Protein AF-0000000066374258 (afdb_homodimer)

Secondary structure (DSSP, 8-state):
--HHHHHHHHHHHTSTT--HHHHHHHHHHHSSHHHHHHS-HHHHTTTS-SHHHHHHHH-HHHHHHHHHHHHHHHHHHTSTTEEEEETTSTTEEGGGGSSSPPPSEEEEEE-GGGGGS--EEEE--TT--HHHHHHHHHHHHHHHHTTPPEEE---TTHHHHHHHHHHTSSS-EEEEESS-TTS-SSGGGHHHHHHHHHHSEEEE-SPTT----TTHHHHHHHHHHHH-SEEEE-S--TT-THHHHHHHHHHTT-EEEE----TT-GGGHHHHHHHHTTPEE--SHHHHHHH-GGGG------EE-TT----------------------------S---HHHHHHHHH-SS-B-HHHHHHHHT--HHHHHHHHHHHHHTTSEEEETTTEEEE---/--HHHHHHHHHHHTSTT--HHHHHHHHHHHSSHHHHHHS-HHHHTTTS-SHHHHHHHH-HHHHHHHHHHHHHHHHHHTSTTEEEEETTSTTEEGGGGSSSPPPSEEEEEE-GGGGGS--EEEE--TT--HHHHHHHHHHHHHHHHTTPPEEE---TTHHHHHHHHHHTSSS-EEEEESS-TTS-SSGGGHHHHHHHHHHSEEEE-SPTT----TTHHHHHHHHHHHH-SEEEE-S--TT-THHHHHHHHHHTT-EEEE----TT-GGGHHHHHHHHTTPEE--SHHHHHHH-GGGG----PPEE-TT----------------------------S---HHHHHHHHHTTS-B-HHHHHHHHT--HHHHHHHHHHHHHTTSEEEETTTEEEE---

Solvent-accessible surface area (backbone atoms only — not comparable to full-atom values): 39954 Å² total; per-residue (Å²): 131,52,71,64,45,51,47,27,39,40,20,53,57,51,26,64,78,38,37,44,62,35,45,52,43,36,35,67,75,48,71,30,41,51,48,42,73,69,45,54,64,80,71,45,38,79,45,37,86,13,69,54,29,44,48,34,68,67,30,65,66,46,47,48,49,8,44,49,49,27,52,51,46,57,57,53,33,73,41,88,57,34,39,74,46,39,47,70,36,61,77,28,48,33,47,47,56,49,40,32,66,42,58,55,46,35,44,35,31,36,49,70,68,62,66,33,42,41,22,34,19,40,39,29,28,57,80,45,51,73,67,43,29,50,50,29,17,50,49,16,24,52,37,3,65,67,57,18,22,32,28,28,48,44,44,54,33,20,19,42,24,20,47,56,18,3,69,75,29,79,20,21,33,37,31,43,42,43,18,2,78,81,44,77,64,46,70,91,41,45,69,56,49,54,50,33,38,72,67,11,20,36,38,12,70,44,59,77,73,37,63,85,44,77,13,28,44,63,55,37,30,50,54,45,28,32,57,15,57,29,36,36,33,54,34,20,32,77,84,34,71,39,55,51,32,42,49,47,15,46,42,46,71,28,46,40,32,19,24,55,29,40,74,87,38,67,51,22,46,25,20,45,51,42,34,67,72,65,26,41,65,38,81,51,69,64,54,51,43,72,75,40,57,64,47,70,45,81,61,70,51,62,53,34,44,76,78,60,78,66,75,82,66,78,73,75,71,76,72,70,68,75,72,72,77,77,90,82,74,84,79,74,86,74,82,79,84,54,51,78,68,41,52,49,53,66,70,46,43,74,49,73,38,42,57,61,59,51,17,29,72,66,67,42,57,61,36,59,43,36,39,51,47,50,53,33,36,71,71,58,45,30,42,77,36,58,52,57,16,35,24,46,43,88,125,130,52,72,65,44,51,47,27,40,40,20,53,56,50,26,63,78,38,36,44,64,37,44,50,42,35,35,68,75,47,71,32,42,51,50,41,73,68,44,54,64,79,72,45,38,78,46,38,85,14,70,54,27,43,48,34,67,68,30,64,67,47,47,50,50,9,45,49,48,27,50,51,46,57,58,52,34,73,41,88,58,33,40,74,47,39,49,69,35,60,75,27,47,34,46,47,55,48,40,32,66,41,59,55,45,35,44,36,32,36,50,72,68,61,66,33,41,41,23,36,20,40,39,30,27,58,80,46,50,72,67,42,29,50,50,29,17,51,49,16,25,53,37,3,66,67,56,18,23,33,30,28,47,44,44,54,33,20,19,42,24,20,47,57,18,3,68,76,30,79,20,21,31,37,31,44,42,43,18,3,76,81,44,76,64,48,69,90,41,46,69,56,50,53,50,33,38,72,67,11,20,35,37,12,69,45,58,74,74,37,61,86,44,78,13,29,43,63,57,37,31,50,54,46,29,33,57,16,58,30,37,34,33,54,33,20,32,76,84,35,70,41,57,52,32,41,50,48,15,44,43,47,70,28,46,40,31,18,25,55,27,40,76,86,38,67,51,23,46,25,21,45,50,43,36,64,73,64,27,42,66,38,81,52,69,65,53,52,44,71,74,41,58,64,47,70,44,82,60,69,52,61,53,35,46,77,77,60,77,68,76,80,65,76,73,76,71,78,73,71,68,77,72,74,73,84,73,74,82,78,85,77,80,79,86,82,84,56,51,77,68,43,52,50,54,65,71,46,44,73,48,73,38,41,58,61,58,51,17,27,71,66,65,41,58,60,37,59,43,36,39,52,48,49,54,33,37,72,73,56,45,30,41,78,37,58,51,58,16,37,25,46,44,87,126

InterPro domains:
  IPR003488 DNA recombination-mediator protein A [PTHR43022] (1-393)
  IPR036388 Winged helix-like DNA-binding domain superfamily [G3DSA:1.10.10.10] (315-391)
  IPR041614 DprA, winged helix domain [PF17782] (343-388)
  IPR057666 Smf/DprA, SLOG domain [PF02481] (84-292)
  IPR057666 Smf/DprA, SLOG domain [TIGR00732] (74-291)

Organism: Neisseria gonorrhoeae (strain ATCC 700825 / FA 1090) (NCBI:txid242231)

Nearest PDB structures (foldseek):
  3maj-assembly1_A-2  TM=7.321E-01  e=1.060E-27  Rhodopseudomonas palustris
  3uqz-assembly1_A  TM=8.735E-01  e=2.988E-21  Streptococcus pneumoniae
  4ljk-assembly1_H  TM=9.257E-01  e=1.109E-14  Helicobacter pylori 26695
  1wek-assembly1_C  TM=6.368E-01  e=1.276E-03  Thermus thermophilus
  1wek-assembly1_F  TM=6.330E-01  e=2.756E-03  Thermus thermophilus

Foldseek 3Di:
DDPVQLLLLQLQLQQFLCHLQLSVLLCVQQVTSVRSLPDDLVSSCVSRVFPLSSVSSVDPVSSVVSSVLSVQLVVVQPDPQKDKDALQDQFAFPLQVFQARHRGIKIKFADPLLLFAAAEEEDEDLPEDPVLLQQLLQLLQVCLQLLHEYEYAQGHDSRLSSLNSVLVHQNAYEHEYLFAPQDDPPPVCVVVNVSNSHRHMYMYSDTHPGDDFQLSVLVRLLVSLSSHLEYEYRWAALLGSVLSSQQSNVQSVHAYAYEADDPPDRRRHSRVVVVVVPHHHDDDPVSVCVVPVSNSVPPGRRGDRPPPPPPPPDPPPPCPVPPDDDDDDDPPPDDPPQPVLRVLPVQQDQDWDALSSSCSHSVHGSSVSSSSVSVCVSVVQWGAHGHNTIGGDDD/DDPVQLLLLQLQLQQFLCHLQLSVLLCVQQVTSVRSLPDQLVSSCVSRVFPLSSVSSVDPVSSVVSSVLSVQLVVQQPDPQKDKDALQDQFAFVLQVFQARHRGIKIKFADPLLLFAAAEEEDEDLPEDPVLLQVLLCLLQVCLQLLHEYEYAQGHDSRLSSLNSVLVHQNAYEHEYLFAPQDDPPPVCVVVNVSNSHRHMYMYSDTHPGDDFQLSVLVRLLVSLSSHLEYEYRWAALLGSSLSSQQSNVQSVHAYAYEADDPPDRRRHSRVVVVVVPHHHDDDPVSVCVVPVCNSVPPGRRGDRPPPPPPPPDPPPPCPVPPPPDCPDDDPPDDPPQPVLRVLPVQQDADWDALSSSCSHSVHGSSVSSSSVSVCVSVVQWGAHGHNTIGGDDD

Structure (mmCIF, N/CA/C/O backbone):
data_AF-0000000066374258-model_v1
#
loop_
_entity.id
_entity.type
_entity.pdbx_description
1 polymer 'DNA processing protein DprA'
#
loop_
_atom_site.group_PDB
_atom_site.id
_atom_site.type_symbol
_atom_site.label_atom_id
_atom_site.label_alt_id
_atom_site.label_comp_id
_atom_site.label_asym_id
_atom_site.label_entity_id
_atom_site.label_seq_id
_atom_site.pdbx_PDB_ins_code
_atom_site.Cartn_x
_atom_site.Cartn_y
_atom_site.Cartn_z
_atom_site.occupancy
_atom_site.B_iso_or_equiv
_atom_site.auth_seq_id
_atom_site.auth_comp_id
_atom_site.auth_asym_id
_atom_site.auth_atom_id
_atom_site.pdbx_PDB_model_num
ATOM 1 N N . MET A 1 1 ? -13.344 -36.75 -30.312 1 82.25 1 MET A N 1
ATOM 2 C CA . MET A 1 1 ? -12 -37.281 -30.562 1 82.25 1 MET A CA 1
ATOM 3 C C . MET A 1 1 ? -11.969 -38.781 -30.453 1 82.25 1 MET A C 1
ATOM 5 O O . MET A 1 1 ? -12.602 -39.375 -29.562 1 82.25 1 MET A O 1
ATOM 9 N N . THR A 1 2 ? -11.336 -39.438 -31.359 1 89.88 2 THR A N 1
ATOM 10 C CA . THR A 1 2 ? -11.266 -40.906 -31.328 1 89.88 2 THR A CA 1
ATOM 11 C C . THR A 1 2 ? -10.344 -41.375 -30.203 1 89.88 2 THR A C 1
ATOM 13 O O . THR A 1 2 ? -9.539 -40.594 -29.688 1 89.88 2 THR A O 1
ATOM 16 N N . GLU A 1 3 ? -10.516 -42.594 -29.797 1 93.44 3 GLU A N 1
ATOM 17 C CA . GLU A 1 3 ? -9.672 -43.188 -28.766 1 93.44 3 GLU A CA 1
ATOM 18 C C . GLU A 1 3 ? -8.203 -43.156 -29.188 1 93.44 3 GLU A C 1
ATOM 20 O O . GLU A 1 3 ? -7.316 -42.906 -28.375 1 93.44 3 GLU A O 1
ATOM 25 N N . ASP A 1 4 ? -8.039 -43.438 -30.391 1 94.88 4 ASP A N 1
ATOM 26 C CA . ASP A 1 4 ? -6.68 -43.469 -30.922 1 94.88 4 ASP A CA 1
ATOM 27 C C . ASP A 1 4 ? -6.055 -42.062 -30.891 1 94.88 4 ASP A C 1
ATOM 29 O O . ASP A 1 4 ? -4.891 -41.906 -30.516 1 94.88 4 ASP A O 1
ATOM 33 N N . GLU A 1 5 ? -6.812 -41.156 -31.312 1 96.31 5 GLU A N 1
ATOM 34 C CA . GLU A 1 5 ? -6.32 -39.781 -31.297 1 96.31 5 GLU A CA 1
ATOM 35 C C . GLU A 1 5 ? -6.086 -39.312 -29.859 1 96.31 5 GLU A C 1
ATOM 37 O O . GLU A 1 5 ? -5.109 -38.594 -29.594 1 96.31 5 GLU A O 1
ATOM 42 N N . ARG A 1 6 ? -6.996 -39.688 -29.031 1 97.06 6 ARG A N 1
ATOM 43 C CA . ARG A 1 6 ? -6.848 -39.344 -27.609 1 97.06 6 ARG A CA 1
ATOM 44 C C . ARG A 1 6 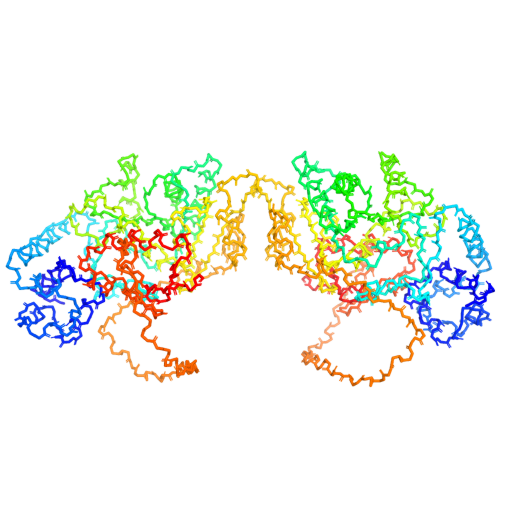? -5.562 -39.906 -27.031 1 97.06 6 ARG A C 1
ATOM 46 O O . ARG A 1 6 ? -4.824 -39.219 -26.328 1 97.06 6 ARG A O 1
ATOM 53 N N . PHE A 1 7 ? -5.285 -41.188 -27.375 1 97.12 7 PHE A N 1
ATOM 54 C CA . PHE A 1 7 ? -4.059 -41.812 -26.938 1 97.12 7 PHE A CA 1
ATOM 55 C C . PHE A 1 7 ? -2.838 -41.125 -27.516 1 97.12 7 PHE A C 1
ATOM 57 O O . PHE A 1 7 ? -1.868 -40.844 -26.797 1 97.12 7 PHE A O 1
ATOM 64 N N . ALA A 1 8 ? -2.922 -40.781 -28.75 1 96.56 8 ALA A N 1
ATOM 65 C CA . ALA A 1 8 ? -1.83 -40.094 -29.422 1 96.56 8 ALA A CA 1
ATOM 66 C C . ALA A 1 8 ? -1.582 -38.719 -28.797 1 96.56 8 ALA A C 1
ATOM 68 O O . ALA A 1 8 ? -0.434 -38.281 -28.641 1 96.56 8 ALA A O 1
ATOM 69 N N . TRP A 1 9 ? -2.648 -38.062 -28.469 1 97.31 9 TRP A N 1
ATOM 70 C CA . TRP A 1 9 ? -2.564 -36.75 -27.812 1 97.31 9 TRP A CA 1
ATOM 71 C C . TRP A 1 9 ? -1.757 -36.844 -26.531 1 97.31 9 TRP A C 1
ATOM 73 O O . TRP A 1 9 ? -0.824 -36.062 -26.312 1 97.31 9 TRP A O 1
ATOM 83 N N . LEU A 1 10 ? -2.1 -37.844 -25.719 1 97.94 10 LEU A N 1
ATOM 84 C CA . LEU A 1 10 ? -1.417 -38.062 -24.438 1 97.94 10 LEU A CA 1
ATOM 85 C C . LEU A 1 10 ? 0.049 -38.406 -24.656 1 97.94 10 LEU A C 1
ATOM 87 O O . LEU A 1 10 ? 0.933 -37.844 -24 1 97.94 10 LEU A O 1
ATOM 91 N N . GLN A 1 11 ? 0.234 -39.281 -25.594 1 95.75 11 GLN A N 1
ATOM 92 C CA . GLN A 1 11 ? 1.601 -39.688 -25.891 1 95.75 11 GLN A CA 1
ATOM 93 C C . GLN A 1 11 ? 2.451 -38.5 -26.328 1 95.75 11 GLN A C 1
ATOM 95 O O . GLN A 1 11 ? 3.578 -38.312 -25.859 1 95.75 11 GLN A O 1
ATOM 100 N N . LEU A 1 12 ? 1.891 -37.688 -27.188 1 94.38 12 LEU A N 1
ATOM 101 C CA . LEU A 1 12 ? 2.596 -36.531 -27.672 1 94.38 12 LEU A CA 1
ATOM 102 C C . LEU A 1 12 ? 2.887 -35.531 -26.531 1 94.38 12 LEU A C 1
ATOM 104 O O . LEU A 1 12 ? 4.008 -35.062 -26.406 1 94.38 12 LEU A O 1
ATOM 108 N N . ALA A 1 13 ? 1.93 -35.312 -25.719 1 95.19 13 ALA A N 1
ATOM 109 C CA . ALA A 1 13 ? 2.045 -34.375 -24.594 1 95.19 13 ALA A CA 1
ATOM 110 C C . ALA A 1 13 ? 3.113 -34.844 -23.609 1 95.19 13 ALA A C 1
ATOM 112 O O . ALA A 1 13 ? 3.758 -34 -22.953 1 95.19 13 ALA A O 1
ATOM 113 N N . PHE A 1 14 ? 3.311 -36.188 -23.5 1 94.5 14 PHE A N 1
ATOM 114 C CA . PHE A 1 14 ? 4.207 -36.719 -22.469 1 94.5 14 PHE A CA 1
ATOM 115 C C . PHE A 1 14 ? 5.574 -37.031 -23.062 1 94.5 14 PHE A C 1
ATOM 117 O O . PHE A 1 14 ? 6.445 -37.562 -22.375 1 94.5 14 PHE A O 1
ATOM 124 N N . THR A 1 15 ? 5.711 -36.719 -24.344 1 89.69 15 THR A N 1
ATOM 125 C CA . THR A 1 15 ? 7.016 -36.938 -24.969 1 89.69 15 THR A CA 1
ATOM 126 C C . THR A 1 15 ? 8.062 -36 -24.344 1 89.69 15 THR A C 1
ATOM 128 O O . THR A 1 15 ? 7.84 -34.812 -24.219 1 89.69 15 THR A O 1
ATOM 131 N N . PRO A 1 16 ? 9.156 -36.625 -23.953 1 84.06 16 PRO A N 1
ATOM 132 C CA . PRO A 1 16 ? 10.195 -35.812 -23.328 1 84.06 16 PRO A CA 1
ATOM 133 C C . PRO A 1 16 ? 10.625 -34.625 -24.203 1 84.06 16 PRO A C 1
ATOM 135 O O . PRO A 1 16 ? 10.75 -34.781 -25.422 1 84.06 16 PRO A O 1
ATOM 138 N N . TYR A 1 17 ? 10.688 -33.438 -23.578 1 79.44 17 TYR A N 1
ATOM 139 C CA . TYR A 1 17 ? 11.188 -32.188 -24.172 1 79.44 17 TYR A CA 1
ATOM 140 C C . TYR A 1 17 ? 10.133 -31.547 -25.062 1 79.44 17 TYR A C 1
ATOM 142 O O . TYR A 1 17 ? 10.406 -30.562 -25.766 1 79.44 17 TYR A O 1
ATOM 150 N N . ILE A 1 18 ? 9.016 -32.188 -25.141 1 83.5 18 ILE A N 1
ATOM 151 C CA . ILE A 1 18 ? 7.887 -31.516 -25.781 1 83.5 18 ILE A CA 1
ATOM 152 C C . ILE A 1 18 ? 7.062 -30.781 -24.734 1 83.5 18 ILE A C 1
ATOM 154 O O . ILE A 1 18 ? 6.336 -31.391 -23.953 1 83.5 18 ILE A O 1
ATOM 158 N N . GLY A 1 19 ? 7.238 -29.516 -24.734 1 84.25 19 GLY A N 1
ATOM 159 C CA . GLY A 1 19 ? 6.445 -28.688 -23.844 1 84.25 19 GLY A CA 1
ATOM 160 C C . GLY A 1 19 ? 5.148 -28.203 -24.469 1 84.25 19 GLY A C 1
ATOM 161 O O . GLY A 1 19 ? 4.781 -28.641 -25.562 1 84.25 19 GLY A O 1
ATOM 162 N N . ALA A 1 20 ? 4.434 -27.328 -23.734 1 87.88 20 ALA A N 1
ATOM 163 C CA . ALA A 1 20 ? 3.129 -26.844 -24.172 1 87.88 20 ALA A CA 1
ATOM 164 C C . ALA A 1 20 ? 3.242 -26.109 -25.5 1 87.88 20 ALA A C 1
ATOM 166 O O . ALA A 1 20 ? 2.412 -26.297 -26.391 1 87.88 20 ALA A O 1
ATOM 167 N N . GLU A 1 21 ? 4.281 -25.344 -25.625 1 84 21 GLU A N 1
ATOM 168 C CA . GLU A 1 21 ? 4.453 -24.578 -26.844 1 84 21 GLU A CA 1
ATOM 169 C C . GLU A 1 21 ? 4.727 -25.484 -28.047 1 84 21 GLU A C 1
ATOM 171 O O . GLU A 1 21 ? 4.086 -25.359 -29.078 1 84 21 GLU A O 1
ATOM 176 N N . SER A 1 22 ? 5.703 -26.312 -27.828 1 85.88 22 SER A N 1
ATOM 177 C CA . SER A 1 22 ? 6.039 -27.234 -28.906 1 85.88 22 SER A CA 1
ATOM 178 C C . SER A 1 22 ? 4.855 -28.141 -29.25 1 85.88 22 SER A C 1
ATOM 180 O O . SER A 1 22 ? 4.633 -28.453 -30.422 1 85.88 22 SER A O 1
ATOM 182 N N . PHE A 1 23 ? 4.164 -28.5 -28.312 1 91.31 23 PHE A N 1
ATOM 183 C CA . PHE A 1 23 ? 2.973 -29.312 -28.531 1 91.31 23 PHE A CA 1
ATOM 184 C C . PHE A 1 23 ? 2.002 -28.594 -29.469 1 91.31 23 PHE A C 1
ATOM 186 O O . PHE A 1 23 ? 1.55 -29.172 -30.469 1 91.31 23 PHE A O 1
ATOM 193 N N . LEU A 1 24 ? 1.745 -27.391 -29.109 1 89.12 24 LEU A N 1
ATOM 194 C CA . LEU A 1 24 ? 0.791 -26.625 -29.906 1 89.12 24 LEU A CA 1
ATOM 195 C C . LEU A 1 24 ? 1.297 -26.422 -31.328 1 89.12 24 LEU A C 1
ATOM 197 O O . LEU A 1 24 ? 0.52 -26.484 -32.281 1 89.12 24 LEU A O 1
ATOM 201 N N . LEU A 1 25 ? 2.516 -26.172 -31.406 1 87.75 25 LEU A N 1
ATOM 202 C CA . LEU A 1 25 ? 3.107 -26 -32.719 1 87.75 25 LEU A CA 1
ATOM 203 C C . LEU A 1 25 ? 2.967 -27.281 -33.562 1 87.75 25 LEU A C 1
ATOM 205 O O . LEU A 1 25 ? 2.635 -27.219 -34.75 1 87.75 25 LEU A O 1
ATOM 209 N N . LEU A 1 26 ? 3.207 -28.375 -32.969 1 91.56 26 LEU A N 1
ATOM 210 C CA . LEU A 1 26 ? 3.076 -29.656 -33.656 1 91.56 26 LEU A CA 1
ATOM 211 C C . LEU A 1 26 ? 1.628 -29.922 -34.062 1 91.56 26 LEU A C 1
ATOM 213 O O . LEU A 1 26 ? 1.359 -30.375 -35.156 1 91.56 26 LEU A O 1
ATOM 217 N N . MET A 1 27 ? 0.78 -29.609 -33.188 1 93.31 27 MET A N 1
ATOM 218 C CA . MET A 1 27 ? -0.643 -29.797 -33.469 1 93.31 27 MET A CA 1
ATOM 219 C C . MET A 1 27 ? -1.085 -28.938 -34.625 1 93.31 27 MET A C 1
ATOM 221 O O . MET A 1 27 ? -1.843 -29.391 -35.5 1 93.31 27 MET A O 1
ATOM 225 N N . ARG A 1 28 ? -0.628 -27.797 -34.656 1 91.69 28 ARG A N 1
ATOM 226 C CA . ARG A 1 28 ? -0.976 -26.891 -35.75 1 91.69 28 ARG A CA 1
ATOM 227 C C . ARG A 1 28 ? -0.373 -27.344 -37.062 1 91.69 28 ARG A C 1
ATOM 229 O O . ARG A 1 28 ? -1.03 -27.281 -38.094 1 91.69 28 ARG A O 1
ATOM 236 N N . SER A 1 29 ? 0.842 -27.781 -37.031 1 91.94 29 SER A N 1
ATOM 237 C CA . SER A 1 29 ? 1.583 -28.156 -38.219 1 91.94 29 SER A CA 1
ATOM 238 C C . SER A 1 29 ? 1.033 -29.438 -38.844 1 91.94 29 SER A C 1
ATOM 240 O O . SER A 1 29 ? 0.992 -29.578 -40.062 1 91.94 29 SER A O 1
ATOM 242 N N . PHE A 1 30 ? 0.576 -30.344 -38 1 94.56 30 PHE A N 1
ATOM 243 C CA . PHE A 1 30 ? 0.258 -31.672 -38.5 1 94.56 30 PHE A CA 1
ATOM 244 C C . PHE A 1 30 ? -1.241 -31.938 -38.438 1 94.56 30 PHE A C 1
ATOM 246 O O . PHE A 1 30 ? -1.728 -32.938 -38.969 1 94.56 30 PHE A O 1
ATOM 253 N N . GLY A 1 31 ? -1.938 -31.094 -37.656 1 93.19 31 GLY A N 1
ATOM 254 C CA . GLY A 1 31 ? -3.391 -31.156 -37.625 1 93.19 31 GLY A CA 1
ATOM 255 C C . GLY A 1 31 ? -3.916 -32.125 -36.562 1 93.19 31 GLY A C 1
ATOM 256 O O . GLY A 1 31 ? -5.07 -32 -36.156 1 93.19 31 GLY A O 1
ATOM 257 N N . SER A 1 32 ? -3.086 -33.188 -36.344 1 94.94 32 SER A N 1
ATOM 258 C CA . SER A 1 32 ? -3.459 -34.156 -35.312 1 94.94 32 SER A CA 1
ATOM 259 C C . SER A 1 32 ? -2.227 -34.688 -34.625 1 94.94 32 SER A C 1
ATOM 261 O O . SER A 1 32 ? -1.114 -34.625 -35.125 1 94.94 32 SER A O 1
ATOM 263 N N . ALA A 1 33 ? -2.543 -35.25 -33.406 1 95.75 33 ALA A N 1
ATOM 264 C CA . ALA A 1 33 ? -1.441 -35.844 -32.656 1 95.75 33 ALA A CA 1
ATOM 265 C C . ALA A 1 33 ? -0.924 -37.094 -33.344 1 95.75 33 ALA A C 1
ATOM 267 O O . ALA A 1 33 ? 0.283 -37.344 -33.375 1 95.75 33 ALA A O 1
ATOM 268 N N . GLN A 1 34 ? -1.825 -37.906 -33.906 1 95.38 34 GLN A N 1
ATOM 269 C CA . GLN A 1 34 ? -1.442 -39.094 -34.625 1 95.38 34 GLN A CA 1
ATOM 270 C C . GLN A 1 34 ? -0.509 -38.75 -35.781 1 95.38 34 GLN A C 1
ATOM 272 O O . GLN A 1 34 ? 0.522 -39.406 -35.969 1 95.38 34 GLN A O 1
ATOM 277 N N . ASN A 1 35 ? -0.896 -37.719 -36.469 1 94.94 35 ASN A N 1
ATOM 278 C CA . ASN A 1 35 ? -0.069 -37.281 -37.594 1 94.94 35 ASN A CA 1
ATOM 279 C C . ASN A 1 35 ? 1.297 -36.812 -37.125 1 94.94 35 ASN A C 1
ATOM 281 O O . ASN A 1 35 ? 2.316 -37.094 -37.75 1 94.94 35 ASN A O 1
ATOM 285 N N . ALA A 1 36 ? 1.289 -36.094 -36.094 1 93.5 36 ALA A N 1
ATOM 286 C CA . ALA A 1 36 ? 2.539 -35.562 -35.562 1 93.5 36 ALA A CA 1
ATOM 287 C C . ALA A 1 36 ? 3.473 -36.688 -35.156 1 93.5 36 ALA A C 1
ATOM 289 O O . ALA A 1 36 ? 4.656 -36.688 -35.5 1 93.5 36 ALA A O 1
ATOM 290 N N . LEU A 1 37 ? 2.953 -37.688 -34.406 1 92.31 37 LEU A N 1
ATOM 291 C CA . LEU A 1 37 ? 3.752 -38.781 -33.875 1 92.31 37 LEU A CA 1
ATOM 292 C C . LEU A 1 37 ? 4.277 -39.656 -35.031 1 92.31 37 LEU A C 1
ATOM 294 O O . LEU A 1 37 ? 5.324 -40.281 -34.875 1 92.31 37 LEU A O 1
ATOM 298 N N . SER A 1 38 ? 3.568 -39.656 -36.094 1 91.25 38 SER A N 1
ATOM 299 C CA . SER A 1 38 ? 3.953 -40.5 -37.25 1 91.25 38 SER A CA 1
ATOM 300 C C . SER A 1 38 ? 4.914 -39.75 -38.156 1 91.25 38 SER A C 1
ATOM 302 O O . SER A 1 38 ? 5.488 -40.344 -39.094 1 91.25 38 SER A O 1
ATOM 304 N N . ALA A 1 39 ? 5.027 -38.5 -37.938 1 89.94 39 ALA A N 1
ATOM 305 C CA . ALA A 1 39 ? 5.848 -37.688 -38.844 1 89.94 39 ALA A CA 1
ATOM 306 C C . ALA A 1 39 ? 7.332 -38 -38.625 1 89.94 39 ALA A C 1
ATOM 308 O O . ALA A 1 39 ? 7.781 -38.219 -37.5 1 89.94 39 ALA A O 1
ATOM 309 N N . PRO A 1 40 ? 8.062 -37.938 -39.75 1 86.62 40 PRO A N 1
ATOM 310 C CA . PRO A 1 40 ? 9.508 -38.094 -39.625 1 86.62 40 PRO A CA 1
ATOM 311 C C . PRO A 1 40 ? 10.164 -36.938 -38.875 1 86.62 40 PRO A C 1
ATOM 313 O O . PRO A 1 40 ? 9.641 -35.844 -38.875 1 86.62 40 PRO A O 1
ATOM 316 N N . ALA A 1 41 ? 11.25 -37.281 -38.281 1 83.31 41 ALA A N 1
ATOM 317 C CA . ALA A 1 41 ? 11.969 -36.312 -37.438 1 83.31 41 ALA A CA 1
ATOM 318 C C . ALA A 1 41 ? 12.289 -35.031 -38.219 1 83.31 41 ALA A C 1
ATOM 320 O O . ALA A 1 41 ? 12.281 -33.938 -37.656 1 83.31 41 ALA A O 1
ATOM 321 N N . GLU A 1 42 ? 12.492 -35.219 -39.438 1 83.38 42 GLU A N 1
ATOM 322 C CA . GLU A 1 42 ? 12.852 -34.094 -40.312 1 83.38 42 GLU A CA 1
ATOM 323 C C . GLU A 1 42 ? 11.703 -33.062 -40.406 1 83.38 42 GLU A C 1
ATOM 325 O O . GLU A 1 42 ? 11.938 -31.859 -40.5 1 83.38 42 GLU A O 1
ATOM 330 N N . GLN A 1 43 ? 10.516 -33.562 -40.281 1 85.69 43 GLN A N 1
ATOM 331 C CA . GLN A 1 43 ? 9.352 -32.688 -40.406 1 85.69 43 GLN A CA 1
ATOM 332 C C . GLN A 1 43 ? 8.992 -32.062 -39.062 1 85.69 43 GLN A C 1
ATOM 334 O O . GLN A 1 43 ? 8.32 -31.031 -39.031 1 85.69 43 GLN A O 1
ATOM 339 N N . VAL A 1 44 ? 9.422 -32.656 -38.031 1 85.88 44 VAL A N 1
ATOM 340 C CA . VAL A 1 44 ? 9.094 -32.188 -36.688 1 85.88 44 VAL A CA 1
ATOM 341 C C . VAL A 1 44 ? 10.117 -31.156 -36.219 1 85.88 44 VAL A C 1
ATOM 343 O O . VAL A 1 44 ? 9.812 -30.312 -35.406 1 85.88 44 VAL A O 1
ATOM 346 N N . ALA A 1 45 ? 11.219 -31.172 -36.844 1 81.5 45 ALA A N 1
ATOM 347 C CA . ALA A 1 45 ? 12.383 -30.391 -36.438 1 81.5 45 ALA A CA 1
ATOM 348 C C . ALA A 1 45 ? 12.047 -28.906 -36.375 1 81.5 45 ALA A C 1
ATOM 350 O O . ALA A 1 45 ? 12.422 -28.203 -35.438 1 81.5 45 ALA A O 1
ATOM 351 N N . PRO A 1 46 ? 11.258 -28.453 -37.344 1 79 46 PRO A N 1
ATOM 352 C CA . PRO A 1 46 ? 10.953 -27.031 -37.281 1 79 46 PRO A CA 1
ATOM 353 C C . PRO A 1 46 ? 10.102 -26.641 -36.094 1 79 46 PRO A C 1
ATOM 355 O O . PRO A 1 46 ? 10.156 -25.5 -35.625 1 79 46 PRO A O 1
ATOM 358 N N . ALA A 1 47 ? 9.352 -27.531 -35.625 1 77.62 47 ALA A N 1
ATOM 359 C CA . ALA A 1 47 ? 8.414 -27.25 -34.531 1 77.62 47 ALA A CA 1
ATOM 360 C C . ALA A 1 47 ? 9.078 -27.453 -33.188 1 77.62 47 ALA A C 1
ATOM 362 O O . ALA A 1 47 ? 8.617 -26.906 -32.188 1 77.62 47 ALA A O 1
ATOM 363 N N . VAL A 1 48 ? 10.117 -28.25 -33.281 1 75.62 48 VAL A N 1
ATOM 364 C CA . VAL A 1 48 ? 10.773 -28.594 -32.031 1 75.62 48 VAL A CA 1
ATOM 365 C C . VAL A 1 48 ? 12.18 -27.984 -32 1 75.62 48 VAL A C 1
ATOM 367 O O . VAL A 1 48 ? 13.047 -28.391 -32.75 1 75.62 48 VAL A O 1
ATOM 370 N N . ARG A 1 49 ? 12.328 -26.781 -31.75 1 65.12 49 ARG A N 1
ATOM 371 C CA . ARG A 1 49 ? 13.477 -25.906 -31.984 1 65.12 49 ARG A CA 1
ATOM 372 C C . ARG A 1 49 ? 14.719 -26.453 -31.281 1 65.12 49 ARG A C 1
ATOM 374 O O . ARG A 1 49 ? 15.812 -25.906 -31.438 1 65.12 49 ARG A O 1
ATOM 381 N N . HIS A 1 50 ? 14.5 -27.656 -30.562 1 65 50 HIS A N 1
ATOM 382 C CA . HIS A 1 50 ? 15.711 -28.016 -29.844 1 65 50 HIS A CA 1
ATOM 383 C C . HIS A 1 50 ? 16.188 -29.406 -30.234 1 65 50 HIS A C 1
ATOM 385 O O . HIS A 1 50 ? 15.367 -30.297 -30.516 1 65 50 HIS A O 1
ATOM 391 N N . LYS A 1 51 ? 17.531 -29.531 -30.344 1 67.69 51 LYS A N 1
ATOM 392 C CA . LYS A 1 51 ? 18.203 -30.766 -30.75 1 67.69 51 LYS A CA 1
ATOM 393 C C . LYS A 1 51 ? 17.781 -31.938 -29.859 1 67.69 51 LYS A C 1
ATOM 395 O O . LYS A 1 51 ? 17.547 -33.031 -30.359 1 67.69 51 LYS A O 1
ATOM 400 N N . HIS A 1 52 ? 17.609 -31.656 -28.609 1 69.19 52 HIS A N 1
ATOM 401 C CA . HIS A 1 52 ? 17.281 -32.719 -27.672 1 69.19 52 HIS A CA 1
ATOM 402 C C . HIS A 1 52 ? 15.867 -33.25 -27.891 1 69.19 52 HIS A C 1
ATOM 404 O O . HIS A 1 52 ? 15.609 -34.438 -27.75 1 69.19 52 HIS A O 1
ATOM 410 N N . ALA A 1 53 ? 15.039 -32.344 -28.219 1 75.25 53 ALA A N 1
ATOM 411 C CA . ALA A 1 53 ? 13.664 -32.75 -28.5 1 75.25 53 ALA A CA 1
ATOM 412 C C . ALA A 1 53 ? 13.609 -33.625 -29.75 1 75.25 53 ALA A C 1
ATOM 414 O O . ALA A 1 53 ? 12.883 -34.625 -29.781 1 75.25 53 ALA A O 1
ATOM 415 N N . LEU A 1 54 ? 14.422 -33.25 -30.641 1 77.75 54 LEU A N 1
ATOM 416 C CA . LEU A 1 54 ? 14.477 -34.062 -31.875 1 77.75 54 LEU A CA 1
ATOM 417 C C . LEU A 1 54 ? 15.07 -35.438 -31.609 1 77.75 54 LEU A C 1
ATOM 419 O O . LEU A 1 54 ? 14.602 -36.438 -32.156 1 77.75 54 LEU A O 1
ATOM 423 N N . GLU A 1 55 ? 16.094 -35.406 -30.781 1 78.81 55 GLU A N 1
ATOM 424 C CA . GLU A 1 55 ? 16.703 -36.688 -30.406 1 78.81 55 GLU A CA 1
ATOM 425 C C . GLU A 1 55 ? 15.719 -37.562 -29.641 1 78.81 55 GLU A C 1
ATOM 427 O O . GLU A 1 55 ? 15.633 -38.781 -29.891 1 78.81 55 GLU A O 1
ATOM 432 N N . ALA A 1 56 ? 15.031 -36.969 -28.781 1 76.5 56 ALA A N 1
ATOM 433 C CA . ALA A 1 56 ? 14.023 -37.688 -28.031 1 76.5 56 ALA A CA 1
ATOM 434 C C . ALA A 1 56 ? 12.922 -38.219 -28.953 1 76.5 56 ALA A C 1
ATOM 436 O O . ALA A 1 56 ? 12.422 -39.344 -28.766 1 76.5 56 ALA A O 1
ATOM 437 N N . TRP A 1 57 ? 12.688 -37.469 -29.906 1 78.5 57 TRP A N 1
ATOM 438 C CA . TRP A 1 57 ? 11.664 -37.812 -30.891 1 78.5 57 TRP A CA 1
ATOM 439 C C . TRP A 1 57 ? 12.078 -39.062 -31.672 1 78.5 57 TRP A C 1
ATOM 441 O O . TRP A 1 57 ? 11.242 -39.938 -31.938 1 78.5 57 TRP A O 1
ATOM 451 N N . ARG A 1 58 ? 13.352 -39.125 -31.859 1 79.62 58 ARG A N 1
ATOM 452 C CA . ARG A 1 58 ? 13.898 -40.219 -32.656 1 79.62 58 ARG A CA 1
ATOM 453 C C . ARG A 1 58 ? 14.172 -41.469 -31.797 1 79.62 58 ARG A C 1
ATOM 455 O O . ARG A 1 58 ? 14.297 -42.562 -32.312 1 79.62 58 ARG A O 1
ATOM 462 N N . ASN A 1 59 ? 14.258 -41.219 -30.578 1 83.5 59 ASN A N 1
ATOM 463 C CA . ASN A 1 59 ? 14.664 -42.25 -29.641 1 83.5 59 ASN A CA 1
ATOM 464 C C . ASN A 1 59 ? 13.508 -43.188 -29.297 1 83.5 59 ASN A C 1
ATOM 466 O O . ASN A 1 59 ? 12.523 -42.75 -28.688 1 83.5 59 ASN A O 1
ATOM 470 N N . ALA A 1 60 ? 13.703 -44.406 -29.625 1 83.62 60 ALA A N 1
ATOM 471 C CA . ALA A 1 60 ? 12.656 -45.406 -29.422 1 83.62 60 ALA A CA 1
ATOM 472 C C . ALA A 1 60 ? 12.312 -45.562 -27.938 1 83.62 60 ALA A C 1
ATOM 474 O O . ALA A 1 60 ? 11.148 -45.75 -27.578 1 83.62 60 ALA A O 1
ATOM 475 N N . GLU A 1 61 ? 13.32 -45.531 -27.172 1 87 61 GLU A N 1
ATOM 476 C CA . GLU A 1 61 ? 13.109 -45.656 -25.734 1 87 61 GLU A CA 1
ATOM 477 C C . GLU A 1 61 ? 12.281 -44.531 -25.188 1 87 61 GLU A C 1
ATOM 479 O O . GLU A 1 61 ? 11.367 -44.719 -24.375 1 87 61 GLU A O 1
ATOM 484 N N . LYS A 1 62 ? 12.602 -43.375 -25.578 1 85.44 62 LYS A N 1
ATOM 485 C CA . LYS A 1 62 ? 11.875 -42.188 -25.125 1 85.44 62 LYS A CA 1
ATOM 486 C C . LYS A 1 62 ? 10.43 -42.219 -25.625 1 85.44 62 LYS A C 1
ATOM 488 O O . LYS A 1 62 ? 9.508 -41.844 -24.891 1 85.44 62 LYS A O 1
ATOM 493 N N . ARG A 1 63 ? 10.242 -42.656 -26.75 1 86.75 63 ARG A N 1
ATOM 494 C CA . ARG A 1 63 ? 8.898 -42.781 -27.297 1 86.75 63 ARG A CA 1
ATOM 495 C C . ARG A 1 63 ? 8.109 -43.844 -26.516 1 86.75 63 ARG A C 1
ATOM 497 O O . ARG A 1 63 ? 6.902 -43.688 -26.297 1 86.75 63 ARG A O 1
ATOM 504 N N . ALA A 1 64 ? 8.836 -44.875 -26.188 1 91.38 64 ALA A N 1
ATOM 505 C CA . ALA A 1 64 ? 8.188 -45.938 -25.406 1 91.38 64 ALA A CA 1
ATOM 506 C C . ALA A 1 64 ? 7.758 -45.406 -24.031 1 91.38 64 ALA A C 1
ATOM 508 O O . ALA A 1 64 ? 6.691 -45.781 -23.531 1 91.38 64 ALA A O 1
ATOM 509 N N . LEU A 1 65 ? 8.586 -44.625 -23.5 1 91 65 LEU A N 1
ATOM 510 C CA . LEU A 1 65 ? 8.258 -44.031 -22.219 1 91 65 LEU A CA 1
ATOM 511 C C . LEU A 1 65 ? 7.016 -43.156 -22.312 1 91 65 LEU A C 1
ATOM 513 O O . LEU A 1 65 ? 6.156 -43.156 -21.422 1 91 65 LEU A O 1
ATOM 517 N N . ALA A 1 66 ? 6.957 -42.375 -23.359 1 93.94 66 ALA A N 1
ATOM 518 C CA . ALA A 1 66 ? 5.793 -41.531 -23.594 1 93.94 66 ALA A CA 1
ATOM 519 C C . ALA A 1 66 ? 4.531 -42.375 -23.766 1 93.94 66 ALA A C 1
ATOM 521 O O . ALA A 1 66 ? 3.461 -42 -23.266 1 93.94 66 ALA A O 1
ATOM 522 N N . ARG A 1 67 ? 4.691 -43.438 -24.453 1 95.31 67 ARG A N 1
ATOM 523 C CA . ARG A 1 67 ? 3.57 -44.375 -24.641 1 95.31 67 ARG A CA 1
ATOM 524 C C . ARG A 1 67 ? 3.119 -44.969 -23.297 1 95.31 67 ARG A C 1
ATOM 526 O O . ARG A 1 67 ? 1.92 -45.031 -23.016 1 95.31 67 ARG A O 1
ATOM 533 N N . GLN A 1 68 ? 4.07 -45.344 -22.547 1 96.19 68 GLN A N 1
ATOM 534 C CA . GLN A 1 68 ? 3.77 -45.906 -21.234 1 96.19 68 GLN A CA 1
ATOM 535 C C . GLN A 1 68 ? 3.062 -44.875 -20.344 1 96.19 68 GLN A C 1
ATOM 537 O O . GLN A 1 68 ? 2.123 -45.219 -19.625 1 96.19 68 GLN A O 1
ATOM 542 N N . ALA A 1 69 ? 3.537 -43.688 -20.438 1 96.69 69 ALA A N 1
ATOM 543 C CA . ALA A 1 69 ? 2.916 -42.625 -19.672 1 96.69 69 ALA A CA 1
ATOM 544 C C . ALA A 1 69 ? 1.471 -42.406 -20.094 1 96.69 69 ALA A C 1
ATOM 546 O O . ALA A 1 69 ? 0.597 -42.156 -19.266 1 96.69 69 ALA A O 1
ATOM 547 N N . ALA A 1 70 ? 1.247 -42.438 -21.344 1 97.81 70 ALA A N 1
ATOM 548 C CA . ALA A 1 70 ? -0.106 -42.281 -21.875 1 97.81 70 ALA A CA 1
ATOM 549 C C . ALA A 1 70 ? -1.011 -43.438 -21.391 1 97.81 70 ALA A C 1
ATOM 551 O O . ALA A 1 70 ? -2.15 -43.188 -20.984 1 97.81 70 ALA A O 1
ATOM 552 N N . GLU A 1 71 ? -0.454 -44.625 -21.422 1 97.81 71 GLU A N 1
ATOM 553 C CA . GLU A 1 71 ? -1.206 -45.781 -20.938 1 97.81 71 GLU A CA 1
ATOM 554 C C . GLU A 1 71 ? -1.544 -45.625 -19.453 1 97.81 71 GLU A C 1
ATOM 556 O O . GLU A 1 71 ? -2.68 -45.875 -19.047 1 97.81 71 GLU A O 1
ATOM 561 N N . ALA A 1 72 ? -0.619 -45.25 -18.719 1 97.81 72 ALA A N 1
ATOM 562 C CA . ALA A 1 72 ? -0.813 -45.031 -17.281 1 97.81 72 ALA A CA 1
ATOM 563 C C . ALA A 1 72 ? -1.872 -43.969 -17 1 97.81 72 ALA A C 1
ATOM 565 O O . ALA A 1 72 ? -2.674 -44.125 -16.078 1 97.81 72 ALA A O 1
ATOM 566 N N . ALA A 1 73 ? -1.836 -42.906 -17.781 1 98.44 73 ALA A N 1
ATOM 567 C CA . ALA A 1 73 ? -2.811 -41.844 -17.641 1 98.44 73 ALA A CA 1
ATOM 568 C C . ALA A 1 73 ? -4.23 -42.344 -17.891 1 98.44 73 ALA A C 1
ATOM 570 O O . ALA A 1 73 ? -5.148 -42.062 -17.125 1 98.44 73 ALA A O 1
ATOM 571 N N . LEU A 1 74 ? -4.359 -43.094 -18.953 1 98 74 LEU A N 1
ATOM 572 C CA . LEU A 1 74 ? -5.676 -43.625 -19.297 1 98 74 LEU A CA 1
ATOM 573 C C . LEU A 1 74 ? -6.168 -44.625 -18.25 1 98 74 LEU A C 1
ATOM 575 O O . LEU A 1 74 ? -7.352 -44.625 -17.906 1 98 74 LEU A O 1
ATOM 579 N N . GLU A 1 75 ? -5.227 -45.438 -17.781 1 97.75 75 GLU A N 1
ATOM 580 C CA . GLU A 1 75 ? -5.582 -46.344 -16.703 1 97.75 75 GLU A CA 1
ATOM 581 C C . GLU A 1 75 ? -6.031 -45.594 -15.461 1 97.75 75 GLU A C 1
ATOM 583 O O . GLU A 1 75 ? -7.02 -45.969 -14.828 1 97.75 75 GLU A O 1
ATOM 588 N N . TRP A 1 76 ? -5.324 -44.594 -15.109 1 97.81 76 TRP A N 1
ATOM 589 C CA . TRP A 1 76 ? -5.629 -43.781 -13.945 1 97.81 76 TRP A CA 1
ATOM 590 C C . TRP A 1 76 ? -7.012 -43.156 -14.07 1 97.81 76 TRP A C 1
ATOM 592 O O . TRP A 1 76 ? -7.762 -43.094 -13.094 1 97.81 76 TRP A O 1
ATOM 602 N N . GLU A 1 77 ? -7.355 -42.625 -15.203 1 97.75 77 GLU A N 1
ATOM 603 C CA . GLU A 1 77 ? -8.617 -41.938 -15.461 1 97.75 77 GLU A CA 1
ATOM 604 C C . GLU A 1 77 ? -9.812 -42.844 -15.164 1 97.75 77 GLU A C 1
ATOM 606 O O . GLU A 1 77 ? -10.914 -42.375 -14.898 1 97.75 77 GLU A O 1
ATOM 611 N N . MET A 1 78 ? -9.625 -44.156 -15.188 1 97.06 78 MET A N 1
ATOM 612 C CA . MET A 1 78 ? -10.703 -45.125 -14.992 1 97.06 78 MET A CA 1
ATOM 613 C C . MET A 1 78 ? -11.148 -45.156 -13.539 1 97.06 78 MET A C 1
ATOM 615 O O . MET A 1 78 ? -12.211 -45.688 -13.219 1 97.06 78 MET A O 1
ATOM 619 N N . ARG A 1 79 ? -10.43 -44.531 -12.695 1 95.69 79 ARG A N 1
ATOM 620 C CA . ARG A 1 79 ? -10.766 -44.5 -11.273 1 95.69 79 ARG A CA 1
ATOM 621 C C . ARG A 1 79 ? -11.883 -43.5 -11 1 95.69 79 ARG A C 1
ATOM 623 O O . ARG A 1 79 ? -12.102 -42.562 -11.789 1 95.69 79 ARG A O 1
ATOM 630 N N . ASP A 1 80 ? -12.492 -43.656 -9.883 1 94.88 80 ASP A N 1
ATOM 631 C CA . ASP A 1 80 ? -13.602 -42.781 -9.508 1 94.88 80 ASP A CA 1
ATOM 632 C C . ASP A 1 80 ? -13.117 -41.375 -9.219 1 94.88 80 ASP A C 1
ATOM 634 O O . ASP A 1 80 ? -12.117 -41.188 -8.523 1 94.88 80 ASP A O 1
ATOM 638 N N . GLY A 1 81 ? -13.852 -40.438 -9.773 1 95.94 81 GLY A N 1
ATOM 639 C CA . GLY A 1 81 ? -13.57 -39.031 -9.508 1 95.94 81 GLY A CA 1
ATOM 640 C C . GLY A 1 81 ? -12.352 -38.5 -10.25 1 95.94 81 GLY A C 1
ATOM 641 O O . GLY A 1 81 ? -11.875 -37.406 -9.977 1 95.94 81 GLY A O 1
ATOM 642 N N . CYS A 1 82 ? -11.766 -39.344 -11.133 1 98 82 CYS A N 1
ATOM 643 C CA . CYS A 1 82 ? -10.57 -38.969 -11.891 1 98 82 CYS A CA 1
ATOM 644 C C . CYS A 1 82 ? -10.93 -38.625 -13.328 1 98 82 CYS A C 1
ATOM 646 O O . CYS A 1 82 ? -11.773 -39.281 -13.945 1 98 82 CYS A O 1
ATOM 648 N N . ARG A 1 83 ? -10.305 -37.562 -13.836 1 98 83 ARG A N 1
ATOM 649 C CA . ARG A 1 83 ? -10.578 -37.156 -15.203 1 98 83 ARG A CA 1
ATOM 650 C C . ARG A 1 83 ? -9.328 -36.562 -15.859 1 98 83 ARG A C 1
ATOM 652 O O . ARG A 1 83 ? -8.578 -35.812 -15.234 1 98 83 ARG A O 1
ATOM 659 N N . LEU A 1 84 ? -9.109 -36.969 -17.078 1 98.38 84 LEU A N 1
ATOM 660 C CA . LEU A 1 84 ? -8.148 -36.312 -17.953 1 98.38 84 LEU A CA 1
ATOM 661 C C . LEU A 1 84 ? -8.844 -35.219 -18.781 1 98.38 84 LEU A C 1
ATOM 663 O O . LEU A 1 84 ? -9.805 -35.5 -19.5 1 98.38 84 LEU A O 1
ATOM 667 N N . MET A 1 85 ? -8.391 -34.031 -18.562 1 97.88 85 MET A N 1
ATOM 668 C CA . MET A 1 85 ? -8.906 -32.938 -19.375 1 97.88 85 MET A CA 1
ATOM 669 C C . MET A 1 85 ? -7.875 -32.5 -20.422 1 97.88 85 MET A C 1
ATOM 671 O O . MET A 1 85 ? -6.75 -32.125 -20.062 1 97.88 85 MET A O 1
ATOM 675 N N . LEU A 1 86 ? -8.234 -32.625 -21.641 1 97.31 86 LEU A N 1
ATOM 676 C CA . LEU A 1 86 ? -7.359 -32.219 -22.734 1 97.31 86 LEU A CA 1
ATOM 677 C C . LEU A 1 86 ? -7.684 -30.797 -23.203 1 97.31 86 LEU A C 1
ATOM 679 O O . LEU A 1 86 ? -8.828 -30.344 -23.094 1 97.31 86 LEU A O 1
ATOM 683 N N . LEU A 1 87 ? -6.715 -30.141 -23.719 1 95.69 87 LEU A N 1
ATOM 684 C CA . LEU A 1 87 ? -6.848 -28.781 -24.188 1 95.69 87 LEU A CA 1
ATOM 685 C C . LEU A 1 87 ? -7.977 -28.656 -25.203 1 95.69 87 LEU A C 1
ATOM 687 O O . LEU A 1 87 ? -8.648 -27.625 -25.281 1 95.69 87 LEU A O 1
ATOM 691 N N . GLN A 1 88 ? -8.242 -29.656 -25.906 1 92.75 88 GLN A N 1
ATOM 692 C CA . GLN A 1 88 ? -9.242 -29.609 -26.969 1 92.75 88 GLN A CA 1
ATOM 693 C C . GLN A 1 88 ? -10.641 -29.859 -26.406 1 92.75 88 GLN A C 1
ATOM 695 O O . GLN A 1 88 ? -11.633 -29.719 -27.125 1 92.75 88 GLN A O 1
ATOM 700 N N . ASP A 1 89 ? -10.734 -30.25 -25.156 1 94.69 89 ASP A N 1
ATOM 701 C CA . ASP A 1 89 ? -12.047 -30.484 -24.547 1 94.69 89 ASP A CA 1
ATOM 702 C C . ASP A 1 89 ? -12.867 -29.188 -24.5 1 94.69 89 ASP A C 1
ATOM 704 O O . ASP A 1 89 ? -12.32 -28.109 -24.234 1 94.69 89 ASP A O 1
ATOM 708 N N . GLU A 1 90 ? -14.133 -29.234 -24.656 1 92.62 90 GLU A N 1
ATOM 709 C CA . GLU A 1 90 ? -15.023 -28.078 -24.734 1 92.62 90 GLU A CA 1
ATOM 710 C C . GLU A 1 90 ? -15.078 -27.328 -23.406 1 92.62 90 GLU A C 1
ATOM 712 O O . GLU A 1 90 ? -15.289 -26.125 -23.375 1 92.62 90 GLU A O 1
ATOM 717 N N . ASP A 1 91 ? -14.852 -28.047 -22.375 1 94.31 91 ASP A N 1
ATOM 718 C CA . ASP A 1 91 ? -14.992 -27.422 -21.062 1 94.31 91 ASP A CA 1
ATOM 719 C C . ASP A 1 91 ? -13.625 -27.062 -20.484 1 94.31 91 ASP A C 1
ATOM 721 O O . ASP A 1 91 ? -13.5 -26.859 -19.266 1 94.31 91 ASP A O 1
ATOM 725 N N . PHE A 1 92 ? -12.656 -27 -21.328 1 95.94 92 PHE A N 1
ATOM 726 C CA . PHE A 1 92 ? -11.375 -26.5 -20.859 1 95.94 92 PHE A CA 1
ATOM 727 C C . PHE A 1 92 ? -11.492 -25.062 -20.391 1 95.94 92 PHE A C 1
ATOM 729 O O . PHE A 1 92 ? -12.039 -24.219 -21.094 1 95.94 92 PHE A O 1
ATOM 736 N N . PRO A 1 93 ? -11 -24.812 -19.219 1 94.19 93 PRO A N 1
ATOM 737 C CA . PRO A 1 93 ? -11.211 -23.453 -18.688 1 94.19 93 PRO A CA 1
ATOM 738 C C . PRO A 1 93 ? -10.531 -22.375 -19.516 1 94.19 93 PRO A C 1
ATOM 740 O O . PRO A 1 93 ? -9.312 -22.438 -19.734 1 94.19 93 PRO A O 1
ATOM 743 N N . GLU A 1 94 ? -11.195 -21.375 -19.891 1 90.44 94 GLU A N 1
ATOM 744 C CA . GLU A 1 94 ? -10.672 -20.281 -20.703 1 90.44 94 GLU A CA 1
ATOM 745 C C . GLU A 1 94 ? -9.555 -19.547 -19.984 1 90.44 94 GLU A C 1
ATOM 747 O O . GLU A 1 94 ? -8.617 -19.062 -20.609 1 90.44 94 GLU A O 1
ATOM 752 N N . MET A 1 95 ? -9.656 -19.469 -18.703 1 91.5 95 MET A N 1
ATOM 753 C CA . MET A 1 95 ? -8.688 -18.734 -17.906 1 91.5 95 MET A CA 1
ATOM 754 C C . MET A 1 95 ? -7.289 -19.312 -18.062 1 91.5 95 MET A C 1
ATOM 756 O O . MET A 1 95 ? -6.297 -18.594 -17.984 1 91.5 95 MET A O 1
ATOM 760 N N . LEU A 1 96 ? -7.203 -20.562 -18.391 1 94 96 LEU A N 1
ATOM 761 C CA . LEU A 1 96 ? -5.914 -21.219 -18.547 1 94 96 LEU A CA 1
ATOM 762 C C . LEU A 1 96 ? -5.344 -21 -19.938 1 94 96 LEU A C 1
ATOM 764 O O . LEU A 1 96 ? -4.258 -21.5 -20.25 1 94 96 LEU A O 1
ATOM 768 N N . THR A 1 97 ? -6.02 -20.234 -20.688 1 89.69 97 THR A N 1
ATOM 769 C CA . THR A 1 97 ? -5.531 -19.922 -22.031 1 89.69 97 THR A CA 1
ATOM 770 C C . THR A 1 97 ? -5.164 -18.453 -22.141 1 89.69 97 THR A C 1
ATOM 772 O O . THR A 1 97 ? -4.695 -18 -23.188 1 89.69 97 THR A O 1
ATOM 775 N N . GLN A 1 98 ? -5.297 -17.797 -21.094 1 87.25 98 GLN A N 1
ATOM 776 C CA . GLN A 1 98 ? -5.055 -16.344 -21.094 1 87.25 98 GLN A CA 1
ATOM 777 C C . GLN A 1 98 ? -3.727 -16.016 -20.422 1 87.25 98 GLN A C 1
ATOM 779 O O . GLN A 1 98 ? -3.576 -16.188 -19.203 1 87.25 98 GLN A O 1
ATOM 784 N N . GLY A 1 99 ? -2.842 -15.625 -21.203 1 81.19 99 GLY A N 1
ATOM 785 C CA . GLY A 1 99 ? -1.593 -15.133 -20.641 1 81.19 99 GLY A CA 1
ATOM 786 C C . GLY A 1 99 ? -0.55 -16.219 -20.469 1 81.19 99 GLY A C 1
ATOM 787 O O . GLY A 1 99 ? 0.53 -15.977 -19.938 1 81.19 99 GLY A O 1
ATOM 788 N N . LEU A 1 100 ? -0.912 -17.406 -20.766 1 84.56 100 LEU A N 1
ATOM 789 C CA . LEU A 1 100 ? 0.025 -18.516 -20.719 1 84.56 100 LEU A CA 1
ATOM 790 C C . LEU A 1 100 ? -0.262 -19.516 -21.844 1 84.56 100 LEU A C 1
ATOM 792 O O . LEU A 1 100 ? -1.322 -19.453 -22.469 1 84.56 100 LEU A O 1
ATOM 796 N N . THR A 1 101 ? 0.748 -20.297 -22.109 1 86.94 101 THR A N 1
ATOM 797 C CA . THR A 1 101 ? 0.466 -21.438 -22.984 1 86.94 101 THR A CA 1
ATOM 798 C C . THR A 1 101 ? -0.231 -22.547 -22.203 1 86.94 101 THR A C 1
ATOM 800 O O . THR A 1 101 ? 0.325 -23.094 -21.25 1 86.94 101 THR A O 1
ATOM 803 N N . ALA A 1 102 ? -1.319 -22.859 -22.688 1 92.62 102 ALA A N 1
ATOM 804 C CA . ALA A 1 102 ? -2.162 -23.812 -21.953 1 92.62 102 ALA A CA 1
ATOM 805 C C . ALA A 1 102 ? -1.526 -25.188 -21.938 1 92.62 102 ALA A C 1
ATOM 807 O O . ALA A 1 102 ? -0.945 -25.641 -22.922 1 92.62 102 ALA A O 1
ATOM 808 N N . PRO A 1 103 ? -1.604 -25.844 -20.812 1 95 103 PRO A N 1
ATOM 809 C CA . PRO A 1 103 ? -1.153 -27.234 -20.797 1 95 103 PRO A CA 1
ATOM 810 C C . PRO A 1 103 ? -1.993 -28.141 -21.688 1 95 103 PRO A C 1
ATOM 812 O O . PRO A 1 103 ? -3.221 -28.016 -21.719 1 95 103 PRO A O 1
ATOM 815 N N . PRO A 1 104 ? -1.327 -29.016 -22.344 1 96.31 104 PRO A N 1
ATOM 816 C CA . PRO A 1 104 ? -2.066 -29.906 -23.25 1 96.31 104 PRO A CA 1
ATOM 817 C C . PRO A 1 104 ? -2.973 -30.891 -22.5 1 96.31 104 PRO A C 1
ATOM 819 O O . PRO A 1 104 ? -3.949 -31.375 -23.078 1 96.31 104 PRO A O 1
ATOM 822 N N . VAL A 1 105 ? -2.547 -31.234 -21.281 1 97.75 105 VAL A N 1
ATOM 823 C CA . VAL A 1 105 ? -3.271 -32.25 -20.484 1 97.75 105 VAL A CA 1
ATOM 824 C C . VAL A 1 105 ? -3.309 -31.812 -19.031 1 97.75 105 VAL A C 1
ATOM 826 O O . VAL A 1 105 ? -2.309 -31.328 -18.484 1 97.75 105 VAL A O 1
ATOM 829 N N . LEU A 1 106 ? -4.48 -31.969 -18.438 1 98.38 106 LEU A N 1
ATOM 830 C CA . LEU A 1 106 ? -4.621 -31.828 -16.984 1 98.38 106 LEU A CA 1
ATOM 831 C C . LEU A 1 106 ? -5.203 -33.094 -16.375 1 98.38 106 LEU A C 1
ATOM 833 O O . LEU A 1 106 ? -6.141 -33.688 -16.922 1 98.38 106 LEU A O 1
ATOM 837 N N . PHE A 1 107 ? -4.562 -33.531 -15.289 1 98.75 107 PHE A N 1
ATOM 838 C CA . PHE A 1 107 ? -5.141 -34.562 -14.414 1 98.75 107 PHE A CA 1
ATOM 839 C C . PHE A 1 107 ? -6.027 -33.906 -13.352 1 98.75 107 PHE A C 1
ATOM 841 O O . PHE A 1 107 ? -5.598 -33 -12.641 1 98.75 107 PHE A O 1
ATOM 848 N N . LEU A 1 108 ? -7.262 -34.375 -13.25 1 98.75 108 LEU A N 1
ATOM 849 C CA . LEU A 1 108 ? -8.219 -33.812 -12.312 1 98.75 108 LEU A CA 1
ATOM 850 C C . LEU A 1 108 ? -8.789 -34.875 -11.391 1 98.75 108 LEU A C 1
ATOM 852 O O . LEU A 1 108 ? -9.148 -35.969 -11.852 1 98.75 108 LEU A O 1
ATOM 856 N N . ARG A 1 109 ? -8.844 -34.625 -10.164 1 98.62 109 ARG A N 1
ATOM 857 C CA . ARG A 1 109 ? -9.523 -35.5 -9.195 1 98.62 109 ARG A CA 1
ATOM 858 C C . ARG A 1 109 ? -10.445 -34.688 -8.297 1 98.62 109 ARG A C 1
ATOM 860 O O . ARG A 1 109 ? -10 -33.781 -7.59 1 98.62 109 ARG A O 1
ATOM 867 N N . GLY A 1 110 ? -11.742 -34.938 -8.266 1 98.19 110 GLY A N 1
ATOM 868 C CA . GLY A 1 110 ? -12.719 -34.219 -7.465 1 98.19 110 GLY A CA 1
ATOM 869 C C . GLY A 1 110 ? -13.734 -33.469 -8.297 1 98.19 110 GLY A C 1
ATOM 870 O O . GLY A 1 110 ? -14.203 -33.969 -9.32 1 98.19 110 GLY A O 1
ATOM 871 N N . ASN A 1 111 ? -14.18 -32.281 -7.895 1 97.75 111 ASN A N 1
ATOM 872 C CA . ASN A 1 111 ? -15.266 -31.516 -8.492 1 97.75 111 ASN A CA 1
ATOM 873 C C . ASN A 1 111 ? -14.758 -30.609 -9.609 1 97.75 111 ASN A C 1
ATOM 875 O O . ASN A 1 111 ? -14.391 -29.453 -9.359 1 97.75 111 ASN A O 1
ATOM 879 N N . VAL A 1 112 ? -14.906 -30.984 -10.844 1 97.38 112 VAL A N 1
ATOM 880 C CA . VAL A 1 112 ? -14.359 -30.328 -12.023 1 97.38 112 VAL A CA 1
ATOM 881 C C . VAL A 1 112 ? -15.078 -29 -12.258 1 97.38 112 VAL A C 1
ATOM 883 O O . VAL A 1 112 ? -14.531 -28.078 -12.875 1 97.38 112 VAL A O 1
ATOM 886 N N . ARG A 1 113 ? -16.25 -28.812 -11.734 1 95.62 113 ARG A N 1
ATOM 887 C CA . ARG A 1 113 ? -17.062 -27.609 -11.945 1 95.62 113 ARG A CA 1
ATOM 888 C C . ARG A 1 113 ? -16.375 -26.391 -11.344 1 95.62 113 ARG A C 1
ATOM 890 O O . ARG A 1 113 ? -16.641 -25.25 -11.75 1 95.62 113 ARG A O 1
ATOM 897 N N . LEU A 1 114 ? -15.523 -26.625 -10.391 1 97.19 114 LEU A N 1
ATOM 898 C CA . LEU A 1 114 ? -14.836 -25.531 -9.711 1 97.19 114 LEU A CA 1
ATOM 899 C C . LEU A 1 114 ? -13.922 -24.781 -10.664 1 97.19 114 LEU A C 1
ATOM 901 O O . LEU A 1 114 ? -13.578 -23.625 -10.422 1 97.19 114 LEU A O 1
ATOM 905 N N . LEU A 1 115 ? -13.531 -25.438 -11.781 1 96.75 115 LEU A N 1
ATOM 906 C CA . LEU A 1 115 ? -12.656 -24.797 -12.766 1 96.75 115 LEU A CA 1
ATOM 907 C C . LEU A 1 115 ? -13.398 -23.719 -13.539 1 96.75 115 LEU A C 1
ATOM 909 O O . LEU A 1 115 ? -12.773 -22.906 -14.227 1 96.75 115 LEU A O 1
ATOM 913 N N . HIS A 1 116 ? -14.664 -23.703 -13.414 1 94.5 116 HIS A N 1
ATOM 914 C CA . HIS A 1 116 ? -15.469 -22.797 -14.219 1 94.5 116 HIS A CA 1
ATOM 915 C C . HIS A 1 116 ? -16.078 -21.688 -13.359 1 94.5 116 HIS A C 1
ATOM 917 O O . HIS A 1 116 ? -16.922 -20.938 -13.82 1 94.5 116 HIS A O 1
ATOM 923 N N . LYS A 1 117 ? -15.664 -21.594 -12.141 1 94.56 117 LYS A N 1
ATOM 924 C CA . LYS A 1 117 ? -16.062 -20.516 -11.242 1 94.56 117 LYS A CA 1
ATOM 925 C C . LYS A 1 117 ? -14.938 -19.5 -11.055 1 94.56 117 LYS A C 1
ATOM 927 O O . LYS A 1 117 ? -13.766 -19.875 -10.961 1 94.56 117 LYS A O 1
ATOM 932 N N . PRO A 1 118 ? -15.367 -18.25 -11.055 1 96.06 118 PRO A N 1
ATOM 933 C CA . PRO A 1 118 ? -14.336 -17.281 -10.664 1 96.06 118 PRO A CA 1
ATOM 934 C C . PRO A 1 118 ? -13.727 -17.609 -9.305 1 96.06 118 PRO A C 1
ATOM 936 O O . PRO A 1 118 ? -14.445 -17.906 -8.352 1 96.06 118 PRO A O 1
ATOM 939 N N . SER A 1 119 ? -12.43 -17.562 -9.273 1 98 119 SER A N 1
ATOM 940 C CA . SER A 1 119 ? -11.758 -18 -8.062 1 98 119 SER A CA 1
ATOM 941 C C . SER A 1 119 ? -10.68 -17.016 -7.637 1 98 119 SER A C 1
ATOM 943 O O . SER A 1 119 ? -10.367 -16.078 -8.375 1 98 119 SER A O 1
ATOM 945 N N . ALA A 1 120 ? -10.211 -17.188 -6.422 1 98.56 120 ALA A N 1
ATOM 946 C CA . ALA A 1 120 ? -9.125 -16.391 -5.852 1 98.56 120 ALA A CA 1
ATOM 947 C C . ALA A 1 120 ? -8 -17.281 -5.336 1 98.56 120 ALA A C 1
ATOM 949 O O . ALA A 1 120 ? -8.25 -18.281 -4.652 1 98.56 120 ALA A O 1
ATOM 950 N N . ALA A 1 121 ? -6.797 -16.906 -5.672 1 98.88 121 ALA A N 1
ATOM 951 C CA . ALA A 1 121 ? -5.645 -17.641 -5.164 1 98.88 121 ALA A CA 1
ATOM 952 C C . ALA A 1 121 ? -5.164 -17.078 -3.834 1 98.88 121 ALA A C 1
ATOM 954 O O . ALA A 1 121 ? -5.152 -15.852 -3.641 1 98.88 121 ALA A O 1
ATOM 955 N N . ILE A 1 122 ? -4.812 -17.922 -2.93 1 98.88 122 ILE A N 1
ATOM 956 C CA . ILE A 1 122 ? -4.148 -17.562 -1.685 1 98.88 122 ILE A CA 1
ATOM 957 C C . ILE A 1 122 ? -2.812 -18.297 -1.576 1 98.88 122 ILE A C 1
ATOM 959 O O . ILE A 1 122 ? -2.773 -19.531 -1.58 1 98.88 122 ILE A O 1
ATOM 963 N N . VAL A 1 123 ? -1.695 -17.531 -1.525 1 98.81 123 VAL A N 1
ATOM 964 C CA . VAL A 1 123 ? -0.362 -18.109 -1.472 1 98.81 123 VAL A CA 1
ATOM 965 C C . VAL A 1 123 ? 0.479 -17.391 -0.419 1 98.81 123 VAL A C 1
ATOM 967 O O . VAL A 1 123 ? 0.067 -16.359 0.114 1 98.81 123 VAL A O 1
ATOM 970 N N . GLY A 1 124 ? 1.62 -18.016 -0.117 1 97.94 124 GLY A N 1
ATOM 971 C CA . GLY A 1 124 ? 2.527 -17.406 0.84 1 97.94 124 GLY A CA 1
ATOM 972 C C . GLY A 1 124 ? 3.578 -18.375 1.363 1 97.94 124 GLY A C 1
ATOM 973 O O . GLY A 1 124 ? 3.904 -19.359 0.706 1 97.94 124 GLY A O 1
ATOM 974 N N . SER A 1 125 ? 4.051 -18.078 2.572 1 93.62 125 SER A N 1
ATOM 975 C CA . SER A 1 125 ? 5.195 -18.75 3.164 1 93.62 125 SER A CA 1
ATOM 976 C C . SER A 1 125 ? 4.867 -20.203 3.508 1 93.62 125 SER A C 1
ATOM 978 O O . SER A 1 125 ? 3.781 -20.5 4.016 1 93.62 125 SER A O 1
ATOM 980 N N . ARG A 1 126 ? 5.852 -21.125 3.295 1 93.88 126 ARG A N 1
ATOM 981 C CA . ARG A 1 126 ? 5.742 -22.516 3.725 1 93.88 126 ARG A CA 1
ATOM 982 C C . ARG A 1 126 ? 5.949 -22.641 5.23 1 93.88 126 ARG A C 1
ATOM 984 O O . ARG A 1 126 ? 5.57 -23.641 5.832 1 93.88 126 ARG A O 1
ATOM 991 N N . HIS A 1 127 ? 6.668 -21.656 5.742 1 89.81 127 HIS A N 1
ATOM 992 C CA . HIS A 1 127 ? 6.918 -21.578 7.176 1 89.81 127 HIS A CA 1
ATOM 993 C C . HIS A 1 127 ? 6.203 -20.359 7.785 1 89.81 127 HIS A C 1
ATOM 995 O O . HIS A 1 127 ? 6.84 -19.516 8.406 1 89.81 127 HIS A O 1
ATOM 1001 N N . ALA A 1 128 ? 4.93 -20.375 7.656 1 89.88 128 ALA A N 1
ATOM 1002 C CA . ALA A 1 128 ? 4.098 -19.234 8.023 1 89.88 128 ALA A CA 1
ATOM 1003 C C . ALA A 1 128 ? 4.004 -19.078 9.539 1 89.88 128 ALA A C 1
ATOM 1005 O O . ALA A 1 128 ? 3.988 -20.078 10.266 1 89.88 128 ALA A O 1
ATOM 1006 N N . THR A 1 129 ? 3.982 -17.828 10 1 85.38 129 THR A N 1
ATOM 1007 C CA . THR A 1 129 ? 3.713 -17.547 11.406 1 85.38 129 THR A CA 1
ATOM 1008 C C . THR A 1 129 ? 2.291 -17.969 11.773 1 85.38 129 THR A C 1
ATOM 1010 O O . THR A 1 129 ? 1.43 -18.094 10.906 1 85.38 129 THR A O 1
ATOM 1013 N N . PRO A 1 130 ? 2.066 -18.203 13.078 1 86 130 PRO A N 1
ATOM 1014 C CA . PRO A 1 130 ? 0.711 -18.562 13.492 1 86 130 PRO A CA 1
ATOM 1015 C C . PRO A 1 130 ? -0.333 -17.531 13.07 1 86 130 PRO A C 1
ATOM 1017 O O . PRO A 1 130 ? -1.434 -17.906 12.648 1 86 130 PRO A O 1
ATOM 1020 N N . GLN A 1 131 ? -0.027 -16.281 13.148 1 85.69 131 GLN A N 1
ATOM 1021 C CA . GLN A 1 131 ? -0.946 -15.227 12.734 1 85.69 131 GLN A CA 1
ATOM 1022 C C . GLN A 1 131 ? -1.27 -15.344 11.242 1 85.69 131 GLN A C 1
ATOM 1024 O O . GLN A 1 131 ? -2.43 -15.227 10.844 1 85.69 131 GLN A O 1
ATOM 1029 N N . ALA A 1 132 ? -0.24 -15.602 10.477 1 92.44 132 ALA A N 1
ATOM 1030 C CA . ALA A 1 132 ? -0.429 -15.711 9.031 1 92.44 132 ALA A CA 1
ATOM 1031 C C . ALA A 1 132 ? -1.28 -16.922 8.68 1 92.44 132 ALA A C 1
ATOM 1033 O O . ALA A 1 132 ? -2.098 -16.875 7.758 1 92.44 132 ALA A O 1
ATOM 1034 N N . MET A 1 133 ? -1.043 -17.984 9.414 1 94.75 133 MET A N 1
ATOM 1035 C CA . MET A 1 133 ? -1.86 -19.188 9.219 1 94.75 133 MET A CA 1
ATOM 1036 C C . MET A 1 133 ? -3.332 -18.891 9.484 1 94.75 133 MET A C 1
ATOM 1038 O O . MET A 1 133 ? -4.199 -19.281 8.695 1 94.75 133 MET A O 1
ATOM 1042 N N . ARG A 1 134 ? -3.553 -18.203 10.555 1 94.12 134 ARG A N 1
ATOM 1043 C CA . ARG A 1 134 ? -4.922 -17.828 10.898 1 94.12 134 ARG A CA 1
ATOM 1044 C C . ARG A 1 134 ? -5.531 -16.938 9.82 1 94.12 134 ARG A C 1
ATOM 1046 O O . ARG A 1 134 ? -6.672 -17.156 9.406 1 94.12 134 ARG A O 1
ATOM 1053 N N . ILE A 1 135 ? -4.805 -15.961 9.367 1 95 135 ILE A N 1
ATOM 1054 C CA . ILE A 1 135 ? -5.277 -15.016 8.367 1 95 135 ILE A CA 1
ATOM 1055 C C . ILE A 1 135 ? -5.617 -15.75 7.078 1 95 135 ILE A C 1
ATOM 1057 O O . ILE A 1 135 ? -6.68 -15.531 6.488 1 95 135 ILE A O 1
ATOM 1061 N N . ALA A 1 136 ? -4.746 -16.656 6.625 1 98.38 136 ALA A N 1
ATOM 1062 C CA . ALA A 1 136 ? -4.98 -17.438 5.406 1 98.38 136 ALA A CA 1
ATOM 1063 C C . ALA A 1 136 ? -6.25 -18.281 5.523 1 98.38 136 ALA A C 1
ATOM 1065 O O . ALA A 1 136 ? -7.059 -18.312 4.598 1 98.38 136 ALA A O 1
ATOM 1066 N N . LYS A 1 137 ? -6.359 -18.906 6.664 1 98.44 137 LYS A N 1
ATOM 1067 C CA . LYS A 1 137 ? -7.539 -19.734 6.91 1 98.44 137 LYS A CA 1
ATOM 1068 C C . LYS A 1 137 ? -8.812 -18.891 6.891 1 98.44 137 LYS A C 1
ATOM 1070 O O . LYS A 1 137 ? -9.812 -19.266 6.281 1 98.44 137 LYS A O 1
ATOM 1075 N N . ASP A 1 138 ? -8.734 -17.719 7.531 1 97.69 138 ASP A N 1
ATOM 1076 C CA . ASP A 1 138 ? -9.875 -16.812 7.59 1 97.69 138 ASP A CA 1
ATOM 1077 C C . ASP A 1 138 ? -10.273 -16.344 6.195 1 97.69 138 ASP A C 1
ATOM 1079 O O . ASP A 1 138 ? -11.469 -16.281 5.875 1 97.69 138 ASP A O 1
ATOM 1083 N N . PHE A 1 139 ? -9.336 -16.031 5.359 1 98.62 139 PHE A N 1
ATOM 1084 C CA . PHE A 1 139 ? -9.648 -15.602 4 1 98.62 139 PHE A CA 1
ATOM 1085 C C . PHE A 1 139 ? -10.242 -16.75 3.191 1 98.62 139 PHE A C 1
ATOM 1087 O O . PHE A 1 139 ? -11.195 -16.547 2.436 1 98.62 139 PHE A O 1
ATOM 1094 N N . GLY A 1 140 ? -9.625 -17.969 3.32 1 98.75 140 GLY A N 1
ATOM 1095 C CA . GLY A 1 140 ? -10.203 -19.125 2.652 1 98.75 140 GLY A CA 1
ATOM 1096 C C . GLY A 1 140 ? -11.664 -19.344 3.006 1 98.75 140 GLY A C 1
ATOM 1097 O O . GLY A 1 140 ? -12.492 -19.562 2.123 1 98.75 140 GLY A O 1
ATOM 1098 N N . ARG A 1 141 ? -11.93 -19.266 4.297 1 98.5 141 ARG A N 1
ATOM 1099 C CA . ARG A 1 141 ? -13.289 -19.453 4.789 1 98.5 141 ARG A CA 1
ATOM 1100 C C . ARG A 1 141 ? -14.219 -18.359 4.281 1 98.5 141 ARG A C 1
ATOM 1102 O O . ARG A 1 141 ? -15.336 -18.641 3.836 1 98.5 141 ARG A O 1
ATOM 1109 N N . ALA A 1 142 ? -13.758 -17.141 4.348 1 98.19 142 ALA A N 1
ATOM 1110 C CA . ALA A 1 142 ? -14.562 -15.992 3.932 1 98.19 142 ALA A CA 1
ATOM 1111 C C . ALA A 1 142 ? -14.891 -16.062 2.443 1 98.19 142 ALA A C 1
ATOM 1113 O O . ALA A 1 142 ? -16.031 -15.828 2.041 1 98.19 142 ALA A O 1
ATOM 1114 N N . LEU A 1 143 ? -13.922 -16.359 1.647 1 98.25 143 LEU A N 1
ATOM 1115 C CA . LEU A 1 143 ? -14.156 -16.531 0.217 1 98.25 143 LEU A CA 1
ATOM 1116 C C . LEU A 1 143 ? -15.172 -17.641 -0.043 1 98.25 143 LEU A C 1
ATOM 1118 O O . LEU A 1 143 ? -16.125 -17.438 -0.795 1 98.25 143 LEU A O 1
ATOM 1122 N N . GLY A 1 144 ? -14.906 -18.781 0.594 1 97.94 144 GLY A N 1
ATOM 1123 C CA . GLY A 1 144 ? -15.828 -19.891 0.446 1 97.94 144 GLY A CA 1
ATOM 1124 C C . GLY A 1 144 ? -17.25 -19.547 0.843 1 97.94 144 GLY A C 1
ATOM 1125 O O . GLY A 1 144 ? -18.203 -20.031 0.226 1 97.94 144 GLY A O 1
ATOM 1126 N N . GLY A 1 145 ? -17.344 -18.719 1.886 1 97.25 145 GLY A N 1
ATOM 1127 C CA . GLY A 1 145 ? -18.656 -18.281 2.346 1 97.25 145 GLY A CA 1
ATOM 1128 C C . GLY A 1 145 ? -19.422 -17.484 1.307 1 97.25 145 GLY A C 1
ATOM 1129 O O . GLY A 1 145 ? -20.641 -17.406 1.349 1 97.25 145 GLY A O 1
ATOM 1130 N N . LYS A 1 146 ? -18.719 -16.922 0.404 1 96.5 146 LYS A N 1
ATOM 1131 C CA . LYS A 1 146 ? -19.344 -16.156 -0.676 1 96.5 146 LYS A CA 1
ATOM 1132 C C . LYS A 1 146 ? -19.453 -17 -1.949 1 96.5 146 LYS A C 1
ATOM 1134 O O . LYS A 1 146 ? -19.75 -16.469 -3.02 1 96.5 146 LYS A O 1
ATOM 1139 N N . GLY A 1 147 ? -19.109 -18.25 -1.851 1 96.69 147 GLY A N 1
ATOM 1140 C CA . GLY A 1 147 ? -19.203 -19.141 -2.988 1 96.69 147 GLY A CA 1
ATOM 1141 C C . GLY A 1 147 ? -18.016 -19.047 -3.93 1 96.69 147 GLY A C 1
ATOM 1142 O O . GLY A 1 147 ? -18.078 -19.484 -5.078 1 96.69 147 GLY A O 1
ATOM 1143 N N . ILE A 1 148 ? -16.938 -18.453 -3.506 1 97.5 148 ILE A N 1
ATOM 1144 C CA . ILE A 1 148 ? -15.742 -18.25 -4.324 1 97.5 148 ILE A CA 1
ATOM 1145 C C . ILE A 1 148 ? -14.703 -19.312 -3.994 1 97.5 148 ILE A C 1
ATOM 1147 O O . ILE A 1 148 ? -14.211 -19.391 -2.865 1 97.5 148 ILE A O 1
ATOM 1151 N N . PRO A 1 149 ? -14.352 -20.125 -4.922 1 98.38 149 PRO A N 1
ATOM 1152 C CA . PRO A 1 149 ? -13.336 -21.125 -4.637 1 98.38 149 PRO A CA 1
ATOM 1153 C C . PRO A 1 149 ? -11.961 -20.516 -4.375 1 98.38 149 PRO A C 1
ATOM 1155 O O . PRO A 1 149 ? -11.578 -19.531 -5.012 1 98.38 149 PRO A O 1
ATOM 1158 N N . THR A 1 150 ? -11.266 -21.141 -3.451 1 98.75 150 THR A N 1
ATOM 1159 C CA . THR A 1 150 ? -9.875 -20.812 -3.189 1 98.75 150 THR A CA 1
ATOM 1160 C C . THR A 1 150 ? -8.945 -21.703 -4.016 1 98.75 150 THR A C 1
ATOM 1162 O O . THR A 1 150 ? -9.141 -22.922 -4.09 1 98.75 150 THR A O 1
ATOM 1165 N N . VAL A 1 151 ? -7.98 -21.094 -4.723 1 98.88 151 VAL A N 1
ATOM 1166 C CA . VAL A 1 151 ? -6.961 -21.844 -5.453 1 98.88 151 VAL A CA 1
ATOM 1167 C C . VAL A 1 151 ? -5.613 -21.688 -4.75 1 98.88 151 VAL A C 1
ATOM 1169 O O . VAL A 1 151 ? -5.199 -20.578 -4.406 1 98.88 151 VAL A O 1
ATOM 1172 N N . SER A 1 152 ? -4.953 -22.766 -4.48 1 98.81 152 SER A N 1
ATOM 1173 C CA . SER A 1 152 ? -3.623 -22.734 -3.879 1 98.81 152 SER A CA 1
ATOM 1174 C C . SER A 1 152 ? -2.822 -23.984 -4.27 1 98.81 152 SER A C 1
ATOM 1176 O O . SER A 1 152 ? -3.238 -24.75 -5.145 1 98.81 152 SER A O 1
ATOM 1178 N N . GLY A 1 153 ? -1.641 -24.062 -3.881 1 97.38 153 GLY A N 1
ATOM 1179 C CA . GLY A 1 153 ? -0.814 -25.203 -4.227 1 97.38 153 GLY A CA 1
ATOM 1180 C C . GLY A 1 153 ? -1.031 -26.391 -3.314 1 97.38 153 GLY A C 1
ATOM 1181 O O . GLY A 1 153 ? -2.076 -27.047 -3.373 1 97.38 153 GLY A O 1
ATOM 1182 N N . MET A 1 154 ? -0.509 -26.672 -2.314 1 96.56 154 MET A N 1
ATOM 1183 C CA . MET A 1 154 ? -0.583 -27.75 -1.336 1 96.56 154 MET A CA 1
ATOM 1184 C C . MET A 1 154 ? 0.625 -27.734 -0.406 1 96.56 154 MET A C 1
ATOM 1186 O O . MET A 1 154 ? 0.793 -28.625 0.424 1 96.56 154 MET A O 1
ATOM 1190 N N . ALA A 1 155 ? 1.401 -26.703 -0.606 1 95.25 155 ALA A N 1
ATOM 1191 C CA . ALA A 1 155 ? 2.58 -26.594 0.25 1 95.25 155 ALA A CA 1
ATOM 1192 C C . ALA A 1 155 ? 2.182 -26.438 1.716 1 95.25 155 ALA A C 1
ATOM 1194 O O . ALA A 1 155 ? 1.017 -26.172 2.027 1 95.25 155 ALA A O 1
ATOM 1195 N N . SER A 1 156 ? 3.146 -26.688 2.553 1 95.56 156 SER A N 1
ATOM 1196 C CA . SER A 1 156 ? 2.939 -26.375 3.961 1 95.56 156 SER A CA 1
ATOM 1197 C C . SER A 1 156 ? 2.717 -24.875 4.156 1 95.56 156 SER A C 1
ATOM 1199 O O . SER A 1 156 ? 2.91 -24.094 3.229 1 95.56 156 SER A O 1
ATOM 1201 N N . GLY A 1 157 ? 2.24 -24.516 5.336 1 96.81 157 GLY A N 1
ATOM 1202 C CA . GLY A 1 157 ? 2.082 -23.109 5.652 1 96.81 157 GLY A CA 1
ATOM 1203 C C . GLY A 1 157 ? 0.804 -22.516 5.094 1 96.81 157 GLY A C 1
ATOM 1204 O O . GLY A 1 157 ? -0.288 -23.031 5.34 1 96.81 157 GLY A O 1
ATOM 1205 N N . ILE A 1 158 ? 0.944 -21.516 4.344 1 98.44 158 ILE A N 1
ATOM 1206 C CA . ILE A 1 158 ? -0.187 -20.703 3.914 1 98.44 158 ILE A CA 1
ATOM 1207 C C . ILE A 1 158 ? -1.12 -21.531 3.039 1 98.44 158 ILE A C 1
ATOM 1209 O O . ILE A 1 158 ? -2.344 -21.453 3.178 1 98.44 158 ILE A O 1
ATOM 1213 N N . ASP A 1 159 ? -0.564 -22.312 2.098 1 98.56 159 ASP A N 1
ATOM 1214 C CA . ASP A 1 159 ? -1.415 -23.141 1.244 1 98.56 159 ASP A CA 1
ATOM 1215 C C . ASP A 1 159 ? -2.32 -24.047 2.08 1 98.56 159 ASP A C 1
ATOM 1217 O O . ASP A 1 159 ? -3.523 -24.141 1.823 1 98.56 159 ASP A O 1
ATOM 1221 N N . THR A 1 160 ? -1.707 -24.656 3.043 1 98.5 160 THR A N 1
ATOM 1222 C CA . THR A 1 160 ? -2.441 -25.562 3.928 1 98.5 160 THR A CA 1
ATOM 1223 C C . THR A 1 160 ? -3.602 -24.828 4.598 1 98.5 160 THR A C 1
ATOM 1225 O O . THR A 1 160 ? -4.742 -25.297 4.551 1 98.5 160 THR A O 1
ATOM 1228 N N . ALA A 1 161 ? -3.295 -23.719 5.191 1 98.5 161 ALA A N 1
ATOM 1229 C CA . ALA A 1 161 ? -4.285 -22.953 5.938 1 98.5 161 ALA A CA 1
ATOM 1230 C C . ALA A 1 161 ? -5.41 -22.469 5.02 1 98.5 161 ALA A C 1
ATOM 1232 O O . ALA A 1 161 ? -6.582 -22.516 5.391 1 98.5 161 ALA A O 1
ATOM 1233 N N . ALA A 1 162 ? -5.059 -22.047 3.838 1 98.81 162 ALA A N 1
ATOM 1234 C CA . ALA A 1 162 ? -6.035 -21.562 2.865 1 98.81 162 ALA A CA 1
ATOM 1235 C C . ALA A 1 162 ? -7.039 -22.656 2.508 1 98.81 162 ALA A C 1
ATOM 1237 O O . ALA A 1 162 ? -8.25 -22.422 2.525 1 98.81 162 ALA A O 1
ATOM 1238 N N . HIS A 1 163 ? -6.531 -23.812 2.205 1 98.88 163 HIS A N 1
ATOM 1239 C CA . HIS A 1 163 ? -7.398 -24.938 1.857 1 98.88 163 HIS A CA 1
ATOM 1240 C C . HIS A 1 163 ? -8.281 -25.328 3.035 1 98.88 163 HIS A C 1
ATOM 1242 O O . HIS A 1 163 ? -9.477 -25.594 2.861 1 98.88 163 HIS A O 1
ATOM 1248 N N . GLN A 1 164 ? -7.66 -25.391 4.219 1 98.56 164 GLN A N 1
ATOM 1249 C CA . GLN A 1 164 ? -8.422 -25.766 5.41 1 98.56 164 GLN A CA 1
ATOM 1250 C C . GLN A 1 164 ? -9.594 -24.812 5.629 1 98.56 164 GLN A C 1
ATOM 1252 O O . GLN A 1 164 ? -10.711 -25.25 5.914 1 98.56 164 GLN A O 1
ATOM 1257 N N . GLY A 1 165 ? -9.32 -23.531 5.512 1 98.69 165 GLY A N 1
ATOM 1258 C CA . GLY A 1 165 ? -10.383 -22.547 5.625 1 98.69 165 GLY A CA 1
ATOM 1259 C C . GLY A 1 165 ? -11.461 -22.703 4.57 1 98.69 165 GLY A C 1
ATOM 1260 O O . GLY A 1 165 ? -12.656 -22.641 4.879 1 98.69 165 GLY A O 1
ATOM 1261 N N . ALA A 1 166 ? -11.047 -22.906 3.348 1 98.75 166 ALA A N 1
ATOM 1262 C CA . ALA A 1 166 ? -11.977 -23.062 2.232 1 98.75 166 ALA A CA 1
ATOM 1263 C C . ALA A 1 166 ? -12.891 -24.266 2.432 1 98.75 166 ALA A C 1
ATOM 1265 O O . ALA A 1 166 ? -14.07 -24.219 2.092 1 98.75 166 ALA A O 1
ATOM 1266 N N . LEU A 1 167 ? -12.375 -25.297 2.994 1 98.5 167 LEU A N 1
ATOM 1267 C CA . LEU A 1 167 ? -13.102 -26.547 3.176 1 98.5 167 LEU A CA 1
ATOM 1268 C C . LEU A 1 167 ? -14.188 -26.391 4.238 1 98.5 167 LEU A C 1
ATOM 1270 O O . LEU A 1 167 ? -15.086 -27.234 4.344 1 98.5 167 LEU A O 1
ATOM 1274 N N . GLU A 1 168 ? -14.086 -25.344 5.012 1 97.81 168 GLU A N 1
ATOM 1275 C CA . GLU A 1 168 ? -15.078 -25.078 6.051 1 97.81 168 GLU A CA 1
ATOM 1276 C C . GLU A 1 168 ? -16.281 -24.328 5.48 1 97.81 168 GLU A C 1
ATOM 1278 O O . GLU A 1 168 ? -17.266 -24.109 6.184 1 97.81 168 GLU A O 1
ATOM 1283 N N . ALA A 1 169 ? -16.219 -23.969 4.258 1 96.5 169 ALA A N 1
ATOM 1284 C CA . ALA A 1 169 ? -17.297 -23.234 3.604 1 96.5 169 ALA A CA 1
ATOM 1285 C C . ALA A 1 169 ? -17.734 -23.922 2.316 1 96.5 169 ALA A C 1
ATOM 1287 O O . ALA A 1 169 ? -17.203 -24.969 1.953 1 96.5 169 ALA A O 1
ATOM 1288 N N . GLU A 1 170 ? -18.656 -23.344 1.584 1 93.69 170 GLU A N 1
ATOM 1289 C CA . GLU A 1 170 ? -19.312 -24.047 0.476 1 93.69 170 GLU A CA 1
ATOM 1290 C C . GLU A 1 170 ? -18.641 -23.703 -0.855 1 93.69 170 GLU A C 1
ATOM 1292 O O . GLU A 1 170 ? -18.875 -24.375 -1.861 1 93.69 170 GLU A O 1
ATOM 1297 N N . GLY A 1 171 ? -17.844 -22.75 -0.88 1 93.56 171 GLY A N 1
ATOM 1298 C CA . GLY A 1 171 ? -17.297 -22.234 -2.133 1 93.56 171 GLY A CA 1
ATOM 1299 C C . GLY A 1 171 ? -16.344 -23.203 -2.807 1 93.56 171 GLY A C 1
ATOM 1300 O O . GLY A 1 171 ? -16.109 -23.125 -4.016 1 93.56 171 GLY A O 1
ATOM 1301 N N . GLY A 1 172 ? -15.734 -24.141 -1.998 1 96.06 172 GLY A N 1
ATOM 1302 C CA . GLY A 1 172 ? -14.82 -25.125 -2.547 1 96.06 172 GLY A CA 1
ATOM 1303 C C . GLY A 1 172 ? -13.383 -24.656 -2.6 1 96.06 172 GLY A C 1
ATOM 1304 O O . GLY A 1 172 ? -13.086 -23.516 -2.232 1 96.06 172 GLY A O 1
ATOM 1305 N N . THR A 1 173 ? -12.477 -25.547 -3.014 1 98.69 173 THR A N 1
ATOM 1306 C CA . THR A 1 173 ? -11.055 -25.266 -3.111 1 98.69 173 THR A CA 1
ATOM 1307 C C . THR A 1 173 ? -10.406 -26.094 -4.219 1 98.69 173 THR A C 1
ATOM 1309 O O . THR A 1 173 ? -10.844 -27.203 -4.504 1 98.69 173 THR A O 1
ATOM 1312 N N . VAL A 1 174 ? -9.461 -25.547 -4.875 1 98.88 174 VAL A N 1
ATOM 1313 C CA . VAL A 1 174 ? -8.695 -26.203 -5.938 1 98.88 174 VAL A CA 1
ATOM 1314 C C . VAL A 1 174 ? -7.215 -26.234 -5.555 1 98.88 174 VAL A C 1
ATOM 1316 O O . VAL A 1 174 ? -6.594 -25.188 -5.344 1 98.88 174 VAL A O 1
ATOM 1319 N N . ALA A 1 175 ? -6.684 -27.391 -5.434 1 98.94 175 ALA A N 1
ATOM 1320 C CA . ALA A 1 175 ? -5.258 -27.578 -5.172 1 98.94 175 ALA A CA 1
ATOM 1321 C C . ALA A 1 175 ? -4.508 -27.938 -6.445 1 98.94 175 ALA A C 1
ATOM 1323 O O . ALA A 1 175 ? -4.816 -28.953 -7.086 1 98.94 175 ALA A O 1
ATOM 1324 N N . VAL A 1 176 ? -3.535 -27.156 -6.801 1 98.81 176 VAL A N 1
ATOM 1325 C CA . VAL A 1 176 ? -2.713 -27.438 -7.973 1 98.81 176 VAL A CA 1
ATOM 1326 C C . VAL A 1 176 ? -1.375 -28.031 -7.535 1 98.81 176 VAL A C 1
ATOM 1328 O O . VAL A 1 176 ? -0.626 -27.406 -6.785 1 98.81 176 VAL A O 1
ATOM 1331 N N . TRP A 1 177 ? -1.092 -29.203 -8.047 1 98.31 177 TRP A N 1
ATOM 1332 C CA . TRP A 1 177 ? 0.058 -29.938 -7.547 1 98.31 177 TRP A CA 1
ATOM 1333 C C . TRP A 1 177 ? 1.251 -29.797 -8.484 1 98.31 177 TRP A C 1
ATOM 1335 O O . TRP A 1 177 ? 1.08 -29.578 -9.688 1 98.31 177 TRP A O 1
ATOM 1345 N N . GLY A 1 178 ? 2.467 -29.906 -7.875 1 96.75 178 GLY A N 1
ATOM 1346 C CA . GLY A 1 178 ? 3.707 -29.938 -8.633 1 96.75 178 GLY A CA 1
ATOM 1347 C C . GLY A 1 178 ? 4.262 -31.328 -8.82 1 96.75 178 GLY A C 1
ATOM 1348 O O . GLY A 1 178 ? 5.449 -31.5 -9.109 1 96.75 178 GLY A O 1
ATOM 1349 N N . THR A 1 179 ? 3.521 -32.281 -8.57 1 96.88 179 THR A N 1
ATOM 1350 C CA . THR A 1 179 ? 3.842 -33.719 -8.711 1 96.88 179 THR A CA 1
ATOM 1351 C C . THR A 1 179 ? 2.773 -34.438 -9.539 1 96.88 179 THR A C 1
ATOM 1353 O O . THR A 1 179 ? 1.775 -33.812 -9.93 1 96.88 179 THR A O 1
ATOM 1356 N N . GLY A 1 180 ? 3.111 -35.656 -9.938 1 97.62 180 GLY A N 1
ATOM 1357 C CA . GLY A 1 180 ? 2.002 -36.438 -10.422 1 97.62 180 GLY A CA 1
ATOM 1358 C C . GLY A 1 180 ? 0.832 -36.5 -9.461 1 97.62 180 GLY A C 1
ATOM 1359 O O . GLY A 1 180 ? 1.024 -36.531 -8.242 1 97.62 180 GLY A O 1
ATOM 1360 N N . ILE A 1 181 ? -0.339 -36.531 -10.031 1 97.81 181 ILE A N 1
ATOM 1361 C CA . ILE A 1 181 ? -1.549 -36.406 -9.227 1 97.81 181 ILE A CA 1
ATOM 1362 C C . ILE A 1 181 ? -1.676 -37.594 -8.297 1 97.81 181 ILE A C 1
ATOM 1364 O O . ILE A 1 181 ? -2.492 -37.594 -7.371 1 97.81 181 ILE A O 1
ATOM 1368 N N . ASP A 1 182 ? -0.865 -38.625 -8.477 1 95.88 182 ASP A N 1
ATOM 1369 C CA . ASP A 1 182 ? -0.845 -39.844 -7.652 1 95.88 182 ASP A CA 1
ATOM 1370 C C . ASP A 1 182 ? 0.204 -39.719 -6.547 1 95.88 182 ASP A C 1
ATOM 1372 O O . ASP A 1 182 ? 0.406 -40.688 -5.781 1 95.88 182 ASP A O 1
ATOM 1376 N N . ARG A 1 183 ? 0.861 -38.594 -6.461 1 94.56 183 ARG A N 1
ATOM 1377 C CA . ARG A 1 183 ? 1.901 -38.406 -5.457 1 94.56 183 ARG A CA 1
ATOM 1378 C C . ARG A 1 183 ? 1.602 -37.188 -4.578 1 94.56 183 ARG A C 1
ATOM 1380 O O . ARG A 1 183 ? 1.807 -36.062 -4.992 1 94.56 183 ARG A O 1
ATOM 1387 N N . ILE A 1 184 ? 1.26 -37.531 -3.342 1 94.88 184 ILE A N 1
ATOM 1388 C CA . ILE A 1 184 ? 0.94 -36.469 -2.398 1 94.88 184 ILE A CA 1
ATOM 1389 C C . ILE A 1 184 ? 2.229 -35.844 -1.864 1 94.88 184 ILE A C 1
ATOM 1391 O O . ILE A 1 184 ? 3.102 -36.531 -1.353 1 94.88 184 ILE A O 1
ATOM 1395 N N . TYR A 1 185 ? 2.295 -34.562 -2.043 1 94.19 185 TYR A N 1
ATOM 1396 C CA . TYR A 1 185 ? 3.416 -33.781 -1.519 1 94.19 185 TYR A CA 1
ATOM 1397 C C . TYR A 1 185 ? 2.959 -32.406 -1.04 1 94.19 185 TYR A C 1
ATOM 1399 O O . TYR A 1 185 ? 2.301 -31.672 -1.78 1 94.19 185 TYR A O 1
ATOM 1407 N N . PRO A 1 186 ? 3.379 -32 0.246 1 94.69 186 PRO A N 1
ATOM 1408 C CA . PRO A 1 186 ? 4.191 -32.75 1.193 1 94.69 186 PRO A CA 1
ATOM 1409 C C . PRO A 1 186 ? 3.398 -33.875 1.887 1 94.69 186 PRO A C 1
ATOM 1411 O O . PRO A 1 186 ? 2.168 -33.812 1.945 1 94.69 186 PRO A O 1
ATOM 1414 N N . PRO A 1 187 ? 4.16 -34.781 2.41 1 92 187 PRO A N 1
ATOM 1415 C CA . PRO A 1 187 ? 3.465 -35.906 3.07 1 92 187 PRO A CA 1
ATOM 1416 C C . PRO A 1 187 ? 2.625 -35.438 4.262 1 92 187 PRO A C 1
ATOM 1418 O O . PRO A 1 187 ? 1.6 -36.062 4.57 1 92 187 PRO A O 1
ATOM 1421 N N . ALA A 1 188 ? 2.984 -34.406 4.914 1 93.25 188 ALA A N 1
ATOM 1422 C CA . ALA A 1 188 ? 2.281 -33.875 6.078 1 93.25 188 ALA A CA 1
ATOM 1423 C C . ALA A 1 188 ? 0.86 -33.438 5.719 1 93.25 188 ALA A C 1
ATOM 1425 O O . ALA A 1 188 ? -0.002 -33.344 6.594 1 93.25 188 ALA A O 1
ATOM 1426 N N . ASN A 1 189 ? 0.57 -33.25 4.398 1 96.62 189 ASN A N 1
ATOM 1427 C CA . ASN A 1 189 ? -0.743 -32.781 3.967 1 96.62 189 ASN A CA 1
ATOM 1428 C C . ASN A 1 189 ? -1.562 -33.875 3.336 1 96.62 189 ASN A C 1
ATOM 1430 O O . ASN A 1 189 ? -2.463 -33.625 2.535 1 96.62 189 ASN A O 1
ATOM 1434 N N . LYS A 1 190 ? -1.264 -35.094 3.738 1 95.88 190 LYS A N 1
ATOM 1435 C CA . LYS A 1 190 ? -1.95 -36.281 3.184 1 95.88 190 LYS A CA 1
ATOM 1436 C C . LYS A 1 190 ? -3.447 -36.219 3.477 1 95.88 190 LYS A C 1
ATOM 1438 O O . LYS A 1 190 ? -4.27 -36.375 2.57 1 95.88 190 LYS A O 1
ATOM 1443 N N . ASN A 1 191 ? -3.793 -36 4.742 1 96.94 191 ASN A N 1
ATOM 1444 C CA . ASN A 1 191 ? -5.203 -35.969 5.113 1 96.94 191 ASN A CA 1
ATOM 1445 C C . ASN A 1 191 ? -5.922 -34.812 4.41 1 96.94 191 ASN A C 1
ATOM 1447 O O . ASN A 1 191 ? -7.062 -34.969 3.971 1 96.94 191 ASN A O 1
ATOM 1451 N N . LEU A 1 192 ? -5.23 -33.688 4.305 1 98.06 192 LEU A N 1
ATOM 1452 C CA . LEU A 1 192 ? -5.793 -32.562 3.604 1 98.06 192 LEU A CA 1
ATOM 1453 C C . LEU A 1 192 ? -6.047 -32.875 2.135 1 98.06 192 LEU A C 1
ATOM 1455 O O . LEU A 1 192 ? -7.094 -32.531 1.588 1 98.06 192 LEU A O 1
ATOM 1459 N N . ALA A 1 193 ? -5.164 -33.562 1.512 1 98.06 193 ALA A N 1
ATOM 1460 C CA . ALA A 1 193 ? -5.301 -33.969 0.116 1 98.06 193 ALA A CA 1
ATOM 1461 C C . ALA A 1 193 ? -6.547 -34.812 -0.086 1 98.06 193 ALA A C 1
ATOM 1463 O O . ALA A 1 193 ? -7.285 -34.625 -1.056 1 98.06 193 ALA A O 1
ATOM 1464 N N . TYR A 1 194 ? -6.75 -35.688 0.84 1 97.38 194 TYR A N 1
ATOM 1465 C CA . TYR A 1 194 ? -7.914 -36.562 0.751 1 97.38 194 TYR A CA 1
ATOM 1466 C C . TYR A 1 194 ? -9.203 -35.75 0.89 1 97.38 194 TYR A C 1
ATOM 1468 O O . TYR A 1 194 ? -10.172 -36 0.16 1 97.38 194 TYR A O 1
ATOM 1476 N N . GLU A 1 195 ? -9.195 -34.875 1.815 1 97.81 195 GLU A N 1
ATOM 1477 C CA . GLU A 1 195 ? -10.375 -34.062 2.008 1 97.81 195 GLU A CA 1
ATOM 1478 C C . GLU A 1 195 ? -10.656 -33.219 0.769 1 97.81 195 GLU A C 1
ATOM 1480 O O . GLU A 1 195 ? -11.812 -33.062 0.357 1 97.81 195 GLU A O 1
ATOM 1485 N N . ILE A 1 196 ? -9.602 -32.656 0.172 1 98.56 196 ILE A N 1
ATOM 1486 C CA . ILE A 1 196 ? -9.766 -31.844 -1.021 1 98.56 196 ILE A CA 1
ATOM 1487 C C . ILE A 1 196 ? -10.297 -32.688 -2.172 1 98.56 196 ILE A C 1
ATOM 1489 O O . ILE A 1 196 ? -11.172 -32.25 -2.926 1 98.56 196 ILE A O 1
ATOM 1493 N N . ALA A 1 197 ? -9.797 -33.875 -2.303 1 97.56 197 ALA A N 1
ATOM 1494 C CA . ALA A 1 197 ? -10.25 -34.781 -3.361 1 97.56 197 ALA A CA 1
ATOM 1495 C C . ALA A 1 197 ? -11.742 -35.094 -3.23 1 97.56 197 ALA A C 1
ATOM 1497 O O . ALA A 1 197 ? -12.43 -35.281 -4.234 1 97.56 197 ALA A O 1
ATOM 1498 N N . GLU A 1 198 ? -12.203 -35.062 -2.035 1 96.44 198 GLU A N 1
ATOM 1499 C CA . GLU A 1 198 ? -13.602 -35.375 -1.759 1 96.44 198 GLU A CA 1
ATOM 1500 C C . GLU A 1 198 ? -14.5 -34.156 -1.951 1 96.44 198 GLU A C 1
ATOM 1502 O O . GLU A 1 198 ? -15.578 -34.25 -2.539 1 96.44 198 GLU A O 1
ATOM 1507 N N . LYS A 1 199 ? -14.023 -33.031 -1.485 1 96.75 199 LYS A N 1
ATOM 1508 C CA . LYS A 1 199 ? -14.906 -31.859 -1.386 1 96.75 199 LYS A CA 1
ATOM 1509 C C . LYS A 1 199 ? -14.484 -30.766 -2.363 1 96.75 199 LYS A C 1
ATOM 1511 O O . LYS A 1 199 ? -15.242 -29.828 -2.615 1 96.75 199 LYS A O 1
ATOM 1516 N N . GLY A 1 200 ? -13.352 -30.891 -2.848 1 98.38 200 GLY A N 1
ATOM 1517 C CA . GLY A 1 200 ? -12.781 -29.906 -3.762 1 98.38 200 GLY A CA 1
ATOM 1518 C C . GLY A 1 200 ? -12.266 -30.531 -5.047 1 98.38 200 GLY A C 1
ATOM 1519 O O . GLY A 1 200 ? -12.906 -31.406 -5.621 1 98.38 200 GLY A O 1
ATOM 1520 N N . LEU A 1 201 ? -11.164 -29.938 -5.531 1 98.75 201 LEU A N 1
ATOM 1521 C CA . LEU A 1 201 ? -10.562 -30.406 -6.777 1 98.75 201 LEU A CA 1
ATOM 1522 C C . LEU A 1 201 ? -9.039 -30.375 -6.691 1 98.75 201 LEU A C 1
ATOM 1524 O O . LEU A 1 201 ? -8.453 -29.422 -6.195 1 98.75 201 LEU A O 1
ATOM 1528 N N . ILE A 1 202 ? -8.453 -31.422 -7.102 1 98.81 202 ILE A N 1
ATOM 1529 C CA . ILE A 1 202 ? -7.004 -31.5 -7.266 1 98.81 202 ILE A CA 1
ATOM 1530 C C . ILE A 1 202 ? -6.652 -31.469 -8.75 1 98.81 202 ILE A C 1
ATOM 1532 O O . ILE A 1 202 ? -7.293 -32.156 -9.562 1 98.81 202 ILE A O 1
ATOM 1536 N N . VAL A 1 203 ? -5.656 -30.656 -9.109 1 98.75 203 VAL A N 1
ATOM 1537 C CA . VAL A 1 203 ? -5.234 -30.484 -10.492 1 98.75 203 VAL A CA 1
ATOM 1538 C C . VAL A 1 203 ? -3.73 -30.719 -10.609 1 98.75 203 VAL A C 1
ATOM 1540 O O . VAL A 1 203 ? -2.955 -30.266 -9.773 1 98.75 203 VAL A O 1
ATOM 1543 N N . SER A 1 204 ? -3.295 -31.438 -11.594 1 98.56 204 SER A N 1
ATOM 1544 C CA . SER A 1 204 ? -1.88 -31.578 -11.922 1 98.56 204 SER A CA 1
ATOM 1545 C C . SER A 1 204 ? -1.672 -31.656 -13.43 1 98.56 204 SER A C 1
ATOM 1547 O O . SER A 1 204 ? -2.479 -32.25 -14.141 1 98.56 204 SER A O 1
ATOM 1549 N N . GLU A 1 205 ? -0.609 -31.062 -13.906 1 97.69 205 GLU A N 1
ATOM 1550 C CA . GLU A 1 205 ? -0.293 -31.172 -15.32 1 97.69 205 GLU A CA 1
ATOM 1551 C C . GLU A 1 205 ? 0.783 -32.219 -15.57 1 97.69 205 GLU A C 1
ATOM 1553 O O . GLU A 1 205 ? 1.182 -32.469 -16.703 1 97.69 205 GLU A O 1
ATOM 1558 N N . PHE A 1 206 ? 1.246 -32.906 -14.508 1 96.44 206 PHE A N 1
ATOM 1559 C CA . PHE A 1 206 ? 2.395 -33.812 -14.602 1 96.44 206 PHE A CA 1
ATOM 1560 C C . PHE A 1 206 ? 1.941 -35.25 -14.773 1 96.44 206 PHE A C 1
ATOM 1562 O O . PHE A 1 206 ? 0.962 -35.688 -14.156 1 96.44 206 PHE A O 1
ATOM 1569 N N . PRO A 1 207 ? 2.725 -36.031 -15.531 1 96.44 207 PRO A N 1
ATOM 1570 C CA . PRO A 1 207 ? 2.387 -37.438 -15.703 1 96.44 207 PRO A CA 1
ATOM 1571 C C . PRO A 1 207 ? 2.354 -38.219 -14.383 1 96.44 207 PRO A C 1
ATOM 1573 O O . PRO A 1 207 ? 2.982 -37.781 -13.406 1 96.44 207 PRO A O 1
ATOM 1576 N N . ILE A 1 208 ? 1.609 -39.281 -14.422 1 97.12 208 ILE A N 1
ATOM 1577 C CA . ILE A 1 208 ? 1.514 -40.188 -13.273 1 97.12 208 ILE A CA 1
ATOM 1578 C C . ILE A 1 208 ? 2.912 -40.625 -12.844 1 97.12 208 ILE A C 1
ATOM 1580 O O . ILE A 1 208 ? 3.76 -40.938 -13.68 1 97.12 208 ILE A O 1
ATOM 1584 N N . GLY A 1 209 ? 3.152 -40.5 -11.555 1 94.69 209 GLY A N 1
ATOM 1585 C CA . GLY A 1 209 ? 4.414 -41 -11.016 1 94.69 209 GLY A CA 1
ATOM 1586 C C . GLY A 1 209 ? 5.457 -39.906 -10.883 1 94.69 209 GLY A C 1
ATOM 1587 O O . GLY A 1 209 ? 6.504 -40.094 -10.266 1 94.69 209 GLY A O 1
ATOM 1588 N N . THR A 1 210 ? 5.23 -38.719 -11.422 1 94.44 210 THR A N 1
ATOM 1589 C CA . THR A 1 210 ? 6.199 -37.625 -11.359 1 94.44 210 THR A CA 1
ATOM 1590 C C . THR A 1 210 ? 6.527 -37.281 -9.906 1 94.44 210 THR A C 1
ATOM 1592 O O . THR A 1 210 ? 5.629 -36.969 -9.117 1 94.44 210 THR A O 1
ATOM 1595 N N . ARG A 1 211 ? 7.758 -37.281 -9.547 1 89.94 211 ARG A N 1
ATOM 1596 C CA . ARG A 1 211 ? 8.258 -37 -8.203 1 89.94 211 ARG A CA 1
ATOM 1597 C C . ARG A 1 211 ? 8.367 -35.5 -7.973 1 89.94 211 ARG A C 1
ATOM 1599 O O . ARG A 1 211 ? 8.234 -34.719 -8.914 1 89.94 211 ARG A O 1
ATOM 1606 N N . PRO A 1 212 ? 8.484 -35.125 -6.699 1 90.5 212 PRO A N 1
ATOM 1607 C CA . PRO A 1 212 ? 8.625 -33.688 -6.414 1 90.5 212 PRO A CA 1
ATOM 1608 C C . PRO A 1 212 ? 9.992 -33.156 -6.82 1 90.5 212 PRO A C 1
ATOM 1610 O O . PRO A 1 212 ? 10.938 -33.188 -6.035 1 90.5 212 PRO A O 1
ATOM 1613 N N . TYR A 1 213 ? 10.008 -32.625 -7.992 1 87.62 213 TYR A N 1
ATOM 1614 C CA . TYR A 1 213 ? 11.195 -31.922 -8.453 1 87.62 213 TYR A CA 1
ATOM 1615 C C . TYR A 1 213 ? 11.086 -30.438 -8.188 1 87.62 213 TYR A C 1
ATOM 1617 O O . TYR A 1 213 ? 10.047 -29.828 -8.438 1 87.62 213 TYR A O 1
ATOM 1625 N N . ALA A 1 214 ? 12.133 -29.844 -7.73 1 81.38 214 ALA A N 1
ATOM 1626 C CA . ALA A 1 214 ? 12.133 -28.438 -7.312 1 81.38 214 ALA A CA 1
ATOM 1627 C C . ALA A 1 214 ? 11.648 -27.531 -8.438 1 81.38 214 ALA A C 1
ATOM 1629 O O . ALA A 1 214 ? 10.914 -26.562 -8.195 1 81.38 214 ALA A O 1
ATOM 1630 N N . GLY A 1 215 ? 11.93 -27.797 -9.609 1 84.56 215 GLY A N 1
ATOM 1631 C CA . GLY A 1 215 ? 11.578 -26.969 -10.758 1 84.56 215 GLY A CA 1
ATOM 1632 C C . GLY A 1 215 ? 10.117 -27.062 -11.133 1 84.56 215 GLY A C 1
ATOM 1633 O O . GLY A 1 215 ? 9.602 -26.188 -11.852 1 84.56 215 GLY A O 1
ATOM 1634 N N . ASN A 1 216 ? 9.398 -28.062 -10.664 1 90.12 216 ASN A N 1
ATOM 1635 C CA . ASN A 1 216 ? 7.992 -28.25 -11.008 1 90.12 216 ASN A CA 1
ATOM 1636 C C . ASN A 1 216 ? 7.098 -27.25 -10.281 1 90.12 216 ASN A C 1
ATOM 1638 O O . ASN A 1 216 ? 6.027 -26.906 -10.781 1 90.12 216 ASN A O 1
ATOM 1642 N N . PHE A 1 217 ? 7.602 -26.812 -9.156 1 89.81 217 PHE A N 1
ATOM 1643 C CA . PHE A 1 217 ? 6.727 -26.016 -8.312 1 89.81 217 PHE A CA 1
ATOM 1644 C C . PHE A 1 217 ? 6.602 -24.594 -8.859 1 89.81 217 PHE A C 1
ATOM 1646 O O . PHE A 1 217 ? 5.492 -24.078 -9.039 1 89.81 217 PHE A O 1
ATOM 1653 N N . PRO A 1 218 ? 7.695 -23.984 -9.227 1 85.25 218 PRO A N 1
ATOM 1654 C CA . PRO A 1 218 ? 7.535 -22.688 -9.906 1 85.25 218 PRO A CA 1
ATOM 1655 C C . PRO A 1 218 ? 6.727 -22.797 -11.195 1 85.25 218 PRO A C 1
ATOM 1657 O O . PRO A 1 218 ? 5.918 -21.922 -11.5 1 85.25 218 PRO A O 1
ATOM 1660 N N . ARG A 1 219 ? 6.914 -23.844 -11.938 1 87.31 219 ARG A N 1
ATOM 1661 C CA . ARG A 1 219 ? 6.133 -24.078 -13.148 1 87.31 219 ARG A CA 1
ATOM 1662 C C . ARG A 1 219 ? 4.648 -24.203 -12.828 1 87.31 219 ARG A C 1
ATOM 1664 O O . ARG A 1 219 ? 3.807 -23.609 -13.516 1 87.31 219 ARG A O 1
ATOM 1671 N N . ARG A 1 220 ? 4.402 -24.906 -11.812 1 94.62 220 ARG A N 1
ATOM 1672 C CA . ARG A 1 220 ? 3.031 -25.125 -11.367 1 94.62 220 ARG A CA 1
ATOM 1673 C C . ARG A 1 220 ? 2.367 -23.828 -10.938 1 94.62 220 ARG A C 1
ATOM 1675 O O . ARG A 1 220 ? 1.172 -23.625 -11.156 1 94.62 220 ARG A O 1
ATOM 1682 N N . ASN A 1 221 ? 3.129 -22.906 -10.469 1 94.5 221 ASN A N 1
ATOM 1683 C CA . ASN A 1 221 ? 2.58 -21.672 -9.945 1 94.5 221 ASN A CA 1
ATOM 1684 C C . ASN A 1 221 ? 1.875 -20.859 -11.031 1 94.5 221 ASN A C 1
ATOM 1686 O O . ASN A 1 221 ? 0.938 -20.109 -10.742 1 94.5 221 ASN A O 1
ATOM 1690 N N . ARG A 1 222 ? 2.26 -21.047 -12.266 1 93.69 222 ARG A N 1
ATOM 1691 C CA . ARG A 1 222 ? 1.596 -20.312 -13.344 1 93.69 222 ARG A CA 1
ATOM 1692 C C . ARG A 1 222 ? 0.13 -20.719 -13.453 1 93.69 222 ARG A C 1
ATOM 1694 O O . ARG A 1 222 ? -0.719 -19.906 -13.82 1 93.69 222 ARG A O 1
ATOM 1701 N N . LEU A 1 223 ? -0.151 -21.953 -13.133 1 97.44 223 LEU A N 1
ATOM 1702 C CA . LEU A 1 223 ? -1.527 -22.438 -13.195 1 97.44 223 LEU A CA 1
ATOM 1703 C C . LEU A 1 223 ? -2.359 -21.844 -12.062 1 97.44 223 LEU A C 1
ATOM 1705 O O . LEU A 1 223 ? -3.541 -21.531 -12.242 1 97.44 223 LEU A O 1
ATOM 1709 N N . ILE A 1 224 ? -1.737 -21.703 -10.914 1 97.94 224 ILE A N 1
ATOM 1710 C CA . ILE A 1 224 ? -2.414 -21.062 -9.781 1 97.94 224 ILE A CA 1
ATOM 1711 C C . ILE A 1 224 ? -2.799 -19.625 -10.156 1 97.94 224 ILE A C 1
ATOM 1713 O O . ILE A 1 224 ? -3.943 -19.219 -9.953 1 97.94 224 ILE A O 1
ATOM 1717 N N . ALA A 1 225 ? -1.855 -18.938 -10.695 1 97.12 225 ALA A N 1
ATOM 1718 C CA . ALA A 1 225 ? -2.078 -17.547 -11.109 1 97.12 225 ALA A CA 1
ATOM 1719 C C . ALA A 1 225 ? -3.127 -17.469 -12.211 1 97.12 225 ALA A C 1
ATOM 1721 O O . ALA A 1 225 ? -4.023 -16.625 -12.164 1 97.12 225 ALA A O 1
ATOM 1722 N N . ALA A 1 226 ? -3.09 -18.359 -13.141 1 96.62 226 ALA A N 1
ATOM 1723 C CA . ALA A 1 226 ? -3.939 -18.297 -14.328 1 96.62 226 ALA A CA 1
ATOM 1724 C C . ALA A 1 226 ? -5.391 -18.625 -13.977 1 96.62 226 ALA A C 1
ATOM 1726 O O . ALA A 1 226 ? -6.316 -18.047 -14.539 1 96.62 226 ALA A O 1
ATOM 1727 N N . LEU A 1 227 ? -5.594 -19.484 -13.07 1 97 227 LEU A N 1
ATOM 1728 C CA . LEU A 1 227 ? -6.93 -19.969 -12.727 1 97 227 LEU A CA 1
ATOM 1729 C C . LEU A 1 227 ? -7.691 -18.922 -11.922 1 97 227 LEU A C 1
ATOM 1731 O O . LEU A 1 227 ? -8.914 -19 -11.773 1 97 227 LEU A O 1
ATOM 1735 N N . SER A 1 228 ? -6.957 -17.938 -11.383 1 97.38 228 SER A N 1
ATOM 1736 C CA . SER A 1 228 ? -7.551 -17.047 -10.391 1 97.38 228 SER A CA 1
ATOM 1737 C C . SER A 1 228 ? -7.672 -15.625 -10.93 1 97.38 228 SER A C 1
ATOM 1739 O O . SER A 1 228 ? -6.785 -15.148 -11.641 1 97.38 228 SER A O 1
ATOM 1741 N N . GLN A 1 229 ? -8.711 -14.953 -10.539 1 96.5 229 GLN A N 1
ATOM 1742 C CA . GLN A 1 229 ? -8.883 -13.547 -10.891 1 96.5 229 GLN A CA 1
ATOM 1743 C C . GLN A 1 229 ? -7.953 -12.656 -10.062 1 96.5 229 GLN A C 1
ATOM 1745 O O . GLN A 1 229 ? -7.586 -11.562 -10.5 1 96.5 229 GLN A O 1
ATOM 1750 N N . VAL A 1 230 ? -7.691 -13.172 -8.945 1 98.06 230 VAL A N 1
ATOM 1751 C CA . VAL A 1 230 ? -6.852 -12.414 -8.016 1 98.06 230 VAL A CA 1
ATOM 1752 C C . VAL A 1 230 ? -5.93 -13.367 -7.262 1 98.06 230 VAL A C 1
ATOM 1754 O O . VAL A 1 230 ? -6.305 -14.508 -6.973 1 98.06 230 VAL A O 1
ATOM 1757 N N . THR A 1 231 ? -4.742 -12.898 -7 1 98.75 231 THR A N 1
ATOM 1758 C CA . THR A 1 231 ? -3.803 -13.617 -6.152 1 98.75 231 THR A CA 1
ATOM 1759 C C . THR A 1 231 ? -3.488 -12.82 -4.891 1 98.75 231 THR A C 1
ATOM 1761 O O . THR A 1 231 ? -2.963 -11.711 -4.969 1 98.75 231 THR A O 1
ATOM 1764 N N . LEU A 1 232 ? -3.83 -13.406 -3.762 1 98.88 232 LEU A N 1
ATOM 1765 C CA . LEU A 1 232 ? -3.541 -12.805 -2.463 1 98.88 232 LEU A CA 1
ATOM 1766 C C . LEU A 1 232 ? -2.307 -13.445 -1.834 1 98.88 232 LEU A C 1
ATOM 1768 O O . LEU A 1 232 ? -2.273 -14.656 -1.605 1 98.88 232 LEU A O 1
ATOM 1772 N N . VAL A 1 233 ? -1.308 -12.648 -1.56 1 98.81 233 VAL A N 1
ATOM 1773 C CA . VAL A 1 233 ? -0.141 -13.102 -0.811 1 98.81 233 VAL A CA 1
ATOM 1774 C C . VAL A 1 233 ? -0.291 -12.727 0.661 1 98.81 233 VAL A C 1
ATOM 1776 O O . VAL A 1 233 ? -0.353 -11.539 1 1 98.81 233 VAL A O 1
ATOM 1779 N N . VAL A 1 234 ? -0.276 -13.688 1.543 1 98.19 234 VAL A N 1
ATOM 1780 C CA . VAL A 1 234 ? -0.625 -13.445 2.939 1 98.19 234 VAL A CA 1
ATOM 1781 C C . VAL A 1 234 ? 0.636 -13.133 3.742 1 98.19 234 VAL A C 1
ATOM 1783 O O . VAL A 1 234 ? 0.621 -12.266 4.621 1 98.19 234 VAL A O 1
ATOM 1786 N N . GLU A 1 235 ? 1.666 -13.906 3.496 1 95.25 235 GLU A N 1
ATOM 1787 C CA . GLU A 1 235 ? 2.971 -13.758 4.133 1 95.25 235 GLU A CA 1
ATOM 1788 C C . GLU A 1 235 ? 4.09 -14.25 3.219 1 95.25 235 GLU A C 1
ATOM 1790 O O . GLU A 1 235 ? 4.016 -15.344 2.668 1 95.25 235 GLU A O 1
ATOM 1795 N N . ALA A 1 236 ? 5.055 -13.375 3.141 1 96.19 236 ALA A N 1
ATOM 1796 C CA . ALA A 1 236 ? 6.188 -13.75 2.295 1 96.19 236 ALA A CA 1
ATOM 1797 C C . ALA A 1 236 ? 7.426 -12.93 2.648 1 96.19 236 ALA A C 1
ATOM 1799 O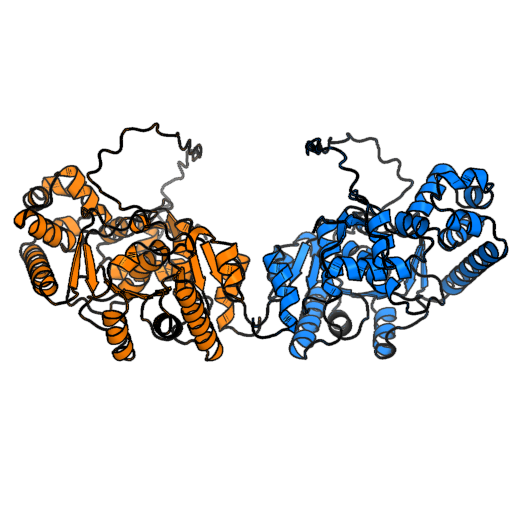 O . ALA A 1 236 ? 7.336 -11.719 2.883 1 96.19 236 ALA A O 1
ATOM 1800 N N . ALA A 1 237 ? 8.508 -13.602 2.744 1 91.12 237 ALA A N 1
ATOM 1801 C CA . ALA A 1 237 ? 9.789 -12.906 2.768 1 91.12 237 ALA A CA 1
ATOM 1802 C C . ALA A 1 237 ? 10.219 -12.5 1.36 1 91.12 237 ALA A C 1
ATOM 1804 O O . ALA A 1 237 ? 9.594 -12.898 0.374 1 91.12 237 ALA A O 1
ATOM 1805 N N . LEU A 1 238 ? 11.234 -11.719 1.239 1 90.31 238 LEU A N 1
ATOM 1806 C CA . LEU A 1 238 ? 11.68 -11.203 -0.049 1 90.31 238 LEU A CA 1
ATOM 1807 C C . LEU A 1 238 ? 12.094 -12.336 -0.98 1 90.31 238 LEU A C 1
ATOM 1809 O O . LEU A 1 238 ? 11.922 -12.242 -2.197 1 90.31 238 LEU A O 1
ATOM 1813 N N . GLU A 1 239 ? 12.547 -13.469 -0.461 1 84.56 239 GLU A N 1
ATOM 1814 C CA . GLU A 1 239 ? 13.039 -14.586 -1.261 1 84.56 239 GLU A CA 1
ATOM 1815 C C . GLU A 1 239 ? 11.977 -15.672 -1.396 1 84.56 239 GLU A C 1
ATOM 1817 O O . GLU A 1 239 ? 12.25 -16.766 -1.915 1 84.56 239 GLU A O 1
ATOM 1822 N N . SER A 1 240 ? 10.805 -15.312 -1.093 1 86.44 240 SER A N 1
ATOM 1823 C CA . SER A 1 240 ? 9.734 -16.297 -1.058 1 86.44 240 SER A CA 1
ATOM 1824 C C . SER A 1 240 ? 9.281 -16.672 -2.465 1 86.44 240 SER A C 1
ATOM 1826 O O . SER A 1 240 ? 9.156 -15.812 -3.334 1 86.44 240 SER A O 1
ATOM 1828 N N . GLY A 1 241 ? 8.938 -17.953 -2.707 1 86.75 241 GLY A N 1
ATOM 1829 C CA . GLY A 1 241 ? 8.391 -18.438 -3.961 1 86.75 241 GLY A CA 1
ATOM 1830 C C . GLY A 1 241 ? 7.027 -17.844 -4.285 1 86.75 241 GLY A C 1
ATOM 1831 O O . GLY A 1 241 ? 6.629 -17.797 -5.453 1 86.75 241 GLY A O 1
ATOM 1832 N N . SER A 1 242 ? 6.328 -17.422 -3.281 1 91.25 242 SER A N 1
ATOM 1833 C CA . SER A 1 242 ? 5.012 -16.828 -3.504 1 91.25 242 SER A CA 1
ATOM 1834 C C . SER A 1 242 ? 5.105 -15.539 -4.301 1 91.25 242 SER A C 1
ATOM 1836 O O . SER A 1 242 ? 4.141 -15.133 -4.957 1 91.25 242 SER A O 1
ATOM 1838 N N . LEU A 1 243 ? 6.211 -14.891 -4.199 1 92.31 243 LEU A N 1
ATOM 1839 C CA . LEU A 1 243 ? 6.387 -13.68 -4.984 1 92.31 243 LEU A CA 1
ATOM 1840 C C . LEU A 1 243 ? 6.406 -13.992 -6.477 1 92.31 243 LEU A C 1
ATOM 1842 O O . LEU A 1 243 ? 5.98 -13.172 -7.293 1 92.31 243 LEU A O 1
ATOM 1846 N N . ILE A 1 244 ? 6.793 -15.195 -6.801 1 88.69 244 ILE A N 1
ATOM 1847 C CA . ILE A 1 244 ? 6.793 -15.641 -8.188 1 88.69 244 ILE A CA 1
ATOM 1848 C C . ILE A 1 244 ? 5.355 -15.773 -8.688 1 88.69 244 ILE A C 1
ATOM 1850 O O . ILE A 1 244 ? 5.023 -15.305 -9.781 1 88.69 244 ILE A O 1
ATOM 1854 N N . THR A 1 245 ? 4.566 -16.359 -7.887 1 95.81 245 THR A N 1
ATOM 1855 C CA . THR A 1 245 ? 3.162 -16.5 -8.242 1 95.81 245 THR A CA 1
ATOM 1856 C C . THR A 1 245 ? 2.516 -15.141 -8.469 1 95.81 245 THR A C 1
ATOM 1858 O O . THR A 1 245 ? 1.778 -14.945 -9.438 1 95.81 245 THR A O 1
ATOM 1861 N N . ALA A 1 246 ? 2.846 -14.25 -7.555 1 96.81 246 ALA A N 1
ATOM 1862 C CA . ALA A 1 246 ? 2.318 -12.891 -7.676 1 96.81 246 ALA A CA 1
ATOM 1863 C C . ALA A 1 246 ? 2.801 -12.227 -8.961 1 96.81 246 ALA A C 1
ATOM 1865 O O . ALA A 1 246 ? 2.025 -11.562 -9.656 1 96.81 246 ALA A O 1
ATOM 1866 N N . GLY A 1 247 ? 4.031 -12.383 -9.25 1 93.31 247 GLY A N 1
ATOM 1867 C CA . GLY A 1 247 ? 4.582 -11.844 -10.484 1 93.31 247 GLY A CA 1
ATOM 1868 C C . GLY A 1 247 ? 3.914 -12.398 -11.734 1 93.31 247 GLY A C 1
ATOM 1869 O O . GLY A 1 247 ? 3.59 -11.648 -12.656 1 93.31 247 GLY A O 1
ATOM 1870 N N . LEU A 1 248 ? 3.717 -13.641 -11.781 1 91.62 248 LEU A N 1
ATOM 1871 C CA . LEU A 1 248 ? 3.041 -14.297 -12.891 1 91.62 248 LEU A CA 1
ATOM 1872 C C . LEU A 1 248 ? 1.617 -13.773 -13.047 1 91.62 248 LEU A C 1
ATOM 1874 O O . LEU A 1 248 ? 1.169 -13.5 -14.164 1 91.62 248 LEU A O 1
ATOM 1878 N N . ALA A 1 249 ? 0.937 -13.648 -11.945 1 96.56 249 ALA A N 1
ATOM 1879 C CA . ALA A 1 249 ? -0.422 -13.109 -11.969 1 96.56 249 ALA A CA 1
ATOM 1880 C C . ALA A 1 249 ? -0.451 -11.711 -12.586 1 96.56 249 ALA A C 1
ATOM 1882 O O . ALA A 1 249 ? -1.28 -11.43 -13.453 1 96.56 249 ALA A O 1
ATOM 1883 N N . ALA A 1 250 ? 0.436 -10.93 -12.125 1 94.25 250 ALA A N 1
ATOM 1884 C CA . ALA A 1 250 ? 0.517 -9.562 -12.648 1 94.25 250 ALA A CA 1
ATOM 1885 C C . ALA A 1 250 ? 0.758 -9.57 -14.156 1 94.25 250 ALA A C 1
ATOM 1887 O O . ALA A 1 250 ? 0.114 -8.82 -14.891 1 94.25 250 ALA A O 1
ATOM 1888 N N . GLU A 1 251 ? 1.582 -10.398 -14.609 1 87.88 251 GLU A N 1
ATOM 1889 C CA . GLU A 1 251 ? 1.927 -10.492 -16.031 1 87.88 251 GLU A CA 1
ATOM 1890 C C . GLU A 1 251 ? 0.73 -10.945 -16.859 1 87.88 251 GLU A C 1
ATOM 1892 O O . GLU A 1 251 ? 0.598 -10.562 -18.031 1 87.88 251 GLU A O 1
ATOM 1897 N N . MET A 1 252 ? -0.045 -11.672 -16.266 1 92.19 252 MET A N 1
ATOM 1898 C CA . MET A 1 252 ? -1.218 -12.195 -16.953 1 92.19 252 MET A CA 1
ATOM 1899 C C . MET A 1 252 ? -2.383 -11.211 -16.875 1 92.19 252 MET A C 1
ATOM 1901 O O . MET A 1 252 ? -3.486 -11.516 -17.328 1 92.19 252 MET A O 1
ATOM 1905 N N . GLY A 1 253 ? -2.137 -10.117 -16.203 1 92.5 253 GLY A N 1
ATOM 1906 C CA . GLY A 1 253 ? -3.172 -9.102 -16.094 1 92.5 253 GLY A CA 1
ATOM 1907 C C . GLY A 1 253 ? -4.156 -9.383 -14.969 1 92.5 253 GLY A C 1
ATOM 1908 O O . GLY A 1 253 ? -5.277 -8.867 -14.977 1 92.5 253 GLY A O 1
ATOM 1909 N N . ARG A 1 254 ? -3.777 -10.281 -14.062 1 95.5 254 ARG A N 1
ATOM 1910 C CA . ARG A 1 254 ? -4.605 -10.57 -12.898 1 95.5 254 ARG A CA 1
ATOM 1911 C C . ARG A 1 254 ? -4.309 -9.602 -11.758 1 95.5 254 ARG A C 1
ATOM 1913 O O . ARG A 1 254 ? -3.217 -9.031 -11.695 1 95.5 254 ARG A O 1
ATOM 1920 N N . GLU A 1 255 ? -5.281 -9.492 -10.867 1 97.25 255 GLU A N 1
ATOM 1921 C CA . GLU A 1 255 ? -5.07 -8.633 -9.711 1 97.25 255 GLU A CA 1
ATOM 1922 C C . GLU A 1 255 ? -4.133 -9.289 -8.703 1 97.25 255 GLU A C 1
ATOM 1924 O O . GLU A 1 255 ? -4.223 -10.492 -8.445 1 97.25 255 GLU A O 1
ATOM 1929 N N . VAL A 1 256 ? -3.229 -8.469 -8.195 1 98.62 256 VAL A N 1
ATOM 1930 C CA . VAL A 1 256 ? -2.338 -8.938 -7.137 1 98.62 256 VAL A CA 1
ATOM 1931 C C . VAL A 1 256 ? -2.613 -8.164 -5.848 1 98.62 256 VAL A C 1
ATOM 1933 O O . VAL A 1 256 ? -2.742 -6.938 -5.867 1 98.62 256 VAL A O 1
ATOM 1936 N N . MET A 1 257 ? -2.717 -8.875 -4.742 1 98.75 257 MET A N 1
ATOM 1937 C CA . MET A 1 257 ? -2.992 -8.32 -3.422 1 98.75 257 MET A CA 1
ATOM 1938 C C . MET A 1 257 ? -2.043 -8.891 -2.377 1 98.75 257 MET A C 1
ATOM 1940 O O . MET A 1 257 ? -1.511 -9.992 -2.553 1 98.75 257 MET A O 1
ATOM 1944 N N . ALA A 1 258 ? -1.822 -8.117 -1.342 1 98.75 258 ALA A N 1
ATOM 1945 C CA . ALA A 1 258 ? -0.919 -8.586 -0.295 1 98.75 258 ALA A CA 1
ATOM 1946 C C . ALA A 1 258 ? -1.368 -8.094 1.078 1 98.75 258 ALA A C 1
ATOM 1948 O O . ALA A 1 258 ? -1.866 -6.977 1.21 1 98.75 258 ALA A O 1
ATOM 1949 N N . VAL A 1 259 ? -1.211 -8.898 2.037 1 98.06 259 VAL A N 1
ATOM 1950 C CA . VAL A 1 259 ? -1.52 -8.578 3.426 1 98.06 259 VAL A CA 1
ATOM 1951 C C . VAL A 1 259 ? -0.33 -7.867 4.066 1 98.06 259 VAL A C 1
ATOM 1953 O O . VAL A 1 259 ? 0.797 -8.367 4.023 1 98.06 259 VAL A O 1
ATOM 1956 N N . PRO A 1 260 ? -0.6 -6.684 4.629 1 96.69 260 PRO A N 1
ATOM 1957 C CA . PRO A 1 260 ? 0.5 -5.969 5.281 1 96.69 260 PRO A CA 1
ATOM 1958 C C . PRO A 1 260 ? 0.856 -6.555 6.645 1 96.69 260 PRO A C 1
ATOM 1960 O O . PRO A 1 260 ? 0.107 -7.371 7.184 1 96.69 260 PRO A O 1
ATOM 1963 N N . GLY A 1 261 ? 2.045 -6.199 7.156 1 92 261 GLY A N 1
ATOM 1964 C CA . GLY A 1 261 ? 2.516 -6.539 8.492 1 92 261 GLY A CA 1
ATOM 1965 C C . GLY A 1 261 ? 3.469 -5.512 9.07 1 92 261 GLY A C 1
ATOM 1966 O O . GLY A 1 261 ? 3.699 -4.461 8.461 1 92 261 GLY A O 1
ATOM 1967 N N . SER A 1 262 ? 3.926 -5.812 10.258 1 87.94 262 SER A N 1
ATOM 1968 C CA . SER A 1 262 ? 4.867 -4.91 10.914 1 87.94 262 SER A CA 1
ATOM 1969 C C . SER A 1 262 ? 6.137 -4.742 10.086 1 87.94 262 SER A C 1
ATOM 1971 O O . SER A 1 262 ? 6.633 -5.703 9.492 1 87.94 262 SER A O 1
ATOM 1973 N N . ILE A 1 263 ? 6.648 -3.51 10.078 1 90.44 263 ILE A N 1
ATOM 1974 C CA . ILE A 1 263 ? 7.875 -3.258 9.32 1 90.44 263 ILE A CA 1
ATOM 1975 C C . ILE A 1 263 ? 9.039 -4.004 9.977 1 90.44 263 ILE A C 1
ATOM 1977 O O . ILE A 1 263 ? 10.078 -4.211 9.344 1 90.44 263 ILE A O 1
ATOM 1981 N N . ASP A 1 264 ? 8.875 -4.43 11.258 1 84.31 264 ASP A N 1
ATOM 1982 C CA . ASP A 1 264 ? 9.93 -5.137 11.977 1 84.31 264 ASP A CA 1
ATOM 1983 C C . ASP A 1 264 ? 9.875 -6.637 11.695 1 84.31 264 ASP A C 1
ATOM 1985 O O . ASP A 1 264 ? 10.766 -7.383 12.109 1 84.31 264 ASP A O 1
ATOM 1989 N N . ASN A 1 265 ? 8.828 -7.105 11.008 1 82.38 265 ASN A N 1
ATOM 1990 C CA . ASN A 1 265 ? 8.648 -8.516 10.68 1 82.38 265 ASN A CA 1
ATOM 1991 C C . ASN A 1 265 ? 9.273 -8.867 9.336 1 82.38 265 ASN A C 1
ATOM 1993 O O . ASN A 1 265 ? 8.766 -8.461 8.289 1 82.38 265 ASN A O 1
ATOM 1997 N N . PRO A 1 266 ? 10.359 -9.656 9.344 1 86.88 266 PRO A N 1
ATOM 1998 C CA . PRO A 1 266 ? 11 -10.008 8.078 1 86.88 266 PRO A CA 1
ATOM 1999 C C . PRO A 1 266 ? 10.078 -10.797 7.152 1 86.88 266 PRO A C 1
ATOM 2001 O O . PRO A 1 266 ? 10.227 -10.75 5.93 1 86.88 266 PRO A O 1
ATOM 2004 N N . HIS A 1 267 ? 9.109 -11.453 7.699 1 88 267 HIS A N 1
ATOM 2005 C CA . HIS A 1 267 ? 8.203 -12.289 6.934 1 88 267 HIS A CA 1
ATOM 2006 C C . HIS A 1 267 ? 7.141 -11.453 6.227 1 88 267 HIS A C 1
ATOM 2008 O O . HIS A 1 267 ? 6.32 -11.992 5.473 1 88 267 HIS A O 1
ATOM 2014 N N . SER A 1 268 ? 7.199 -10.117 6.449 1 92.38 268 SER A N 1
ATOM 2015 C CA . SER A 1 268 ? 6.242 -9.234 5.789 1 92.38 268 SER A CA 1
ATOM 2016 C C . SER A 1 268 ? 6.902 -8.461 4.645 1 92.38 268 SER A C 1
ATOM 2018 O O . SER A 1 268 ? 6.219 -7.793 3.869 1 92.38 268 SER A O 1
ATOM 2020 N N . LYS A 1 269 ? 8.211 -8.578 4.48 1 94.75 269 LYS A N 1
ATOM 2021 C CA . LYS A 1 269 ? 8.961 -7.738 3.547 1 94.75 269 LYS A CA 1
ATOM 2022 C C . LYS A 1 269 ? 8.555 -8.023 2.104 1 94.75 269 LYS A C 1
ATOM 2024 O O . LYS A 1 269 ? 8.516 -7.117 1.271 1 94.75 269 LYS A O 1
ATOM 2029 N N . GLY A 1 270 ? 8.297 -9.297 1.799 1 97 270 GLY A N 1
ATOM 2030 C CA . GLY A 1 270 ? 7.824 -9.633 0.465 1 97 270 GLY A CA 1
ATOM 2031 C C . GLY A 1 270 ? 6.477 -9.023 0.134 1 97 270 GLY A C 1
ATOM 2032 O O . GLY A 1 270 ? 6.277 -8.492 -0.963 1 97 270 GLY A O 1
ATOM 2033 N N . CYS A 1 271 ? 5.57 -9.102 1.079 1 97.94 271 CYS A N 1
ATOM 2034 C CA . CYS A 1 271 ? 4.266 -8.484 0.894 1 97.94 271 CYS A CA 1
ATOM 2035 C C . CYS A 1 271 ? 4.398 -6.977 0.713 1 97.94 271 CYS A C 1
ATOM 2037 O O . CYS A 1 271 ? 3.746 -6.391 -0.153 1 97.94 271 CYS A O 1
ATOM 2039 N N . HIS A 1 272 ? 5.234 -6.375 1.518 1 97.62 272 HIS A N 1
ATOM 2040 C CA . HIS A 1 272 ? 5.457 -4.938 1.407 1 97.62 272 HIS A CA 1
ATOM 2041 C C . HIS A 1 272 ? 6.023 -4.57 0.039 1 97.62 272 HIS A C 1
ATOM 2043 O O . HIS A 1 272 ? 5.605 -3.578 -0.564 1 97.62 272 HIS A O 1
ATOM 2049 N N . LYS A 1 273 ? 6.957 -5.324 -0.423 1 97.25 273 LYS A N 1
ATOM 2050 C CA . LYS A 1 273 ? 7.52 -5.094 -1.75 1 97.25 273 LYS A CA 1
ATOM 2051 C C . LYS A 1 273 ? 6.434 -5.137 -2.822 1 97.25 273 LYS A C 1
ATOM 2053 O O . LYS A 1 273 ? 6.383 -4.27 -3.697 1 97.25 273 LYS A O 1
ATOM 2058 N N . LEU A 1 274 ? 5.613 -6.109 -2.729 1 98.06 274 LEU A N 1
ATOM 2059 C CA . LEU A 1 274 ? 4.52 -6.223 -3.686 1 98.06 274 LEU A CA 1
ATOM 2060 C C . LEU A 1 274 ? 3.633 -4.984 -3.652 1 98.06 274 LEU A C 1
ATOM 2062 O O . LEU A 1 274 ? 3.248 -4.461 -4.703 1 98.06 274 LEU A O 1
ATOM 2066 N N . ILE A 1 275 ? 3.299 -4.516 -2.48 1 98.06 275 ILE A N 1
ATOM 2067 C CA . ILE A 1 275 ? 2.426 -3.355 -2.326 1 98.06 275 ILE A CA 1
ATOM 2068 C C . ILE A 1 275 ? 3.113 -2.113 -2.889 1 98.06 275 ILE A C 1
ATOM 2070 O O . ILE A 1 275 ? 2.49 -1.319 -3.598 1 98.06 275 ILE A O 1
ATOM 2074 N N . LYS A 1 276 ? 4.344 -1.952 -2.543 1 97.12 276 LYS A N 1
ATOM 2075 C CA . LYS A 1 276 ? 5.109 -0.839 -3.096 1 97.12 276 LYS A CA 1
ATOM 2076 C C . LYS A 1 276 ? 5.129 -0.887 -4.621 1 97.12 276 LYS A C 1
ATOM 2078 O O . LYS A 1 276 ? 5.145 0.155 -5.281 1 97.12 276 LYS A O 1
ATOM 2083 N N . ASP A 1 277 ? 5.059 -2.129 -5.164 1 95.12 277 ASP A N 1
ATOM 2084 C CA . ASP A 1 277 ? 5.113 -2.32 -6.609 1 95.12 277 ASP A CA 1
ATOM 2085 C C . ASP A 1 277 ? 3.727 -2.182 -7.234 1 95.12 277 ASP A C 1
ATOM 2087 O O . ASP A 1 277 ? 3.578 -2.287 -8.453 1 95.12 277 ASP A O 1
ATOM 2091 N N . GLY A 1 278 ? 2.75 -2.072 -6.414 1 95.69 278 GLY A N 1
ATOM 2092 C CA . GLY A 1 278 ? 1.453 -1.772 -7 1 95.69 278 GLY A CA 1
ATOM 2093 C C . GLY A 1 278 ? 0.357 -2.713 -6.539 1 95.69 278 GLY A C 1
ATOM 2094 O O . GLY A 1 278 ? -0.815 -2.516 -6.863 1 95.69 278 GLY A O 1
ATOM 2095 N N . ALA A 1 279 ? 0.709 -3.758 -5.824 1 98 279 ALA A N 1
ATOM 2096 C CA . ALA A 1 279 ? -0.316 -4.648 -5.289 1 98 279 ALA A CA 1
ATOM 2097 C C . ALA A 1 279 ? -1.223 -3.914 -4.305 1 98 279 ALA A C 1
ATOM 2099 O O . ALA A 1 279 ? -0.79 -2.973 -3.635 1 98 279 ALA A O 1
ATOM 2100 N N . LYS A 1 280 ? -2.408 -4.34 -4.191 1 97.94 280 LYS A N 1
ATOM 2101 C CA . LYS A 1 280 ? -3.354 -3.697 -3.281 1 97.94 280 LYS A CA 1
ATOM 2102 C C . LYS A 1 280 ? -3.186 -4.219 -1.857 1 97.94 280 LYS A C 1
ATOM 2104 O O . LYS A 1 280 ? -3.162 -5.43 -1.632 1 97.94 280 LYS A O 1
ATOM 2109 N N . LEU A 1 281 ? -3.057 -3.311 -0.972 1 98.56 281 LEU A N 1
ATOM 2110 C CA . LEU A 1 281 ? -3.074 -3.682 0.439 1 98.56 281 LEU A CA 1
ATOM 2111 C C . LEU A 1 281 ? -4.426 -4.27 0.831 1 98.56 281 LEU A C 1
ATOM 2113 O O . LEU A 1 281 ? -5.469 -3.652 0.59 1 98.56 281 LEU A O 1
ATOM 2117 N N . THR A 1 282 ? -4.422 -5.445 1.461 1 98.5 282 THR A N 1
ATOM 2118 C CA . THR A 1 282 ? -5.66 -6.164 1.73 1 98.5 282 THR A CA 1
ATOM 2119 C C . THR A 1 282 ? -5.746 -6.562 3.201 1 98.5 282 THR A C 1
ATOM 2121 O O . THR A 1 282 ? -4.809 -7.148 3.748 1 98.5 282 THR A O 1
ATOM 2124 N N . GLU A 1 283 ? -6.914 -6.23 3.824 1 95.88 283 GLU A N 1
ATOM 2125 C CA . GLU A 1 283 ? -7.09 -6.531 5.242 1 95.88 283 GLU A CA 1
ATOM 2126 C C . GLU A 1 283 ? -8.266 -7.477 5.461 1 95.88 283 GLU A C 1
ATOM 2128 O O . GLU A 1 283 ? -8.375 -8.102 6.52 1 95.88 283 GLU A O 1
ATOM 2133 N N . CYS A 1 284 ? -9.18 -7.48 4.48 1 95.5 284 CYS A N 1
ATOM 2134 C CA . CYS A 1 284 ? -10.414 -8.234 4.656 1 95.5 284 CYS A CA 1
ATOM 2135 C C . CYS A 1 284 ? -11.023 -8.609 3.309 1 95.5 284 CYS A C 1
ATOM 2137 O O . CYS A 1 284 ? -10.508 -8.203 2.262 1 95.5 284 CYS A O 1
ATOM 2139 N N . LEU A 1 285 ? -12.039 -9.398 3.369 1 97.19 285 LEU A N 1
ATOM 2140 C CA . LEU A 1 285 ? -12.688 -9.891 2.162 1 97.19 285 LEU A CA 1
ATOM 2141 C C . LEU A 1 285 ? -13.219 -8.727 1.322 1 97.19 285 LEU A C 1
ATOM 2143 O O . LEU A 1 285 ? -13.141 -8.758 0.092 1 97.19 285 LEU A O 1
ATOM 2147 N N . ASP A 1 286 ? -13.719 -7.699 1.919 1 96 286 ASP A N 1
ATOM 2148 C CA . ASP A 1 286 ? -14.289 -6.566 1.199 1 96 286 ASP A CA 1
ATOM 2149 C C . ASP A 1 286 ? -13.242 -5.898 0.31 1 96 286 ASP A C 1
ATOM 2151 O O . ASP A 1 286 ? -13.57 -5.398 -0.77 1 96 286 ASP A O 1
ATOM 2155 N N . ASP A 1 287 ? -12.047 -5.871 0.765 1 96.94 287 ASP A N 1
ATOM 2156 C CA . ASP A 1 287 ? -10.977 -5.332 -0.062 1 96.94 287 ASP A CA 1
ATOM 2157 C C . ASP A 1 287 ? -10.844 -6.105 -1.373 1 96.94 287 ASP A C 1
ATOM 2159 O O . ASP A 1 287 ? -10.609 -5.512 -2.428 1 96.94 287 ASP A O 1
ATOM 2163 N N . ILE A 1 288 ? -11.016 -7.426 -1.306 1 97.81 288 ILE A N 1
ATOM 2164 C CA . ILE A 1 288 ? -10.906 -8.281 -2.48 1 97.81 288 ILE A CA 1
ATOM 2165 C C . ILE A 1 288 ? -12.109 -8.062 -3.395 1 97.81 288 ILE A C 1
ATOM 2167 O O . ILE A 1 288 ? -11.953 -7.855 -4.602 1 97.81 288 ILE A O 1
ATOM 2171 N N . LEU A 1 289 ? -13.25 -8.039 -2.844 1 96.81 289 LEU A N 1
ATOM 2172 C CA . LEU A 1 289 ? -14.477 -7.969 -3.619 1 96.81 289 LEU A CA 1
ATOM 2173 C C . LEU A 1 289 ? -14.625 -6.605 -4.285 1 96.81 289 LEU A C 1
ATOM 2175 O O . LEU A 1 289 ? -15.172 -6.504 -5.387 1 96.81 289 LEU A O 1
ATOM 2179 N N . ASN A 1 290 ? -14.172 -5.582 -3.604 1 94.25 290 ASN A N 1
ATOM 2180 C CA . ASN A 1 290 ? -14.219 -4.242 -4.18 1 94.25 290 ASN A CA 1
ATOM 2181 C C . ASN A 1 290 ? -13.328 -4.129 -5.414 1 94.25 290 ASN A C 1
ATOM 2183 O O . ASN A 1 290 ? -13.695 -3.465 -6.387 1 94.25 290 ASN A O 1
ATOM 2187 N N . GLU A 1 291 ? -12.25 -4.789 -5.34 1 93.81 291 GLU A N 1
ATOM 2188 C CA . GLU A 1 291 ? -11.289 -4.723 -6.438 1 93.81 291 GLU A CA 1
ATOM 2189 C C . GLU A 1 291 ? -11.656 -5.703 -7.551 1 93.81 291 GLU A C 1
ATOM 2191 O O . GLU A 1 291 ? -11.328 -5.477 -8.719 1 93.81 291 GLU A O 1
ATOM 2196 N N . CYS A 1 292 ? -12.289 -6.836 -7.16 1 95.12 292 CYS A N 1
ATOM 2197 C CA . CYS A 1 292 ? -12.633 -7.887 -8.109 1 95.12 292 CYS A CA 1
ATOM 2198 C C . CYS A 1 292 ? -14.109 -8.25 -8.008 1 95.12 292 CYS A C 1
ATOM 2200 O O . CYS A 1 292 ? -14.453 -9.375 -7.652 1 95.12 292 CYS A O 1
ATOM 2202 N N . PRO A 1 293 ? -14.961 -7.379 -8.469 1 91.19 293 PRO A N 1
ATOM 2203 C CA . PRO A 1 293 ? -16.391 -7.664 -8.352 1 91.19 293 PRO A CA 1
ATOM 2204 C C . PRO A 1 293 ? -16.812 -8.875 -9.18 1 91.19 293 PRO A C 1
ATOM 2206 O O . PRO A 1 293 ? -17.844 -9.492 -8.891 1 91.19 293 PRO A O 1
ATOM 2209 N N . GLY A 1 294 ? -16.094 -9.258 -10.203 1 91.69 294 GLY A N 1
ATOM 2210 C CA . GLY A 1 294 ? -16.391 -10.414 -11.031 1 91.69 294 GLY A CA 1
ATOM 2211 C C . GLY A 1 294 ? -16.391 -11.719 -10.258 1 91.69 294 GLY A C 1
ATOM 2212 O O . GLY A 1 294 ? -16.938 -12.719 -10.719 1 91.69 294 GLY A O 1
ATOM 2213 N N . LEU A 1 295 ? -15.797 -11.711 -9.117 1 93.88 295 LEU A N 1
ATOM 2214 C CA . LEU A 1 295 ? -15.742 -12.906 -8.281 1 93.88 295 LEU A CA 1
ATOM 2215 C C . LEU A 1 295 ? -17.141 -13.312 -7.828 1 93.88 295 LEU A C 1
ATOM 2217 O O . LEU A 1 295 ? -17.375 -14.477 -7.508 1 93.88 295 LEU A O 1
ATOM 2221 N N . LEU A 1 296 ? -17.969 -12.289 -7.777 1 88.81 296 LEU A N 1
ATOM 2222 C CA . LEU A 1 296 ? -19.328 -12.562 -7.289 1 88.81 296 LEU A CA 1
ATOM 2223 C C . LEU A 1 296 ? -20.234 -13 -8.43 1 88.81 296 LEU A C 1
ATOM 2225 O O . LEU A 1 296 ? -21.375 -13.414 -8.195 1 88.81 296 LEU A O 1
ATOM 2229 N N . GLN A 1 297 ? -19.734 -12.766 -9.656 1 77.69 297 GLN A N 1
ATOM 2230 C CA . GLN A 1 297 ? -20.594 -13.086 -10.797 1 77.69 297 GLN A CA 1
ATOM 2231 C C . GLN A 1 297 ? -20.703 -14.594 -11 1 77.69 297 GLN A C 1
ATOM 2233 O O . GLN A 1 297 ? -19.719 -15.32 -10.805 1 77.69 297 GLN A O 1
ATOM 2238 N N . ASN A 1 298 ? -21.797 -15.164 -10.648 1 62.06 298 ASN A N 1
ATOM 2239 C CA . ASN A 1 298 ? -22.078 -16.578 -10.867 1 62.06 298 ASN A CA 1
ATOM 2240 C C . ASN A 1 298 ? -22.094 -16.922 -12.352 1 62.06 298 ASN A C 1
ATOM 2242 O O . ASN A 1 298 ? -22.703 -17.906 -12.758 1 62.06 298 ASN A O 1
ATOM 2246 N N . THR A 1 299 ? -21.562 -16.031 -13.164 1 54.69 299 THR A N 1
ATOM 2247 C CA . THR A 1 299 ? -21.703 -16.422 -14.562 1 54.69 299 THR A CA 1
ATOM 2248 C C . THR A 1 299 ? -20.594 -17.391 -14.953 1 54.69 299 THR A C 1
ATOM 2250 O O . THR A 1 299 ? -19.469 -17.281 -14.477 1 54.69 299 THR A O 1
ATOM 2253 N N . GLY A 1 300 ? -20.891 -18.641 -15.234 1 50.66 300 GLY A N 1
ATOM 2254 C CA . GLY A 1 300 ? -20.016 -19.703 -15.703 1 50.66 300 GLY A CA 1
ATOM 2255 C C . GLY A 1 300 ? -18.891 -19.203 -16.578 1 50.66 300 GLY A C 1
ATOM 2256 O O . GLY A 1 300 ? -19.094 -18.344 -17.453 1 50.66 300 GLY A O 1
ATOM 2257 N N . ALA A 1 301 ? -17.719 -19.281 -16.109 1 53.78 301 ALA A N 1
ATOM 2258 C CA . ALA A 1 301 ? -16.547 -18.938 -16.922 1 53.78 301 ALA A CA 1
ATOM 2259 C C . ALA A 1 301 ? -16.625 -19.547 -18.312 1 53.78 301 ALA A C 1
ATOM 2261 O O . ALA A 1 301 ? -17.094 -20.672 -18.469 1 53.78 301 ALA A O 1
ATOM 2262 N N . SER A 1 302 ? -16.328 -18.828 -19.438 1 55.22 302 SER A N 1
ATOM 2263 C CA . SER A 1 302 ? -16.344 -19.219 -20.844 1 55.22 302 SER A CA 1
ATOM 2264 C C . SER A 1 302 ? -15.359 -20.359 -21.109 1 55.22 302 SER A C 1
ATOM 2266 O O . SER A 1 302 ? -14.383 -20.516 -20.375 1 55.22 302 SER A O 1
ATOM 2268 N N . SER A 1 303 ? -15.734 -21.438 -21.797 1 49.91 303 SER A N 1
ATOM 2269 C CA . SER A 1 303 ? -14.93 -22.562 -22.25 1 49.91 303 SER A CA 1
ATOM 2270 C C . SER A 1 303 ? -14.141 -22.203 -23.516 1 49.91 303 SER A C 1
ATOM 2272 O O . SER A 1 303 ? -14.539 -21.312 -24.266 1 49.91 303 SER A O 1
ATOM 2274 N N . TYR A 1 304 ? -12.859 -22.594 -23.5 1 48 304 TYR A N 1
ATOM 2275 C CA . TYR A 1 304 ? -11.992 -22.469 -24.672 1 48 304 TYR A CA 1
ATOM 2276 C C . TYR A 1 304 ? -12.094 -23.688 -25.578 1 48 304 TYR A C 1
ATOM 2278 O O . TYR A 1 304 ? -12.25 -24.812 -25.094 1 48 304 TYR A O 1
ATOM 2286 N N . SER A 1 305 ? -12.664 -23.516 -26.828 1 46.56 305 SER A N 1
ATOM 2287 C CA . SER A 1 305 ? -12.516 -24.609 -27.781 1 46.56 305 SER A CA 1
ATOM 2288 C C . SER A 1 305 ? -11.508 -24.266 -28.875 1 46.56 305 SER A C 1
ATOM 2290 O O . SER A 1 305 ? -11.625 -23.219 -29.516 1 46.56 305 SER A O 1
ATOM 2292 N N . ILE A 1 306 ? -10.445 -24.938 -28.906 1 45.47 306 ILE A N 1
ATOM 2293 C CA . ILE A 1 306 ? -9.477 -24.734 -29.969 1 45.47 306 ILE A CA 1
ATOM 2294 C C . ILE A 1 306 ? -10.172 -24.844 -31.328 1 45.47 306 ILE A C 1
ATOM 2296 O O . ILE A 1 306 ? -9.703 -24.297 -32.312 1 45.47 306 ILE A O 1
ATOM 2300 N N . ASN A 1 307 ? -11.234 -25.719 -31.484 1 36.81 307 ASN A N 1
ATOM 2301 C CA . ASN A 1 307 ? -11.875 -25.859 -32.781 1 36.81 307 ASN A CA 1
ATOM 2302 C C . ASN A 1 307 ? -12.844 -24.703 -33.062 1 36.81 307 ASN A C 1
ATOM 2304 O O . ASN A 1 307 ? -13.594 -24.75 -34.031 1 36.81 307 ASN A O 1
ATOM 2308 N N . LYS A 1 308 ? -13.305 -23.938 -32.125 1 41.62 308 LYS A N 1
ATOM 2309 C CA . LYS A 1 308 ? -14.297 -22.938 -32.531 1 41.62 308 LYS A CA 1
ATOM 2310 C C . LYS A 1 308 ? -13.703 -21.953 -33.531 1 41.62 308 LYS A C 1
ATOM 2312 O O . LYS A 1 308 ? -12.609 -21.422 -33.312 1 41.62 308 LYS A O 1
ATOM 2317 N N . ASP A 1 309 ? -14.094 -22.047 -34.844 1 32.69 309 ASP A N 1
ATOM 2318 C CA . ASP A 1 309 ? -13.875 -21.031 -35.875 1 32.69 309 ASP A CA 1
ATOM 2319 C C . ASP A 1 309 ? -14.188 -19.641 -35.375 1 32.69 309 ASP A C 1
ATOM 2321 O O . ASP A 1 309 ? -15.352 -19.281 -35.156 1 32.69 309 ASP A O 1
ATOM 2325 N N . THR A 1 310 ? -13.68 -19.219 -34.344 1 33.69 310 THR A N 1
ATOM 2326 C CA . THR A 1 310 ? -14.039 -17.828 -34.031 1 33.69 310 THR A CA 1
ATOM 2327 C C . THR A 1 310 ? -13.977 -16.969 -35.312 1 33.69 310 THR A C 1
ATOM 2329 O O . THR A 1 310 ? -13.016 -17.062 -36.062 1 33.69 310 THR A O 1
ATOM 2332 N N . PRO A 1 311 ? -15.18 -16.516 -35.812 1 30.25 311 PRO A N 1
ATOM 2333 C CA . PRO A 1 311 ? -15.094 -15.508 -36.844 1 30.25 311 PRO A CA 1
ATOM 2334 C C . PRO A 1 311 ? -14.031 -14.445 -36.594 1 30.25 311 PRO A C 1
ATOM 2336 O O . PRO A 1 311 ? -13.68 -14.211 -35.406 1 30.25 311 PRO A O 1
ATOM 2339 N N . ASP A 1 312 ? -13.297 -14.039 -37.688 1 28.42 312 ASP A N 1
ATOM 2340 C CA . ASP A 1 312 ? -12.203 -13.086 -37.844 1 28.42 312 ASP A CA 1
ATOM 2341 C C . ASP A 1 312 ? -12.547 -11.75 -37.156 1 28.42 312 ASP A C 1
ATOM 2343 O O . ASP A 1 312 ? -13.148 -10.875 -37.781 1 28.42 312 ASP A O 1
ATOM 2347 N N . THR A 1 313 ? -13.406 -11.797 -36.219 1 26.84 313 THR A N 1
ATOM 2348 C CA . THR A 1 313 ? -13.648 -10.398 -35.875 1 26.84 313 THR A CA 1
ATOM 2349 C C . THR A 1 313 ? -12.328 -9.641 -35.75 1 26.84 313 THR A C 1
ATOM 2351 O O . THR A 1 313 ? -11.289 -10.234 -35.469 1 26.84 313 THR A O 1
ATOM 2354 N N . GLY A 1 314 ? -12.336 -8.391 -36.188 1 22.44 314 GLY A N 1
ATOM 2355 C CA . GLY A 1 314 ? -11.375 -7.328 -36.438 1 22.44 314 GLY A CA 1
ATOM 2356 C C . GLY A 1 314 ? -10.328 -7.199 -35.344 1 22.44 314 GLY A C 1
ATOM 2357 O O . GLY A 1 314 ? -10.617 -7.441 -34.156 1 22.44 314 GLY A O 1
ATOM 2358 N N . ARG A 1 315 ? -9.141 -7.488 -35.719 1 23.86 315 ARG A N 1
ATOM 2359 C CA . ARG A 1 315 ? -7.859 -7.211 -35.094 1 23.86 315 ARG A CA 1
ATOM 2360 C C . ARG A 1 315 ? -7.855 -5.828 -34.438 1 23.86 315 ARG A C 1
ATOM 2362 O O . ARG A 1 315 ? -7.902 -4.816 -35.156 1 23.86 315 ARG A O 1
ATOM 2369 N N . ARG A 1 316 ? -8.695 -5.547 -33.531 1 24.3 316 ARG A N 1
ATOM 2370 C CA . ARG A 1 316 ? -8.203 -4.285 -32.969 1 24.3 316 ARG A CA 1
ATOM 2371 C C . ARG A 1 316 ? -6.695 -4.328 -32.781 1 24.3 316 ARG A C 1
ATOM 2373 O O . ARG A 1 316 ? -6.168 -5.27 -32.156 1 24.3 316 ARG A O 1
ATOM 2380 N N . ALA A 1 317 ? -5.945 -3.66 -33.656 1 22.45 317 ALA A N 1
ATOM 2381 C CA . ALA A 1 317 ? -4.535 -3.277 -33.719 1 22.45 317 ALA A CA 1
ATOM 2382 C C . ALA A 1 317 ? -4.02 -2.932 -32.312 1 22.45 317 ALA A C 1
ATOM 2384 O O . ALA A 1 317 ? -4.492 -1.976 -31.703 1 22.45 317 ALA A O 1
ATOM 2385 N N . VAL A 1 318 ? -3.902 -3.861 -31.469 1 21.78 318 VAL A N 1
ATOM 2386 C CA . VAL A 1 318 ? -3.08 -3.369 -30.375 1 21.78 318 VAL A CA 1
ATOM 2387 C C . VAL A 1 318 ? -1.818 -2.709 -30.922 1 21.78 318 VAL A C 1
ATOM 2389 O O . VAL A 1 318 ? -1.002 -3.365 -31.578 1 21.78 318 VAL A O 1
ATOM 2392 N N . GLN A 1 319 ? -2.041 -1.497 -31.594 1 22.53 319 GLN A N 1
ATOM 2393 C CA . GLN A 1 319 ? -0.949 -0.593 -31.938 1 22.53 319 GLN A CA 1
ATOM 2394 C C . GLN A 1 319 ? 0.03 -0.451 -30.781 1 22.53 319 GLN A C 1
ATOM 2396 O O . GLN A 1 319 ? -0.311 0.116 -29.734 1 22.53 319 GLN A O 1
ATOM 2401 N N . THR A 1 320 ? 0.605 -1.557 -30.438 1 21.11 320 THR A N 1
ATOM 2402 C CA . THR A 1 320 ? 1.765 -1.458 -29.562 1 21.11 320 THR A CA 1
ATOM 2403 C C . THR A 1 320 ? 2.799 -0.495 -30.125 1 21.11 320 THR A C 1
ATOM 2405 O O . THR A 1 320 ? 3.404 -0.773 -31.172 1 21.11 320 THR A O 1
ATOM 2408 N N . ALA A 1 321 ? 2.402 0.783 -30.141 1 22.56 321 ALA A N 1
ATOM 2409 C CA . ALA A 1 321 ? 3.287 1.863 -30.578 1 22.56 321 ALA A CA 1
ATOM 2410 C C . ALA A 1 321 ? 4.652 1.755 -29.906 1 22.56 321 ALA A C 1
ATOM 2412 O O . ALA A 1 321 ? 5.457 2.688 -29.969 1 22.56 321 ALA A O 1
ATOM 2413 N N . TYR A 1 322 ? 5.016 0.754 -29.109 1 19.12 322 TYR A N 1
ATOM 2414 C CA . TYR A 1 322 ? 6.293 1.143 -28.516 1 19.12 322 TYR A CA 1
ATOM 2415 C C . TYR A 1 322 ? 7.402 1.119 -29.562 1 19.12 322 TYR A C 1
ATOM 2417 O O . TYR A 1 322 ? 7.578 0.124 -30.266 1 19.12 322 TYR A O 1
ATOM 2425 N N . ALA A 1 323 ? 7.668 2.254 -30.156 1 21.97 323 ALA A N 1
ATOM 2426 C CA . ALA A 1 323 ? 8.82 2.545 -31 1 21.97 323 ALA A CA 1
ATOM 2427 C C . ALA A 1 323 ? 10.117 2.098 -30.344 1 21.97 323 ALA A C 1
ATOM 2429 O O . ALA A 1 323 ? 10.461 2.561 -29.25 1 21.97 323 ALA A O 1
ATOM 2430 N N . PRO A 1 324 ? 10.508 0.866 -30.516 1 21.92 324 PRO A N 1
ATOM 2431 C CA . PRO A 1 324 ? 11.789 0.436 -29.969 1 21.92 324 PRO A CA 1
ATOM 2432 C C . PRO A 1 324 ? 12.953 1.33 -30.391 1 21.92 324 PRO A C 1
ATOM 2434 O O . PRO A 1 324 ? 12.977 1.806 -31.531 1 21.92 324 PRO A O 1
ATOM 2437 N N . PRO A 1 325 ? 13.492 2.174 -29.516 1 21.66 325 PRO A N 1
ATOM 2438 C CA . PRO A 1 325 ? 14.617 2.932 -30.078 1 21.66 325 PRO A CA 1
ATOM 2439 C C . PRO A 1 325 ? 15.703 2.033 -30.656 1 21.66 325 PRO A C 1
ATOM 2441 O O . PRO A 1 325 ? 15.797 0.856 -30.297 1 21.66 325 PRO A O 1
ATOM 2444 N N . PRO A 1 326 ? 16.469 2.43 -31.672 1 20.66 326 PRO A N 1
ATOM 2445 C CA . PRO A 1 326 ? 17.453 1.741 -32.5 1 20.66 326 PRO A CA 1
ATOM 2446 C C . PRO A 1 326 ? 18.703 1.323 -31.734 1 20.66 326 PRO A C 1
ATOM 2448 O O . PRO A 1 326 ? 19.594 0.686 -32.281 1 20.66 326 PRO A O 1
ATOM 2451 N N . ALA A 1 327 ? 18.984 1.606 -30.438 1 21.52 327 ALA A N 1
ATOM 2452 C CA . ALA A 1 327 ? 20.406 1.512 -30.141 1 21.52 327 ALA A CA 1
ATOM 2453 C C . ALA A 1 327 ? 20.969 0.146 -30.547 1 21.52 327 ALA A C 1
ATOM 2455 O O . ALA A 1 327 ? 20.328 -0.884 -30.281 1 21.52 327 ALA A O 1
ATOM 2456 N N . ALA A 1 328 ? 22.203 0.023 -31.266 1 19.53 328 ALA A N 1
ATOM 2457 C CA . ALA A 1 328 ? 23.328 -0.607 -31.953 1 19.53 328 ALA A CA 1
ATOM 2458 C C . ALA A 1 328 ? 24.141 -1.489 -31 1 19.53 328 ALA A C 1
ATOM 2460 O O . ALA A 1 328 ? 24.125 -1.272 -29.781 1 19.53 328 ALA A O 1
ATOM 2461 N N . LYS A 1 329 ? 25 -2.434 -31.547 1 21.83 329 LYS A N 1
ATOM 2462 C CA . LYS A 1 329 ? 25.625 -3.75 -31.469 1 21.83 329 LYS A CA 1
ATOM 2463 C C . LYS A 1 329 ? 26.891 -3.707 -30.625 1 21.83 329 LYS A C 1
ATOM 2465 O O . LYS A 1 329 ? 27.656 -4.668 -30.609 1 21.83 329 LYS A O 1
ATOM 2470 N N . MET A 1 330 ? 27.25 -2.908 -29.531 1 20.11 330 MET A N 1
ATOM 2471 C CA . MET A 1 330 ? 28.688 -3.115 -29.359 1 20.11 330 MET A CA 1
ATOM 2472 C C . MET A 1 330 ? 28.969 -4.527 -28.859 1 20.11 330 MET A C 1
ATOM 2474 O O . MET A 1 330 ? 28.203 -5.078 -28.062 1 20.11 330 MET A O 1
ATOM 2478 N N . PRO A 1 331 ? 29.922 -5.375 -29.5 1 22.94 331 PRO A N 1
ATOM 2479 C CA . PRO A 1 331 ? 30.406 -6.754 -29.375 1 22.94 331 PRO A CA 1
ATOM 2480 C C . PRO A 1 331 ? 31.062 -7.031 -28.031 1 22.94 331 PRO A C 1
ATOM 2482 O O . PRO A 1 331 ? 32.094 -6.445 -27.703 1 22.94 331 PRO A O 1
ATOM 2485 N N . SER A 1 332 ? 30.547 -6.637 -26.859 1 24.22 332 SER A N 1
ATOM 2486 C CA . SER A 1 332 ? 31.484 -6.805 -25.766 1 24.22 332 SER A CA 1
ATOM 2487 C C . SER A 1 332 ? 31.797 -8.281 -25.516 1 24.22 332 SER A C 1
ATOM 2489 O O . SER A 1 332 ? 30.922 -9.133 -25.641 1 24.22 332 SER A O 1
ATOM 2491 N N . GLU A 1 333 ? 33.094 -8.742 -25.719 1 24.2 333 GLU A N 1
ATOM 2492 C CA . GLU A 1 333 ? 33.875 -9.969 -25.531 1 24.2 333 GLU A CA 1
ATOM 2493 C C . GLU A 1 333 ? 33.688 -10.531 -24.125 1 24.2 333 GLU A C 1
ATOM 2495 O O . GLU A 1 333 ? 34.031 -9.859 -23.141 1 24.2 333 GLU A O 1
ATOM 2500 N N . GLY A 1 334 ? 32.656 -11.281 -23.969 1 26.3 334 GLY A N 1
ATOM 2501 C CA . GLY A 1 334 ? 32.156 -11.844 -22.734 1 26.3 334 GLY A CA 1
ATOM 2502 C C . GLY A 1 334 ? 33.125 -12.789 -22.047 1 26.3 334 GLY A C 1
ATOM 2503 O O . GLY A 1 334 ? 33.906 -13.461 -22.719 1 26.3 334 GLY A O 1
ATOM 2504 N N . ALA A 1 335 ? 33.5 -12.555 -20.766 1 28.39 335 ALA A N 1
ATOM 2505 C CA . ALA A 1 335 ? 34.219 -13.32 -19.766 1 28.39 335 ALA A CA 1
ATOM 2506 C C . ALA A 1 335 ? 33.625 -14.719 -19.609 1 28.39 335 ALA A C 1
ATOM 2508 O O . ALA A 1 335 ? 32.438 -14.875 -19.391 1 28.39 335 ALA A O 1
ATOM 2509 N N . ALA A 1 336 ? 34.25 -15.953 -19.891 1 28.2 336 ALA A N 1
ATOM 2510 C CA . ALA A 1 336 ? 34.094 -17.391 -20.125 1 28.2 336 ALA A CA 1
ATOM 2511 C C . ALA A 1 336 ? 33.562 -18.094 -18.891 1 28.2 336 ALA A C 1
ATOM 2513 O O . ALA A 1 336 ? 33.25 -19.281 -18.938 1 28.2 336 ALA A O 1
ATOM 2514 N N . GLY A 1 337 ? 33.906 -17.688 -17.734 1 33.34 337 GLY A N 1
ATOM 2515 C CA . GLY A 1 337 ? 33.719 -18.703 -16.703 1 33.34 337 GLY A CA 1
ATOM 2516 C C . GLY A 1 337 ? 32.281 -18.984 -16.375 1 33.34 337 GLY A C 1
ATOM 2517 O O . GLY A 1 337 ? 31.812 -18.703 -15.258 1 33.34 337 GLY A O 1
ATOM 2518 N N . GLY A 1 338 ? 31.344 -18.766 -17.297 1 35.72 338 GLY A N 1
ATOM 2519 C CA . GLY A 1 338 ? 29.938 -18.531 -17.047 1 35.72 338 GLY A CA 1
ATOM 2520 C C . GLY A 1 338 ? 29.188 -19.75 -16.547 1 35.72 338 GLY A C 1
ATOM 2521 O O . GLY A 1 338 ? 29.219 -20.797 -17.203 1 35.72 338 GLY A O 1
ATOM 2522 N N . THR A 1 339 ? 29.031 -19.969 -15.172 1 42.94 339 THR A N 1
ATOM 2523 C CA . THR A 1 339 ? 28.219 -20.969 -14.477 1 42.94 339 THR A CA 1
ATOM 2524 C C . THR A 1 339 ? 26.891 -21.188 -15.203 1 42.94 339 THR A C 1
ATOM 2526 O O . THR A 1 339 ? 26.531 -20.406 -16.078 1 42.94 339 THR A O 1
ATOM 2529 N N . ALA A 1 340 ? 26.219 -22.438 -14.875 1 52.06 340 ALA A N 1
ATOM 2530 C CA . ALA A 1 340 ? 24.922 -22.828 -15.414 1 52.06 340 ALA A CA 1
ATOM 2531 C C . ALA A 1 340 ? 24 -21.625 -15.57 1 52.06 340 ALA A C 1
ATOM 2533 O O . ALA A 1 340 ? 23.266 -21.531 -16.562 1 52.06 340 ALA A O 1
ATOM 2534 N N . VAL A 1 341 ? 24.047 -20.781 -14.641 1 60.22 341 VAL A N 1
ATOM 2535 C CA . VAL A 1 341 ? 23.25 -19.547 -14.656 1 60.22 341 VAL A CA 1
ATOM 2536 C C . VAL A 1 341 ? 23.719 -18.641 -15.789 1 60.22 341 VAL A C 1
ATOM 2538 O O . VAL A 1 341 ? 22.906 -18.031 -16.484 1 60.22 341 VAL A O 1
ATOM 2541 N N . GLY A 1 342 ? 25.016 -18.688 -15.984 1 62.72 342 GLY A N 1
ATOM 2542 C CA . GLY A 1 342 ? 25.594 -17.875 -17.047 1 62.72 342 GLY A CA 1
ATOM 2543 C C . GLY A 1 342 ? 25.141 -18.297 -18.438 1 62.72 342 GLY A C 1
ATOM 2544 O O . GLY A 1 342 ? 24.859 -17.469 -19.281 1 62.72 342 GLY A O 1
ATOM 2545 N N . GLY A 1 343 ? 25.031 -19.641 -18.547 1 75.25 343 GLY A N 1
ATOM 2546 C CA . GLY A 1 343 ? 24.578 -20.203 -19.812 1 75.25 343 GLY A CA 1
ATOM 2547 C C . GLY A 1 343 ? 23.141 -19.844 -20.141 1 75.25 343 GLY A C 1
ATOM 2548 O O . GLY A 1 343 ? 22.797 -19.625 -21.312 1 75.25 343 GLY A O 1
ATOM 2549 N N . ILE A 1 344 ? 22.297 -19.75 -19.078 1 85 344 ILE A N 1
ATOM 2550 C CA . ILE A 1 344 ? 20.891 -19.438 -19.266 1 85 344 ILE A CA 1
ATOM 2551 C C . ILE A 1 344 ? 20.734 -18 -19.75 1 85 344 ILE A C 1
ATOM 2553 O O . ILE A 1 344 ? 20.031 -17.734 -20.719 1 85 344 ILE A O 1
ATOM 2557 N N . LEU A 1 345 ? 21.484 -17.078 -19.172 1 84.38 345 LEU A N 1
ATOM 2558 C CA . LEU A 1 345 ? 21.375 -15.664 -19.531 1 84.38 345 LEU A CA 1
ATOM 2559 C C . LEU A 1 345 ? 21.906 -15.414 -20.938 1 84.38 345 LEU A C 1
ATOM 2561 O O . LEU A 1 345 ? 21.344 -14.609 -21.672 1 84.38 345 LEU A O 1
ATOM 2565 N N . ASP A 1 346 ? 22.969 -16.172 -21.297 1 78.38 346 ASP A N 1
ATOM 2566 C CA . ASP A 1 346 ? 23.547 -16.047 -22.625 1 78.38 346 ASP A CA 1
ATOM 2567 C C . ASP A 1 346 ? 22.578 -16.484 -23.703 1 78.38 346 ASP A C 1
ATOM 2569 O O . ASP A 1 346 ? 22.469 -15.836 -24.75 1 78.38 346 ASP A O 1
ATOM 2573 N N . LYS A 1 347 ? 21.797 -17.5 -23.391 1 80.5 347 LYS A N 1
ATOM 2574 C CA . LYS A 1 347 ? 20.875 -18.047 -24.375 1 80.5 347 LYS A CA 1
ATOM 2575 C C . LYS A 1 347 ? 19.578 -17.25 -24.406 1 80.5 347 LYS A C 1
ATOM 2577 O O . LYS A 1 347 ? 18.922 -17.172 -25.453 1 80.5 347 LYS A O 1
ATOM 2582 N N . MET A 1 348 ? 19.188 -16.734 -23.297 1 81.69 348 MET A N 1
ATOM 2583 C CA . MET A 1 348 ? 17.969 -15.953 -23.203 1 81.69 348 MET A CA 1
ATOM 2584 C C . MET A 1 348 ? 18.062 -14.68 -24.031 1 81.69 348 MET A C 1
ATOM 2586 O O . MET A 1 348 ? 17.094 -14.273 -24.672 1 81.69 348 MET A O 1
ATOM 2590 N N . GLY A 1 349 ? 19.281 -14.094 -24.234 1 72.25 349 GLY A N 1
ATOM 2591 C CA . GLY A 1 349 ? 19.375 -12.773 -24.828 1 72.25 349 GLY A CA 1
ATOM 2592 C C . GLY A 1 349 ? 18.531 -11.742 -24.109 1 72.25 349 GLY A C 1
ATOM 2593 O O . GLY A 1 349 ? 18.234 -11.883 -22.922 1 72.25 349 GLY A O 1
ATOM 2594 N N . PHE A 1 350 ? 18.125 -10.648 -24.812 1 76.12 350 PHE A N 1
ATOM 2595 C CA . PHE A 1 350 ? 17.375 -9.586 -24.141 1 76.12 350 PHE A CA 1
ATOM 2596 C C . PHE A 1 350 ? 15.93 -9.547 -24.625 1 76.12 350 PHE A C 1
ATOM 2598 O O . PHE A 1 350 ? 15.133 -8.734 -24.156 1 76.12 350 PHE A O 1
ATOM 2605 N N . ASP A 1 351 ? 15.562 -10.555 -25.531 1 72.12 351 ASP A N 1
ATOM 2606 C CA . ASP A 1 351 ? 14.18 -10.68 -25.984 1 72.12 351 ASP A CA 1
ATOM 2607 C C . ASP A 1 351 ? 13.414 -11.68 -25.109 1 72.12 351 ASP A C 1
ATOM 2609 O O . ASP A 1 351 ? 13.992 -12.656 -24.625 1 72.12 351 ASP A O 1
ATOM 2613 N N . PRO A 1 352 ? 12.148 -11.445 -24.938 1 79.38 352 PRO A N 1
ATOM 2614 C CA . PRO A 1 352 ? 11.359 -12.422 -24.188 1 79.38 352 PRO A CA 1
ATOM 2615 C C . PRO A 1 352 ? 11.383 -13.812 -24.812 1 79.38 352 PRO A C 1
ATOM 2617 O O . PRO A 1 352 ? 11.281 -13.945 -26.047 1 79.38 352 PRO A O 1
ATOM 2620 N N . VAL A 1 353 ? 11.625 -14.922 -24 1 79.75 353 VAL A N 1
ATOM 2621 C CA . VAL A 1 353 ? 11.711 -16.297 -24.484 1 79.75 353 VAL A CA 1
ATOM 2622 C C . VAL A 1 353 ? 10.844 -17.203 -23.625 1 79.75 353 VAL A C 1
ATOM 2624 O O . VAL A 1 353 ? 10.789 -17.047 -22.406 1 79.75 353 VAL A O 1
ATOM 2627 N N . HIS A 1 354 ? 10.148 -18.047 -24.25 1 78.94 354 HIS A N 1
ATOM 2628 C CA . HIS A 1 354 ? 9.375 -19.047 -23.516 1 78.94 354 HIS A CA 1
ATOM 2629 C C . HIS A 1 354 ? 10.281 -20.094 -22.891 1 78.94 354 HIS A C 1
ATOM 2631 O O . HIS A 1 354 ? 11.234 -20.562 -23.516 1 78.94 354 HIS A O 1
ATOM 2637 N N . PRO A 1 355 ? 9.969 -20.594 -21.688 1 79.44 355 PRO A N 1
ATOM 2638 C CA . PRO A 1 355 ? 10.828 -21.562 -21.016 1 79.44 355 PRO A CA 1
ATOM 2639 C C . PRO A 1 355 ? 11 -22.859 -21.797 1 79.44 355 PRO A C 1
ATOM 2641 O O . PRO A 1 355 ? 12.062 -23.484 -21.75 1 79.44 355 PRO A O 1
ATOM 2644 N N . ASP A 1 356 ? 10.047 -23.203 -22.578 1 73.69 356 ASP A N 1
ATOM 2645 C CA . ASP A 1 356 ? 10.141 -24.406 -23.375 1 73.69 356 ASP A CA 1
ATOM 2646 C C . ASP A 1 356 ? 11.258 -24.297 -24.422 1 73.69 356 ASP A C 1
ATOM 2648 O O . ASP A 1 356 ? 12 -25.25 -24.641 1 73.69 356 ASP A O 1
ATOM 2652 N N . VAL A 1 357 ? 11.281 -23.094 -24.984 1 73 357 VAL A N 1
ATOM 2653 C CA . VAL A 1 357 ? 12.289 -22.844 -26 1 73 357 VAL A CA 1
ATOM 2654 C C . VAL A 1 357 ? 13.68 -22.828 -25.359 1 73 357 VAL A C 1
ATOM 2656 O O . VAL A 1 357 ? 14.609 -23.453 -25.859 1 73 357 VAL A O 1
ATOM 2659 N N . LEU A 1 358 ? 13.703 -22.203 -24.266 1 80.81 358 LEU A N 1
ATOM 2660 C CA . LEU A 1 358 ? 14.961 -22.047 -23.547 1 80.81 358 LEU A CA 1
ATOM 2661 C C . LEU A 1 358 ? 15.469 -23.406 -23.062 1 80.81 358 LEU A C 1
ATOM 2663 O O . LEU A 1 358 ? 16.672 -23.688 -23.141 1 80.81 358 LEU A O 1
ATOM 2667 N N . ALA A 1 359 ? 14.594 -24.219 -22.531 1 77.69 359 ALA A N 1
ATOM 2668 C CA . ALA A 1 359 ? 14.945 -25.562 -22.094 1 77.69 359 ALA A CA 1
ATOM 2669 C C . ALA A 1 359 ? 15.539 -26.391 -23.234 1 77.69 359 ALA A C 1
ATOM 2671 O O . ALA A 1 359 ? 16.516 -27.109 -23.047 1 77.69 359 ALA A O 1
ATOM 2672 N N . GLY A 1 360 ? 14.992 -26.234 -24.375 1 70.44 360 GLY A N 1
ATOM 2673 C CA . GLY A 1 360 ? 15.5 -26.891 -25.562 1 70.44 360 GLY A CA 1
ATOM 2674 C C . GLY A 1 360 ? 16.891 -26.422 -25.953 1 70.44 360 GLY A C 1
ATOM 2675 O O . GLY A 1 360 ? 17.766 -27.234 -26.25 1 70.44 360 GLY A O 1
ATOM 2676 N N . GLN A 1 361 ? 17.047 -25.156 -25.891 1 74.19 361 GLN A N 1
ATOM 2677 C CA . GLN A 1 361 ? 18.312 -24.562 -26.297 1 74.19 361 GLN A CA 1
ATOM 2678 C C . GLN A 1 361 ? 19.438 -24.953 -25.344 1 74.19 361 GLN A C 1
ATOM 2680 O O . GLN A 1 361 ? 20.594 -25.078 -25.75 1 74.19 361 GLN A O 1
ATOM 2685 N N . LEU A 1 362 ? 19.062 -25.172 -24.156 1 79.31 362 LEU A N 1
ATOM 2686 C CA . LEU A 1 362 ? 20.062 -25.453 -23.125 1 79.31 362 LEU A CA 1
ATOM 2687 C C . LEU A 1 362 ? 20.156 -26.953 -22.859 1 79.31 362 LEU A C 1
ATOM 2689 O O . LEU A 1 362 ? 20.984 -27.391 -22.047 1 79.31 362 LEU A O 1
ATOM 2693 N N . ALA A 1 363 ? 19.312 -27.688 -23.516 1 73.69 363 ALA A N 1
ATOM 2694 C CA . ALA A 1 363 ? 19.266 -29.141 -23.359 1 73.69 363 ALA A CA 1
ATOM 2695 C C . ALA A 1 363 ? 19.078 -29.516 -21.906 1 73.69 363 ALA A C 1
ATOM 2697 O O . ALA A 1 363 ? 19.766 -30.406 -21.391 1 73.69 363 ALA A O 1
ATOM 2698 N N . MET A 1 364 ? 18.219 -28.812 -21.266 1 75.69 364 MET A N 1
ATOM 2699 C CA . MET A 1 364 ? 17.938 -29.125 -19.859 1 75.69 364 MET A CA 1
ATOM 2700 C C . MET A 1 364 ? 16.453 -29.422 -19.656 1 75.69 364 MET A C 1
ATOM 2702 O O . MET A 1 364 ? 15.602 -28.891 -20.359 1 75.69 364 MET A O 1
ATOM 2706 N N . PRO A 1 365 ? 16.172 -30.328 -18.719 1 69.12 365 PRO A N 1
ATOM 2707 C CA . PRO A 1 365 ? 14.766 -30.578 -18.391 1 69.12 365 PRO A CA 1
ATOM 2708 C C . PRO A 1 365 ? 14.031 -29.312 -17.938 1 69.12 365 PRO A C 1
ATOM 2710 O O . PRO A 1 365 ? 14.625 -28.469 -17.266 1 69.12 365 PRO A O 1
ATOM 2713 N N . ALA A 1 366 ? 12.758 -29.266 -18.359 1 72.38 366 ALA A N 1
ATOM 2714 C CA . ALA A 1 366 ? 11.938 -28.094 -18.062 1 72.38 366 ALA A CA 1
ATOM 2715 C C . ALA A 1 366 ? 11.961 -27.781 -16.562 1 72.38 366 ALA A C 1
ATOM 2717 O O . ALA A 1 366 ? 12.07 -26.609 -16.172 1 72.38 366 ALA A O 1
ATOM 2718 N N . ALA A 1 367 ? 11.922 -28.781 -15.766 1 70.81 367 ALA A N 1
ATOM 2719 C CA . ALA A 1 367 ? 11.891 -28.578 -14.32 1 70.81 367 ALA A CA 1
ATOM 2720 C C . ALA A 1 367 ? 13.156 -27.875 -13.836 1 70.81 367 ALA A C 1
ATOM 2722 O O . ALA A 1 367 ? 13.086 -26.969 -13 1 70.81 367 ALA A O 1
ATOM 2723 N N . ASP A 1 368 ? 14.25 -28.297 -14.383 1 75.5 368 ASP A N 1
ATOM 2724 C CA . ASP A 1 368 ? 15.531 -27.703 -14.008 1 75.5 368 ASP A CA 1
ATOM 2725 C C . ASP A 1 368 ? 15.617 -26.25 -14.469 1 75.5 368 ASP A C 1
ATOM 2727 O O . ASP A 1 368 ? 16.125 -25.391 -13.75 1 75.5 368 ASP A O 1
ATOM 2731 N N . LEU A 1 369 ? 15.109 -26.031 -15.578 1 80.44 369 LEU A N 1
ATOM 2732 C CA . LEU A 1 369 ? 15.133 -24.672 -16.125 1 80.44 369 LEU A CA 1
ATOM 2733 C C . LEU A 1 369 ? 14.281 -23.734 -15.281 1 80.44 369 LEU A C 1
ATOM 2735 O O . LEU A 1 369 ? 14.711 -22.641 -14.938 1 80.44 369 LEU A O 1
ATOM 2739 N N . TYR A 1 370 ? 13.133 -24.203 -14.953 1 77.12 370 TYR A N 1
ATOM 2740 C CA . TYR A 1 370 ? 12.25 -23.375 -14.148 1 77.12 370 TYR A CA 1
ATOM 2741 C C . TYR A 1 370 ? 12.867 -23.062 -12.789 1 77.12 370 TYR A C 1
ATOM 2743 O O . TYR A 1 370 ? 12.734 -21.953 -12.273 1 77.12 370 TYR A O 1
ATOM 2751 N N . ALA A 1 371 ? 13.578 -23.984 -12.273 1 74.38 371 ALA A N 1
ATOM 2752 C CA . ALA A 1 371 ? 14.273 -23.766 -11.016 1 74.38 371 ALA A CA 1
ATOM 2753 C C . ALA A 1 371 ? 15.336 -22.672 -11.156 1 74.38 371 ALA A C 1
ATOM 2755 O O . ALA A 1 371 ? 15.469 -21.797 -10.297 1 74.38 371 ALA A O 1
ATOM 2756 N N . ALA A 1 372 ? 15.992 -22.766 -12.219 1 78.75 372 ALA A N 1
ATOM 2757 C CA . ALA A 1 372 ? 17.047 -21.781 -12.477 1 78.75 372 ALA A CA 1
ATOM 2758 C C . ALA A 1 372 ? 16.438 -20.406 -12.727 1 78.75 372 ALA A C 1
ATOM 2760 O O . ALA A 1 372 ? 16.969 -19.406 -12.227 1 78.75 372 ALA A O 1
ATOM 2761 N N . LEU A 1 373 ? 15.328 -20.406 -13.445 1 78.94 373 LEU A N 1
ATOM 2762 C CA . LEU A 1 373 ? 14.664 -19.156 -13.75 1 78.94 373 LEU A CA 1
ATOM 2763 C C . LEU A 1 373 ? 14.133 -18.5 -12.477 1 78.94 373 LEU A C 1
ATOM 2765 O O . LEU A 1 373 ? 14.18 -17.266 -12.344 1 78.94 373 LEU A O 1
ATOM 2769 N N . LEU A 1 374 ? 13.703 -19.297 -11.617 1 75.12 374 LEU A N 1
ATOM 2770 C CA . LEU A 1 374 ? 13.227 -18.797 -10.328 1 75.12 374 LEU A CA 1
ATOM 2771 C C . LEU A 1 374 ? 14.344 -18.078 -9.586 1 75.12 374 LEU A C 1
ATOM 2773 O O . LEU A 1 374 ? 14.133 -16.969 -9.078 1 75.12 374 LEU A O 1
ATOM 2777 N N . GLU A 1 375 ? 15.477 -18.703 -9.578 1 76.62 375 GLU A N 1
ATOM 2778 C CA . GLU A 1 375 ? 16.609 -18.094 -8.906 1 76.62 375 GLU A CA 1
ATOM 2779 C C . GLU A 1 375 ? 17 -16.766 -9.562 1 76.62 375 GLU A C 1
ATOM 2781 O O . GLU A 1 375 ? 17.266 -15.789 -8.867 1 76.62 375 GLU A O 1
ATOM 2786 N N . LEU A 1 376 ? 16.938 -16.75 -10.82 1 79.5 376 LEU A N 1
ATOM 2787 C CA . LEU A 1 376 ? 17.312 -15.562 -11.578 1 79.5 376 LEU A CA 1
ATOM 2788 C C . LEU A 1 376 ? 16.281 -14.461 -11.414 1 79.5 376 LEU A C 1
ATOM 2790 O O . LEU A 1 376 ? 16.625 -13.273 -11.406 1 79.5 376 LEU A O 1
ATOM 2794 N N . GLU A 1 377 ? 15.039 -14.891 -11.297 1 78.12 377 GLU A N 1
ATOM 2795 C CA . GLU A 1 377 ? 13.969 -13.922 -11.086 1 78.12 377 GLU A CA 1
ATOM 2796 C C . GLU A 1 377 ? 14.07 -13.281 -9.703 1 78.12 377 GLU A C 1
ATOM 2798 O O . GLU A 1 377 ? 13.906 -12.07 -9.555 1 78.12 377 GLU A O 1
ATOM 2803 N N . LEU A 1 378 ? 14.398 -14.039 -8.828 1 71.06 378 LEU A N 1
ATOM 2804 C CA . LEU A 1 378 ? 14.523 -13.57 -7.453 1 71.06 378 LEU A CA 1
ATOM 2805 C C . LEU A 1 378 ? 15.703 -12.617 -7.309 1 71.06 378 LEU A C 1
ATOM 2807 O O . LEU A 1 378 ? 15.648 -11.672 -6.523 1 71.06 378 LEU A O 1
ATOM 2811 N N . ASP A 1 379 ? 16.719 -12.875 -8.055 1 71.56 379 ASP A N 1
ATOM 2812 C CA . ASP A 1 379 ? 17.891 -12.016 -7.961 1 71.56 379 ASP A CA 1
ATOM 2813 C C . ASP A 1 379 ? 17.781 -10.812 -8.898 1 71.56 379 ASP A C 1
ATOM 2815 O O . ASP A 1 379 ? 18.688 -9.984 -8.961 1 71.56 379 ASP A O 1
ATOM 2819 N N . GLY A 1 380 ? 16.719 -10.742 -9.672 1 73.5 380 GLY A N 1
ATOM 2820 C CA . GLY A 1 380 ? 16.406 -9.578 -10.484 1 73.5 380 GLY A CA 1
ATOM 2821 C C . GLY A 1 380 ? 17.062 -9.625 -11.852 1 73.5 380 GLY A C 1
ATOM 2822 O O . GLY A 1 380 ? 17.016 -8.648 -12.602 1 73.5 380 GLY A O 1
ATOM 2823 N N . SER A 1 381 ? 17.609 -10.781 -12.211 1 76.44 381 SER A N 1
ATOM 2824 C CA . SER A 1 381 ? 18.312 -10.906 -13.484 1 76.44 381 SER A CA 1
ATOM 2825 C C . SER A 1 381 ? 17.344 -11.195 -14.625 1 76.44 381 SER A C 1
ATOM 2827 O O . SER A 1 381 ? 17.672 -10.969 -15.797 1 76.44 381 SER A O 1
ATOM 2829 N N . VAL A 1 382 ? 16.141 -11.797 -14.25 1 83 382 VAL A N 1
ATOM 2830 C CA . VAL A 1 382 ? 15.133 -12.148 -15.242 1 83 382 VAL A CA 1
ATOM 2831 C C . VAL A 1 382 ? 13.75 -11.719 -14.75 1 83 382 VAL A C 1
ATOM 2833 O O . VAL A 1 382 ? 13.523 -11.625 -13.539 1 83 382 VAL A O 1
ATOM 2836 N N . ALA A 1 383 ? 12.898 -11.289 -15.688 1 78.06 383 ALA A N 1
ATOM 2837 C CA . ALA A 1 383 ? 11.523 -10.93 -15.328 1 78.06 383 ALA A CA 1
ATOM 2838 C C . ALA A 1 383 ? 10.516 -11.734 -16.141 1 78.06 383 ALA A C 1
ATOM 2840 O O . ALA A 1 383 ? 10.734 -12.016 -17.328 1 78.06 383 ALA A O 1
ATOM 2841 N N . ALA A 1 384 ? 9.461 -12.117 -15.438 1 76.88 384 ALA A N 1
ATOM 2842 C CA . ALA A 1 384 ? 8.359 -12.789 -16.125 1 76.88 384 ALA A CA 1
ATOM 2843 C C . ALA A 1 384 ? 7.617 -11.82 -17.047 1 76.88 384 ALA A C 1
ATOM 2845 O O . ALA A 1 384 ? 7.461 -10.641 -16.719 1 76.88 384 ALA A O 1
ATOM 2846 N N . MET A 1 385 ? 7.297 -12.297 -18.312 1 69.81 385 MET A N 1
ATOM 2847 C CA . MET A 1 385 ? 6.566 -11.547 -19.328 1 69.81 385 MET A CA 1
ATOM 2848 C C . MET A 1 385 ? 5.242 -12.227 -19.672 1 69.81 385 MET A C 1
ATOM 2850 O O . MET A 1 385 ? 5.047 -13.398 -19.359 1 69.81 385 MET A O 1
ATOM 2854 N N . PRO A 1 386 ? 4.324 -11.477 -20.297 1 67.81 386 PRO A N 1
ATOM 2855 C CA . PRO A 1 386 ? 3.076 -12.117 -20.719 1 67.81 386 PRO A CA 1
ATOM 2856 C C . PRO A 1 386 ? 3.312 -13.328 -21.609 1 67.81 386 PRO A C 1
ATOM 2858 O O . PRO A 1 386 ? 4.301 -13.375 -22.344 1 67.81 386 PRO A O 1
ATOM 2861 N N . GLY A 1 387 ? 2.379 -14.352 -21.578 1 65.81 387 GLY A N 1
ATOM 2862 C CA . GLY A 1 387 ? 2.48 -15.539 -22.406 1 65.81 387 GLY A CA 1
ATOM 2863 C C . GLY A 1 387 ? 3.377 -16.609 -21.797 1 65.81 387 GLY A C 1
ATOM 2864 O O . GLY A 1 387 ? 3.791 -17.547 -22.484 1 65.81 387 GLY A O 1
ATOM 2865 N N . GLY A 1 388 ? 3.693 -16.406 -20.406 1 67.62 388 GLY A N 1
ATOM 2866 C CA . GLY A 1 388 ? 4.562 -17.359 -19.75 1 67.62 388 GLY A CA 1
ATOM 2867 C C . GLY A 1 388 ? 6.016 -17.234 -20.172 1 67.62 388 GLY A C 1
ATOM 2868 O O . GLY A 1 388 ? 6.77 -18.203 -20.109 1 67.62 388 GLY A O 1
ATOM 2869 N N . ARG A 1 389 ? 6.371 -16.125 -20.703 1 74.5 389 ARG A N 1
ATOM 2870 C CA . ARG A 1 389 ? 7.727 -15.891 -21.188 1 74.5 389 ARG A CA 1
ATOM 2871 C C . ARG A 1 389 ? 8.57 -15.18 -20.125 1 74.5 389 ARG A C 1
ATOM 2873 O O . ARG A 1 389 ? 8.055 -14.75 -19.094 1 74.5 389 ARG A O 1
ATOM 2880 N N . TYR A 1 390 ? 9.891 -15.227 -20.281 1 80.75 390 TYR A N 1
ATOM 2881 C CA . TYR A 1 390 ? 10.844 -14.57 -19.391 1 80.75 390 TYR A CA 1
ATOM 2882 C C . TYR A 1 390 ? 11.82 -13.711 -20.188 1 80.75 390 TYR A C 1
ATOM 2884 O O . TYR A 1 390 ? 12.148 -14.023 -21.328 1 80.75 390 TYR A O 1
ATOM 2892 N N . GLN A 1 391 ? 12.25 -12.57 -19.578 1 78.25 391 GLN A N 1
ATOM 2893 C CA . GLN A 1 391 ? 13.18 -11.656 -20.234 1 78.25 391 GLN A CA 1
ATOM 2894 C C . GLN A 1 391 ? 14.32 -11.273 -19.297 1 78.25 391 GLN A C 1
ATOM 2896 O O . GLN A 1 391 ? 14.102 -11.047 -18.094 1 78.25 391 GLN A O 1
ATOM 2901 N N . ARG A 1 392 ? 15.531 -11.305 -19.859 1 81.06 392 ARG A N 1
ATOM 2902 C CA . ARG A 1 392 ? 16.703 -10.859 -19.109 1 81.06 392 ARG A CA 1
ATOM 2903 C C . ARG A 1 392 ? 16.656 -9.352 -18.875 1 81.06 392 ARG A C 1
ATOM 2905 O O . ARG A 1 392 ? 16.312 -8.586 -19.766 1 81.06 392 ARG A O 1
ATOM 2912 N N . ILE A 1 393 ? 16.891 -8.922 -17.672 1 72.31 393 ILE A N 1
ATOM 2913 C CA . ILE A 1 393 ? 16.922 -7.512 -17.312 1 72.31 393 ILE A CA 1
ATOM 2914 C C . ILE A 1 393 ? 18.359 -7.027 -17.25 1 72.31 393 ILE A C 1
ATOM 2916 O O . ILE A 1 393 ? 19.25 -7.754 -16.797 1 72.31 393 ILE A O 1
ATOM 2920 N N . ARG A 1 394 ? 18.734 -5.941 -17.922 1 58.28 394 ARG A N 1
ATOM 2921 C CA . ARG A 1 394 ? 20.078 -5.363 -17.859 1 58.28 394 ARG A CA 1
ATOM 2922 C C . ARG A 1 394 ? 20.391 -4.859 -16.453 1 58.28 394 ARG A C 1
ATOM 2924 O O . ARG A 1 394 ? 19.594 -4.109 -15.867 1 58.28 394 ARG A O 1
ATOM 2931 N N . THR A 1 395 ? 21.047 -5.641 -15.594 1 49.38 395 THR A N 1
ATOM 2932 C CA . THR A 1 395 ? 21.594 -5 -14.406 1 49.38 395 THR A CA 1
ATOM 2933 C C . THR A 1 395 ? 22.594 -3.908 -14.789 1 49.38 395 THR A C 1
ATOM 2935 O O . THR A 1 395 ? 23.297 -4.027 -15.797 1 49.38 395 THR A O 1
ATOM 2938 N N . MET B 1 1 ? 9.438 48.094 4.898 1 82.06 1 MET B N 1
ATOM 2939 C CA . MET B 1 1 ? 8.156 48.438 5.512 1 82.06 1 MET B CA 1
ATOM 2940 C C . MET B 1 1 ? 8.359 49.344 6.723 1 82.06 1 MET B C 1
ATOM 2942 O O . MET B 1 1 ? 9.281 49.125 7.516 1 82.06 1 MET B O 1
ATOM 2946 N N . THR B 1 2 ? 7.594 50.344 6.816 1 89.56 2 THR B N 1
ATOM 2947 C CA . THR B 1 2 ? 7.727 51.281 7.941 1 89.56 2 THR B CA 1
ATOM 2948 C C . THR B 1 2 ? 7.219 50.625 9.227 1 89.56 2 THR B C 1
ATOM 2950 O O . THR B 1 2 ? 6.496 49.625 9.188 1 89.56 2 THR B O 1
ATOM 2953 N N . GLU B 1 3 ? 7.645 51.188 10.344 1 93.38 3 GLU B N 1
ATOM 2954 C CA . GLU B 1 3 ? 7.195 50.688 11.641 1 93.38 3 GLU B CA 1
ATOM 2955 C C . GLU B 1 3 ? 5.68 50.812 11.781 1 93.38 3 GLU B C 1
ATOM 2957 O O . GLU B 1 3 ? 5.027 49.906 12.328 1 93.38 3 GLU B O 1
ATOM 2962 N N . ASP B 1 4 ? 5.223 51.875 11.289 1 94.75 4 ASP B N 1
ATOM 2963 C CA . ASP B 1 4 ? 3.781 52.094 11.352 1 94.75 4 ASP B CA 1
ATOM 2964 C C . ASP B 1 4 ? 3.023 51.094 10.508 1 94.75 4 ASP B C 1
ATOM 2966 O O . ASP B 1 4 ? 1.996 50.562 10.938 1 94.75 4 ASP B O 1
ATOM 2970 N N . GLU B 1 5 ? 3.514 50.875 9.352 1 96.31 5 GLU B N 1
ATOM 2971 C CA . GLU B 1 5 ? 2.881 49.906 8.484 1 96.31 5 GLU B CA 1
ATOM 2972 C C . GLU B 1 5 ? 2.986 48.5 9.062 1 96.31 5 GLU B C 1
ATOM 2974 O O . GLU B 1 5 ? 2.043 47.688 8.977 1 96.31 5 GLU B O 1
ATOM 2979 N N . ARG B 1 6 ? 4.133 48.219 9.609 1 97.06 6 ARG B N 1
ATOM 2980 C CA . ARG B 1 6 ? 4.336 46.938 10.25 1 97.06 6 ARG B CA 1
ATOM 2981 C C . ARG B 1 6 ? 3.34 46.719 11.383 1 97.06 6 ARG B C 1
ATOM 2983 O O . ARG B 1 6 ? 2.744 45.656 11.5 1 97.06 6 ARG B O 1
ATOM 2990 N N . PHE B 1 7 ? 3.139 47.75 12.203 1 97.06 7 PHE B N 1
ATOM 2991 C CA . PHE B 1 7 ? 2.168 47.719 13.289 1 97.06 7 PHE B CA 1
ATOM 2992 C C . PHE B 1 7 ? 0.756 47.531 12.742 1 97.06 7 PHE B C 1
ATOM 2994 O O . PHE B 1 7 ? -0.012 46.719 13.258 1 97.06 7 PHE B O 1
ATOM 3001 N N . ALA B 1 8 ? 0.453 48.25 11.711 1 96.44 8 ALA B N 1
ATOM 3002 C CA . ALA B 1 8 ? -0.861 48.125 11.086 1 96.44 8 ALA B CA 1
ATOM 3003 C C . ALA B 1 8 ? -1.095 46.75 10.516 1 96.44 8 ALA B C 1
ATOM 3005 O O . ALA B 1 8 ? -2.203 46.219 10.602 1 96.44 8 ALA B O 1
ATOM 3006 N N . TRP B 1 9 ? -0.072 46.188 9.922 1 97.19 9 TRP B N 1
ATOM 3007 C CA . TRP B 1 9 ? -0.133 44.844 9.391 1 97.19 9 TRP B CA 1
ATOM 3008 C C . TRP B 1 9 ? -0.538 43.844 10.469 1 97.19 9 TRP B C 1
ATOM 3010 O O . TRP B 1 9 ? -1.464 43.062 10.281 1 97.19 9 TRP B O 1
ATOM 3020 N N . LEU B 1 10 ? 0.141 43.938 11.625 1 97.88 10 LEU B N 1
ATOM 3021 C CA . LEU B 1 10 ? -0.136 43.031 12.742 1 97.88 10 LEU B CA 1
ATOM 3022 C C . LEU B 1 10 ? -1.55 43.25 13.266 1 97.88 10 LEU B C 1
ATOM 3024 O O . LEU B 1 10 ? -2.279 42.281 13.508 1 97.88 10 LEU B O 1
ATOM 3028 N N . GLN B 1 11 ? -1.887 44.5 13.383 1 95.69 11 GLN B N 1
ATOM 3029 C CA . GLN B 1 11 ? -3.221 44.812 13.883 1 95.69 11 GLN B CA 1
ATOM 3030 C C . GLN B 1 11 ? -4.301 44.25 12.961 1 95.69 11 GLN B C 1
ATOM 3032 O O . GLN B 1 11 ? -5.266 43.656 13.43 1 95.69 11 GLN B O 1
ATOM 3037 N N . LEU B 1 12 ? -4.086 44.438 11.695 1 94.31 12 LEU B N 1
ATOM 3038 C CA . LEU B 1 12 ? -5.039 43.938 10.711 1 94.31 12 LEU B CA 1
ATOM 3039 C C . LEU B 1 12 ? -5.121 42.406 10.766 1 94.31 12 LEU B C 1
ATOM 3041 O O . LEU B 1 12 ? -6.219 41.844 10.781 1 94.31 12 LEU B O 1
ATOM 3045 N N . ALA B 1 13 ? -4.012 41.781 10.844 1 95.06 13 ALA B N 1
ATOM 3046 C CA . ALA B 1 13 ? -3.932 40.312 10.859 1 95.06 13 ALA B CA 1
ATOM 3047 C C . ALA B 1 13 ? -4.621 39.719 12.094 1 95.06 13 ALA B C 1
ATOM 3049 O O . ALA B 1 13 ? -5.16 38.625 12.055 1 95.06 13 ALA B O 1
ATOM 3050 N N . PHE B 1 14 ? -4.621 40.531 13.219 1 94.38 14 PHE B N 1
ATOM 3051 C CA . PHE B 1 14 ? -5.129 40 14.477 1 94.38 14 PHE B CA 1
ATOM 3052 C C . PHE B 1 14 ? -6.559 40.469 14.727 1 94.38 14 PHE B C 1
ATOM 3054 O O . PHE B 1 14 ? -7.133 40.188 15.781 1 94.38 14 PHE B O 1
ATOM 3061 N N . THR B 1 15 ? -7.086 41.188 13.758 1 89.44 15 THR B N 1
ATOM 3062 C CA . THR B 1 15 ? -8.477 41.625 13.883 1 89.44 15 THR B CA 1
ATOM 3063 C C . THR B 1 15 ? -9.414 40.438 13.875 1 89.44 15 THR B C 1
ATOM 3065 O O . THR B 1 15 ? -9.312 39.562 12.992 1 89.44 15 THR B O 1
ATOM 3068 N N . PRO B 1 16 ? -10.266 40.375 14.859 1 84 16 PRO B N 1
ATOM 3069 C CA . PRO B 1 16 ? -11.188 39.25 14.914 1 84 16 PRO B CA 1
ATOM 3070 C C . PRO B 1 16 ? -11.984 39.062 13.617 1 84 16 PRO B C 1
ATOM 3072 O O . PRO B 1 16 ? -12.422 40.062 13.016 1 84 16 PRO B O 1
ATOM 3075 N N . TYR B 1 17 ? -12.016 37.812 13.133 1 79.44 17 TYR B N 1
ATOM 3076 C CA . TYR B 1 17 ? -12.812 37.375 11.984 1 79.44 17 TYR B CA 1
ATOM 3077 C C . TYR B 1 17 ? -12.133 37.75 10.672 1 79.44 17 TYR B C 1
ATOM 3079 O O . TYR B 1 17 ? -12.703 37.594 9.594 1 79.44 17 TYR B O 1
ATOM 3087 N N . ILE B 1 18 ? -11.023 38.375 10.789 1 83.31 18 ILE B N 1
ATOM 3088 C CA . ILE B 1 18 ? -10.195 38.562 9.594 1 83.31 18 ILE B CA 1
ATOM 3089 C C . ILE B 1 18 ? -9.219 37.406 9.461 1 83.31 18 ILE B C 1
ATOM 3091 O O . ILE B 1 18 ? -8.242 37.312 10.211 1 83.31 18 ILE B O 1
ATOM 3095 N N . GLY B 1 19 ? -9.531 36.562 8.562 1 84.31 19 GLY B N 1
ATOM 3096 C CA . GLY B 1 19 ? -8.633 35.438 8.281 1 84.31 19 GLY B CA 1
ATOM 3097 C C . GLY B 1 19 ? -7.625 35.75 7.191 1 84.31 19 GLY B C 1
ATOM 3098 O O . GLY B 1 19 ? -7.52 36.906 6.742 1 84.31 19 GLY B O 1
ATOM 3099 N N . ALA B 1 20 ? -6.859 34.719 6.785 1 87.69 20 ALA B N 1
ATOM 3100 C CA . ALA B 1 20 ? -5.797 34.875 5.797 1 87.69 20 ALA B CA 1
ATOM 3101 C C . ALA B 1 20 ? -6.363 35.375 4.469 1 87.69 20 ALA B C 1
ATOM 3103 O O . ALA B 1 20 ? -5.793 36.281 3.836 1 87.69 20 ALA B O 1
ATOM 3104 N N . GLU B 1 21 ? -7.48 34.844 4.117 1 83.81 21 GLU B N 1
ATOM 3105 C CA . GLU B 1 21 ? -8.078 35.219 2.84 1 83.81 21 GLU B CA 1
ATOM 3106 C C . GLU B 1 21 ? -8.555 36.688 2.865 1 83.81 21 GLU B C 1
ATOM 3108 O O . GLU B 1 21 ? -8.25 37.438 1.954 1 83.81 21 GLU B O 1
ATOM 3113 N N . SER B 1 22 ? -9.328 36.938 3.871 1 85.75 22 SER B N 1
ATOM 3114 C CA . SER B 1 22 ? -9.828 38.312 3.99 1 85.75 22 SER B CA 1
ATOM 3115 C C . SER B 1 22 ? -8.68 39.312 4.121 1 85.75 22 SER B C 1
ATOM 3117 O O . SER B 1 22 ? -8.75 40.406 3.588 1 85.75 22 SER B O 1
ATOM 3119 N N . PHE B 1 23 ? -7.711 38.938 4.781 1 91.19 23 PHE B N 1
ATOM 3120 C CA . PHE B 1 23 ? -6.535 39.781 4.922 1 91.19 23 PHE B CA 1
ATOM 3121 C C . PHE B 1 23 ? -5.953 40.125 3.559 1 91.19 23 PHE B C 1
ATOM 3123 O O . PHE B 1 23 ? -5.711 41.312 3.264 1 91.19 23 PHE B O 1
ATOM 3130 N N . LEU B 1 24 ? -5.766 39.094 2.812 1 89 24 LEU B N 1
ATOM 3131 C CA . LEU B 1 24 ? -5.168 39.312 1.496 1 89 24 LEU B CA 1
ATOM 3132 C C . LEU B 1 24 ? -6.066 40.156 0.615 1 89 24 LEU B C 1
ATOM 3134 O O . LEU B 1 24 ? -5.578 41.031 -0.131 1 89 24 LEU B O 1
ATOM 3138 N N . LEU B 1 25 ? -7.277 39.906 0.72 1 87.62 25 LEU B N 1
ATOM 3139 C CA . LEU B 1 25 ? -8.227 40.719 -0.053 1 87.62 25 LEU B CA 1
ATOM 3140 C C . LEU B 1 25 ? -8.156 42.188 0.348 1 87.62 25 LEU B C 1
ATOM 3142 O O . LEU B 1 25 ? -8.172 43.062 -0.511 1 87.62 25 LEU B O 1
ATOM 3146 N N . LEU B 1 26 ? -8.086 42.438 1.601 1 91.5 26 LEU B N 1
ATOM 3147 C CA . LEU B 1 26 ? -7.988 43.781 2.098 1 91.5 26 LEU B CA 1
ATOM 3148 C C . LEU B 1 26 ? -6.684 44.438 1.65 1 91.5 26 LEU B C 1
ATOM 3150 O O . LEU B 1 26 ? -6.672 45.594 1.235 1 91.5 26 LEU B O 1
ATOM 3154 N N . MET B 1 27 ? -5.676 43.719 1.715 1 93.19 27 MET B N 1
ATOM 3155 C CA . MET B 1 27 ? -4.371 44.219 1.296 1 93.19 27 MET B CA 1
ATOM 3156 C C . MET B 1 27 ? -4.379 44.594 -0.184 1 93.19 27 MET B C 1
ATOM 3158 O O . MET B 1 27 ? -3.828 45.625 -0.576 1 93.19 27 MET B O 1
ATOM 3162 N N . ARG B 1 28 ? -4.969 43.781 -0.919 1 91.62 28 ARG B N 1
ATOM 3163 C CA . ARG B 1 28 ? -5.051 44.031 -2.355 1 91.62 28 ARG B CA 1
ATOM 3164 C C . ARG B 1 28 ? -5.934 45.25 -2.652 1 91.62 28 ARG B C 1
ATOM 3166 O O . ARG B 1 28 ? -5.602 46.062 -3.516 1 91.62 28 ARG B O 1
ATOM 3173 N N . SER B 1 29 ? -7.023 45.344 -1.98 1 91.88 29 SER B N 1
ATOM 3174 C CA . SER B 1 29 ? -8.016 46.406 -2.234 1 91.88 29 SER B CA 1
ATOM 3175 C C . SER B 1 29 ? -7.5 47.75 -1.803 1 91.88 29 SER B C 1
ATOM 3177 O O . SER B 1 29 ? -7.785 48.781 -2.453 1 91.88 29 SER B O 1
ATOM 3179 N N . PHE B 1 30 ? -6.711 47.781 -0.72 1 94.44 30 PHE B N 1
ATOM 3180 C CA . PHE B 1 30 ? -6.387 49.094 -0.139 1 94.44 30 PHE B CA 1
ATOM 3181 C C . PHE B 1 30 ? -4.902 49.375 -0.308 1 94.44 30 PHE B C 1
ATOM 3183 O O . PHE B 1 30 ? -4.461 50.5 -0.025 1 94.44 30 PHE B O 1
ATOM 3190 N N . GLY B 1 31 ? -4.129 48.375 -0.66 1 93.19 31 GLY B N 1
ATOM 3191 C CA . GLY B 1 31 ? -2.727 48.562 -0.989 1 93.19 31 GLY B CA 1
ATOM 3192 C C . GLY B 1 31 ? -1.812 48.469 0.22 1 93.19 31 GLY B C 1
ATOM 3193 O O . GLY B 1 31 ? -0.611 48.25 0.082 1 93.19 31 GLY B O 1
ATOM 3194 N N . SER B 1 32 ? -2.41 48.906 1.378 1 94.81 32 SER B N 1
ATOM 3195 C CA . SER B 1 32 ? -1.651 48.844 2.621 1 94.81 32 SER B CA 1
ATOM 3196 C C . SER B 1 32 ? -2.559 48.5 3.803 1 94.81 32 SER B C 1
ATOM 3198 O O . SER B 1 32 ? -3.775 48.688 3.729 1 94.81 32 SER B O 1
ATOM 3200 N N . ALA B 1 33 ? -1.865 48 4.867 1 95.69 33 ALA B N 1
ATOM 3201 C CA . ALA B 1 33 ? -2.635 47.688 6.07 1 95.69 33 ALA B CA 1
ATOM 3202 C C . ALA B 1 33 ? -3.162 48.969 6.723 1 95.69 33 ALA B C 1
ATOM 3204 O O . ALA B 1 33 ? -4.289 49 7.227 1 95.69 33 ALA B O 1
ATOM 3205 N N . GLN B 1 34 ? -2.354 50.031 6.73 1 95.31 34 GLN B N 1
ATOM 3206 C CA . GLN B 1 34 ? -2.773 51.312 7.281 1 95.31 34 GLN B CA 1
ATOM 3207 C C . GLN B 1 34 ? -4.023 51.812 6.574 1 95.31 34 GLN B C 1
ATOM 3209 O O . GLN B 1 34 ? -4.973 52.25 7.227 1 95.31 34 GLN B O 1
ATOM 3214 N N . ASN B 1 35 ? -3.967 51.719 5.277 1 94.88 35 ASN B N 1
ATOM 3215 C CA . ASN B 1 35 ? -5.117 52.156 4.496 1 94.88 35 ASN B CA 1
ATOM 3216 C C . ASN B 1 35 ? -6.352 51.312 4.785 1 94.88 35 ASN B C 1
ATOM 3218 O O . ASN B 1 35 ? -7.461 51.812 4.898 1 94.88 35 ASN B O 1
ATOM 3222 N N . ALA B 1 36 ? -6.145 50.062 4.879 1 93.44 36 ALA B N 1
ATOM 3223 C CA . ALA B 1 36 ? -7.254 49.156 5.16 1 93.44 36 ALA B CA 1
ATOM 3224 C C . ALA B 1 36 ? -7.891 49.469 6.512 1 93.44 36 ALA B C 1
ATOM 3226 O O . ALA B 1 36 ? -9.117 49.594 6.621 1 93.44 36 ALA B O 1
ATOM 3227 N N . LEU B 1 37 ? -7.074 49.625 7.555 1 92.31 37 LEU B N 1
ATOM 3228 C CA . LEU B 1 37 ? -7.559 49.875 8.906 1 92.31 37 LEU B CA 1
ATOM 3229 C C . LEU B 1 37 ? -8.266 51.219 9 1 92.31 37 LEU B C 1
ATOM 3231 O O . LEU B 1 37 ? -9.148 51.406 9.844 1 92.31 37 LEU B O 1
ATOM 3235 N N . SER B 1 38 ? -7.883 52.125 8.156 1 91.25 38 SER B N 1
ATOM 3236 C CA . SER B 1 38 ? -8.453 53.469 8.18 1 91.25 38 SER B CA 1
ATOM 3237 C C . SER B 1 38 ? -9.719 53.562 7.328 1 91.25 38 SER B C 1
ATOM 3239 O O . SER B 1 38 ? -10.445 54.562 7.371 1 91.25 38 SER B O 1
ATOM 3241 N N . ALA B 1 39 ? -9.914 52.562 6.586 1 89.75 39 ALA B N 1
ATOM 3242 C CA . ALA B 1 39 ? -11.047 52.562 5.656 1 89.75 39 ALA B CA 1
ATOM 3243 C C . ALA B 1 39 ? -12.367 52.438 6.398 1 89.75 39 ALA B C 1
ATOM 3245 O O . ALA B 1 39 ? -12.461 51.719 7.387 1 89.75 39 ALA B O 1
ATOM 3246 N N . PRO B 1 40 ? -13.375 53.156 5.871 1 86.56 40 PRO B N 1
ATOM 3247 C CA . PRO B 1 40 ? -14.703 52.969 6.473 1 86.56 40 PRO B CA 1
ATOM 3248 C C . PRO B 1 40 ? -15.273 51.562 6.246 1 86.56 40 PRO B C 1
ATOM 3250 O O . PRO B 1 40 ? -14.914 50.906 5.27 1 86.56 40 PRO B O 1
ATOM 3253 N N . ALA B 1 41 ? -16.109 51.188 7.152 1 83.12 41 ALA B N 1
ATOM 3254 C CA . ALA B 1 41 ? -16.688 49.844 7.141 1 83.12 41 ALA B CA 1
ATOM 3255 C C . ALA B 1 41 ? -17.359 49.562 5.809 1 83.12 41 ALA B C 1
ATOM 3257 O O . ALA B 1 41 ? -17.344 48.438 5.332 1 83.12 41 ALA B O 1
ATOM 3258 N N . GLU B 1 42 ? -17.859 50.562 5.246 1 83.25 42 GLU B N 1
ATOM 3259 C CA . GLU B 1 42 ? -18.578 50.406 3.984 1 83.25 42 GLU B CA 1
ATOM 3260 C C . GLU B 1 42 ? -17.641 49.969 2.867 1 83.25 42 GLU B C 1
ATOM 3262 O O . GLU B 1 42 ? -18.047 49.188 1.979 1 83.25 42 GLU B O 1
ATOM 3267 N N . GLN B 1 43 ? -16.422 50.375 2.957 1 85.5 43 GLN B N 1
ATOM 3268 C CA . GLN B 1 43 ? -15.445 50.031 1.923 1 85.5 43 GLN B CA 1
ATOM 3269 C C . GLN B 1 43 ? -14.82 48.656 2.176 1 85.5 43 GLN B C 1
ATOM 3271 O O . GLN B 1 43 ? -14.297 48.031 1.253 1 85.5 43 GLN B O 1
ATOM 3276 N N . VAL B 1 44 ? -14.875 48.219 3.361 1 85.62 44 VAL B N 1
ATOM 3277 C CA . VAL B 1 44 ? -14.25 46.969 3.762 1 85.62 44 VAL B CA 1
ATOM 3278 C C . VAL B 1 44 ? -15.227 45.812 3.539 1 85.62 44 VAL B C 1
ATOM 3280 O O . VAL B 1 44 ? -14.812 44.688 3.33 1 85.62 44 VAL B O 1
ATOM 3283 N N . ALA B 1 45 ? -16.438 46.156 3.482 1 81.31 45 ALA B N 1
ATOM 3284 C CA . ALA B 1 45 ? -17.531 45.188 3.461 1 81.31 45 ALA B CA 1
ATOM 3285 C C . ALA B 1 45 ? -17.391 44.188 2.295 1 81.31 45 ALA B C 1
ATOM 3287 O O . ALA B 1 45 ? -17.578 43 2.457 1 81.31 45 ALA B O 1
ATOM 3288 N N . PRO B 1 46 ? -16.969 44.75 1.168 1 78.81 46 PRO B N 1
ATOM 3289 C CA . PRO B 1 46 ? -16.844 43.812 0.043 1 78.81 46 PRO B CA 1
ATOM 3290 C C . PRO B 1 46 ? -15.742 42.781 0.258 1 78.81 46 PRO B C 1
ATOM 3292 O O . PRO B 1 46 ? -15.805 41.656 -0.305 1 78.81 46 PRO B O 1
ATOM 3295 N N . ALA B 1 47 ? -14.789 43.094 0.995 1 77.31 47 ALA B N 1
ATOM 3296 C CA . ALA B 1 47 ? -13.633 42.25 1.193 1 77.31 47 ALA B CA 1
ATOM 3297 C C . ALA B 1 47 ? -13.867 41.25 2.342 1 77.31 47 ALA B C 1
ATOM 3299 O O . ALA B 1 47 ? -13.219 40.219 2.42 1 77.31 47 ALA B O 1
ATOM 3300 N N . VAL B 1 48 ? -14.781 41.719 3.178 1 75.38 48 VAL B N 1
ATOM 3301 C CA . VAL B 1 48 ? -15.016 40.906 4.363 1 75.38 48 VAL B CA 1
ATOM 3302 C C . VAL B 1 48 ? -16.422 40.312 4.316 1 75.38 48 VAL B C 1
ATOM 3304 O O . VAL B 1 48 ? -17.422 41.062 4.391 1 75.38 48 VAL B O 1
ATOM 3307 N N . ARG B 1 49 ? -16.656 39.344 3.609 1 64.81 49 ARG B N 1
ATOM 3308 C CA . ARG B 1 49 ? -17.922 38.812 3.146 1 64.81 49 ARG B CA 1
ATOM 3309 C C . ARG B 1 49 ? -18.844 38.469 4.32 1 64.81 49 ARG B C 1
ATOM 3311 O O . ARG B 1 49 ? -19.984 38.094 4.125 1 64.81 49 ARG B O 1
ATOM 3318 N N . HIS B 1 50 ? -18.281 38.75 5.574 1 64.81 50 HIS B N 1
ATOM 3319 C CA . HIS B 1 50 ? -19.188 38.281 6.613 1 64.81 50 HIS B CA 1
ATOM 3320 C C . HIS B 1 50 ? -19.578 39.438 7.547 1 64.81 50 HIS B C 1
ATOM 3322 O O . HIS B 1 50 ? -18.766 40.312 7.809 1 64.81 50 HIS B O 1
ATOM 3328 N N . LYS B 1 51 ? -20.875 39.406 7.945 1 67.56 51 LYS B N 1
ATOM 3329 C CA . LYS B 1 51 ? -21.469 40.438 8.789 1 67.56 51 LYS B CA 1
ATOM 3330 C C . LYS B 1 51 ? -20.688 40.594 10.094 1 67.56 51 LYS B C 1
ATOM 3332 O O . LYS B 1 51 ? -20.453 41.719 10.547 1 67.56 51 LYS B O 1
ATOM 3337 N N . HIS B 1 52 ? -20.203 39.5 10.609 1 69.19 52 HIS B N 1
ATOM 3338 C CA . HIS B 1 52 ? -19.516 39.562 11.891 1 69.19 52 HIS B CA 1
ATOM 3339 C C . HIS B 1 52 ? -18.141 40.219 11.766 1 69.19 52 HIS B C 1
ATOM 3341 O O . HIS B 1 52 ? -17.703 40.938 12.672 1 69.19 52 HIS B O 1
ATOM 3347 N N . ALA B 1 53 ? -17.562 40 10.656 1 75.12 53 ALA B N 1
ATOM 3348 C CA . ALA B 1 53 ? -16.281 40.656 10.406 1 75.12 53 ALA B CA 1
ATOM 3349 C C . ALA B 1 53 ? -16.453 42.188 10.289 1 75.12 53 ALA B C 1
ATOM 3351 O O . ALA B 1 53 ? -15.648 42.938 10.82 1 75.12 53 ALA B O 1
ATOM 3352 N N . LEU B 1 54 ? -17.531 42.469 9.688 1 77.69 54 LEU B N 1
ATOM 3353 C CA . LEU B 1 54 ? -17.812 43.906 9.539 1 77.69 54 LEU B CA 1
ATOM 3354 C C . LEU B 1 54 ? -18.141 44.531 10.891 1 77.69 54 LEU B C 1
ATOM 3356 O O . LEU B 1 54 ? -17.734 45.656 11.164 1 77.69 54 LEU B O 1
ATOM 3360 N N . GLU B 1 55 ? -18.891 43.781 11.656 1 78.5 55 GLU B N 1
ATOM 3361 C CA . GLU B 1 55 ? -19.219 44.25 12.992 1 78.5 55 GLU B CA 1
ATOM 3362 C C . GLU B 1 55 ? -17.969 44.406 13.852 1 78.5 55 GLU B C 1
ATOM 3364 O O . GLU B 1 55 ? -17.812 45.375 14.578 1 78.5 55 GLU B O 1
ATOM 3369 N N . ALA B 1 56 ? -17.156 43.469 13.742 1 76.25 56 ALA B N 1
ATOM 3370 C CA . ALA B 1 56 ? -15.891 43.5 14.484 1 76.25 56 ALA B CA 1
ATOM 3371 C C . ALA B 1 56 ? -15.031 44.688 14.008 1 76.25 56 ALA B C 1
ATOM 3373 O O . ALA B 1 56 ? -14.367 45.344 14.812 1 76.25 56 ALA B O 1
ATOM 3374 N N . TRP B 1 57 ? -15.164 44.938 12.789 1 78.31 57 TRP B N 1
ATOM 3375 C CA . TRP B 1 57 ? -14.422 46.031 12.188 1 78.31 57 TRP B CA 1
ATOM 3376 C C . TRP B 1 57 ? -14.875 47.375 12.75 1 78.31 57 TRP B C 1
ATOM 3378 O O . TRP B 1 57 ? -14.055 48.25 12.992 1 78.31 57 TRP B O 1
ATOM 3388 N N . ARG B 1 58 ? -16.141 47.406 13.023 1 79.81 58 ARG B N 1
ATOM 3389 C CA . ARG B 1 58 ? -16.75 48.625 13.5 1 79.81 58 ARG B CA 1
ATOM 3390 C C . ARG B 1 58 ? -16.609 48.75 15.016 1 79.81 58 ARG B C 1
ATOM 3392 O O . ARG B 1 58 ? -16.734 49.844 15.562 1 79.81 58 ARG B O 1
ATOM 3399 N N . ASN B 1 59 ? -16.391 47.688 15.602 1 83.44 59 ASN B N 1
ATOM 3400 C CA . ASN B 1 59 ? -16.391 47.625 17.062 1 83.44 59 ASN B CA 1
ATOM 3401 C C . ASN B 1 59 ? -15.078 48.125 17.641 1 83.44 59 ASN B C 1
ATOM 3403 O O . ASN B 1 59 ? -14.031 47.5 17.438 1 83.44 59 ASN B O 1
ATOM 3407 N N . ALA B 1 60 ? -15.203 49.125 18.422 1 83.06 60 ALA B N 1
ATOM 3408 C CA . ALA B 1 60 ? -14.023 49.781 18.984 1 83.06 60 ALA B CA 1
ATOM 3409 C C . ALA B 1 60 ? -13.281 48.812 19.922 1 83.06 60 ALA B C 1
ATOM 3411 O O . ALA B 1 60 ? -12.047 48.812 19.953 1 83.06 60 ALA B O 1
ATOM 3412 N N . GLU B 1 61 ? -14.023 48.094 20.625 1 86.62 61 GLU B N 1
ATOM 3413 C CA . GLU B 1 61 ? -13.406 47.156 21.562 1 86.62 61 GLU B CA 1
ATOM 3414 C C . GLU B 1 61 ? -12.609 46.094 20.812 1 86.62 61 GLU B C 1
ATOM 3416 O O . GLU B 1 61 ? -11.492 45.75 21.219 1 86.62 61 GLU B O 1
ATOM 3421 N N . LYS B 1 62 ? -13.164 45.594 19.812 1 85.25 62 LYS B N 1
ATOM 3422 C CA . LYS B 1 62 ? -12.492 44.562 19.016 1 85.25 62 LYS B CA 1
ATOM 3423 C C . LYS B 1 62 ? -11.258 45.125 18.328 1 85.25 62 LYS B C 1
ATOM 3425 O O . LYS B 1 62 ? -10.227 44.469 18.234 1 85.25 62 LYS B O 1
ATOM 3430 N N . ARG B 1 63 ? -11.336 46.281 17.922 1 86.62 63 ARG B N 1
ATOM 3431 C CA . ARG B 1 63 ? -10.18 46.938 17.328 1 86.62 63 ARG B CA 1
ATOM 3432 C C . ARG B 1 63 ? -9.086 47.188 18.359 1 86.62 63 ARG B C 1
ATOM 3434 O O . ARG B 1 63 ? -7.895 47.062 18.047 1 86.62 63 ARG B O 1
ATOM 3441 N N . ALA B 1 64 ? -9.555 47.5 19.531 1 91.38 64 ALA B N 1
ATOM 3442 C CA . ALA B 1 64 ? -8.594 47.719 20.609 1 91.38 64 ALA B CA 1
ATOM 3443 C C . ALA B 1 64 ? -7.871 46.406 20.953 1 91.38 64 ALA B C 1
ATOM 3445 O O . ALA B 1 64 ? -6.672 46.406 21.25 1 91.38 64 ALA B O 1
ATOM 3446 N N . LEU B 1 65 ? -8.609 45.375 20.906 1 91 65 LEU B N 1
ATOM 3447 C CA . LEU B 1 65 ? -8.016 44.094 21.172 1 91 65 LEU B CA 1
ATOM 3448 C C . LEU B 1 65 ? -6.969 43.75 20.109 1 91 65 LEU B C 1
ATOM 3450 O O . LEU B 1 65 ? -5.906 43.188 20.438 1 91 65 LEU B O 1
ATOM 3454 N N . ALA B 1 66 ? -7.293 44 18.891 1 93.88 66 ALA B N 1
ATOM 3455 C CA . ALA B 1 66 ? -6.348 43.781 17.797 1 93.88 66 ALA B CA 1
ATOM 3456 C C . ALA B 1 66 ? -5.09 44.625 17.984 1 93.88 66 ALA B C 1
ATOM 3458 O O . ALA B 1 66 ? -3.979 44.156 17.719 1 93.88 66 ALA B O 1
ATOM 3459 N N . ARG B 1 67 ? -5.297 45.812 18.406 1 95.25 67 ARG B N 1
ATOM 3460 C CA . ARG B 1 67 ? -4.164 46.688 18.656 1 95.25 67 ARG B CA 1
ATOM 3461 C C . ARG B 1 67 ? -3.297 46.156 19.797 1 95.25 67 ARG B C 1
ATOM 3463 O O . ARG B 1 67 ? -2.068 46.156 19.688 1 95.25 67 ARG B O 1
ATOM 3470 N N . GLN B 1 68 ? -3.947 45.719 20.828 1 96.12 68 GLN B N 1
ATOM 3471 C CA . GLN B 1 68 ? -3.229 45.156 21.953 1 96.12 68 GLN B CA 1
ATOM 3472 C C . GLN B 1 68 ? -2.441 43.906 21.531 1 96.12 68 GLN B C 1
ATOM 3474 O O . GLN B 1 68 ? -1.308 43.719 21.969 1 96.12 68 GLN B O 1
ATOM 3479 N N . ALA B 1 69 ? -3.061 43.125 20.734 1 96.56 69 ALA B N 1
ATOM 3480 C CA . ALA B 1 69 ? -2.393 41.938 20.234 1 96.56 69 ALA B CA 1
ATOM 3481 C C . ALA B 1 69 ? -1.16 42.312 19.406 1 96.56 69 ALA B C 1
ATOM 3483 O O . ALA B 1 69 ? -0.128 41.625 19.5 1 96.56 69 ALA B O 1
ATOM 3484 N N . ALA B 1 70 ? -1.28 43.281 18.609 1 97.81 70 ALA B N 1
ATOM 3485 C CA . ALA B 1 70 ? -0.154 43.75 17.812 1 97.81 70 ALA B CA 1
ATOM 3486 C C . ALA B 1 70 ? 0.981 44.25 18.688 1 97.81 70 ALA B C 1
ATOM 3488 O O . ALA B 1 70 ? 2.15 43.938 18.453 1 97.81 70 ALA B O 1
ATOM 3489 N N . GLU B 1 71 ? 0.59 44.969 19.734 1 97.75 71 GLU B N 1
ATOM 3490 C CA . GLU B 1 71 ? 1.581 45.469 20.672 1 97.75 71 GLU B CA 1
ATOM 3491 C C . GLU B 1 71 ? 2.295 44.344 21.391 1 97.75 71 GLU B C 1
ATOM 3493 O O . GLU B 1 71 ? 3.521 44.344 21.516 1 97.75 71 GLU B O 1
ATOM 3498 N N . ALA B 1 72 ? 1.568 43.406 21.797 1 97.75 72 ALA B N 1
ATOM 3499 C CA . ALA B 1 72 ? 2.125 42.219 22.484 1 97.75 72 ALA B CA 1
ATOM 3500 C C . ALA B 1 72 ? 3.074 41.469 21.562 1 97.75 72 ALA B C 1
ATOM 3502 O O . ALA B 1 72 ? 4.113 40.969 22.016 1 97.75 72 ALA B O 1
ATOM 3503 N N . ALA B 1 73 ? 2.699 41.344 20.312 1 98.44 73 ALA B N 1
ATOM 3504 C CA . ALA B 1 73 ? 3.533 40.656 19.328 1 98.44 73 ALA B CA 1
ATOM 3505 C C . ALA B 1 73 ? 4.879 41.344 19.156 1 98.44 73 ALA B C 1
ATOM 3507 O O . ALA B 1 73 ? 5.926 40.719 19.156 1 98.44 73 ALA B O 1
ATOM 3508 N N . LEU B 1 74 ? 4.812 42.656 19.047 1 97.94 74 LEU B N 1
ATOM 3509 C CA . LEU B 1 74 ? 6.035 43.438 18.859 1 97.94 74 LEU B CA 1
ATOM 3510 C C . LEU B 1 74 ? 6.918 43.375 20.109 1 97.94 74 LEU B C 1
ATOM 3512 O O . LEU B 1 74 ? 8.141 43.281 20 1 97.94 74 LEU B O 1
ATOM 3516 N N . GLU B 1 75 ? 6.25 43.438 21.25 1 97.69 75 GLU B N 1
ATOM 3517 C CA . GLU B 1 75 ? 7 43.281 22.5 1 97.69 75 GLU B CA 1
ATOM 3518 C C . GLU B 1 75 ? 7.672 41.938 22.594 1 97.69 75 GLU B C 1
ATOM 3520 O O . GLU B 1 75 ? 8.836 41.812 22.984 1 97.69 75 GLU B O 1
ATOM 3525 N N . TRP B 1 76 ? 6.973 40.906 22.234 1 97.75 76 TRP B N 1
ATOM 3526 C CA . TRP B 1 76 ? 7.477 39.531 22.25 1 97.75 76 TRP B CA 1
ATOM 3527 C C . TRP B 1 76 ? 8.68 39.406 21.328 1 97.75 76 TRP B C 1
ATOM 3529 O O . TRP B 1 76 ? 9.656 38.719 21.672 1 97.75 76 TRP B O 1
ATOM 3539 N N . GLU B 1 77 ? 8.633 39.938 20.172 1 97.75 77 GLU B N 1
ATOM 3540 C CA . GLU B 1 77 ? 9.68 39.844 19.156 1 97.75 77 GLU B CA 1
ATOM 3541 C C . GLU B 1 77 ? 11.016 40.375 19.688 1 97.75 77 GLU B C 1
ATOM 3543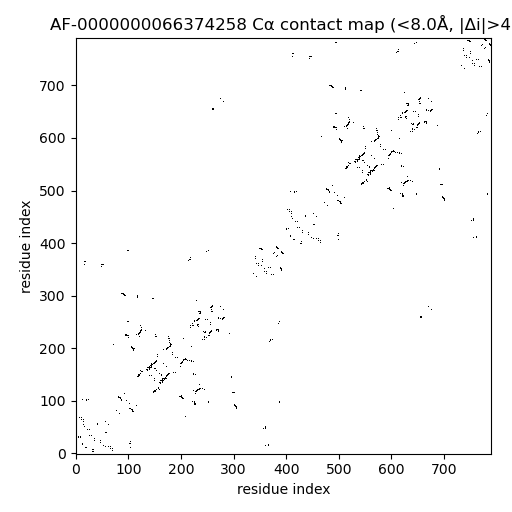 O O . GLU B 1 77 ? 12.078 40 19.172 1 97.75 77 GLU B O 1
ATOM 3548 N N . MET B 1 78 ? 10.992 41.219 20.688 1 97 78 MET B N 1
ATOM 3549 C CA . MET B 1 78 ? 12.195 41.844 21.219 1 97 78 MET B CA 1
ATOM 3550 C C . MET B 1 78 ? 13.031 40.844 22.016 1 97 78 MET B C 1
ATOM 3552 O O . MET B 1 78 ? 14.195 41.094 22.312 1 97 78 MET B O 1
ATOM 3556 N N . ARG B 1 79 ? 12.492 39.719 22.266 1 95.62 79 ARG B N 1
ATOM 3557 C CA . ARG B 1 79 ? 13.195 38.688 23.016 1 95.62 79 ARG B CA 1
ATOM 3558 C C . ARG B 1 79 ? 14.211 37.969 22.141 1 95.62 79 ARG B C 1
ATOM 3560 O O . ARG B 1 79 ? 14.094 37.969 20.922 1 95.62 79 ARG B O 1
ATOM 3567 N N . ASP B 1 80 ? 15.117 37.312 22.781 1 94.75 80 ASP B N 1
ATOM 3568 C CA . ASP B 1 80 ? 16.172 36.594 22.062 1 94.75 80 ASP B CA 1
ATOM 3569 C C . ASP B 1 80 ? 15.609 35.406 21.312 1 94.75 80 ASP B C 1
ATOM 3571 O O . ASP B 1 80 ? 14.82 34.625 21.859 1 94.75 80 ASP B O 1
ATOM 3575 N N . GLY B 1 81 ? 16.031 35.281 20.062 1 95.88 81 GLY B N 1
ATOM 3576 C CA . GLY B 1 81 ? 15.664 34.125 19.266 1 95.88 81 GLY B CA 1
ATOM 3577 C C . GLY B 1 81 ? 14.227 34.188 18.75 1 95.88 81 GLY B C 1
ATOM 3578 O O . GLY B 1 81 ? 13.711 33.188 18.234 1 95.88 81 GLY B O 1
ATOM 3579 N N . CYS B 1 82 ? 13.539 35.312 19 1 98 82 CYS B N 1
ATOM 3580 C CA . CYS B 1 82 ? 12.148 35.5 18.594 1 98 82 CYS B CA 1
ATOM 3581 C C . CYS B 1 82 ? 12.047 36.375 17.359 1 98 82 CYS B C 1
ATOM 3583 O O . CYS B 1 82 ? 12.758 37.375 17.25 1 98 82 CYS B O 1
ATOM 3585 N N . ARG B 1 83 ? 11.188 35.969 16.422 1 98 83 ARG B N 1
ATOM 3586 C CA . ARG B 1 83 ? 11.016 36.75 15.195 1 98 83 ARG B CA 1
ATOM 3587 C C . ARG B 1 83 ? 9.57 36.719 14.719 1 98 83 ARG B C 1
ATOM 3589 O O . ARG B 1 83 ? 8.93 35.656 14.75 1 98 83 ARG B O 1
ATOM 3596 N N . LEU B 1 84 ? 9.078 37.844 14.336 1 98.31 84 LEU B N 1
ATOM 3597 C CA . LEU B 1 84 ? 7.848 37.938 13.562 1 98.31 84 LEU B CA 1
ATOM 3598 C C . LEU B 1 84 ? 8.141 37.938 12.062 1 98.31 84 LEU B C 1
ATOM 3600 O O . LEU B 1 84 ? 8.898 38.75 11.57 1 98.31 84 LEU B O 1
ATOM 3604 N N . MET B 1 85 ? 7.617 36.906 11.438 1 97.88 85 MET B N 1
ATOM 3605 C CA . MET B 1 85 ? 7.746 36.875 9.984 1 97.88 85 MET B CA 1
ATOM 3606 C C . MET B 1 85 ? 6.43 37.219 9.305 1 97.88 85 MET B C 1
ATOM 3608 O O . MET B 1 85 ? 5.406 36.594 9.547 1 97.88 85 MET B O 1
ATOM 3612 N N . LEU B 1 86 ? 6.457 38.25 8.539 1 97.31 86 LEU B N 1
ATOM 3613 C CA . LEU B 1 86 ? 5.27 38.688 7.812 1 97.31 86 LEU B CA 1
ATOM 3614 C C . LEU B 1 86 ? 5.273 38.156 6.391 1 97.31 86 LEU B C 1
ATOM 3616 O O . LEU B 1 86 ? 6.34 37.906 5.816 1 97.31 86 LEU B O 1
ATOM 3620 N N . LEU B 1 87 ? 4.129 37.969 5.855 1 95.62 87 LEU B N 1
ATOM 3621 C CA . LEU B 1 87 ? 3.957 37.438 4.512 1 95.62 87 LEU B CA 1
ATOM 3622 C C . LEU B 1 87 ? 4.742 38.25 3.494 1 95.62 87 LEU B C 1
ATOM 3624 O O . LEU B 1 87 ? 5.234 37.719 2.5 1 95.62 87 LEU B O 1
ATOM 3628 N N . GLN B 1 88 ? 4.922 39.469 3.727 1 92.69 88 GLN B N 1
ATOM 3629 C CA . GLN B 1 88 ? 5.582 40.344 2.777 1 92.69 88 GLN B CA 1
ATOM 3630 C C . GLN B 1 88 ? 7.098 40.281 2.916 1 92.69 88 GLN B C 1
ATOM 3632 O O . GLN B 1 88 ? 7.832 40.844 2.104 1 92.69 88 GLN B O 1
ATOM 3637 N N . ASP B 1 89 ? 7.586 39.625 3.949 1 94.69 89 ASP B N 1
ATOM 3638 C CA . ASP B 1 89 ? 9.031 39.469 4.129 1 94.69 89 ASP B CA 1
ATOM 3639 C C . ASP B 1 89 ? 9.664 38.719 2.979 1 94.69 89 ASP B C 1
ATOM 3641 O O . ASP B 1 89 ? 9.086 37.719 2.488 1 94.69 89 ASP B O 1
ATOM 3645 N N . GLU B 1 90 ? 10.836 39 2.576 1 92.56 90 GLU B N 1
ATOM 3646 C CA . GLU B 1 90 ? 11.523 38.438 1.428 1 92.56 90 GLU B CA 1
ATOM 3647 C C . GLU B 1 90 ? 11.844 36.969 1.669 1 92.56 90 GLU B C 1
ATOM 3649 O O . GLU B 1 90 ? 11.906 36.156 0.725 1 92.56 90 GLU B O 1
ATOM 3654 N N . ASP B 1 91 ? 12 36.625 2.896 1 94.25 91 ASP B N 1
ATOM 3655 C CA . ASP B 1 91 ? 12.414 35.25 3.188 1 94.25 91 ASP B CA 1
ATOM 3656 C C . ASP B 1 91 ? 11.227 34.406 3.646 1 94.25 91 ASP B C 1
ATOM 3658 O O . ASP B 1 91 ? 11.406 33.375 4.273 1 94.25 91 ASP B O 1
ATOM 3662 N N . PHE B 1 92 ? 10.062 34.906 3.355 1 95.81 92 PHE B N 1
ATOM 3663 C CA . PHE B 1 92 ? 8.906 34.062 3.631 1 95.81 92 PHE B CA 1
ATOM 3664 C C . PHE B 1 92 ? 8.961 32.781 2.809 1 95.81 92 PHE B C 1
ATOM 3666 O O . PHE B 1 92 ? 9.18 32.812 1.596 1 95.81 92 PHE B O 1
ATOM 3673 N N . PRO B 1 93 ? 8.773 31.672 3.467 1 94.06 93 PRO B N 1
ATOM 3674 C CA . PRO B 1 93 ? 8.953 30.406 2.73 1 94.06 93 PRO B CA 1
ATOM 3675 C C . PRO B 1 93 ? 7.934 30.234 1.606 1 94.06 93 PRO B C 1
ATOM 3677 O O . PRO B 1 93 ? 6.723 30.281 1.851 1 94.06 93 PRO B O 1
ATOM 3680 N N . GLU B 1 94 ? 8.344 29.938 0.454 1 90.25 94 GLU B N 1
ATOM 3681 C CA . GLU B 1 94 ? 7.484 29.766 -0.712 1 90.25 94 GLU B CA 1
ATOM 3682 C C . GLU B 1 94 ? 6.527 28.594 -0.519 1 90.25 94 GLU B C 1
ATOM 3684 O O . GLU B 1 94 ? 5.395 28.625 -1.006 1 90.25 94 GLU B O 1
ATOM 3689 N N . MET B 1 95 ? 6.973 27.609 0.18 1 91.44 95 MET B N 1
ATOM 3690 C CA . MET B 1 95 ? 6.18 26.406 0.392 1 91.44 95 MET B CA 1
ATOM 3691 C C . MET B 1 95 ? 4.867 26.734 1.099 1 91.44 95 MET B C 1
ATOM 3693 O O . MET B 1 95 ? 3.855 26.062 0.88 1 91.44 95 MET B O 1
ATOM 3697 N N . LEU B 1 96 ? 4.844 27.781 1.849 1 93.88 96 LEU B N 1
ATOM 3698 C CA . LEU B 1 96 ? 3.656 28.156 2.604 1 93.88 96 LEU B CA 1
ATOM 3699 C C . LEU B 1 96 ? 2.703 28.984 1.741 1 93.88 96 LEU B C 1
ATOM 3701 O O . LEU B 1 96 ? 1.647 29.406 2.211 1 93.88 96 LEU B O 1
ATOM 3705 N N . THR B 1 97 ? 3.039 29.125 0.519 1 89.44 97 THR B N 1
ATOM 3706 C CA . THR B 1 97 ? 2.168 29.844 -0.398 1 89.44 97 THR B CA 1
ATOM 3707 C C . THR B 1 97 ? 1.609 28.922 -1.467 1 89.44 97 THR B C 1
ATOM 3709 O O . THR B 1 97 ? 0.817 29.328 -2.314 1 89.44 97 THR B O 1
ATOM 3712 N N . GLN B 1 98 ? 1.944 27.719 -1.344 1 87.12 98 GLN B N 1
ATOM 3713 C CA . GLN B 1 98 ? 1.536 26.734 -2.344 1 87.12 98 GLN B CA 1
ATOM 3714 C C . GLN B 1 98 ? 0.415 25.844 -1.817 1 87.12 98 GLN B C 1
ATOM 3716 O O . GLN B 1 98 ? 0.628 25.047 -0.907 1 87.12 98 GLN B O 1
ATOM 3721 N N . GLY B 1 99 ? -0.697 26.062 -2.34 1 81.06 99 GLY B N 1
ATOM 3722 C CA . GLY B 1 99 ? -1.79 25.156 -2.01 1 81.06 99 GLY B CA 1
ATOM 3723 C C . GLY B 1 99 ? -2.604 25.625 -0.816 1 81.06 99 GLY B C 1
ATOM 3724 O O . GLY B 1 99 ? -3.518 24.922 -0.373 1 81.06 99 GLY B O 1
ATOM 3725 N N . LEU B 1 100 ? -2.193 26.656 -0.219 1 84.5 100 LEU B N 1
ATOM 3726 C CA . LEU B 1 100 ? -2.938 27.25 0.89 1 84.5 100 LEU B CA 1
ATOM 3727 C C . LEU B 1 100 ? -2.846 28.766 0.862 1 84.5 100 LEU B C 1
ATOM 3729 O O . LEU B 1 100 ? -2.006 29.328 0.156 1 84.5 100 LEU B O 1
ATOM 3733 N N . THR B 1 101 ? -3.783 29.359 1.559 1 86.75 101 THR B N 1
ATOM 3734 C CA . THR B 1 101 ? -3.611 30.781 1.787 1 86.75 101 THR B CA 1
ATOM 3735 C C . THR B 1 101 ? -2.598 31.047 2.898 1 86.75 101 THR B C 1
ATOM 3737 O O . THR B 1 101 ? -2.799 30.609 4.039 1 86.75 101 THR B O 1
ATOM 3740 N N . ALA B 1 102 ? -1.653 31.734 2.541 1 92.44 102 ALA B N 1
ATOM 3741 C CA . ALA B 1 102 ? -0.534 31.938 3.459 1 92.44 102 ALA B CA 1
ATOM 3742 C C . ALA B 1 102 ? -0.961 32.75 4.676 1 92.44 102 ALA B C 1
ATOM 3744 O O . ALA B 1 102 ? -1.732 33.688 4.555 1 92.44 102 ALA B O 1
ATOM 3745 N N . PRO B 1 103 ? -0.487 32.344 5.832 1 94.94 103 PRO B N 1
ATOM 3746 C CA . PRO B 1 103 ? -0.74 33.188 6.996 1 94.94 103 PRO B CA 1
ATOM 3747 C C . PRO B 1 103 ? -0.072 34.562 6.887 1 94.94 103 PRO B C 1
ATOM 3749 O O . PRO B 1 103 ? 1.076 34.656 6.445 1 94.94 103 PRO B O 1
ATOM 3752 N N . PRO B 1 104 ? -0.776 35.531 7.316 1 96.25 104 PRO B N 1
ATOM 3753 C CA . PRO B 1 104 ? -0.206 36.875 7.223 1 96.25 104 PRO B CA 1
ATOM 3754 C C . PRO B 1 104 ? 0.983 37.094 8.156 1 96.25 104 PRO B C 1
ATOM 3756 O O . PRO B 1 104 ? 1.819 37.969 7.914 1 96.25 104 PRO B O 1
ATOM 3759 N N . VAL B 1 105 ? 0.963 36.344 9.289 1 97.69 105 VAL B N 1
ATOM 3760 C CA . VAL B 1 105 ? 1.992 36.531 10.312 1 97.69 105 VAL B CA 1
ATOM 3761 C C . VAL B 1 105 ? 2.375 35.156 10.883 1 97.69 105 VAL B C 1
ATOM 3763 O O . VAL B 1 105 ? 1.509 34.312 11.117 1 97.69 105 VAL B O 1
ATOM 3766 N N . LEU B 1 106 ? 3.672 34.969 11.055 1 98.38 106 LEU B N 1
ATOM 3767 C CA . LEU B 1 106 ? 4.184 33.812 11.789 1 98.38 106 LEU B CA 1
ATOM 3768 C C . LEU B 1 106 ? 5.062 34.281 12.953 1 98.38 106 LEU B C 1
ATOM 3770 O O . LEU B 1 106 ? 5.879 35.188 12.805 1 98.38 106 LEU B O 1
ATOM 3774 N N . PHE B 1 107 ? 4.812 33.656 14.109 1 98.75 107 PHE B N 1
ATOM 3775 C CA . PHE B 1 107 ? 5.727 33.781 15.242 1 98.75 107 PHE B CA 1
ATOM 3776 C C . PHE B 1 107 ? 6.785 32.688 15.18 1 98.75 107 PHE B C 1
ATOM 3778 O O . PHE B 1 107 ? 6.457 31.484 15.062 1 98.75 107 PHE B O 1
ATOM 3785 N N . LEU B 1 108 ? 8.055 33.062 15.258 1 98.75 108 LEU B N 1
ATOM 3786 C CA . LEU B 1 108 ? 9.148 32.094 15.148 1 98.75 108 LEU B CA 1
ATOM 3787 C C . LEU B 1 108 ? 10.078 32.219 16.344 1 98.75 108 LEU B C 1
ATOM 3789 O O . LEU B 1 108 ? 10.43 33.312 16.781 1 98.75 108 LEU B O 1
ATOM 3793 N N . ARG B 1 109 ? 10.438 31.141 16.891 1 98.56 109 ARG B N 1
ATOM 3794 C CA . ARG B 1 109 ? 11.453 31.078 17.938 1 98.56 109 ARG B CA 1
ATOM 3795 C C . ARG B 1 109 ? 12.477 29.984 17.625 1 98.56 109 ARG B C 1
ATOM 3797 O O . ARG B 1 109 ? 12.133 28.812 17.516 1 98.56 109 ARG B O 1
ATOM 3804 N N . GLY B 1 110 ? 13.75 30.297 17.484 1 98.19 110 GLY B N 1
ATOM 3805 C CA . GLY B 1 110 ? 14.812 29.359 17.172 1 98.19 110 GLY B CA 1
ATOM 3806 C C . GLY B 1 110 ? 15.461 29.609 15.82 1 98.19 110 GLY B C 1
ATOM 3807 O O . GLY B 1 110 ? 15.688 30.75 15.438 1 98.19 110 GLY B O 1
ATOM 3808 N N . ASN B 1 111 ? 15.852 28.578 15.062 1 97.75 111 ASN B N 1
ATOM 3809 C CA . ASN B 1 111 ? 16.625 28.656 13.828 1 97.75 111 ASN B CA 1
ATOM 3810 C C . ASN B 1 111 ? 15.727 28.828 12.609 1 97.75 111 ASN B C 1
ATOM 3812 O O . ASN B 1 111 ? 15.289 27.844 12.016 1 97.75 111 ASN B O 1
ATOM 3816 N N . VAL B 1 112 ? 15.57 30.016 12.094 1 97.31 112 VAL B N 1
ATOM 3817 C CA . VAL B 1 112 ? 14.641 30.391 11.031 1 97.31 112 VAL B CA 1
ATOM 3818 C C . VAL B 1 112 ? 15.102 29.781 9.703 1 97.31 112 VAL B C 1
ATOM 3820 O O . VAL B 1 112 ? 14.297 29.578 8.797 1 97.31 112 VAL B O 1
ATOM 3823 N N . ARG B 1 113 ? 16.344 29.422 9.57 1 95.62 113 ARG B N 1
ATOM 3824 C CA . ARG B 1 113 ? 16.891 28.875 8.336 1 95.62 113 ARG B CA 1
ATOM 3825 C C . ARG B 1 113 ? 16.266 27.531 7.98 1 95.62 113 ARG B C 1
ATOM 3827 O O . ARG B 1 113 ? 16.266 27.125 6.82 1 95.62 113 ARG B O 1
ATOM 3834 N N . LEU B 1 114 ? 15.734 26.891 8.977 1 97.19 114 LEU B N 1
ATOM 3835 C CA . LEU B 1 114 ? 15.133 25.578 8.773 1 97.19 114 LEU B CA 1
ATOM 3836 C C . LEU B 1 114 ? 13.898 25.688 7.875 1 97.19 114 LEU B C 1
ATOM 3838 O O . LEU B 1 114 ? 13.492 24.703 7.258 1 97.19 114 LEU B O 1
ATOM 3842 N N . LEU B 1 115 ? 13.305 26.875 7.77 1 96.69 115 LEU B N 1
ATOM 3843 C CA . LEU B 1 115 ? 12.125 27.078 6.941 1 96.69 115 LEU B CA 1
ATOM 3844 C C . LEU B 1 115 ? 12.484 27.031 5.457 1 96.69 115 LEU B C 1
ATOM 3846 O O . LEU B 1 115 ? 11.602 26.922 4.602 1 96.69 115 LEU B O 1
ATOM 3850 N N . HIS B 1 116 ? 13.734 27.094 5.188 1 94.44 116 HIS B N 1
ATOM 3851 C CA . HIS B 1 116 ? 14.164 27.188 3.799 1 94.44 116 HIS B CA 1
ATOM 3852 C C . HIS B 1 116 ? 14.836 25.906 3.342 1 94.44 116 HIS B C 1
ATOM 3854 O O . HIS B 1 116 ? 15.43 25.844 2.26 1 94.44 116 HIS B O 1
ATOM 3860 N N . LYS B 1 117 ? 14.766 24.891 4.133 1 94.56 117 LYS B N 1
ATOM 3861 C CA . LYS B 1 117 ? 15.266 23.562 3.773 1 94.56 117 LYS B CA 1
ATOM 3862 C C . LYS B 1 117 ? 14.109 22.609 3.438 1 94.56 117 LYS B C 1
ATOM 3864 O O . LYS B 1 117 ? 13.07 22.641 4.094 1 94.56 117 LYS B O 1
ATOM 3869 N N . PRO B 1 118 ? 14.367 21.828 2.387 1 96.06 118 PRO B N 1
ATOM 3870 C CA . PRO B 1 118 ? 13.367 20.781 2.197 1 96.06 118 PRO B CA 1
ATOM 3871 C C . PRO B 1 118 ? 13.195 19.906 3.434 1 96.06 118 PRO B C 1
ATOM 3873 O O . PRO B 1 118 ? 14.18 19.484 4.043 1 96.06 118 PRO B O 1
ATOM 3876 N N . SER B 1 119 ? 11.961 19.703 3.77 1 97.94 119 SER B N 1
ATOM 3877 C CA . SER B 1 119 ? 11.703 19 5.023 1 97.94 119 SER B CA 1
ATOM 3878 C C . SER B 1 119 ? 10.664 17.906 4.84 1 97.94 119 SER B C 1
ATOM 3880 O O . SER B 1 119 ? 10.039 17.797 3.781 1 97.94 119 SER B O 1
ATOM 3882 N N . ALA B 1 120 ? 10.57 17.047 5.848 1 98.56 120 ALA B N 1
ATOM 3883 C CA . ALA B 1 120 ? 9.594 15.961 5.898 1 98.56 120 ALA B CA 1
ATOM 3884 C C . ALA B 1 120 ? 8.766 16.031 7.18 1 98.56 120 ALA B C 1
ATOM 3886 O O . ALA B 1 120 ? 9.32 16.203 8.273 1 98.56 120 ALA B O 1
ATOM 3887 N N . ALA B 1 121 ? 7.484 15.867 7.016 1 98.88 121 ALA B N 1
ATOM 3888 C CA . ALA B 1 121 ? 6.617 15.836 8.188 1 98.88 121 ALA B CA 1
ATOM 3889 C C . ALA B 1 121 ? 6.453 14.406 8.711 1 98.88 121 ALA B C 1
ATOM 3891 O O . ALA B 1 121 ? 6.34 13.461 7.934 1 98.88 121 ALA B O 1
ATOM 3892 N N . ILE B 1 122 ? 6.473 14.266 10 1 98.88 122 ILE B N 1
ATOM 3893 C CA . ILE B 1 122 ? 6.133 13.016 10.672 1 98.88 122 ILE B CA 1
ATOM 3894 C C . ILE B 1 122 ? 4.984 13.25 11.648 1 98.88 122 ILE B C 1
ATOM 3896 O O . ILE B 1 122 ? 5.102 14.055 12.578 1 98.88 122 ILE B O 1
ATOM 3900 N N . VAL B 1 123 ? 3.838 12.562 11.406 1 98.81 123 VAL B N 1
ATOM 3901 C CA . VAL B 1 123 ? 2.654 12.742 12.242 1 98.81 123 VAL B CA 1
ATOM 3902 C C . VAL B 1 123 ? 2.049 11.383 12.578 1 98.81 123 VAL B C 1
ATOM 3904 O O . VAL B 1 123 ? 2.453 10.359 12.023 1 98.81 123 VAL B O 1
ATOM 3907 N N . GLY B 1 124 ? 1.116 11.422 13.547 1 97.88 124 GLY B N 1
ATOM 3908 C CA . GLY B 1 124 ? 0.436 10.195 13.922 1 97.88 124 GLY B CA 1
ATOM 3909 C C . GLY B 1 124 ? -0.303 10.305 15.242 1 97.88 124 GLY B C 1
ATOM 3910 O O . GLY B 1 124 ? -0.67 11.406 15.672 1 97.88 124 GLY B O 1
ATOM 3911 N N . SER B 1 125 ? -0.454 9.156 15.898 1 93.56 125 SER B N 1
ATOM 3912 C CA . SER B 1 125 ? -1.3 9.016 17.078 1 93.56 125 SER B CA 1
ATOM 3913 C C . SER B 1 125 ? -0.708 9.758 18.266 1 93.56 125 SER B C 1
ATOM 3915 O O . SER B 1 125 ? 0.501 9.703 18.5 1 93.56 125 SER B O 1
ATOM 3917 N N . ARG B 1 126 ? -1.595 10.398 19.094 1 93.75 126 ARG B N 1
ATOM 3918 C CA . ARG B 1 126 ? -1.2 11.008 20.359 1 93.75 126 ARG B CA 1
ATOM 3919 C C . ARG B 1 126 ? -0.969 9.953 21.422 1 93.75 126 ARG B C 1
ATOM 3921 O O . ARG B 1 126 ? -0.318 10.219 22.438 1 93.75 126 ARG B O 1
ATOM 3928 N N . HIS B 1 127 ? -1.626 8.828 21.219 1 89.81 127 HIS B N 1
ATOM 3929 C CA . HIS B 1 127 ? -1.478 7.672 22.094 1 89.81 127 HIS B CA 1
ATOM 3930 C C . HIS B 1 127 ? -0.782 6.52 21.375 1 89.81 127 HIS B C 1
ATOM 3932 O O . HIS B 1 127 ? -1.32 5.414 21.297 1 89.81 127 HIS B O 1
ATOM 3938 N N . ALA B 1 128 ? 0.393 6.785 20.953 1 89.75 128 ALA B N 1
ATOM 3939 C CA . ALA B 1 128 ? 1.145 5.867 20.094 1 89.75 128 ALA B CA 1
ATOM 3940 C C . ALA B 1 128 ? 1.629 4.656 20.891 1 89.75 128 ALA B C 1
ATOM 3942 O O . ALA B 1 128 ? 1.966 4.77 22.062 1 89.75 128 ALA B O 1
ATOM 3943 N N . THR B 1 129 ? 1.62 3.488 20.234 1 85.12 129 THR B N 1
ATOM 3944 C CA . THR B 1 129 ? 2.23 2.297 20.812 1 85.12 129 THR B CA 1
ATOM 3945 C C . THR B 1 129 ? 3.738 2.475 20.969 1 85.12 129 THR B C 1
ATOM 3947 O O . THR B 1 129 ? 4.336 3.318 20.281 1 85.12 129 THR B O 1
ATOM 3950 N N . PRO B 1 130 ? 4.332 1.702 21.875 1 85.69 130 PRO B N 1
ATOM 3951 C CA . PRO B 1 130 ? 5.785 1.802 22.031 1 85.69 130 PRO B CA 1
ATOM 3952 C C . PRO B 1 130 ? 6.539 1.566 20.719 1 85.69 130 PRO B C 1
ATOM 3954 O O . PRO B 1 130 ? 7.52 2.258 20.438 1 85.69 130 PRO B O 1
ATOM 3957 N N . GLN B 1 131 ? 6.102 0.646 19.922 1 85.69 131 GLN B N 1
ATOM 3958 C CA . GLN B 1 131 ? 6.73 0.377 18.641 1 85.69 131 GLN B CA 1
ATOM 3959 C C . GLN B 1 131 ? 6.645 1.594 17.719 1 85.69 131 GLN B C 1
ATOM 3961 O O . GLN B 1 131 ? 7.629 1.957 17.062 1 85.69 131 GLN B O 1
ATOM 3966 N N . ALA B 1 132 ? 5.492 2.203 17.719 1 92.31 132 ALA B N 1
ATOM 3967 C CA . ALA B 1 132 ? 5.289 3.371 16.859 1 92.31 132 ALA B CA 1
ATOM 3968 C C . ALA B 1 132 ? 6.16 4.539 17.328 1 92.31 132 ALA B C 1
ATOM 3970 O O . ALA B 1 132 ? 6.684 5.293 16.5 1 92.31 132 ALA B O 1
ATOM 3971 N N . MET B 1 133 ? 6.266 4.672 18.625 1 94.62 133 MET B N 1
ATOM 3972 C CA . MET B 1 133 ? 7.141 5.707 19.172 1 94.62 133 MET B CA 1
ATOM 3973 C C . MET B 1 133 ? 8.578 5.504 18.719 1 94.62 133 MET B C 1
ATOM 3975 O O . MET B 1 133 ? 9.242 6.449 18.281 1 94.62 133 MET B O 1
ATOM 3979 N N . ARG B 1 134 ? 8.992 4.289 18.797 1 94.12 134 ARG B N 1
ATOM 3980 C CA . ARG B 1 134 ? 10.344 3.963 18.359 1 94.12 134 ARG B CA 1
ATOM 3981 C C . ARG B 1 134 ? 10.523 4.246 16.859 1 94.12 134 ARG B C 1
ATOM 3983 O O . ARG B 1 134 ? 11.523 4.84 16.453 1 94.12 134 ARG B O 1
ATOM 3990 N N . ILE B 1 135 ? 9.586 3.844 16.062 1 94.94 135 ILE B N 1
ATOM 3991 C CA . ILE B 1 135 ? 9.641 4.023 14.617 1 94.94 135 ILE B CA 1
ATOM 3992 C C . ILE B 1 135 ? 9.711 5.512 14.281 1 94.94 135 ILE B C 1
ATOM 3994 O O . ILE B 1 135 ? 10.531 5.938 13.469 1 94.94 135 ILE B O 1
ATOM 3998 N N . ALA B 1 136 ? 8.867 6.332 14.922 1 98.38 136 ALA B N 1
ATOM 3999 C CA . ALA B 1 136 ? 8.852 7.773 14.688 1 98.38 136 ALA B CA 1
ATOM 4000 C C . ALA B 1 136 ? 10.203 8.398 15.031 1 98.38 136 ALA B C 1
ATOM 4002 O O . ALA B 1 136 ? 10.727 9.211 14.273 1 98.38 136 ALA B O 1
ATOM 4003 N N . LYS B 1 137 ? 10.703 7.984 16.172 1 98.44 137 LYS B N 1
ATOM 4004 C CA . LYS B 1 137 ? 12 8.492 16.609 1 98.44 137 LYS B CA 1
ATOM 4005 C C . LYS B 1 137 ? 13.102 8.109 15.617 1 98.44 137 LYS B C 1
ATOM 4007 O O . LYS B 1 137 ? 13.938 8.945 15.258 1 98.44 137 LYS B O 1
ATOM 4012 N N . ASP B 1 138 ? 13.055 6.859 15.164 1 97.62 138 ASP B N 1
ATOM 4013 C CA . ASP B 1 138 ? 14.047 6.363 14.219 1 97.62 138 ASP B CA 1
ATOM 4014 C C . ASP B 1 138 ? 13.992 7.141 12.906 1 97.62 138 ASP B C 1
ATOM 4016 O O . ASP B 1 138 ? 15.023 7.492 12.344 1 97.62 138 ASP B O 1
ATOM 4020 N N . PHE B 1 139 ? 12.828 7.445 12.422 1 98.62 139 PHE B N 1
ATOM 4021 C CA . PHE B 1 139 ? 12.695 8.211 11.188 1 98.62 139 PHE B CA 1
ATOM 4022 C C . PHE B 1 139 ? 13.188 9.641 11.383 1 98.62 139 PHE B C 1
ATOM 4024 O O . PHE B 1 139 ? 13.867 10.195 10.516 1 98.62 139 PHE B O 1
ATOM 4031 N N . GLY B 1 140 ? 12.781 10.266 12.531 1 98.75 140 GLY B N 1
ATOM 4032 C CA . GLY B 1 140 ? 13.289 11.594 12.82 1 98.75 140 GLY B CA 1
ATOM 4033 C C . GLY B 1 140 ? 14.805 11.672 12.805 1 98.75 140 GLY B C 1
ATOM 4034 O O . GLY B 1 140 ? 15.383 12.57 12.195 1 98.75 140 GLY B O 1
ATOM 4035 N N . ARG B 1 141 ? 15.414 10.695 13.461 1 98.5 141 ARG B N 1
ATOM 4036 C CA . ARG B 1 141 ? 16.875 10.633 13.531 1 98.5 141 ARG B CA 1
ATOM 4037 C C . ARG B 1 141 ? 17.469 10.398 12.156 1 98.5 141 ARG B C 1
ATOM 4039 O O . ARG B 1 141 ? 18.453 11.055 11.789 1 98.5 141 ARG B O 1
ATOM 4046 N N . ALA B 1 142 ? 16.891 9.484 11.406 1 98.19 142 ALA B N 1
ATOM 4047 C CA . ALA B 1 142 ? 17.406 9.141 10.078 1 98.19 142 ALA B CA 1
ATOM 4048 C C . ALA B 1 142 ? 17.312 10.328 9.133 1 98.19 142 ALA B C 1
ATOM 4050 O O . ALA B 1 142 ? 18.266 10.625 8.398 1 98.19 142 ALA B O 1
ATOM 4051 N N . LEU B 1 143 ? 16.219 11 9.133 1 98.25 143 LEU B N 1
ATOM 4052 C CA . LEU B 1 143 ? 16.062 12.203 8.32 1 98.25 143 LEU B CA 1
ATOM 4053 C C . LEU B 1 143 ? 17.094 13.25 8.703 1 98.25 143 LEU B C 1
ATOM 4055 O O . LEU B 1 143 ? 17.781 13.805 7.84 1 98.25 143 LEU B O 1
ATOM 4059 N N . GLY B 1 144 ? 17.172 13.492 10.016 1 97.94 144 GLY B N 1
ATOM 4060 C CA . GLY B 1 144 ? 18.141 14.461 10.508 1 97.94 144 GLY B CA 1
ATOM 4061 C C . GLY B 1 144 ? 19.562 14.117 10.109 1 97.94 144 GLY B C 1
ATOM 4062 O O . GLY B 1 144 ? 20.359 15.016 9.828 1 97.94 144 GLY B O 1
ATOM 4063 N N . GLY B 1 145 ? 19.828 12.805 10.094 1 97.31 145 GLY B N 1
ATOM 4064 C CA . GLY B 1 145 ? 21.156 12.344 9.695 1 97.31 145 GLY B CA 1
ATOM 4065 C C . GLY B 1 145 ? 21.5 12.68 8.258 1 97.31 145 GLY B C 1
ATOM 4066 O O . GLY B 1 145 ? 22.672 12.758 7.898 1 97.31 145 GLY B O 1
ATOM 4067 N N . LYS B 1 146 ? 20.516 12.898 7.484 1 96.44 146 LYS B N 1
ATOM 4068 C CA . LYS B 1 146 ? 20.719 13.281 6.086 1 96.44 146 LYS B CA 1
ATOM 4069 C C . LYS B 1 146 ? 20.578 14.789 5.902 1 96.44 146 LYS B C 1
ATOM 4071 O O . LYS B 1 146 ? 20.516 15.273 4.77 1 96.44 146 LYS B O 1
ATOM 4076 N N . GLY B 1 147 ? 20.422 15.508 6.992 1 96.69 147 GLY B N 1
ATOM 4077 C CA . GLY B 1 147 ? 20.312 16.953 6.938 1 96.69 147 GLY B CA 1
ATOM 4078 C C . GLY B 1 147 ? 18.922 17.438 6.609 1 96.69 147 GLY B C 1
ATOM 4079 O O . GLY B 1 147 ? 18.719 18.594 6.219 1 96.69 147 GLY B O 1
ATOM 4080 N N . ILE B 1 148 ? 17.938 16.578 6.715 1 97.5 148 ILE B N 1
ATOM 4081 C CA . ILE B 1 148 ? 16.547 16.906 6.395 1 97.5 148 ILE B CA 1
ATOM 4082 C C . ILE B 1 148 ? 15.781 17.234 7.672 1 97.5 148 ILE B C 1
ATOM 4084 O O . ILE B 1 148 ? 15.633 16.375 8.547 1 97.5 148 ILE B O 1
ATOM 4088 N N . PRO B 1 149 ? 15.297 18.406 7.801 1 98.38 149 PRO B N 1
ATOM 4089 C CA . PRO B 1 149 ? 14.531 18.719 9.008 1 98.38 149 PRO B CA 1
ATOM 4090 C C . PRO B 1 149 ? 13.211 17.953 9.094 1 98.38 149 PRO B C 1
ATOM 4092 O O . PRO B 1 149 ? 12.555 17.734 8.07 1 98.38 149 PRO B O 1
ATOM 4095 N N . THR B 1 150 ? 12.891 17.594 10.305 1 98.75 150 THR B N 1
ATOM 4096 C CA . THR B 1 150 ? 11.5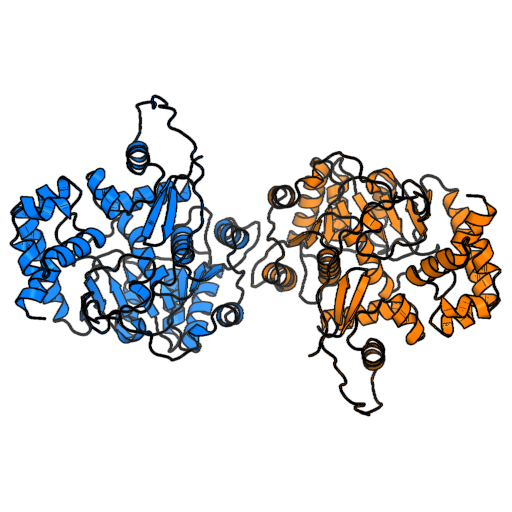86 17 10.602 1 98.75 150 THR B CA 1
ATOM 4097 C C . THR B 1 150 ? 10.586 18.078 11 1 98.75 150 THR B C 1
ATOM 4099 O O . THR B 1 150 ? 10.906 18.969 11.805 1 98.75 150 THR B O 1
ATOM 4102 N N . VAL B 1 151 ? 9.398 18.078 10.391 1 98.88 151 VAL B N 1
ATOM 4103 C CA . VAL B 1 151 ? 8.32 18.984 10.773 1 98.88 151 VAL B CA 1
ATOM 4104 C C . VAL B 1 151 ? 7.211 18.188 11.469 1 98.88 151 VAL B C 1
ATOM 4106 O O . VAL B 1 151 ? 6.777 17.156 10.977 1 98.88 151 VAL B O 1
ATOM 4109 N N . SER B 1 152 ? 6.781 18.609 12.602 1 98.81 152 SER B N 1
ATOM 4110 C CA . SER B 1 152 ? 5.676 17.984 13.32 1 98.81 152 SER B CA 1
ATOM 4111 C C . SER B 1 152 ? 4.961 19 14.219 1 98.81 152 SER B C 1
ATOM 4113 O O . SER B 1 152 ? 5.215 20.203 14.141 1 98.81 152 SER B O 1
ATOM 4115 N N . GLY B 1 153 ? 3.951 18.594 14.836 1 97.31 153 GLY B N 1
ATOM 4116 C CA . GLY B 1 153 ? 3.217 19.5 15.703 1 97.31 153 GLY B CA 1
ATOM 4117 C C . GLY B 1 153 ? 3.83 19.625 17.094 1 97.31 153 GLY B C 1
ATOM 4118 O O . GLY B 1 153 ? 4.934 20.156 17.234 1 97.31 153 GLY B O 1
ATOM 4119 N N . MET B 1 154 ? 3.625 19.031 18.062 1 96.44 154 MET B N 1
ATOM 4120 C CA . MET B 1 154 ? 4.102 19.016 19.438 1 96.44 154 MET B CA 1
ATOM 4121 C C . MET B 1 154 ? 3.203 18.156 20.312 1 96.44 154 MET B C 1
ATOM 4123 O O . MET B 1 154 ? 3.381 18.109 21.531 1 96.44 154 MET B O 1
ATOM 4127 N N . ALA B 1 155 ? 2.273 17.516 19.625 1 95.12 155 ALA B N 1
ATOM 4128 C CA . ALA B 1 155 ? 1.371 16.656 20.391 1 95.12 155 ALA B CA 1
ATOM 4129 C C . ALA B 1 155 ? 2.137 15.531 21.078 1 95.12 155 ALA B C 1
ATOM 4131 O O . ALA B 1 155 ? 3.301 15.281 20.75 1 95.12 155 ALA B O 1
ATOM 4132 N N . SER B 1 156 ? 1.479 14.953 22.031 1 95.44 156 SER B N 1
ATOM 4133 C CA . SER B 1 156 ? 2.025 13.719 22.594 1 95.44 156 SER B CA 1
ATOM 4134 C C . SER B 1 156 ? 2.107 12.617 21.547 1 95.44 156 SER B C 1
ATOM 4136 O O . SER B 1 156 ? 1.577 12.766 20.438 1 95.44 156 SER B O 1
ATOM 4138 N N . GLY B 1 157 ? 2.852 11.57 21.875 1 96.75 157 GLY B N 1
ATOM 4139 C CA . GLY B 1 157 ? 2.912 10.43 20.984 1 96.75 157 GLY B CA 1
ATOM 4140 C C . GLY B 1 157 ? 3.902 10.609 19.844 1 96.75 157 GLY B C 1
ATOM 4141 O O . GLY B 1 157 ? 5.078 10.906 20.078 1 96.75 157 GLY B O 1
ATOM 4142 N N . ILE B 1 158 ? 3.434 10.492 18.672 1 98.38 158 ILE B N 1
ATOM 4143 C CA . ILE B 1 158 ? 4.289 10.414 17.5 1 98.38 158 ILE B CA 1
ATOM 4144 C C . ILE B 1 158 ? 5.043 11.734 17.328 1 98.38 158 ILE B C 1
ATOM 4146 O O . ILE B 1 158 ? 6.238 11.734 17.016 1 98.38 158 ILE B O 1
ATOM 4150 N N . ASP B 1 159 ? 4.348 12.883 17.484 1 98.56 159 ASP B N 1
ATOM 4151 C CA . ASP B 1 159 ? 5.031 14.164 17.344 1 98.56 159 ASP B CA 1
ATOM 4152 C C . ASP B 1 159 ? 6.234 14.25 18.281 1 98.56 159 ASP B C 1
ATOM 4154 O O . ASP B 1 159 ? 7.324 14.656 17.859 1 98.56 159 ASP B O 1
ATOM 4158 N N . THR B 1 160 ? 5.988 13.867 19.484 1 98.44 160 THR B N 1
ATOM 4159 C CA . THR B 1 160 ? 7.039 13.898 20.5 1 98.44 160 THR B CA 1
ATOM 4160 C C . THR B 1 160 ? 8.242 13.062 20.047 1 98.44 160 THR B C 1
ATOM 4162 O O . THR B 1 160 ? 9.375 13.547 20.047 1 98.44 160 THR B O 1
ATOM 4165 N N . ALA B 1 161 ? 7.973 11.852 19.688 1 98.5 161 ALA B N 1
ATOM 4166 C CA . ALA B 1 161 ? 9.023 10.922 19.297 1 98.5 161 ALA B CA 1
ATOM 4167 C C . ALA B 1 161 ? 9.781 11.422 18.078 1 98.5 161 ALA B C 1
ATOM 4169 O O . ALA B 1 161 ? 11.016 11.32 18.016 1 98.5 161 ALA B O 1
ATOM 4170 N N . ALA B 1 162 ? 9.078 11.977 17.125 1 98.81 162 ALA B N 1
ATOM 4171 C CA . ALA B 1 162 ? 9.68 12.508 15.906 1 98.81 162 ALA B CA 1
ATOM 4172 C C . ALA B 1 162 ? 10.68 13.617 16.234 1 98.81 162 ALA B C 1
ATOM 4174 O O . ALA B 1 162 ? 11.812 13.602 15.734 1 98.81 162 ALA B O 1
ATOM 4175 N N . HIS B 1 163 ? 10.25 14.547 17.047 1 98.88 163 HIS B N 1
ATOM 4176 C CA . HIS B 1 163 ? 11.125 15.648 17.422 1 98.88 163 HIS B CA 1
ATOM 4177 C C . HIS B 1 163 ? 12.336 15.156 18.203 1 98.88 163 HIS B C 1
ATOM 4179 O O . HIS B 1 163 ? 13.461 15.602 17.953 1 98.88 163 HIS B O 1
ATOM 4185 N N . GLN B 1 164 ? 12.086 14.242 19.141 1 98.56 164 GLN B N 1
ATOM 4186 C CA . GLN B 1 164 ? 13.18 13.695 19.938 1 98.56 164 GLN B CA 1
ATOM 4187 C C . GLN B 1 164 ? 14.242 13.055 19.031 1 98.56 164 GLN B C 1
ATOM 4189 O O . GLN B 1 164 ? 15.438 13.273 19.234 1 98.56 164 GLN B O 1
ATOM 4194 N N . GLY B 1 165 ? 13.789 12.266 18.094 1 98.69 165 GLY B N 1
ATOM 4195 C CA . GLY B 1 165 ? 14.711 11.664 17.141 1 98.69 165 GLY B CA 1
ATOM 4196 C C . GLY B 1 165 ? 15.469 12.695 16.328 1 98.69 165 GLY B C 1
ATOM 4197 O O . GLY B 1 165 ? 16.688 12.578 16.141 1 98.69 165 GLY B O 1
ATOM 4198 N N . ALA B 1 166 ? 14.758 13.68 15.836 1 98.75 166 ALA B N 1
ATOM 4199 C CA . ALA B 1 166 ? 15.359 14.719 15.008 1 98.75 166 ALA B CA 1
ATOM 4200 C C . ALA B 1 166 ? 16.438 15.484 15.773 1 98.75 166 ALA B C 1
ATOM 4202 O O . ALA B 1 166 ? 17.469 15.859 15.211 1 98.75 166 ALA B O 1
ATOM 4203 N N . LEU B 1 167 ? 16.234 15.688 17.031 1 98.5 167 LEU B N 1
ATOM 4204 C CA . LEU B 1 167 ? 17.141 16.469 17.875 1 98.5 167 LEU B CA 1
ATOM 4205 C C . LEU B 1 167 ? 18.438 15.719 18.109 1 98.5 167 LEU B C 1
ATOM 4207 O O . LEU B 1 167 ? 19.422 16.312 18.547 1 98.5 167 LEU B O 1
ATOM 4211 N N . GLU B 1 168 ? 18.422 14.438 17.812 1 97.81 168 GLU B N 1
ATOM 4212 C CA . GLU B 1 168 ? 19.625 13.625 17.984 1 97.81 168 GLU B CA 1
ATOM 4213 C C . GLU B 1 168 ? 20.531 13.711 16.75 1 97.81 168 GLU B C 1
ATOM 4215 O O . GLU B 1 168 ? 21.641 13.172 16.75 1 97.81 168 GLU B O 1
ATOM 4220 N N . ALA B 1 169 ? 20.078 14.367 15.75 1 96.5 169 ALA B N 1
ATOM 4221 C CA . ALA B 1 169 ? 20.828 14.5 14.508 1 96.5 169 ALA B CA 1
ATOM 4222 C C . ALA B 1 169 ? 20.984 15.969 14.109 1 96.5 169 ALA B C 1
ATOM 4224 O O . ALA B 1 169 ? 20.5 16.859 14.812 1 96.5 169 ALA B O 1
ATOM 4225 N N . GLU B 1 170 ? 21.594 16.25 12.992 1 93.69 170 GLU B N 1
ATOM 4226 C CA . GLU B 1 170 ? 22 17.609 12.656 1 93.69 170 GLU B CA 1
ATOM 4227 C C . GLU B 1 170 ? 20.953 18.281 11.766 1 93.69 170 GLU B C 1
ATOM 4229 O O . GLU B 1 170 ? 20.984 19.5 11.594 1 93.69 170 GLU B O 1
ATOM 4234 N N . GLY B 1 171 ? 20.062 17.578 11.273 1 93.69 171 GLY B N 1
ATOM 4235 C CA . GLY B 1 171 ? 19.141 18.109 10.281 1 93.69 171 GLY B CA 1
ATOM 4236 C C . GLY B 1 171 ? 18.172 19.125 10.844 1 93.69 171 GLY B C 1
ATOM 4237 O O . GLY B 1 171 ? 17.609 19.938 10.102 1 93.69 171 GLY B O 1
ATOM 4238 N N . GLY B 1 172 ? 17.922 19.062 12.195 1 96.06 172 GLY B N 1
ATOM 4239 C CA . GLY B 1 172 ? 17.031 20 12.844 1 96.06 172 GLY B CA 1
ATOM 4240 C C . GLY B 1 172 ? 15.578 19.547 12.852 1 96.06 172 GLY B C 1
ATOM 4241 O O . GLY B 1 172 ? 15.258 18.484 12.305 1 96.06 172 GLY B O 1
ATOM 4242 N N . THR B 1 173 ? 14.711 20.312 13.516 1 98.69 173 THR B N 1
ATOM 4243 C CA . THR B 1 173 ? 13.289 20.016 13.625 1 98.69 173 THR B CA 1
ATOM 4244 C C . THR B 1 173 ? 12.477 21.297 13.742 1 98.69 173 THR B C 1
ATOM 4246 O O . THR B 1 173 ? 12.953 22.312 14.273 1 98.69 173 THR B O 1
ATOM 4249 N N . VAL B 1 174 ? 11.328 21.328 13.203 1 98.88 174 VAL B N 1
ATOM 4250 C CA . VAL B 1 174 ? 10.391 22.438 13.242 1 98.88 174 VAL B CA 1
ATOM 4251 C C . VAL B 1 174 ? 9.086 22 13.906 1 98.88 174 VAL B C 1
ATOM 4253 O O . VAL B 1 174 ? 8.422 21.078 13.43 1 98.88 174 VAL B O 1
ATOM 4256 N N . ALA B 1 175 ? 8.758 22.594 14.984 1 98.94 175 ALA B N 1
ATOM 4257 C CA . ALA B 1 175 ? 7.496 22.328 15.672 1 98.94 175 ALA B CA 1
ATOM 4258 C C . ALA B 1 175 ? 6.477 23.422 15.367 1 98.94 175 ALA B C 1
ATOM 4260 O O . ALA B 1 175 ? 6.723 24.609 15.641 1 98.94 175 ALA B O 1
ATOM 4261 N N . VAL B 1 176 ? 5.348 23.062 14.836 1 98.81 176 VAL B N 1
ATOM 4262 C CA . VAL B 1 176 ? 4.281 24.016 14.555 1 98.81 176 VAL B CA 1
ATOM 4263 C C . VAL B 1 176 ? 3.199 23.906 15.633 1 98.81 176 VAL B C 1
ATOM 4265 O O . VAL B 1 176 ? 2.607 22.844 15.82 1 98.81 176 VAL B O 1
ATOM 4268 N N . TRP B 1 177 ? 2.938 25.016 16.266 1 98.31 177 TRP B N 1
ATOM 4269 C CA . TRP B 1 177 ? 2.074 25 17.438 1 98.31 177 TRP B CA 1
ATOM 4270 C C . TRP B 1 177 ? 0.66 25.438 17.078 1 98.31 177 TRP B C 1
ATOM 4272 O O . TRP B 1 177 ? 0.465 26.219 16.141 1 98.31 177 TRP B O 1
ATOM 4282 N N . GLY B 1 178 ? -0.316 24.891 17.875 1 96.69 178 GLY B N 1
ATOM 4283 C CA . GLY B 1 178 ? -1.704 25.312 17.766 1 96.69 178 GLY B CA 1
ATOM 4284 C C . GLY B 1 178 ? -2.111 26.312 18.844 1 96.69 178 GLY B C 1
ATOM 4285 O O . GLY B 1 178 ? -3.301 26.484 19.109 1 96.69 178 GLY B O 1
ATOM 4286 N N . THR B 1 179 ? -1.222 26.844 19.5 1 96.81 179 THR B N 1
ATOM 4287 C CA . THR B 1 179 ? -1.39 27.844 20.547 1 96.81 179 THR B CA 1
ATOM 4288 C C . THR B 1 179 ? -0.509 29.062 20.281 1 96.81 179 THR B C 1
ATOM 4290 O O . THR B 1 179 ? 0.258 29.078 19.312 1 96.81 179 THR B O 1
ATOM 4293 N N . GLY B 1 180 ? -0.775 30.109 21.047 1 97.5 180 GLY B N 1
ATOM 4294 C CA . GLY B 1 180 ? 0.248 31.156 21.031 1 97.5 180 GLY B CA 1
ATOM 4295 C C . GLY B 1 180 ? 1.635 30.625 21.344 1 97.5 180 GLY B C 1
ATOM 4296 O O . GLY B 1 180 ? 1.789 29.703 22.156 1 97.5 180 GLY B O 1
ATOM 4297 N N . ILE B 1 181 ? 2.596 31.203 20.688 1 97.81 181 ILE B N 1
ATOM 4298 C CA . ILE B 1 181 ? 3.953 30.688 20.766 1 97.81 181 ILE B CA 1
ATOM 4299 C C . ILE B 1 181 ? 4.484 30.797 22.188 1 97.81 181 ILE B C 1
ATOM 4301 O O . ILE B 1 181 ? 5.516 30.203 22.516 1 97.81 181 ILE B O 1
ATOM 4305 N N . ASP B 1 182 ? 3.787 31.5 23.062 1 95.75 182 ASP B N 1
ATOM 4306 C CA . ASP B 1 182 ? 4.148 31.688 24.469 1 95.75 182 ASP B CA 1
ATOM 4307 C C . ASP B 1 182 ? 3.441 30.656 25.359 1 95.75 182 ASP B C 1
ATOM 4309 O O . ASP B 1 182 ? 3.582 30.688 26.578 1 95.75 182 ASP B O 1
ATOM 4313 N N . ARG B 1 183 ? 2.691 29.766 24.734 1 94.44 183 ARG B N 1
ATOM 4314 C CA . ARG B 1 183 ? 1.954 28.766 25.5 1 94.44 183 ARG B CA 1
ATOM 4315 C C . ARG B 1 183 ? 2.332 27.344 25.062 1 94.44 183 ARG B C 1
ATOM 4317 O O . ARG B 1 183 ? 1.876 26.875 24.016 1 94.44 183 ARG B O 1
ATOM 4324 N N . ILE B 1 184 ? 3.037 26.688 25.953 1 94.69 184 ILE B N 1
ATOM 4325 C CA . ILE B 1 184 ? 3.469 25.328 25.656 1 94.69 184 ILE B CA 1
ATOM 4326 C C . ILE B 1 184 ? 2.307 24.359 25.875 1 94.69 184 ILE B C 1
ATOM 4328 O O . ILE B 1 184 ? 1.702 24.328 26.953 1 94.69 184 ILE B O 1
ATOM 4332 N N . TYR B 1 185 ? 2.033 23.641 24.828 1 94.12 185 TYR B N 1
ATOM 4333 C CA . TYR B 1 185 ? 1.01 22.594 24.891 1 94.12 185 TYR B CA 1
ATOM 4334 C C . TYR B 1 185 ? 1.403 21.406 24.031 1 94.12 185 TYR B C 1
ATOM 4336 O O . TYR B 1 185 ? 1.738 21.562 22.859 1 94.12 185 TYR B O 1
ATOM 4344 N N . PRO B 1 186 ? 1.303 20.125 24.625 1 94.5 186 PRO B N 1
ATOM 4345 C CA . PRO B 1 186 ? 0.883 19.828 26 1 94.5 186 PRO B CA 1
ATOM 4346 C C . PRO B 1 186 ? 1.966 20.141 27.031 1 94.5 186 PRO B C 1
ATOM 4348 O O . PRO B 1 186 ? 3.148 20.219 26.688 1 94.5 186 PRO B O 1
ATOM 4351 N N . PRO B 1 187 ? 1.497 20.25 28.234 1 91.81 187 PRO B N 1
ATOM 4352 C CA . PRO B 1 187 ? 2.479 20.578 29.281 1 91.81 187 PRO B CA 1
ATOM 4353 C C . PRO B 1 187 ? 3.549 19.5 29.438 1 91.81 187 PRO B C 1
ATOM 4355 O O . PRO B 1 187 ? 4.688 19.797 29.797 1 91.81 187 PRO B O 1
ATOM 4358 N N . ALA B 1 188 ? 3.262 18.297 29.172 1 93.12 188 ALA B N 1
ATOM 4359 C CA . ALA B 1 188 ? 4.184 17.172 29.297 1 93.12 188 ALA B CA 1
ATOM 4360 C C . ALA B 1 188 ? 5.387 17.344 28.375 1 93.12 188 ALA B C 1
ATOM 4362 O O . ALA B 1 188 ? 6.438 16.719 28.594 1 93.12 188 ALA B O 1
ATOM 4363 N N . ASN B 1 189 ? 5.277 18.219 27.328 1 96.5 189 ASN B N 1
ATOM 4364 C CA . ASN B 1 189 ? 6.352 18.391 26.359 1 96.5 189 ASN B CA 1
ATOM 4365 C C . ASN B 1 189 ? 7.102 19.703 26.578 1 96.5 189 ASN B C 1
ATOM 4367 O O . ASN B 1 189 ? 7.703 20.234 25.641 1 96.5 189 ASN B O 1
ATOM 4371 N N . LYS B 1 190 ? 7.078 20.172 27.812 1 95.75 190 LYS B N 1
ATOM 4372 C CA . LYS B 1 190 ? 7.727 21.422 28.141 1 95.75 190 LYS B CA 1
ATOM 4373 C C . LYS B 1 190 ? 9.227 21.375 27.875 1 95.75 190 LYS B C 1
ATOM 4375 O O . LYS B 1 190 ? 9.781 22.25 27.203 1 95.75 190 LYS B O 1
ATOM 4380 N N . ASN B 1 191 ? 9.883 20.344 28.391 1 96.88 191 ASN B N 1
ATOM 4381 C CA . ASN B 1 191 ? 11.32 20.203 28.188 1 96.88 191 ASN B CA 1
ATOM 4382 C C . ASN B 1 191 ? 11.672 20.062 26.719 1 96.88 191 ASN B C 1
ATOM 4384 O O . ASN B 1 191 ? 12.656 20.625 26.25 1 96.88 191 ASN B O 1
ATOM 4388 N N . LEU B 1 192 ? 10.836 19.328 26.031 1 98.06 192 LEU B N 1
ATOM 4389 C CA . LEU B 1 192 ? 11.039 19.172 24.594 1 98.06 192 LEU B CA 1
ATOM 4390 C C . LEU B 1 192 ? 10.914 20.5 23.875 1 98.06 192 LEU B C 1
ATOM 4392 O O . LEU B 1 192 ? 11.719 20.812 22.984 1 98.06 192 LEU B O 1
ATOM 4396 N N . ALA B 1 193 ? 9.984 21.297 24.234 1 98 193 ALA B N 1
ATOM 4397 C CA . ALA B 1 193 ? 9.781 22.625 23.641 1 98 193 ALA B CA 1
ATOM 4398 C C . ALA B 1 193 ? 11.023 23.5 23.812 1 98 193 ALA B C 1
ATOM 4400 O O . ALA B 1 193 ? 11.445 24.188 22.891 1 98 193 ALA B O 1
ATOM 4401 N N . TYR B 1 194 ? 11.586 23.391 24.969 1 97.31 194 TYR B N 1
ATOM 4402 C CA . TYR B 1 194 ? 12.789 24.172 25.25 1 97.31 194 TYR B CA 1
ATOM 4403 C C . TYR B 1 194 ? 13.953 23.719 24.391 1 97.31 194 TYR B C 1
ATOM 4405 O O . TYR B 1 194 ? 14.703 24.531 23.844 1 97.31 194 TYR B O 1
ATOM 4413 N N . GLU B 1 195 ? 14.086 22.453 24.297 1 97.88 195 GLU B N 1
ATOM 4414 C CA . GLU B 1 195 ? 15.156 21.906 23.469 1 97.88 195 GLU B CA 1
ATOM 4415 C C . GLU B 1 195 ? 14.984 22.312 22 1 97.88 195 GLU B C 1
ATOM 4417 O O . GLU B 1 195 ? 15.953 22.672 21.344 1 97.88 195 GLU B O 1
ATOM 4422 N N . ILE B 1 196 ? 13.75 22.266 21.531 1 98.56 196 ILE B N 1
ATOM 4423 C CA . ILE B 1 196 ? 13.477 22.641 20.141 1 98.56 196 ILE B CA 1
ATOM 4424 C C . ILE B 1 196 ? 13.773 24.125 19.938 1 98.56 196 ILE B C 1
ATOM 4426 O O . ILE B 1 196 ? 14.344 24.5 18.906 1 98.56 196 ILE B O 1
ATOM 4430 N N . ALA B 1 197 ? 13.406 24.922 20.875 1 97.56 197 ALA B N 1
ATOM 4431 C CA . ALA B 1 197 ? 13.656 26.359 20.781 1 97.56 197 ALA B CA 1
ATOM 4432 C C . ALA B 1 197 ? 15.156 26.656 20.672 1 97.56 197 ALA B C 1
ATOM 4434 O O . ALA B 1 197 ? 15.562 27.609 20.016 1 97.56 197 ALA B O 1
ATOM 4435 N N . GLU B 1 198 ? 15.922 25.797 21.25 1 96.44 198 GLU B N 1
ATOM 4436 C CA . GLU B 1 198 ? 17.375 25.984 21.266 1 96.44 198 GLU B CA 1
ATOM 4437 C C . GLU B 1 198 ? 18.016 25.438 20 1 96.44 198 GLU B C 1
ATOM 4439 O O . GLU B 1 198 ? 18.906 26.062 19.422 1 96.44 198 GLU B O 1
ATOM 4444 N N . LYS B 1 199 ? 17.547 24.281 19.562 1 96.75 199 LYS B N 1
ATOM 4445 C CA . LYS B 1 199 ? 18.266 23.562 18.516 1 96.75 199 LYS B CA 1
ATOM 4446 C C . LYS B 1 199 ? 17.469 23.516 17.234 1 96.75 199 LYS B C 1
ATOM 4448 O O . LYS B 1 199 ? 18 23.188 16.172 1 96.75 199 LYS B O 1
ATOM 4453 N N . GLY B 1 200 ? 16.266 23.812 17.344 1 98.38 200 GLY B N 1
ATOM 4454 C CA . GLY B 1 200 ? 15.352 23.781 16.203 1 98.38 200 GLY B CA 1
ATOM 4455 C C . GLY B 1 200 ? 14.578 25.078 16.031 1 98.38 200 GLY B C 1
ATOM 4456 O O . GLY B 1 200 ? 15.148 26.156 16.156 1 98.38 200 GLY B O 1
ATOM 4457 N N . LEU B 1 201 ? 13.32 24.906 15.594 1 98.75 201 LEU B N 1
ATOM 4458 C CA . LEU B 1 201 ? 12.469 26.062 15.336 1 98.75 201 LEU B CA 1
ATOM 4459 C C . LEU B 1 201 ? 11.031 25.797 15.789 1 98.75 201 LEU B C 1
ATOM 4461 O O . LEU B 1 201 ? 10.492 24.719 15.531 1 98.75 201 LEU B O 1
ATOM 4465 N N . ILE B 1 202 ? 10.492 26.703 16.484 1 98.81 202 ILE B N 1
ATOM 4466 C CA . ILE B 1 202 ? 9.07 26.703 16.828 1 98.81 202 ILE B CA 1
ATOM 4467 C C . ILE B 1 202 ? 8.328 27.734 16 1 98.81 202 ILE B C 1
ATOM 4469 O O . ILE B 1 202 ? 8.805 28.859 15.828 1 98.81 202 ILE B O 1
ATOM 4473 N N . VAL B 1 203 ? 7.184 27.344 15.445 1 98.75 203 VAL B N 1
ATOM 4474 C CA . VAL B 1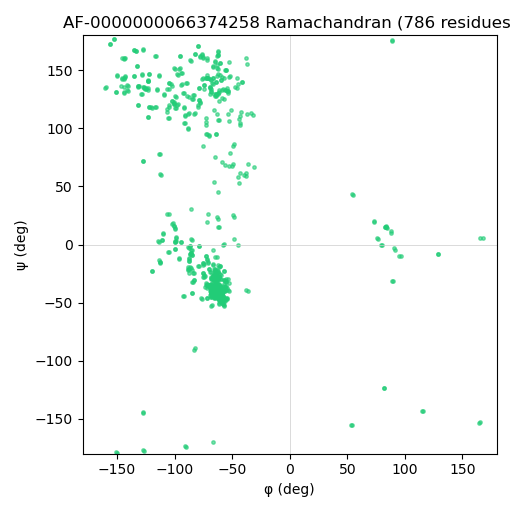 203 ? 6.375 28.203 14.586 1 98.75 203 VAL B CA 1
ATOM 4475 C C . VAL B 1 203 ? 4.941 28.25 15.102 1 98.75 203 VAL B C 1
ATOM 4477 O O . VAL B 1 203 ? 4.375 27.234 15.492 1 98.75 203 VAL B O 1
ATOM 4480 N N . SER B 1 204 ? 4.348 29.391 15.156 1 98.56 204 SER B N 1
ATOM 4481 C CA . SER B 1 204 ? 2.924 29.562 15.445 1 98.56 204 SER B CA 1
ATOM 4482 C C . SER B 1 204 ? 2.324 30.703 14.641 1 98.56 204 SER B C 1
ATOM 4484 O O . SER B 1 204 ? 2.977 31.719 14.422 1 98.56 204 SER B O 1
ATOM 4486 N N . GLU B 1 205 ? 1.103 30.516 14.203 1 97.62 205 GLU B N 1
ATOM 4487 C CA . GLU B 1 205 ? 0.427 31.609 13.5 1 97.62 205 GLU B CA 1
ATOM 4488 C C . GLU B 1 205 ? -0.534 32.344 14.43 1 97.62 205 GLU B C 1
ATOM 4490 O O . GLU B 1 205 ? -1.198 33.281 14.016 1 97.62 205 GLU B O 1
ATOM 4495 N N . PHE B 1 206 ? -0.603 31.953 15.711 1 96.31 206 PHE B N 1
ATOM 4496 C CA . PHE B 1 206 ? -1.611 32.469 16.625 1 96.31 206 PHE B CA 1
ATOM 4497 C C . PHE B 1 206 ? -1.042 33.594 17.484 1 96.31 206 PHE B C 1
ATOM 4499 O O . PHE B 1 206 ? 0.113 33.531 17.906 1 96.31 206 PHE B O 1
ATOM 4506 N N . PRO B 1 207 ? -1.903 34.562 17.812 1 96.31 207 PRO B N 1
ATOM 4507 C CA . PRO B 1 207 ? -1.449 35.688 18.656 1 96.31 207 PRO B CA 1
ATOM 4508 C C . PRO B 1 207 ? -0.961 35.188 20.031 1 96.31 207 PRO B C 1
ATOM 4510 O O . PRO B 1 207 ? -1.351 34.125 20.484 1 96.31 207 PRO B O 1
ATOM 4513 N N . ILE B 1 208 ? -0.119 36.031 20.594 1 97.06 208 ILE B N 1
ATOM 4514 C CA . ILE B 1 208 ? 0.396 35.781 21.938 1 97.06 208 ILE B CA 1
ATOM 4515 C C . ILE B 1 208 ? -0.766 35.562 22.906 1 97.06 208 ILE B C 1
ATOM 4517 O O . ILE B 1 208 ? -1.766 36.281 22.859 1 97.06 208 ILE B O 1
ATOM 4521 N N . GLY B 1 209 ? -0.663 34.5 23.703 1 94.56 209 GLY B N 1
ATOM 4522 C CA . GLY B 1 209 ? -1.661 34.25 24.719 1 94.56 209 GLY B CA 1
ATOM 4523 C C . GLY B 1 209 ? -2.754 33.312 24.281 1 94.56 209 GLY B C 1
ATOM 4524 O O . GLY B 1 209 ? -3.564 32.875 25.094 1 94.56 209 GLY B O 1
ATOM 4525 N N . THR B 1 210 ? -2.826 32.969 22.984 1 94.19 210 THR B N 1
ATOM 4526 C CA . THR B 1 210 ? -3.867 32.062 22.484 1 94.19 210 THR B CA 1
ATOM 4527 C C . THR B 1 210 ? -3.826 30.734 23.203 1 94.19 210 THR B C 1
ATOM 4529 O O . THR B 1 210 ? -2.793 30.062 23.219 1 94.19 210 THR B O 1
ATOM 4532 N N . ARG B 1 211 ? -4.906 30.312 23.766 1 89.75 211 ARG B N 1
ATOM 4533 C CA . ARG B 1 211 ? -5.047 29.062 24.5 1 89.75 211 ARG B CA 1
ATOM 4534 C C . ARG B 1 211 ? -5.281 27.891 23.562 1 89.75 211 ARG B C 1
ATOM 4536 O O . ARG B 1 211 ? -5.516 28.094 22.359 1 89.75 211 ARG B O 1
ATOM 4543 N N . PRO B 1 212 ? -5.094 26.672 24.094 1 90.38 212 PRO B N 1
ATOM 4544 C CA . PRO B 1 212 ? -5.336 25.516 23.234 1 90.38 212 PRO B CA 1
ATOM 4545 C C . PRO B 1 212 ? -6.82 25.281 22.969 1 90.38 212 PRO B C 1
ATOM 4547 O O . PRO B 1 212 ? -7.504 24.625 23.75 1 90.38 212 PRO B O 1
ATOM 4550 N N . TYR B 1 213 ? -7.219 25.812 21.875 1 87.31 213 TYR B N 1
ATOM 4551 C CA . TYR B 1 213 ? -8.57 25.547 21.391 1 87.31 213 TYR B CA 1
ATOM 4552 C C . TYR B 1 213 ? -8.578 24.375 20.422 1 87.31 213 TYR B C 1
ATOM 4554 O O . TYR B 1 213 ? -7.727 24.297 19.516 1 87.31 213 TYR B O 1
ATOM 4562 N N . ALA B 1 214 ? -9.523 23.516 20.516 1 81.12 214 ALA B N 1
ATOM 4563 C CA . ALA B 1 214 ? -9.578 22.281 19.734 1 81.12 214 ALA B CA 1
ATOM 4564 C C . ALA B 1 214 ? -9.547 22.578 18.234 1 81.12 214 ALA B C 1
ATOM 4566 O O . ALA B 1 214 ? -8.898 21.859 17.469 1 81.12 214 ALA B O 1
ATOM 4567 N N . GLY B 1 215 ? -10.086 23.578 17.812 1 84.44 215 GLY B N 1
ATOM 4568 C CA . GLY B 1 215 ? -10.18 23.938 16.406 1 84.44 215 GLY B CA 1
ATOM 4569 C C . GLY B 1 215 ? -8.867 24.469 15.836 1 84.44 215 GLY B C 1
ATOM 4570 O O . GLY B 1 215 ? -8.688 24.5 14.617 1 84.44 215 GLY B O 1
ATOM 4571 N N . ASN B 1 216 ? -7.938 24.875 16.672 1 89.94 216 ASN B N 1
ATOM 4572 C CA . ASN B 1 216 ? -6.664 25.422 16.234 1 89.94 216 ASN B CA 1
ATOM 4573 C C . ASN B 1 216 ? -5.738 24.344 15.68 1 89.94 216 ASN B C 1
ATOM 4575 O O . ASN B 1 216 ? -4.902 24.625 14.82 1 89.94 216 ASN B O 1
ATOM 4579 N N . PHE B 1 217 ? -5.965 23.172 16.188 1 89.62 217 PHE B N 1
ATOM 4580 C CA . PHE B 1 217 ? -4.996 22.125 15.859 1 89.62 217 PHE B CA 1
ATOM 4581 C C . PHE B 1 217 ? -5.207 21.625 14.438 1 89.62 217 PHE B C 1
ATOM 4583 O O . PHE B 1 217 ? -4.262 21.562 13.648 1 89.62 217 PHE B O 1
ATOM 4590 N N . PRO B 1 218 ? -6.426 21.344 14.055 1 85 218 PRO B N 1
ATOM 4591 C CA . PRO B 1 218 ? -6.621 21.016 12.641 1 85 218 PRO B CA 1
ATOM 4592 C C . PRO B 1 218 ? -6.191 22.156 11.719 1 85 218 PRO B C 1
ATOM 4594 O O . PRO B 1 218 ? -5.613 21.906 10.656 1 85 218 PRO B O 1
ATOM 4597 N N . ARG B 1 219 ? -6.438 23.359 12.086 1 87.19 219 ARG B N 1
ATOM 4598 C CA . ARG B 1 219 ? -6 24.516 11.305 1 87.19 219 ARG B CA 1
ATOM 4599 C C . ARG B 1 219 ? -4.477 24.547 11.188 1 87.19 219 ARG B C 1
ATOM 4601 O O . ARG B 1 219 ? -3.939 24.797 10.102 1 87.19 219 ARG B O 1
ATOM 4608 N N . ARG B 1 220 ? -3.879 24.281 12.258 1 94.5 220 ARG B N 1
ATOM 4609 C CA . ARG B 1 220 ? -2.422 24.281 12.328 1 94.5 220 ARG B CA 1
ATOM 4610 C C . ARG B 1 220 ? -1.833 23.188 11.445 1 94.5 220 ARG B C 1
ATOM 4612 O O . ARG B 1 220 ? -0.779 23.375 10.836 1 94.5 220 ARG B O 1
ATOM 4619 N N . ASN B 1 221 ? -2.545 22.141 11.266 1 94.44 221 ASN B N 1
ATOM 4620 C CA . ASN B 1 221 ? -2.035 21 10.516 1 94.44 221 ASN B CA 1
ATOM 4621 C C . ASN B 1 221 ? -1.759 21.359 9.055 1 94.44 221 ASN B C 1
ATOM 4623 O O . ASN B 1 221 ? -0.88 20.781 8.422 1 94.44 221 ASN B O 1
ATOM 4627 N N . ARG B 1 222 ? -2.439 22.359 8.539 1 93.56 222 ARG B N 1
ATOM 4628 C CA . ARG B 1 222 ? -2.193 22.75 7.164 1 93.56 222 ARG B CA 1
ATOM 4629 C C . ARG B 1 222 ? -0.775 23.297 6.992 1 93.56 222 ARG B C 1
ATOM 4631 O O . ARG B 1 222 ? -0.17 23.141 5.93 1 93.56 222 ARG B O 1
ATOM 4638 N N . LEU B 1 223 ? -0.263 23.891 8.031 1 97.38 223 LEU B N 1
ATOM 4639 C CA . LEU B 1 223 ? 1.093 24.438 7.969 1 97.38 223 LEU B CA 1
ATOM 4640 C C . LEU B 1 223 ? 2.123 23.312 7.996 1 97.38 223 LEU B C 1
ATOM 4642 O O . LEU B 1 223 ? 3.158 23.391 7.332 1 97.38 223 LEU B O 1
ATOM 4646 N N . ILE B 1 224 ? 1.822 22.281 8.766 1 97.94 224 ILE B N 1
ATOM 4647 C CA . ILE B 1 224 ? 2.695 21.109 8.797 1 97.94 224 ILE B CA 1
ATOM 4648 C C . ILE B 1 224 ? 2.783 20.484 7.402 1 97.94 224 ILE B C 1
ATOM 4650 O O . ILE B 1 224 ? 3.879 20.219 6.906 1 97.94 224 ILE B O 1
ATOM 4654 N N . ALA B 1 225 ? 1.647 20.328 6.816 1 97.12 225 ALA B N 1
ATOM 4655 C CA . ALA B 1 225 ? 1.573 19.734 5.477 1 97.12 225 ALA B CA 1
ATOM 4656 C C . ALA B 1 225 ? 2.264 20.641 4.453 1 97.12 225 ALA B C 1
ATOM 4658 O O . ALA B 1 225 ? 3.021 20.156 3.609 1 97.12 225 ALA B O 1
ATOM 4659 N N . ALA B 1 226 ? 2.088 21.906 4.543 1 96.56 226 ALA B N 1
ATOM 4660 C CA . ALA B 1 226 ? 2.568 22.859 3.545 1 96.56 226 ALA B CA 1
ATOM 4661 C C . ALA B 1 226 ? 4.086 23 3.605 1 96.56 226 ALA B C 1
ATOM 4663 O O . ALA B 1 226 ? 4.746 23.141 2.574 1 96.56 226 ALA B O 1
ATOM 4664 N N . LEU B 1 227 ? 4.645 22.922 4.742 1 96.94 227 LEU B N 1
ATOM 4665 C CA . LEU B 1 227 ? 6.07 23.141 4.941 1 96.94 227 LEU B CA 1
ATOM 4666 C C . LEU B 1 227 ? 6.887 21.953 4.449 1 96.94 227 LEU B C 1
ATOM 4668 O O . LEU B 1 227 ? 8.102 22.062 4.27 1 96.94 227 LEU B O 1
ATOM 4672 N N . SER B 1 228 ? 6.207 20.812 4.25 1 97.31 228 SER B N 1
ATOM 4673 C CA . SER B 1 228 ? 6.941 19.578 4.035 1 97.31 228 SER B CA 1
ATOM 4674 C C . SER B 1 228 ? 6.73 19.047 2.617 1 97.31 228 SER B C 1
ATOM 4676 O O . SER B 1 228 ? 5.629 19.141 2.072 1 97.31 228 SER B O 1
ATOM 4678 N N . GLN B 1 229 ? 7.742 18.438 2.072 1 96.5 229 GLN B N 1
ATOM 4679 C CA . GLN B 1 229 ? 7.633 17.797 0.767 1 96.5 229 GLN B CA 1
ATOM 4680 C C . GLN B 1 229 ? 6.867 16.484 0.864 1 96.5 229 GLN B C 1
ATOM 4682 O O . GLN B 1 229 ? 6.258 16.031 -0.113 1 96.5 229 GLN B O 1
ATOM 4687 N N . VAL B 1 230 ? 6.98 15.953 2 1 98.06 230 VAL B N 1
ATOM 468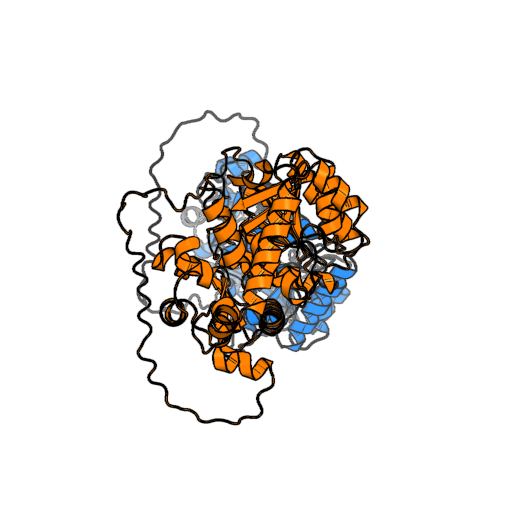8 C CA . VAL B 1 230 ? 6.34 14.664 2.234 1 98.06 230 VAL B CA 1
ATOM 4689 C C . VAL B 1 230 ? 5.785 14.617 3.656 1 98.06 230 VAL B C 1
ATOM 4691 O O . VAL B 1 230 ? 6.363 15.203 4.574 1 98.06 230 VAL B O 1
ATOM 4694 N N . THR B 1 231 ? 4.668 13.961 3.783 1 98.75 231 THR B N 1
ATOM 4695 C CA . THR B 1 231 ? 4.094 13.688 5.098 1 98.75 231 THR B CA 1
ATOM 4696 C C . THR B 1 231 ? 4.035 12.188 5.363 1 98.75 231 THR B C 1
ATOM 4698 O O . THR B 1 231 ? 3.371 11.445 4.633 1 98.75 231 THR B O 1
ATOM 4701 N N . LEU B 1 232 ? 4.738 11.781 6.398 1 98.88 232 LEU B N 1
ATOM 4702 C CA . LEU B 1 232 ? 4.746 10.383 6.828 1 98.88 232 LEU B CA 1
ATOM 4703 C C . LEU B 1 232 ? 3.82 10.18 8.023 1 98.88 232 LEU B C 1
ATOM 4705 O O . LEU B 1 232 ? 4 10.805 9.07 1 98.88 232 LEU B O 1
ATOM 4709 N N . VAL B 1 233 ? 2.848 9.32 7.875 1 98.81 233 VAL B N 1
ATOM 4710 C CA . VAL B 1 233 ? 1.999 8.914 8.992 1 98.81 233 VAL B CA 1
ATOM 4711 C C . VAL B 1 233 ? 2.498 7.59 9.57 1 98.81 233 VAL B C 1
ATOM 4713 O O . VAL B 1 233 ? 2.502 6.566 8.883 1 98.81 233 VAL B O 1
ATOM 4716 N N . VAL B 1 234 ? 2.854 7.582 10.828 1 98.19 234 VAL B N 1
ATOM 4717 C CA . VAL B 1 234 ? 3.541 6.434 11.406 1 98.19 234 VAL B CA 1
ATOM 4718 C C . VAL B 1 234 ? 2.52 5.473 12.008 1 98.19 234 VAL B C 1
ATOM 4720 O O . VAL B 1 234 ? 2.67 4.254 11.906 1 98.19 234 VAL B O 1
ATOM 4723 N N . GLU B 1 235 ? 1.556 6.031 12.727 1 95.19 235 GLU B N 1
ATOM 4724 C CA . GLU B 1 235 ? 0.468 5.293 13.359 1 95.19 235 GLU B CA 1
ATOM 4725 C C . GLU B 1 235 ? -0.791 6.148 13.469 1 95.19 235 GLU B C 1
ATOM 4727 O O . GLU B 1 235 ? -0.734 7.289 13.93 1 95.19 235 GLU B O 1
ATOM 4732 N N . ALA B 1 236 ? -1.847 5.516 13.031 1 96.19 236 ALA B N 1
ATOM 4733 C CA . ALA B 1 236 ? -3.113 6.242 13.094 1 96.19 236 ALA B CA 1
ATOM 4734 C C . ALA B 1 236 ? -4.297 5.281 13.039 1 96.19 236 ALA B C 1
ATOM 4736 O O . ALA B 1 236 ? -4.293 4.32 12.273 1 96.19 236 ALA B O 1
ATOM 4737 N N . ALA B 1 237 ? -5.219 5.527 13.883 1 91 237 ALA B N 1
ATOM 4738 C CA . ALA B 1 237 ? -6.523 4.887 13.734 1 91 237 ALA B CA 1
ATOM 4739 C C . ALA B 1 237 ? -7.371 5.602 12.688 1 91 237 ALA B C 1
ATOM 4741 O O . ALA B 1 237 ? -6.996 6.676 12.203 1 91 237 ALA B O 1
ATOM 4742 N N . LEU B 1 238 ? -8.469 5.055 12.312 1 90.19 238 LEU B N 1
ATOM 4743 C CA . LEU B 1 238 ? -9.312 5.609 11.266 1 90.19 238 LEU B CA 1
ATOM 4744 C C . LEU B 1 238 ? -9.82 6.996 11.648 1 90.19 238 LEU B C 1
ATOM 4746 O O . LEU B 1 238 ? -9.992 7.859 10.781 1 90.19 238 LEU B O 1
ATOM 4750 N N . GLU B 1 239 ? -9.969 7.301 12.93 1 84.31 239 GLU B N 1
ATOM 4751 C CA . GLU B 1 239 ? -10.516 8.57 13.406 1 84.31 239 GLU B CA 1
ATOM 4752 C C . GLU B 1 239 ? -9.398 9.516 13.844 1 84.31 239 GLU B C 1
ATOM 4754 O O . GLU B 1 239 ? -9.672 10.578 14.414 1 84.31 239 GLU B O 1
ATOM 4759 N N . SER B 1 240 ? -8.25 9.195 13.445 1 86.56 240 SER B N 1
ATOM 4760 C CA . SER B 1 240 ? -7.094 9.953 13.914 1 86.56 240 SER B CA 1
ATOM 4761 C C . SER B 1 240 ? -7 11.305 13.211 1 86.56 240 SER B C 1
ATOM 4763 O O . SER B 1 240 ? -7.23 11.406 12.008 1 86.56 240 SER B O 1
ATOM 4765 N N . GLY B 1 241 ? -6.578 12.359 13.906 1 86.56 241 GLY B N 1
ATOM 4766 C CA . GLY B 1 241 ? -6.332 13.68 13.359 1 86.56 241 GLY B CA 1
ATOM 4767 C C . GLY B 1 241 ? -5.199 13.711 12.352 1 86.56 241 GLY B C 1
ATOM 4768 O O . GLY B 1 241 ? -5.141 14.602 11.5 1 86.56 241 GLY B O 1
ATOM 4769 N N . SER B 1 242 ? -4.312 12.773 12.445 1 91.31 242 SER B N 1
ATOM 4770 C CA . SER B 1 242 ? -3.186 12.719 11.523 1 91.31 242 SER B CA 1
ATOM 4771 C C . SER B 1 242 ? -3.654 12.453 10.094 1 91.31 242 SER B C 1
ATOM 4773 O O . SER B 1 242 ? -2.965 12.789 9.133 1 91.31 242 SER B O 1
ATOM 4775 N N . LEU B 1 243 ? -4.77 11.82 9.984 1 92.31 243 LEU B N 1
ATOM 4776 C CA . LEU B 1 243 ? -5.305 11.578 8.648 1 92.31 243 LEU B CA 1
ATOM 4777 C C . LEU B 1 243 ? -5.691 12.891 7.969 1 92.31 243 LEU B C 1
ATOM 4779 O O . LEU B 1 243 ? -5.613 13.008 6.746 1 92.31 243 LEU B O 1
ATOM 4783 N N . ILE B 1 244 ? -5.992 13.867 8.773 1 88.62 244 ILE B N 1
ATOM 4784 C CA . ILE B 1 244 ? -6.316 15.195 8.258 1 88.62 244 ILE B CA 1
ATOM 4785 C C . ILE B 1 244 ? -5.066 15.836 7.656 1 88.62 244 ILE B C 1
ATOM 4787 O O . ILE B 1 244 ? -5.109 16.375 6.551 1 88.62 244 ILE B O 1
ATOM 4791 N N . THR B 1 245 ? -4.02 15.727 8.359 1 95.69 245 THR B N 1
ATOM 4792 C CA . THR B 1 245 ? -2.758 16.266 7.867 1 95.69 245 THR B CA 1
ATOM 4793 C C . THR B 1 245 ? -2.373 15.609 6.543 1 95.69 245 THR B C 1
ATOM 4795 O O . THR B 1 245 ? -1.958 16.297 5.605 1 95.69 245 THR B O 1
ATOM 4798 N N . ALA B 1 246 ? -2.557 14.305 6.531 1 96.81 246 ALA B N 1
ATOM 4799 C CA . ALA B 1 246 ? -2.258 13.562 5.309 1 96.81 246 ALA B CA 1
ATOM 4800 C C . ALA B 1 246 ? -3.154 14.023 4.16 1 96.81 246 ALA B C 1
ATOM 4802 O O . ALA B 1 246 ? -2.689 14.195 3.029 1 96.81 246 ALA B O 1
ATOM 4803 N N . GLY B 1 247 ? -4.383 14.188 4.438 1 93.25 247 GLY B N 1
ATOM 4804 C CA . GLY B 1 247 ? -5.316 14.68 3.434 1 93.25 247 GLY B CA 1
ATOM 4805 C C . GLY B 1 247 ? -4.949 16.047 2.898 1 93.25 247 GLY B C 1
ATOM 4806 O O . GLY B 1 247 ? -4.992 16.281 1.688 1 93.25 247 GLY B O 1
ATOM 4807 N N . LEU B 1 248 ? -4.625 16.938 3.734 1 91.56 248 LEU B N 1
ATOM 4808 C CA . LEU B 1 248 ? -4.203 18.281 3.354 1 91.56 248 LEU B CA 1
ATOM 4809 C C . LEU B 1 248 ? -2.955 18.219 2.48 1 91.56 248 LEU B C 1
ATOM 4811 O O . LEU B 1 248 ? -2.869 18.938 1.473 1 91.56 248 LEU B O 1
ATOM 4815 N N . ALA B 1 249 ? -2.025 17.406 2.873 1 96.62 249 ALA B N 1
ATOM 4816 C CA . ALA B 1 249 ? -0.802 17.234 2.094 1 96.62 249 ALA B CA 1
ATOM 4817 C C . ALA B 1 249 ? -1.116 16.781 0.673 1 96.62 249 ALA B C 1
ATOM 4819 O O . ALA B 1 249 ? -0.599 17.328 -0.296 1 96.62 249 ALA B O 1
ATOM 4820 N N . ALA B 1 250 ? -1.936 15.812 0.608 1 94.25 250 ALA B N 1
ATOM 4821 C CA . ALA B 1 250 ? -2.324 15.289 -0.7 1 94.25 250 ALA B CA 1
ATOM 4822 C C . ALA B 1 250 ? -2.967 16.375 -1.557 1 94.25 250 ALA B C 1
ATOM 4824 O O . ALA B 1 250 ? -2.648 16.516 -2.74 1 94.25 250 ALA B O 1
ATOM 4825 N N . GLU B 1 251 ? -3.773 17.156 -0.989 1 87.62 251 GLU B N 1
ATOM 4826 C CA . GLU B 1 251 ? -4.477 18.234 -1.694 1 87.62 251 GLU B CA 1
ATOM 4827 C C . GLU B 1 251 ? -3.508 19.297 -2.195 1 87.62 251 GLU B C 1
ATOM 4829 O O . GLU B 1 251 ? -3.746 19.922 -3.229 1 87.62 251 GLU B O 1
ATOM 4834 N N . MET B 1 252 ? -2.508 19.438 -1.502 1 91.94 252 MET B N 1
ATOM 4835 C CA . MET B 1 252 ? -1.512 20.438 -1.86 1 91.94 252 MET B CA 1
ATOM 4836 C C . MET B 1 252 ? -0.501 19.875 -2.854 1 91.94 252 MET B C 1
ATOM 4838 O O . MET B 1 252 ? 0.468 20.547 -3.209 1 91.94 252 MET B O 1
ATOM 4842 N N . GLY B 1 253 ? -0.689 18.625 -3.186 1 92.44 253 GLY B N 1
ATOM 4843 C CA . GLY B 1 253 ? 0.203 18 -4.148 1 92.44 253 GLY B CA 1
ATOM 4844 C C . GLY B 1 253 ? 1.482 17.469 -3.521 1 92.44 253 GLY B C 1
ATOM 4845 O O . GLY B 1 253 ? 2.48 17.266 -4.215 1 92.44 253 GLY B O 1
ATOM 4846 N N . ARG B 1 254 ? 1.477 17.359 -2.209 1 95.44 254 ARG B N 1
ATOM 4847 C CA . ARG B 1 254 ? 2.621 16.797 -1.505 1 95.44 254 ARG B CA 1
ATOM 4848 C C . ARG B 1 254 ? 2.527 15.273 -1.442 1 95.44 254 ARG B C 1
ATOM 4850 O O . ARG B 1 254 ? 1.436 14.703 -1.531 1 95.44 254 ARG B O 1
ATOM 4857 N N . GLU B 1 255 ? 3.689 14.664 -1.246 1 97.25 255 GLU B N 1
ATOM 4858 C CA . GLU B 1 255 ? 3.699 13.211 -1.118 1 97.25 255 GLU B CA 1
ATOM 4859 C C . GLU B 1 255 ? 3.164 12.773 0.242 1 97.25 255 GLU B C 1
ATOM 4861 O O . GLU B 1 255 ? 3.477 13.383 1.265 1 97.25 255 GLU B O 1
ATOM 4866 N N . VAL B 1 256 ? 2.338 11.734 0.187 1 98.62 256 VAL B N 1
ATOM 4867 C CA . VAL B 1 256 ? 1.837 11.148 1.426 1 98.62 256 VAL B CA 1
ATOM 4868 C C . VAL B 1 256 ? 2.352 9.719 1.566 1 98.62 256 VAL B C 1
ATOM 4870 O O . VAL B 1 256 ? 2.314 8.945 0.61 1 98.62 256 VAL B O 1
ATOM 4873 N N . MET B 1 257 ? 2.852 9.383 2.742 1 98.75 257 MET B N 1
ATOM 4874 C CA . MET B 1 257 ? 3.4 8.07 3.055 1 98.75 257 MET B CA 1
ATOM 4875 C C . MET B 1 257 ? 2.854 7.551 4.383 1 98.75 257 MET B C 1
ATOM 4877 O O . MET B 1 257 ? 2.438 8.336 5.234 1 98.75 257 MET B O 1
ATOM 4881 N N . ALA B 1 258 ? 2.822 6.246 4.504 1 98.75 258 ALA B N 1
ATOM 4882 C CA . ALA B 1 258 ? 2.305 5.664 5.738 1 98.75 258 ALA B CA 1
ATOM 4883 C C . ALA B 1 258 ? 3.043 4.375 6.09 1 98.75 258 ALA B C 1
ATOM 4885 O O . ALA B 1 258 ? 3.406 3.6 5.203 1 98.75 258 ALA B O 1
ATOM 4886 N N . VAL B 1 259 ? 3.264 4.184 7.316 1 98 259 VAL B N 1
ATOM 4887 C CA . VAL B 1 259 ? 3.896 2.977 7.844 1 98 259 VAL B CA 1
ATOM 4888 C C . VAL B 1 259 ? 2.846 1.884 8.031 1 98 259 VAL B C 1
ATOM 4890 O O . VAL B 1 259 ? 1.82 2.104 8.68 1 98 259 VAL B O 1
ATOM 4893 N N . PRO B 1 260 ? 3.107 0.722 7.414 1 96.62 260 PRO B N 1
ATOM 4894 C CA . PRO B 1 260 ? 2.146 -0.371 7.582 1 96.62 260 PRO B CA 1
ATOM 4895 C C . PRO B 1 260 ? 2.252 -1.044 8.945 1 96.62 260 PRO B C 1
ATOM 4897 O O . PRO B 1 260 ? 3.217 -0.81 9.68 1 96.62 260 PRO B O 1
ATOM 4900 N N . GLY B 1 261 ? 1.213 -1.8 9.328 1 92.06 261 GLY B N 1
ATOM 4901 C CA . GLY B 1 261 ? 1.173 -2.619 10.523 1 92.06 261 GLY B CA 1
ATOM 4902 C C . GLY B 1 261 ? 0.296 -3.85 10.383 1 92.06 261 GLY B C 1
ATOM 4903 O O . GLY B 1 261 ? -0.222 -4.125 9.297 1 92.06 261 GLY B O 1
ATOM 4904 N N . SER B 1 262 ? 0.232 -4.594 11.461 1 88.06 262 SER B N 1
ATOM 4905 C CA . SER B 1 262 ? -0.599 -5.793 11.445 1 88.06 262 SER B CA 1
ATOM 4906 C C . SER B 1 262 ? -2.059 -5.453 11.164 1 88.06 262 SER B C 1
ATOM 4908 O O . SER B 1 262 ? -2.572 -4.445 11.656 1 88.06 262 SER B O 1
ATOM 4910 N N . ILE B 1 263 ? -2.707 -6.324 10.375 1 90.62 263 ILE B N 1
ATOM 4911 C CA . ILE B 1 263 ? -4.109 -6.086 10.062 1 90.62 263 ILE B CA 1
ATOM 4912 C C . ILE B 1 263 ? -4.953 -6.23 11.328 1 90.62 263 ILE B C 1
ATOM 4914 O O . ILE B 1 263 ? -6.094 -5.762 11.383 1 90.62 263 ILE B O 1
ATOM 4918 N N . ASP B 1 264 ? -4.387 -6.871 12.391 1 84.44 264 ASP B N 1
ATOM 4919 C CA . ASP B 1 264 ? -5.105 -7.078 13.641 1 84.44 264 ASP B CA 1
ATOM 4920 C C . ASP B 1 264 ? -4.945 -5.875 14.57 1 84.44 264 ASP B C 1
ATOM 4922 O O . ASP B 1 264 ? -5.59 -5.805 15.625 1 84.44 264 ASP B O 1
ATOM 4926 N N . ASN B 1 265 ? -4.078 -4.93 14.219 1 82.56 265 ASN B N 1
ATOM 4927 C CA . ASN B 1 265 ? -3.82 -3.736 15.016 1 82.56 265 ASN B CA 1
ATOM 4928 C C . ASN B 1 265 ? -4.742 -2.586 14.617 1 82.56 265 ASN B C 1
ATOM 4930 O O . ASN B 1 265 ? -4.59 -2.01 13.539 1 82.56 265 ASN B O 1
ATOM 4934 N N . PRO B 1 266 ? -5.676 -2.221 15.5 1 86.88 266 PRO B N 1
ATOM 4935 C CA . PRO B 1 266 ? -6.59 -1.127 15.156 1 86.88 266 PRO B CA 1
ATOM 4936 C C . PRO B 1 266 ? -5.863 0.198 14.93 1 86.88 266 PRO B C 1
ATOM 4938 O O . PRO B 1 266 ? -6.348 1.052 14.188 1 86.88 266 PRO B O 1
ATOM 4941 N N . HIS B 1 267 ? -4.715 0.351 15.5 1 88 267 HIS B N 1
ATOM 4942 C CA . HIS B 1 267 ? -3.953 1.591 15.406 1 88 267 HIS B CA 1
ATOM 4943 C C . HIS B 1 267 ? -3.234 1.697 14.062 1 88 267 HIS B C 1
ATOM 4945 O O . HIS B 1 267 ? -2.592 2.711 13.781 1 88 267 HIS B O 1
ATOM 4951 N N . SER B 1 268 ? -3.391 0.642 13.219 1 92.44 268 SER B N 1
ATOM 4952 C CA . SER B 1 268 ? -2.773 0.67 11.898 1 92.44 268 SER B CA 1
ATOM 4953 C C . SER B 1 268 ? -3.809 0.929 10.805 1 92.44 268 SER B C 1
ATOM 4955 O O . SER B 1 268 ? -3.455 1.149 9.648 1 92.44 268 SER B O 1
ATOM 4957 N N . LYS B 1 269 ? -5.09 0.955 11.156 1 94.81 269 LYS B N 1
ATOM 4958 C CA . LYS B 1 269 ? -6.164 1.003 10.164 1 94.81 269 LYS B CA 1
ATOM 4959 C C . LYS B 1 269 ? -6.137 2.314 9.383 1 94.81 269 LYS B C 1
ATOM 4961 O O . LYS B 1 269 ? -6.441 2.338 8.195 1 94.81 269 LYS B O 1
ATOM 4966 N N . GLY B 1 270 ? -5.809 3.412 10.07 1 97.06 270 GLY B N 1
ATOM 4967 C CA . GLY B 1 270 ? -5.684 4.684 9.375 1 97.06 270 GLY B CA 1
ATOM 4968 C C . GLY B 1 270 ? -4.566 4.699 8.352 1 97.06 270 GLY B C 1
ATOM 4969 O O . GLY B 1 270 ? -4.746 5.195 7.238 1 97.06 270 GLY B O 1
ATOM 4970 N N . CYS B 1 271 ? -3.436 4.168 8.734 1 97.94 271 CYS B N 1
ATOM 4971 C CA . CYS B 1 271 ? -2.316 4.062 7.805 1 97.94 271 CYS B CA 1
ATOM 4972 C C . CYS B 1 271 ? -2.682 3.188 6.609 1 97.94 271 CYS B C 1
ATOM 4974 O O . CYS B 1 271 ? -2.371 3.529 5.469 1 97.94 271 CYS B O 1
ATOM 4976 N N . HIS B 1 272 ? -3.338 2.094 6.883 1 97.69 272 HIS B N 1
ATOM 4977 C CA . HIS B 1 272 ? -3.758 1.202 5.809 1 97.69 272 HIS B CA 1
ATOM 4978 C C . HIS B 1 272 ? -4.719 1.904 4.855 1 97.69 272 HIS B C 1
ATOM 4980 O O . HIS B 1 272 ? -4.613 1.752 3.637 1 97.69 272 HIS B O 1
ATOM 4986 N N . LYS B 1 273 ? -5.641 2.621 5.395 1 97.31 273 LYS B N 1
ATOM 4987 C CA . LYS B 1 273 ? -6.57 3.381 4.562 1 97.31 273 LYS B CA 1
ATOM 4988 C C . LYS B 1 273 ? -5.82 4.344 3.643 1 97.31 273 LYS B C 1
ATOM 4990 O O . LYS B 1 273 ? -6.121 4.43 2.449 1 97.31 273 LYS B O 1
ATOM 4995 N N . LEU B 1 274 ? -4.895 5.023 4.203 1 98.06 274 LEU B N 1
ATOM 4996 C CA . LEU B 1 274 ? -4.098 5.949 3.402 1 98.06 274 LEU B CA 1
ATOM 4997 C C . LEU B 1 274 ? -3.402 5.219 2.26 1 98.06 274 LEU B C 1
ATOM 4999 O O . LEU B 1 274 ? -3.389 5.699 1.125 1 98.06 274 LEU B O 1
ATOM 5003 N N . ILE B 1 275 ? -2.828 4.078 2.531 1 98.12 275 ILE B N 1
ATOM 5004 C CA . ILE B 1 275 ? -2.098 3.314 1.526 1 98.12 275 ILE B CA 1
ATOM 5005 C C . ILE B 1 275 ? -3.064 2.826 0.448 1 98.12 275 ILE B C 1
ATOM 5007 O O . ILE B 1 275 ? -2.764 2.906 -0.745 1 98.12 275 ILE B O 1
ATOM 5011 N N . LYS B 1 276 ? -4.156 2.316 0.876 1 97.12 276 LYS B N 1
ATOM 5012 C CA . LYS B 1 276 ? -5.18 1.896 -0.079 1 97.12 276 LYS B CA 1
ATOM 5013 C C . LYS B 1 276 ? -5.605 3.057 -0.972 1 97.12 276 LYS B C 1
ATOM 5015 O O . LYS B 1 276 ? -5.938 2.857 -2.143 1 97.12 276 LYS B O 1
ATOM 5020 N N . ASP B 1 277 ? -5.531 4.281 -0.399 1 95.12 277 ASP B N 1
ATOM 5021 C CA . ASP B 1 277 ? -5.957 5.473 -1.128 1 95.12 277 ASP B CA 1
ATOM 5022 C C . ASP B 1 277 ? -4.824 6.023 -1.992 1 95.12 277 ASP B C 1
ATOM 5024 O O . ASP B 1 277 ? -5 7.02 -2.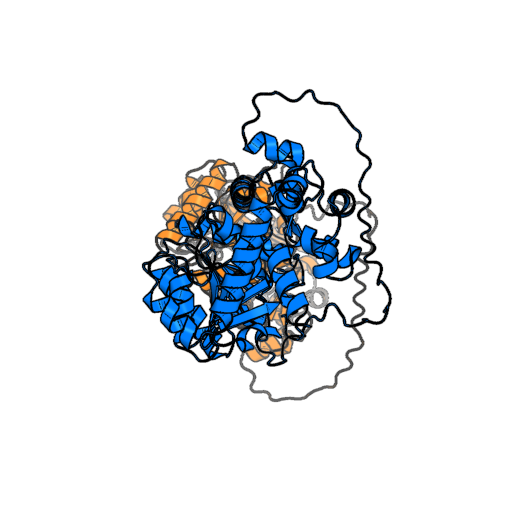697 1 95.12 277 ASP B O 1
ATOM 5028 N N . GLY B 1 278 ? -3.682 5.457 -1.837 1 95.69 278 GLY B N 1
ATOM 5029 C CA . GLY B 1 278 ? -2.643 5.859 -2.773 1 95.69 278 GLY B CA 1
ATOM 5030 C C . GLY B 1 278 ? -1.352 6.273 -2.092 1 95.69 278 GLY B C 1
ATOM 5031 O O . GLY B 1 278 ? -0.346 6.527 -2.756 1 95.69 278 GLY B O 1
ATOM 5032 N N . ALA B 1 279 ? -1.359 6.391 -0.783 1 98.06 279 ALA B N 1
ATOM 5033 C CA . ALA B 1 279 ? -0.123 6.707 -0.073 1 98.06 279 ALA B CA 1
ATOM 5034 C C . ALA B 1 279 ? 0.918 5.609 -0.266 1 98.06 279 ALA B C 1
ATOM 5036 O O . ALA B 1 279 ? 0.569 4.438 -0.428 1 98.06 279 ALA B O 1
ATOM 5037 N N . LYS B 1 280 ? 2.129 5.949 -0.216 1 97.94 280 LYS B N 1
ATOM 5038 C CA . LYS B 1 280 ? 3.199 4.973 -0.395 1 97.94 280 LYS B CA 1
ATOM 5039 C C . LYS B 1 280 ? 3.494 4.238 0.909 1 97.94 280 LYS B C 1
ATOM 5041 O O . LYS B 1 280 ? 3.684 4.863 1.953 1 97.94 280 LYS B O 1
ATOM 5046 N N . LEU B 1 281 ? 3.504 2.969 0.816 1 98.56 281 LEU B N 1
ATOM 5047 C CA . LEU B 1 281 ? 3.951 2.168 1.951 1 98.56 281 LEU B CA 1
ATOM 5048 C C . LEU B 1 281 ? 5.422 2.434 2.258 1 98.56 281 LEU B C 1
ATOM 5050 O O . LEU B 1 281 ? 6.27 2.336 1.369 1 98.56 281 LEU B O 1
ATOM 5054 N N . THR B 1 282 ? 5.73 2.748 3.514 1 98.44 282 THR B N 1
ATOM 5055 C CA . THR B 1 282 ? 7.078 3.178 3.875 1 98.44 282 THR B CA 1
ATOM 5056 C C . THR B 1 282 ? 7.609 2.357 5.047 1 98.44 282 THR B C 1
ATOM 5058 O O . THR B 1 282 ? 6.941 2.221 6.07 1 98.44 282 THR B O 1
ATOM 5061 N N . GLU B 1 283 ? 8.852 1.822 4.863 1 95.81 283 GLU B N 1
ATOM 5062 C CA . GLU B 1 283 ? 9.445 0.989 5.902 1 95.81 283 GLU B CA 1
ATOM 5063 C C . GLU B 1 283 ? 10.75 1.594 6.418 1 95.81 283 GLU B C 1
ATOM 5065 O O . GLU B 1 283 ? 11.227 1.228 7.492 1 95.81 283 GLU B O 1
ATOM 5070 N N . CYS B 1 284 ? 11.352 2.441 5.578 1 95.5 284 CYS B N 1
ATOM 5071 C CA . CYS B 1 284 ? 12.672 2.963 5.906 1 95.5 284 CYS B CA 1
ATOM 5072 C C . CYS B 1 284 ? 12.93 4.285 5.195 1 95.5 284 CYS B C 1
ATOM 5074 O O . CYS B 1 284 ? 12.102 4.738 4.398 1 95.5 284 CYS B O 1
ATOM 5076 N N . LEU B 1 285 ? 14.016 4.895 5.535 1 97.25 285 LEU B N 1
ATOM 5077 C CA . LEU B 1 285 ? 14.375 6.195 4.98 1 97.25 285 LEU B CA 1
ATOM 5078 C C . LEU B 1 285 ? 14.5 6.121 3.461 1 97.25 285 LEU B C 1
ATOM 5080 O O . LEU B 1 285 ? 14.086 7.043 2.754 1 97.25 285 LEU B O 1
ATOM 5084 N N . ASP B 1 286 ? 15.008 5.062 2.926 1 96 286 ASP B N 1
ATOM 5085 C CA . ASP B 1 286 ? 15.211 4.926 1.487 1 96 286 ASP B CA 1
ATOM 5086 C C . ASP B 1 286 ? 13.883 5.012 0.734 1 96 286 ASP B C 1
ATOM 5088 O O . ASP B 1 286 ? 13.836 5.523 -0.386 1 96 286 ASP B O 1
ATOM 5092 N N . ASP B 1 287 ? 12.867 4.508 1.319 1 96.94 287 ASP B N 1
ATOM 5093 C CA . ASP B 1 287 ? 11.547 4.633 0.707 1 96.94 287 ASP B CA 1
ATOM 5094 C C . ASP B 1 287 ? 11.164 6.098 0.514 1 96.94 287 ASP B C 1
ATOM 5096 O O . ASP B 1 287 ? 10.578 6.465 -0.505 1 96.94 287 ASP B O 1
ATOM 5100 N N . ILE B 1 288 ? 11.523 6.938 1.492 1 97.81 288 ILE B N 1
ATOM 5101 C CA . ILE B 1 288 ? 11.203 8.359 1.443 1 97.81 288 ILE B CA 1
ATOM 5102 C C . ILE B 1 288 ? 12.07 9.047 0.393 1 97.81 288 ILE B C 1
ATOM 5104 O O . ILE B 1 288 ? 11.562 9.781 -0.456 1 97.81 288 ILE B O 1
ATOM 5108 N N . LEU B 1 289 ? 13.297 8.766 0.396 1 96.81 289 LEU B N 1
ATOM 5109 C CA . LEU B 1 289 ? 14.258 9.445 -0.469 1 96.81 289 LEU B CA 1
ATOM 5110 C C . LEU B 1 289 ? 14.039 9.062 -1.929 1 96.81 289 LEU B C 1
ATOM 5112 O O . LEU B 1 289 ? 14.242 9.883 -2.828 1 96.81 289 LEU B O 1
ATOM 5116 N N . ASN B 1 290 ? 13.656 7.832 -2.145 1 94.25 290 ASN B N 1
ATOM 5117 C CA . ASN B 1 290 ? 13.383 7.383 -3.506 1 94.25 290 ASN B CA 1
ATOM 5118 C C . ASN B 1 290 ? 12.172 8.109 -4.102 1 94.25 290 ASN B C 1
ATOM 5120 O O . ASN B 1 290 ? 12.164 8.438 -5.289 1 94.25 290 ASN B O 1
ATOM 5124 N N . GLU B 1 291 ? 11.25 8.344 -3.268 1 93.81 291 GLU B N 1
ATOM 5125 C CA . GLU B 1 291 ? 10.023 8.992 -3.727 1 93.81 291 GLU B CA 1
ATOM 5126 C C . GLU B 1 291 ? 10.188 10.508 -3.777 1 93.81 291 GLU B C 1
ATOM 5128 O O . GLU B 1 291 ? 9.531 11.188 -4.57 1 93.81 291 GLU B O 1
ATOM 5133 N N . CYS B 1 292 ? 11.039 11.055 -2.873 1 95.19 292 CYS B N 1
ATOM 5134 C CA . CYS B 1 292 ? 11.234 12.492 -2.773 1 95.19 292 CYS B CA 1
ATOM 5135 C C . CYS B 1 292 ? 12.719 12.844 -2.846 1 95.19 292 CYS B C 1
ATOM 5137 O O . CYS B 1 292 ? 13.289 13.359 -1.882 1 95.19 292 CYS B O 1
ATOM 5139 N N . PRO B 1 293 ? 13.289 12.711 -4.004 1 91.12 293 PRO B N 1
ATOM 5140 C CA . PRO B 1 293 ? 14.719 12.992 -4.113 1 91.12 293 PRO B CA 1
ATOM 5141 C C . PRO B 1 293 ? 15.055 14.461 -3.836 1 91.12 293 PRO B C 1
ATOM 5143 O O . PRO B 1 293 ? 16.188 14.781 -3.486 1 91.12 293 PRO B O 1
ATOM 5146 N N . GLY B 1 294 ? 14.148 15.383 -3.979 1 91.69 294 GLY B N 1
ATOM 5147 C CA . GLY B 1 294 ? 14.344 16.797 -3.711 1 91.69 294 GLY B CA 1
ATOM 5148 C C . GLY B 1 294 ? 14.719 17.078 -2.27 1 91.69 294 GLY B C 1
ATOM 5149 O O . GLY B 1 294 ? 15.242 18.156 -1.961 1 91.69 294 GLY B O 1
ATOM 5150 N N . LEU B 1 295 ? 14.453 16.141 -1.42 1 93.94 295 LEU B N 1
ATOM 5151 C CA . LEU B 1 295 ? 14.789 16.312 -0.008 1 93.94 295 LEU B CA 1
ATOM 5152 C C . LEU B 1 295 ? 16.297 16.422 0.19 1 93.94 295 LEU B C 1
ATOM 5154 O O . LEU B 1 295 ? 16.75 16.984 1.185 1 93.94 295 LEU B O 1
ATOM 5158 N N . LEU B 1 296 ? 16.984 15.812 -0.764 1 88.94 296 LEU B N 1
ATOM 5159 C CA . LEU B 1 296 ? 18.438 15.805 -0.631 1 88.94 296 LEU B CA 1
ATOM 5160 C C . LEU B 1 296 ? 19.047 17.062 -1.258 1 88.94 296 LEU B C 1
ATOM 5162 O O . LEU B 1 296 ? 20.234 17.297 -1.121 1 88.94 296 LEU B O 1
ATOM 5166 N N . GLN B 1 297 ? 18.203 17.75 -2.039 1 77.62 297 GLN B N 1
ATOM 5167 C CA . GLN B 1 297 ? 18.734 18.922 -2.736 1 77.62 297 GLN B CA 1
ATOM 5168 C C . GLN B 1 297 ? 18.969 20.078 -1.772 1 77.62 297 GLN B C 1
ATOM 5170 O O . GLN B 1 297 ? 18.172 20.297 -0.859 1 77.62 297 GLN B O 1
ATOM 5175 N N . ASN B 1 298 ? 20.188 20.312 -1.413 1 61.97 298 ASN B N 1
ATOM 5176 C CA . ASN B 1 298 ? 20.562 21.438 -0.562 1 61.97 298 ASN B CA 1
ATOM 5177 C C . ASN B 1 298 ? 20.219 22.781 -1.21 1 61.97 298 ASN B C 1
ATOM 5179 O O . ASN B 1 298 ? 20.828 23.797 -0.896 1 61.97 298 ASN B O 1
ATOM 5183 N N . THR B 1 299 ? 19.391 22.734 -2.238 1 54.16 299 THR B N 1
ATOM 5184 C CA . THR B 1 299 ? 19.188 24.047 -2.826 1 54.16 299 THR B CA 1
ATOM 5185 C C . THR B 1 299 ? 18.141 24.828 -2.045 1 54.16 299 THR B C 1
ATOM 5187 O O . THR B 1 299 ? 17.172 24.25 -1.535 1 54.16 299 THR B O 1
ATOM 5190 N N . GLY B 1 300 ? 18.5 25.891 -1.376 1 50.22 300 GLY B N 1
ATOM 5191 C CA . GLY B 1 300 ? 17.672 26.812 -0.63 1 50.22 300 GLY B CA 1
ATOM 5192 C C . GLY B 1 300 ? 16.297 27 -1.238 1 50.22 300 GLY B C 1
ATOM 5193 O O . GLY B 1 300 ? 16.156 27.109 -2.459 1 50.22 300 GLY B O 1
ATOM 5194 N N . ALA B 1 301 ? 15.32 26.562 -0.562 1 54.03 301 ALA B N 1
ATOM 5195 C CA . ALA B 1 301 ? 13.945 26.781 -1 1 54.03 301 ALA B CA 1
ATOM 5196 C C . ALA B 1 301 ? 13.719 28.234 -1.405 1 54.03 301 ALA B C 1
ATOM 5198 O O . ALA B 1 301 ? 14.266 29.156 -0.782 1 54.03 301 ALA B O 1
ATOM 5199 N N . SER B 1 302 ? 13.039 28.578 -2.553 1 55.34 302 SER B N 1
ATOM 5200 C CA . SER B 1 302 ? 12.727 29.891 -3.119 1 55.34 302 SER B CA 1
ATOM 5201 C C . SER B 1 302 ? 11.867 30.703 -2.166 1 55.34 302 SER B C 1
ATOM 5203 O O . SER B 1 302 ? 11.148 30.156 -1.329 1 55.34 302 SER B O 1
ATOM 5205 N N . SER B 1 303 ? 12.172 31.969 -1.896 1 49.66 303 SER B N 1
ATOM 5206 C CA . SER B 1 303 ? 11.414 32.969 -1.121 1 49.66 303 SER B CA 1
ATOM 5207 C C . SER B 1 303 ? 10.281 33.562 -1.944 1 49.66 303 SER B C 1
ATOM 5209 O O . SER B 1 303 ? 10.344 33.562 -3.176 1 49.66 303 SER B O 1
ATOM 5211 N N . TYR B 1 304 ? 9.109 33.656 -1.299 1 47.81 304 TYR B N 1
ATOM 5212 C CA . TYR B 1 304 ? 7.949 34.312 -1.874 1 47.81 304 TYR B CA 1
ATOM 5213 C C . TYR B 1 304 ? 7.961 35.812 -1.533 1 47.81 304 TYR B C 1
ATOM 5215 O O . TYR B 1 304 ? 8.359 36.188 -0.433 1 47.81 304 TYR B O 1
ATOM 5223 N N . SER B 1 305 ? 8.148 36.719 -2.564 1 46.69 305 SER B N 1
ATOM 5224 C CA . SER B 1 305 ? 7.887 38.125 -2.277 1 46.69 305 SER B CA 1
ATOM 5225 C C . SER B 1 305 ? 6.59 38.594 -2.93 1 46.69 305 SER B C 1
ATOM 5227 O O . SER B 1 305 ? 6.391 38.406 -4.133 1 46.69 305 SER B O 1
ATOM 5229 N N . ILE B 1 306 ? 5.652 38.969 -2.16 1 45.16 306 ILE B N 1
ATOM 5230 C CA . ILE B 1 306 ? 4.418 39.5 -2.715 1 45.16 306 ILE B CA 1
ATOM 5231 C C . ILE B 1 306 ? 4.742 40.688 -3.631 1 45.16 306 ILE B C 1
ATOM 5233 O O . ILE B 1 306 ? 3.959 41 -4.523 1 45.16 306 ILE B O 1
ATOM 5237 N N . ASN B 1 307 ? 5.836 41.5 -3.361 1 36.69 307 ASN B N 1
ATOM 5238 C CA . ASN B 1 307 ? 6.121 42.625 -4.219 1 36.69 307 ASN B CA 1
ATOM 5239 C C . ASN B 1 307 ? 6.84 42.219 -5.496 1 36.69 307 ASN B C 1
ATOM 5241 O O . ASN B 1 307 ? 7.301 43.062 -6.262 1 36.69 307 ASN B O 1
ATOM 5245 N N . LYS B 1 308 ? 7.441 41.094 -5.609 1 41.88 308 LYS B N 1
ATOM 5246 C CA . LYS B 1 308 ? 8.164 40.875 -6.859 1 41.88 308 LYS B CA 1
ATOM 5247 C C . LYS B 1 308 ? 7.215 40.906 -8.055 1 41.88 308 LYS B C 1
ATOM 5249 O O . LYS B 1 308 ? 6.16 40.281 -8.031 1 41.88 308 LYS B O 1
ATOM 5254 N N . ASP B 1 309 ? 7.262 42.031 -8.906 1 32.69 309 ASP B N 1
ATOM 5255 C CA . ASP B 1 309 ? 6.656 42.125 -10.227 1 32.69 309 ASP B CA 1
ATOM 5256 C C . ASP B 1 309 ? 6.926 40.875 -11.047 1 32.69 309 ASP B C 1
ATOM 5258 O O . ASP B 1 309 ? 8.062 40.594 -11.438 1 32.69 309 ASP B O 1
ATOM 5262 N N . THR B 1 310 ? 6.582 39.781 -10.656 1 33.72 310 THR B N 1
ATOM 5263 C CA . THR B 1 310 ? 6.84 38.719 -11.609 1 33.72 310 THR B CA 1
ATOM 5264 C C . THR B 1 310 ? 6.434 39.125 -13.023 1 33.72 310 THR B C 1
ATOM 5266 O O . THR B 1 310 ? 5.359 39.719 -13.219 1 33.72 310 THR B O 1
ATOM 5269 N N . PRO B 1 311 ? 7.449 39.375 -13.93 1 29.84 311 PRO B N 1
ATOM 5270 C CA . PRO B 1 311 ? 7.02 39.531 -15.32 1 29.84 311 PRO B CA 1
ATOM 5271 C C . PRO B 1 311 ? 5.941 38.5 -15.719 1 29.84 311 PRO B C 1
ATOM 5273 O O . PRO B 1 311 ? 5.836 37.438 -15.109 1 29.84 311 PRO B O 1
ATOM 5276 N N . ASP B 1 312 ? 4.934 39.031 -16.531 1 28.09 312 ASP B N 1
ATOM 5277 C CA . ASP B 1 312 ? 3.732 38.406 -17.078 1 28.09 312 ASP B CA 1
ATOM 5278 C C . ASP B 1 312 ? 4.062 37.094 -17.75 1 28.09 312 ASP B C 1
ATOM 5280 O O . ASP B 1 312 ? 4.418 37.062 -18.938 1 28.09 312 ASP B O 1
ATOM 5284 N N . THR B 1 313 ? 5.125 36.5 -17.328 1 26.75 313 THR B N 1
ATOM 5285 C CA . THR B 1 313 ? 5.258 35.344 -18.234 1 26.75 313 THR B CA 1
ATOM 5286 C C . THR B 1 313 ? 3.914 34.656 -18.422 1 26.75 313 THR B C 1
ATOM 5288 O O . THR B 1 313 ? 3.041 34.719 -17.562 1 26.75 313 THR B O 1
ATOM 5291 N N . GLY B 1 314 ? 3.654 34.281 -19.672 1 22.62 314 GLY B N 1
ATOM 5292 C CA . GLY B 1 314 ? 2.529 33.688 -20.391 1 22.62 314 GLY B CA 1
ATOM 5293 C C . GLY B 1 314 ? 1.784 32.656 -19.562 1 22.62 314 GLY B C 1
ATOM 5294 O O . GLY B 1 314 ? 2.379 31.984 -18.719 1 22.62 314 GLY B O 1
ATOM 5295 N N . ARG B 1 315 ? 0.601 33.031 -19.25 1 23.72 315 ARG B N 1
ATOM 5296 C CA . ARG B 1 315 ? -0.494 32.219 -18.734 1 23.72 315 ARG B CA 1
ATOM 5297 C C . ARG B 1 315 ? -0.515 30.844 -19.406 1 23.72 315 ARG B C 1
ATOM 5299 O O . ARG B 1 315 ? -0.766 30.734 -20.609 1 23.72 315 ARG B O 1
ATOM 5306 N N . ARG B 1 316 ? 0.478 30.078 -19.266 1 24.06 316 ARG B N 1
ATOM 5307 C CA . ARG B 1 316 ? -0.036 28.797 -19.734 1 24.06 316 ARG B CA 1
ATOM 5308 C C . ARG B 1 316 ? -1.436 28.547 -19.188 1 24.06 316 ARG B C 1
ATOM 5310 O O . ARG B 1 316 ? -1.671 28.672 -17.984 1 24.06 316 ARG B O 1
ATOM 5317 N N . ALA B 1 317 ? -2.498 28.734 -20.047 1 21.88 317 ALA B N 1
ATOM 5318 C CA . ALA B 1 317 ? -3.918 28.391 -20.016 1 21.88 317 ALA B CA 1
ATOM 5319 C C . ALA B 1 317 ? -4.152 27.094 -19.219 1 21.88 317 ALA B C 1
ATOM 5321 O O . ALA B 1 317 ? -3.682 26.031 -19.609 1 21.88 317 ALA B O 1
ATOM 5322 N N . VAL B 1 318 ? -3.93 27.094 -17.984 1 21.27 318 VAL B N 1
ATOM 5323 C CA . VAL B 1 318 ? -4.578 25.906 -17.438 1 21.27 318 VAL B CA 1
ATOM 5324 C C . VAL B 1 318 ? -6.023 25.844 -17.922 1 21.27 318 VAL B C 1
ATOM 5326 O O . VAL B 1 318 ? -6.828 26.734 -17.625 1 21.27 318 VAL B O 1
ATOM 5329 N N . GLN B 1 319 ? -6.195 25.609 -19.328 1 22.39 319 GLN B N 1
ATOM 5330 C CA . GLN B 1 319 ? -7.484 25.203 -19.875 1 22.39 319 GLN B CA 1
ATOM 5331 C C . GLN B 1 319 ? -8.188 24.203 -18.969 1 22.39 319 GLN B C 1
ATOM 5333 O O . GLN B 1 319 ? -7.762 23.062 -18.859 1 22.39 319 GLN B O 1
ATOM 5338 N N . THR B 1 320 ? -8.422 24.641 -17.797 1 20.67 320 THR B N 1
ATOM 5339 C CA . THR B 1 320 ? -9.359 23.844 -17.016 1 20.67 320 THR B CA 1
ATOM 5340 C C . THR B 1 320 ? -10.68 23.688 -17.766 1 20.67 320 THR B C 1
ATOM 5342 O O . THR B 1 320 ? -11.406 24.656 -17.969 1 20.67 320 THR B O 1
ATOM 5345 N N . ALA B 1 321 ? -10.617 22.922 -18.875 1 23.2 321 ALA B N 1
ATOM 5346 C CA . ALA B 1 321 ? -11.805 22.562 -19.641 1 23.2 321 ALA B CA 1
ATOM 5347 C C . ALA B 1 321 ? -12.945 22.125 -18.734 1 23.2 321 ALA B C 1
ATOM 5349 O O . ALA B 1 321 ? -13.977 21.656 -19.203 1 23.2 321 ALA B O 1
ATOM 5350 N N . TYR B 1 322 ? -12.914 22.047 -17.375 1 19.2 322 TYR B N 1
ATOM 5351 C CA . TYR B 1 322 ? -14.094 21.297 -16.953 1 19.2 322 TYR B CA 1
ATOM 5352 C C . TYR B 1 322 ? -15.352 22.156 -17.062 1 19.2 322 TYR B C 1
ATOM 5354 O O . TYR B 1 322 ? -15.453 23.203 -16.422 1 19.2 322 TYR B O 1
ATOM 5362 N N . ALA B 1 323 ? -15.922 22.188 -18.25 1 23.77 323 ALA B N 1
ATOM 5363 C CA . ALA B 1 323 ? -17.234 22.781 -18.469 1 23.77 323 ALA B CA 1
ATOM 5364 C C . ALA B 1 323 ? -18.266 22.219 -17.484 1 23.77 323 ALA B C 1
ATOM 5366 O O . ALA B 1 323 ? -18.594 21.031 -17.531 1 23.77 323 ALA B O 1
ATOM 5367 N N . PRO B 1 324 ? -18.297 22.641 -16.297 1 22.83 324 PRO B N 1
ATOM 5368 C CA . PRO B 1 324 ? -19.391 22.078 -15.5 1 22.83 324 PRO B CA 1
ATOM 5369 C C . PRO B 1 324 ? -20.766 22.266 -16.156 1 22.83 324 PRO B C 1
ATOM 5371 O O . PRO B 1 324 ? -20.984 23.25 -16.859 1 22.83 324 PRO B O 1
ATOM 5374 N N . PRO B 1 325 ? -21.406 21.25 -16.594 1 22.92 325 PRO B N 1
ATOM 5375 C CA . PRO B 1 325 ? -22.719 21.453 -17.203 1 22.92 325 PRO B CA 1
ATOM 5376 C C . PRO B 1 325 ? -23.672 22.25 -16.297 1 22.92 325 PRO B C 1
ATOM 5378 O O . PRO B 1 325 ? -23.438 22.359 -15.094 1 22.92 325 PRO B O 1
ATOM 5381 N N . PRO B 1 326 ? -24.672 22.891 -16.859 1 21.67 326 PRO B N 1
ATOM 5382 C CA . PRO B 1 326 ? -25.703 23.797 -16.328 1 21.67 326 PRO B CA 1
ATOM 5383 C C . PRO B 1 326 ? -26.547 23.156 -15.242 1 21.67 326 PRO B C 1
ATOM 5385 O O . PRO B 1 326 ? -27.25 22.156 -15.492 1 21.67 326 PRO B O 1
ATOM 5388 N N . ALA B 1 327 ? -26.062 22.891 -14.031 1 21.66 327 ALA B N 1
ATOM 5389 C CA . ALA B 1 327 ? -27 22.281 -13.086 1 21.66 327 ALA B CA 1
ATOM 5390 C C . ALA B 1 327 ? -28.141 23.25 -12.758 1 21.66 327 ALA B C 1
ATOM 5392 O O . ALA B 1 327 ? -27.922 24.281 -12.133 1 21.66 327 ALA B O 1
ATOM 5393 N N . ALA B 1 328 ? -29.141 23.578 -13.469 1 21.53 328 ALA B N 1
ATOM 5394 C CA . ALA B 1 328 ? -30.25 24.391 -12.953 1 21.53 328 ALA B CA 1
ATOM 5395 C C . ALA B 1 328 ? -30.984 23.672 -11.828 1 21.53 328 ALA B C 1
ATOM 5397 O O . ALA B 1 328 ? -32.062 24.109 -11.398 1 21.53 328 ALA B O 1
ATOM 5398 N N . LYS B 1 329 ? -30.391 22.688 -11.07 1 22.31 329 LYS B N 1
ATOM 5399 C CA . LYS B 1 329 ? -31.438 22.047 -10.289 1 22.31 329 LYS B CA 1
ATOM 5400 C C . LYS B 1 329 ? -32.094 23.031 -9.328 1 22.31 329 LYS B C 1
ATOM 5402 O O . LYS B 1 329 ? -31.469 24 -8.906 1 22.31 329 LYS B O 1
ATOM 5407 N N . MET B 1 330 ? -33.469 22.859 -9.062 1 19.83 330 MET B N 1
ATOM 5408 C CA . MET B 1 330 ? -34.625 23.438 -8.391 1 19.83 330 MET B CA 1
ATOM 5409 C C . MET B 1 330 ? -34.406 23.5 -6.883 1 19.83 330 MET B C 1
ATOM 5411 O O . MET B 1 330 ? -33.656 22.703 -6.332 1 19.83 330 MET B O 1
ATOM 5415 N N . PRO B 1 331 ? -35.094 24.453 -6.141 1 23.59 331 PRO B N 1
ATOM 5416 C CA . PRO B 1 331 ? -35.188 25.016 -4.793 1 23.59 331 PRO B CA 1
ATOM 5417 C C . PRO B 1 331 ? -35.688 24.016 -3.756 1 23.59 331 PRO B C 1
ATOM 5419 O O . PRO B 1 331 ? -36.812 23.547 -3.822 1 23.59 331 PRO B O 1
ATOM 5422 N N . SER B 1 332 ? -35.062 22.734 -3.561 1 22.84 332 SER B N 1
ATOM 5423 C CA . SER B 1 332 ? -35.812 21.953 -2.588 1 22.84 332 SER B CA 1
ATOM 5424 C C . SER B 1 332 ? -35.812 22.609 -1.21 1 22.84 332 SER B C 1
ATOM 5426 O O . SER B 1 332 ? -34.75 23.031 -0.734 1 22.84 332 SER B O 1
ATOM 5428 N N . GLU B 1 333 ? -36.906 23.141 -0.62 1 23.3 333 GLU B N 1
ATOM 5429 C CA . GLU B 1 333 ? -37.312 23.828 0.599 1 23.3 333 GLU B CA 1
ATOM 5430 C C . GLU B 1 333 ? -37.094 22.938 1.828 1 23.3 333 GLU B C 1
ATOM 5432 O O . GLU B 1 333 ? -37.531 23.297 2.932 1 23.3 333 GLU B O 1
ATOM 5437 N N . GLY B 1 334 ? -36.219 21.875 1.87 1 24.25 334 GLY B N 1
ATOM 5438 C CA . GLY B 1 334 ? -36.594 21.047 3.006 1 24.25 334 GLY B CA 1
ATOM 5439 C C . GLY B 1 334 ? -36.375 21.734 4.34 1 24.25 334 GLY B C 1
ATOM 5440 O O . GLY B 1 334 ? -35.75 22.797 4.406 1 24.25 334 GLY B O 1
ATOM 5441 N N . ALA B 1 335 ? -36.5 20.891 5.617 1 28.53 335 ALA B N 1
ATOM 5442 C CA . ALA B 1 335 ? -36.812 20.969 7.039 1 28.53 335 ALA B CA 1
ATOM 5443 C C . ALA B 1 335 ? -35.688 21.594 7.832 1 28.53 335 ALA B C 1
ATOM 5445 O O . ALA B 1 335 ? -34.5 21.266 7.605 1 28.53 335 ALA B O 1
ATOM 5446 N N . ALA B 1 336 ? -35.844 22.562 8.773 1 29.45 336 ALA B N 1
ATOM 5447 C CA . ALA B 1 336 ? -35.25 23.562 9.641 1 29.45 336 ALA B CA 1
ATOM 5448 C C . ALA B 1 336 ? -34.375 22.922 10.727 1 29.45 336 ALA B C 1
ATOM 5450 O O . ALA B 1 336 ? -33.75 23.625 11.531 1 29.45 336 ALA B O 1
ATOM 5451 N N . GLY B 1 337 ? -34.625 21.719 11.172 1 32.81 337 GLY B N 1
ATOM 5452 C CA . GLY B 1 337 ? -34.094 21.453 12.5 1 32.81 337 GLY B CA 1
ATOM 5453 C C . GLY B 1 337 ? -32.594 21.312 12.508 1 32.81 337 GLY B C 1
ATOM 5454 O O . GLY B 1 337 ? -32.062 20.312 13.008 1 32.81 337 GLY B O 1
ATOM 5455 N N . GLY B 1 338 ? -31.875 21.781 11.523 1 35.22 338 GLY B N 1
ATOM 5456 C CA . GLY B 1 338 ? -30.547 21.281 11.211 1 35.22 338 GLY B CA 1
ATOM 5457 C C . GLY B 1 338 ? -29.484 21.703 12.219 1 35.22 338 GLY B C 1
ATOM 5458 O O . GLY B 1 338 ? -29.453 22.859 12.648 1 35.22 338 GLY B O 1
ATOM 5459 N N . THR B 1 339 ? -28.922 20.734 13.125 1 43.06 339 THR B N 1
ATOM 5460 C CA . THR B 1 339 ? -27.797 20.844 14.039 1 43.06 339 THR B CA 1
ATOM 5461 C C . THR B 1 339 ? -26.688 21.688 13.414 1 43.06 339 THR B C 1
ATOM 5463 O O . THR B 1 339 ? -26.688 21.938 12.211 1 43.06 339 THR B O 1
ATOM 5466 N N . ALA B 1 340 ? -25.828 22.312 14.414 1 52.59 340 ALA B N 1
ATOM 5467 C CA . ALA B 1 340 ? -24.688 23.141 14.031 1 52.59 340 ALA B CA 1
ATOM 5468 C C . ALA B 1 340 ? -24 22.562 12.797 1 52.59 340 ALA B C 1
ATOM 5470 O O . ALA B 1 340 ? -23.578 23.312 11.914 1 52.59 340 ALA B O 1
ATOM 5471 N N . VAL B 1 341 ? -23.922 21.266 12.789 1 60.44 341 VAL B N 1
ATOM 5472 C CA . VAL B 1 341 ? -23.312 20.562 11.656 1 60.44 341 VAL B CA 1
ATOM 5473 C C . VAL B 1 341 ? -24.172 20.734 10.414 1 60.44 341 VAL B C 1
ATOM 5475 O O . VAL B 1 341 ? -23.641 20.953 9.312 1 60.44 341 VAL B O 1
ATOM 5478 N N . GLY B 1 342 ? -25.453 20.734 10.688 1 62.94 342 GLY B N 1
ATOM 5479 C CA . GLY B 1 342 ? -26.391 20.922 9.594 1 62.94 342 GLY B CA 1
ATOM 5480 C C . GLY B 1 342 ? -26.281 22.281 8.938 1 62.94 342 GLY B C 1
ATOM 5481 O O . GLY B 1 342 ? -26.344 22.406 7.715 1 62.94 342 GLY B O 1
ATOM 5482 N N . GLY B 1 343 ? -26.031 23.25 9.844 1 75.31 343 GLY B N 1
ATOM 5483 C CA . GLY B 1 343 ? -25.875 24.609 9.352 1 75.31 343 GLY B CA 1
ATOM 5484 C C . GLY B 1 343 ? -24.641 24.812 8.5 1 75.31 343 GLY B C 1
ATOM 5485 O O . GLY B 1 343 ? -24.656 25.578 7.535 1 75.31 343 GLY B O 1
ATOM 5486 N N . ILE B 1 344 ? -23.578 24.062 8.852 1 85.12 344 ILE B N 1
ATOM 5487 C CA . ILE B 1 344 ? -22.312 24.172 8.117 1 85.12 344 ILE B CA 1
ATOM 5488 C C . ILE B 1 344 ? -22.484 23.594 6.715 1 85.12 344 ILE B C 1
ATOM 5490 O O . ILE B 1 344 ? -22.125 24.234 5.727 1 85.12 344 ILE B O 1
ATOM 5494 N N . LEU B 1 345 ? -23.141 22.469 6.594 1 84.62 345 LEU B N 1
ATOM 5495 C CA . LEU B 1 345 ? -23.312 21.828 5.297 1 84.62 345 LEU B CA 1
ATOM 5496 C C . LEU B 1 345 ? -24.234 22.641 4.395 1 84.62 345 LEU B C 1
ATOM 5498 O O . LEU B 1 345 ? -24 22.734 3.188 1 84.62 345 LEU B O 1
ATOM 5502 N N . ASP B 1 346 ? -25.25 23.266 5.031 1 78.25 346 ASP B N 1
ATOM 5503 C CA . ASP B 1 346 ? -26.188 24.094 4.285 1 78.25 346 ASP B CA 1
ATOM 5504 C C . ASP B 1 346 ? -25.5 25.312 3.68 1 78.25 346 ASP B C 1
ATOM 5506 O O . ASP B 1 346 ? -25.766 25.672 2.533 1 78.25 346 ASP B O 1
ATOM 5510 N N . LYS B 1 347 ? -24.547 25.828 4.418 1 80.38 347 LYS B N 1
ATOM 5511 C CA . LYS B 1 347 ? -23.875 27.047 3.971 1 80.38 347 LYS B CA 1
ATOM 5512 C C . LYS B 1 347 ? -22.734 26.703 3 1 80.38 347 LYS B C 1
ATOM 5514 O O . LYS B 1 347 ? -22.406 27.516 2.135 1 80.38 347 LYS B O 1
ATOM 5519 N N . MET B 1 348 ? -22.125 25.578 3.195 1 81.81 348 MET B N 1
ATOM 5520 C CA . MET B 1 348 ? -21.031 25.156 2.338 1 81.81 348 MET B CA 1
ATOM 5521 C C . MET B 1 348 ? -21.516 24.922 0.91 1 81.81 348 MET B C 1
ATOM 5523 O O . MET B 1 348 ? -20.812 25.25 -0.048 1 81.81 348 MET B O 1
ATOM 5527 N N . GLY B 1 349 ? -22.812 24.531 0.698 1 72.31 349 GLY B N 1
ATOM 5528 C CA . GLY B 1 349 ? -23.219 24.094 -0.629 1 72.31 349 GLY B CA 1
ATOM 5529 C C . GLY B 1 349 ? -22.344 22.984 -1.188 1 72.31 349 GLY B C 1
ATOM 5530 O O . GLY B 1 349 ? -21.734 22.219 -0.431 1 72.31 349 GLY B O 1
ATOM 5531 N N . PHE B 1 350 ? -22.281 22.844 -2.545 1 76.25 350 PHE B N 1
ATOM 5532 C CA . PHE B 1 350 ? -21.516 21.75 -3.129 1 76.25 350 PHE B CA 1
ATOM 5533 C C . PHE B 1 350 ? -20.281 22.266 -3.84 1 76.25 350 PHE B C 1
ATOM 5535 O O . PHE B 1 350 ? -19.5 21.484 -4.375 1 76.25 350 PHE B O 1
ATOM 5542 N N . ASP B 1 351 ? -20.047 23.656 -3.746 1 72 351 ASP B N 1
ATOM 5543 C CA . ASP B 1 351 ? -18.828 24.234 -4.301 1 72 351 ASP B CA 1
ATOM 5544 C C . ASP B 1 351 ? -17.75 24.359 -3.236 1 72 351 ASP B C 1
ATOM 5546 O O . ASP B 1 351 ? -18.047 24.562 -2.059 1 72 351 ASP B O 1
ATOM 5550 N N . PRO B 1 352 ? -16.516 24.219 -3.639 1 79.56 352 PRO B N 1
ATOM 5551 C CA . PRO B 1 352 ? -15.438 24.406 -2.668 1 79.56 352 PRO B CA 1
ATOM 5552 C C . PRO B 1 352 ? -15.461 25.797 -2.018 1 79.56 352 PRO B C 1
ATOM 5554 O O . PRO B 1 352 ? -15.672 26.797 -2.699 1 79.56 352 PRO B O 1
ATOM 5557 N N . VAL B 1 353 ? -15.32 25.875 -0.63 1 79.94 353 VAL B N 1
ATOM 5558 C CA . VAL B 1 353 ? -15.375 27.125 0.111 1 79.94 353 VAL B CA 1
ATOM 5559 C C . VAL B 1 353 ? -14.195 27.203 1.083 1 79.94 353 VAL B C 1
ATOM 5561 O O . VAL B 1 353 ? -13.828 26.203 1.695 1 79.94 353 VAL B O 1
ATOM 5564 N N . HIS B 1 354 ? -13.594 28.297 1.144 1 78.94 354 HIS B N 1
ATOM 5565 C CA . HIS B 1 354 ? -12.539 28.516 2.123 1 78.94 354 HIS B CA 1
ATOM 5566 C C . HIS B 1 354 ? -13.102 28.625 3.535 1 78.94 354 HIS B C 1
ATOM 5568 O O . HIS B 1 354 ? -14.125 29.281 3.75 1 78.94 354 HIS B O 1
ATOM 5574 N N . PRO B 1 355 ? -12.414 28.109 4.547 1 79.31 355 PRO B N 1
ATOM 5575 C CA . PRO B 1 355 ? -12.93 28.125 5.918 1 79.31 355 PRO B CA 1
ATOM 5576 C C . PRO B 1 355 ? -13.141 29.547 6.445 1 79.31 355 PRO B C 1
ATOM 5578 O O . PRO B 1 355 ? -14.07 29.781 7.227 1 79.31 355 PRO B O 1
ATOM 5581 N N . ASP B 1 356 ? -12.406 30.453 5.965 1 73.62 356 ASP B N 1
ATOM 5582 C CA . ASP B 1 356 ? -12.57 31.844 6.402 1 73.62 356 ASP B CA 1
ATOM 5583 C C . ASP B 1 356 ? -13.93 32.406 5.988 1 73.62 356 ASP B C 1
ATOM 5585 O O . ASP B 1 356 ? -14.578 33.094 6.762 1 73.62 356 ASP B O 1
ATOM 5589 N N . VAL B 1 357 ? -14.258 32.031 4.758 1 73.06 357 VAL B N 1
ATOM 5590 C CA . VAL B 1 357 ? -15.539 32.469 4.219 1 73.06 357 VAL B CA 1
ATOM 5591 C C . VAL B 1 357 ? -16.688 31.812 4.98 1 73.06 357 VAL B C 1
ATOM 5593 O O . VAL B 1 357 ? -17.641 32.5 5.391 1 73.06 357 VAL B O 1
ATOM 5596 N N . LEU B 1 358 ? -16.484 30.594 5.195 1 80.69 358 LEU B N 1
ATOM 5597 C CA . LEU B 1 358 ? -17.516 29.812 5.871 1 80.69 358 LEU B CA 1
ATOM 5598 C C . LEU B 1 358 ? -17.688 30.281 7.312 1 80.69 358 LEU B C 1
ATOM 5600 O O . LEU B 1 358 ? -18.812 30.359 7.801 1 80.69 358 LEU B O 1
ATOM 5604 N N . ALA B 1 359 ? -16.609 30.531 7.992 1 77.62 359 ALA B N 1
ATOM 5605 C CA . ALA B 1 359 ? -16.656 31.031 9.359 1 77.62 359 ALA B CA 1
ATOM 5606 C C . ALA B 1 359 ? -17.422 32.344 9.43 1 77.62 359 ALA B C 1
ATOM 5608 O O . ALA B 1 359 ? -18.203 32.562 10.352 1 77.62 359 ALA B O 1
ATOM 5609 N N . GLY B 1 360 ? -17.234 33.156 8.469 1 70.06 360 GLY B N 1
ATOM 5610 C CA . GLY B 1 360 ? -17.969 34.406 8.383 1 70.06 360 GLY B CA 1
ATOM 5611 C C . GLY B 1 360 ? -19.453 34.219 8.172 1 70.06 360 GLY B C 1
ATOM 5612 O O . GLY B 1 360 ? -20.266 34.875 8.828 1 70.06 360 GLY B O 1
ATOM 5613 N N . GLN B 1 361 ? -19.734 33.312 7.32 1 74.19 361 GLN B N 1
ATOM 5614 C CA . GLN B 1 361 ? -21.141 33.062 6.973 1 74.19 361 GLN B CA 1
ATOM 5615 C C . GLN B 1 361 ? -21.891 32.469 8.156 1 74.19 361 GLN B C 1
ATOM 5617 O O . GLN B 1 361 ? -23.094 32.719 8.312 1 74.19 361 GLN B O 1
ATOM 5622 N N . LEU B 1 362 ? -21.203 31.781 8.945 1 79.31 362 LEU B N 1
ATOM 5623 C CA . LEU B 1 362 ? -21.828 31.062 10.055 1 79.31 362 LEU B CA 1
ATOM 5624 C C . LEU B 1 362 ? -21.672 31.844 11.359 1 79.31 362 LEU B C 1
ATOM 5626 O O . LEU B 1 362 ? -22.172 31.438 12.398 1 79.31 362 LEU B O 1
ATOM 5630 N N . ALA B 1 363 ? -20.969 32.938 11.258 1 73.62 363 ALA B N 1
ATOM 5631 C CA . ALA B 1 363 ? -20.688 33.781 12.422 1 73.62 363 ALA B CA 1
ATOM 5632 C C . ALA B 1 363 ? -20.047 32.969 13.547 1 73.62 363 ALA B C 1
ATOM 5634 O O . ALA B 1 363 ? -20.469 33.094 14.703 1 73.62 363 ALA B O 1
ATOM 5635 N N . MET B 1 364 ? -19.141 32.156 13.172 1 75.81 364 MET B N 1
ATOM 5636 C CA . MET B 1 364 ? -18.453 31.344 14.172 1 75.81 364 MET B CA 1
ATOM 5637 C C . MET B 1 364 ? -16.953 31.578 14.125 1 75.81 364 MET B C 1
ATOM 5639 O O . MET B 1 364 ? -16.391 31.844 13.055 1 75.81 364 MET B O 1
ATOM 5643 N N . PRO B 1 365 ? -16.312 31.5 15.281 1 68.56 365 PRO B N 1
ATOM 5644 C CA . PRO B 1 365 ? -14.844 31.609 15.289 1 68.56 365 PRO B CA 1
ATOM 5645 C C . PRO B 1 365 ? -14.18 30.531 14.43 1 68.56 365 PRO B C 1
ATOM 5647 O O . PRO B 1 365 ? -14.664 29.391 14.367 1 68.56 365 PRO B O 1
ATOM 5650 N N . ALA B 1 366 ? -13.086 30.969 13.797 1 72.25 366 ALA B N 1
ATOM 5651 C CA . ALA B 1 366 ? -12.375 30.078 12.883 1 72.25 366 ALA B CA 1
ATOM 5652 C C . ALA B 1 366 ? -12.016 28.766 13.562 1 72.25 366 ALA B C 1
ATOM 5654 O O . ALA B 1 366 ? -12.164 27.688 12.969 1 72.25 366 ALA B O 1
ATOM 5655 N N . ALA B 1 367 ? -11.633 28.828 14.781 1 70.75 367 ALA B N 1
ATOM 5656 C CA . ALA B 1 367 ? -11.234 27.625 15.516 1 70.75 367 ALA B CA 1
ATOM 5657 C C . ALA B 1 367 ? -12.391 26.641 15.633 1 70.75 367 ALA B C 1
ATOM 5659 O O . ALA B 1 367 ? -12.211 25.438 15.453 1 70.75 367 ALA B O 1
ATOM 5660 N N . ASP B 1 368 ? -13.539 27.188 15.898 1 75.31 368 ASP B N 1
ATOM 5661 C CA . ASP B 1 368 ? -14.734 26.359 16.031 1 75.31 368 ASP B CA 1
ATOM 5662 C C . ASP B 1 368 ? -15.125 25.734 14.695 1 75.31 368 ASP B C 1
ATOM 5664 O O . ASP B 1 368 ? -15.523 24.562 14.641 1 75.31 368 ASP B O 1
ATOM 5668 N N . LEU B 1 369 ? -14.969 26.484 13.727 1 80.44 369 LEU B N 1
ATOM 5669 C CA . LEU B 1 369 ? -15.312 25.984 12.398 1 80.44 369 LEU B CA 1
ATOM 5670 C C . LEU B 1 369 ? -14.383 24.859 11.977 1 80.44 369 LEU B C 1
ATOM 5672 O O . LEU B 1 369 ? -14.836 23.828 11.492 1 80.44 369 LEU B O 1
ATOM 5676 N N . TYR B 1 370 ? -13.141 25.062 12.211 1 76.81 370 TYR B N 1
ATOM 5677 C CA . TYR B 1 370 ? -12.188 24.031 11.836 1 76.81 370 TYR B CA 1
ATOM 5678 C C . TYR B 1 370 ? -12.438 22.75 12.609 1 76.81 370 TYR B C 1
ATOM 5680 O O . TYR B 1 370 ? -12.305 21.641 12.062 1 76.81 370 TYR B O 1
ATOM 5688 N N . ALA B 1 371 ? -12.852 22.875 13.805 1 74.25 371 ALA B N 1
ATOM 5689 C CA . ALA B 1 371 ? -13.203 21.703 14.602 1 74.25 371 ALA B CA 1
ATOM 5690 C C . ALA B 1 371 ? -14.391 20.953 13.992 1 74.25 371 ALA B C 1
ATOM 5692 O O . ALA B 1 371 ? -14.383 19.734 13.906 1 74.25 371 ALA B O 1
ATOM 5693 N N . ALA B 1 372 ? -15.297 21.719 13.602 1 78.81 372 ALA B N 1
ATOM 5694 C CA . ALA B 1 372 ? -16.484 21.141 12.992 1 78.81 372 ALA B CA 1
ATOM 5695 C C . ALA B 1 372 ? -16.172 20.5 11.656 1 78.81 372 ALA B C 1
ATOM 5697 O O . ALA B 1 372 ? -16.656 19.406 11.352 1 78.81 372 ALA B O 1
ATOM 5698 N N . LEU B 1 373 ? -15.297 21.156 10.914 1 79.06 373 LEU B N 1
ATOM 5699 C CA . LEU B 1 373 ? -14.906 20.641 9.609 1 79.06 373 LEU B CA 1
ATOM 5700 C C . LEU B 1 373 ? -14.133 19.328 9.75 1 79.06 373 LEU B C 1
ATOM 5702 O O . LEU B 1 373 ? -14.297 18.422 8.93 1 79.06 373 LEU B O 1
ATOM 5706 N N . LEU B 1 374 ? -13.391 19.281 10.75 1 74.69 374 LEU B N 1
ATOM 5707 C CA . LEU B 1 374 ? -12.648 18.062 11.039 1 74.69 374 LEU B CA 1
ATOM 5708 C C . LEU B 1 374 ? -13.602 16.891 11.25 1 74.69 374 LEU B C 1
ATOM 5710 O O . LEU B 1 374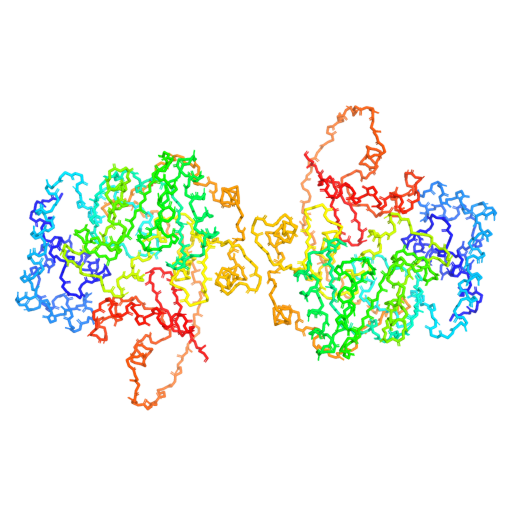 ? -13.398 15.805 10.688 1 74.69 374 LEU B O 1
ATOM 5714 N N . GLU B 1 375 ? -14.594 17.156 12.039 1 76.44 375 GLU B N 1
ATOM 5715 C CA . GLU B 1 375 ? -15.578 16.109 12.312 1 76.44 375 GLU B CA 1
ATOM 5716 C C . GLU B 1 375 ? -16.281 15.672 11.031 1 76.44 375 GLU B C 1
ATOM 5718 O O . GLU B 1 375 ? -16.469 14.477 10.789 1 76.44 375 GLU B O 1
ATOM 5723 N N . LEU B 1 376 ? -16.578 16.594 10.219 1 79.44 376 LEU B N 1
ATOM 5724 C CA . LEU B 1 376 ? -17.281 16.344 8.977 1 79.44 376 LEU B CA 1
ATOM 5725 C C . LEU B 1 376 ? -16.391 15.617 7.977 1 79.44 376 LEU B C 1
ATOM 5727 O O . LEU B 1 376 ? -16.875 14.789 7.199 1 79.44 376 LEU B O 1
ATOM 5731 N N . GLU B 1 377 ? -15.141 15.977 8.031 1 77.81 377 GLU B N 1
ATOM 5732 C CA . GLU B 1 377 ? -14.18 15.312 7.148 1 77.81 377 GLU B CA 1
ATOM 5733 C C . GLU B 1 377 ? -13.977 13.852 7.551 1 77.81 377 GLU B C 1
ATOM 5735 O O . GLU B 1 377 ? -13.938 12.969 6.695 1 77.81 377 GLU B O 1
ATOM 5740 N N . LEU B 1 378 ? -13.945 13.664 8.734 1 71.06 378 LEU B N 1
ATOM 5741 C CA . LEU B 1 378 ? -13.742 12.32 9.266 1 71.06 378 LEU B CA 1
ATOM 5742 C C . LEU B 1 378 ? -14.945 11.438 8.969 1 71.06 378 LEU B C 1
ATOM 5744 O O . LEU B 1 378 ? -14.797 10.234 8.742 1 71.06 378 LEU B O 1
ATOM 5748 N N . ASP B 1 379 ? -16.094 12.039 8.969 1 71.69 379 ASP B N 1
ATOM 5749 C CA . ASP B 1 379 ? -17.297 11.258 8.719 1 71.69 379 ASP B CA 1
ATOM 5750 C C . ASP B 1 379 ? -17.594 11.18 7.227 1 71.69 379 ASP B C 1
ATOM 5752 O O . ASP B 1 379 ? -18.594 10.57 6.816 1 71.69 379 ASP B O 1
ATOM 5756 N N . GLY B 1 380 ? -16.797 11.836 6.41 1 73.69 380 GLY B N 1
ATOM 5757 C CA . GLY B 1 380 ? -16.875 11.711 4.965 1 73.69 380 GLY B CA 1
ATOM 5758 C C . GLY B 1 380 ? -17.859 12.68 4.34 1 73.69 380 GLY B C 1
ATOM 5759 O O . GLY B 1 380 ? -18.156 12.586 3.145 1 73.69 380 GLY B O 1
ATOM 5760 N N . SER B 1 381 ? -18.344 13.625 5.121 1 76.25 381 SER B N 1
ATOM 5761 C CA . SER B 1 381 ? -19.344 14.57 4.633 1 76.25 381 SER B CA 1
ATOM 5762 C C . SER B 1 381 ? -18.703 15.727 3.885 1 76.25 381 SER B C 1
ATOM 5764 O O . SER B 1 381 ? -19.344 16.406 3.086 1 76.25 381 SER B O 1
ATOM 5766 N N . VAL B 1 382 ? -17.359 16 4.234 1 83.19 382 VAL B N 1
ATOM 5767 C CA . VAL B 1 382 ? -16.625 17.094 3.604 1 83.19 382 VAL B CA 1
ATOM 5768 C C . VAL B 1 382 ? -15.227 16.625 3.213 1 83.19 382 VAL B C 1
ATOM 5770 O O . VAL B 1 382 ? -14.688 15.703 3.826 1 83.19 382 VAL B O 1
ATOM 5773 N N . ALA B 1 383 ? -14.727 17.141 2.086 1 78.38 383 ALA B N 1
ATOM 5774 C CA . ALA B 1 383 ? -13.367 16.812 1.66 1 78.38 383 ALA B CA 1
ATOM 5775 C C . ALA B 1 383 ? -12.523 18.078 1.491 1 78.38 383 ALA B C 1
ATOM 5777 O O . ALA B 1 383 ? -13.023 19.109 1.034 1 78.38 383 ALA B O 1
ATOM 5778 N N . ALA B 1 384 ? -11.281 17.938 1.917 1 76.88 384 ALA B N 1
ATOM 5779 C CA . ALA B 1 384 ? -10.336 19.031 1.696 1 76.88 384 ALA B CA 1
ATOM 5780 C C . ALA B 1 384 ? -9.992 19.172 0.215 1 76.88 384 ALA B C 1
ATOM 5782 O O . ALA B 1 384 ? -9.898 18.172 -0.505 1 76.88 384 ALA B O 1
ATOM 5783 N N . MET B 1 385 ? -9.977 20.469 -0.292 1 70.06 385 MET B N 1
ATOM 5784 C CA . MET B 1 385 ? -9.656 20.828 -1.669 1 70.06 385 MET B CA 1
ATOM 5785 C C . MET B 1 385 ? -8.391 21.688 -1.726 1 70.06 385 MET B C 1
ATOM 5787 O O . MET B 1 385 ? -7.977 22.25 -0.713 1 70.06 385 MET B O 1
ATOM 5791 N N . PRO B 1 386 ? -7.789 21.781 -2.926 1 67.81 386 PRO B N 1
ATOM 5792 C CA . PRO B 1 386 ? -6.633 22.672 -3.055 1 67.81 386 PRO B CA 1
ATOM 5793 C C . PRO B 1 386 ? -6.945 24.109 -2.633 1 67.81 386 PRO B C 1
ATOM 5795 O O . PRO B 1 386 ? -8.086 24.562 -2.777 1 67.81 386 PRO B O 1
ATOM 5798 N N . GLY B 1 387 ? -5.926 24.859 -2.104 1 65.94 387 GLY B N 1
ATOM 5799 C CA . GLY B 1 387 ? -6.094 26.25 -1.693 1 65.94 387 GLY B CA 1
ATOM 5800 C C . GLY B 1 387 ? -6.656 26.391 -0.291 1 65.94 387 GLY B C 1
ATOM 5801 O O . GLY B 1 387 ? -7.125 27.453 0.09 1 65.94 387 GLY B O 1
ATOM 5802 N N . GLY B 1 388 ? -6.605 25.172 0.492 1 67.75 388 GLY B N 1
ATOM 5803 C CA . GLY B 1 388 ? -7.137 25.203 1.846 1 67.75 388 GLY B CA 1
ATOM 5804 C C . GLY B 1 388 ? -8.656 25.25 1.892 1 67.75 388 GLY B C 1
ATOM 5805 O O . GLY B 1 388 ? -9.234 25.75 2.861 1 67.75 388 GLY B O 1
ATOM 5806 N N . ARG B 1 389 ? -9.266 24.875 0.84 1 74.38 389 ARG B N 1
ATOM 5807 C CA . ARG B 1 389 ? -10.727 24.906 0.742 1 74.38 389 ARG B CA 1
ATOM 5808 C C . ARG B 1 389 ? -11.328 23.562 1.088 1 74.38 389 ARG B C 1
ATOM 5810 O O . ARG B 1 389 ? -10.609 22.578 1.258 1 74.38 389 ARG B O 1
ATOM 5817 N N . TYR B 1 390 ? -12.617 23.531 1.386 1 80.38 390 TYR B N 1
ATOM 5818 C CA . TYR B 1 390 ? -13.367 22.312 1.702 1 80.38 390 TYR B CA 1
ATOM 5819 C C . TYR B 1 390 ? -14.625 22.219 0.846 1 80.38 390 TYR B C 1
ATOM 5821 O O . TYR B 1 390 ? -15.211 23.234 0.47 1 80.38 390 TYR B O 1
ATOM 5829 N N . GLN B 1 391 ? -15.008 20.969 0.486 1 78.19 391 GLN B N 1
ATOM 5830 C CA . GLN B 1 391 ? -16.188 20.734 -0.334 1 78.19 391 GLN B CA 1
ATOM 5831 C C . GLN B 1 391 ? -17.062 19.641 0.268 1 78.19 391 GLN B C 1
ATOM 5833 O O . GLN B 1 391 ? -16.562 18.625 0.768 1 78.19 391 GLN B O 1
ATOM 5838 N N . ARG B 1 392 ? -18.375 19.922 0.261 1 81.31 392 ARG B N 1
ATOM 5839 C CA . ARG B 1 392 ? -19.359 18.922 0.701 1 81.31 392 ARG B CA 1
ATOM 5840 C C . ARG B 1 392 ? -19.422 17.75 -0.273 1 81.31 392 ARG B C 1
ATOM 5842 O O . ARG B 1 392 ? -19.453 17.953 -1.489 1 81.31 392 ARG B O 1
ATOM 5849 N N . ILE B 1 393 ? -19.359 16.562 0.19 1 72.44 393 ILE B N 1
ATOM 5850 C CA . ILE B 1 393 ? -19.453 15.352 -0.621 1 72.44 393 ILE B CA 1
ATOM 5851 C C . ILE B 1 393 ? -20.875 14.805 -0.548 1 72.44 393 ILE B C 1
ATOM 5853 O O . ILE B 1 393 ? -21.516 14.828 0.514 1 72.44 393 ILE B O 1
ATOM 5857 N N . ARG B 1 394 ? -21.562 14.547 -1.668 1 58.78 394 ARG B N 1
ATOM 5858 C CA . ARG B 1 394 ? -22.891 13.945 -1.692 1 58.78 394 ARG B CA 1
ATOM 5859 C C . ARG B 1 394 ? -22.875 12.523 -1.136 1 58.78 394 ARG B C 1
ATOM 5861 O O . ARG B 1 394 ? -22.047 11.703 -1.557 1 58.78 394 ARG B O 1
ATOM 5868 N N . THR B 1 395 ? -23.172 12.312 0.14 1 49.62 395 THR B N 1
ATOM 5869 C CA . THR B 1 395 ? -23.453 10.93 0.533 1 49.62 395 THR B CA 1
ATOM 5870 C C . THR B 1 395 ? -24.625 10.375 -0.251 1 49.62 395 THR B C 1
ATOM 5872 O O . THR B 1 395 ? -25.578 11.109 -0.57 1 49.62 395 THR B O 1
#

Sequence (790 aa):
MTEDERFAWLQLAFTPYIGAESFLLLMRSFGSAQNALSAPAEQVAPAVRHKHALEAWRNAEKRALARQAAEAALEWEMRDGCRLMLLQDEDFPEMLTQGLTAPPVLFLRGNVRLLHKPSAAIVGSRHATPQAMRIAKDFGRALGGKGIPTVSGMASGIDTAAHQGALEAEGGTVAVWGTGIDRIYPPANKNLAYEIAEKGLIVSEFPIGTRPYAGNFPRRNRLIAALSQVTLVVEAALESGSLITAGLAAEMGREVMAVPGSIDNPHSKGCHKLIKDGAKLTECLDDILNECPGLLQNTGASSYSINKDTPDTGRRAVQTAYAPPPAAKMPSEGAAGGTAVGGILDKMGFDPVHPDVLAGQLAMPAADLYAALLELELDGSVAAMPGGRYQRIRTMTEDERFAWLQLAFTPYIGAESFLLLMRSFGSAQNALSAPAEQVAPAVRHKHALEAWRNAEKRALARQAAEAALEWEMRDGCRLMLLQDEDFPEMLTQGLTAPPVLFLRGNVRLLHKPSAAIVGSRHATPQAMRIAKDFGRALGGKGIPTVSGMASGIDTAAHQGALEAEGGTVAVWGTGIDRIYPPANKNLAYEIAEKGLIVSEFPIGTRPYAGNFPRRNRLIAALSQVTLVVEAALESGSLITAGLAAEMGREVMAVPGSIDNPHSKGCHKLIKDGAKLTECLDDILNECPGLLQNTGASSYSINKDTPDTGRRAVQTAYAPPPAAKMPSEGAAGGTAVGGILDKMGFDPVHPDVLAGQLAMPAADLYAALLELELDGSVAAMPGGRYQRIRT

pLDDT: mean 84.08, std 20.52, range [19.12, 98.94]

Radius of gyration: 33.69 Å; Cα contacts (8 Å, |Δi|>4): 1671; chains: 2; bounding box: 72×100×70 Å